Protein AF-0000000078691701 (afdb_homodimer)

Nearest PDB structures (foldseek):
  4ebb-assembly1_A  TM=8.518E-01  e=6.335E-26  Homo sapiens
  4ebb-assembly2_B  TM=8.502E-01  e=4.887E-25  Homo sapiens
  3n2z-assembly1_B-2  TM=8.475E-01  e=1.233E-22  Homo sapiens
  5hcu-assembly1_B  TM=5.804E-01  e=1.507E-03  Mus musculus
  5d7b-assembly1_A  TM=3.443E-01  e=6.526E-05  Corynebacterium glutamicum

pLDDT: mean 92.97, std 9.81, range [43.75, 98.94]

Solvent-accessible surface area (backbone atoms only — not comparable to full-atom values): 49120 Å² total; per-residue (Å²): 92,68,66,56,50,52,46,21,52,50,43,50,51,49,50,46,50,51,51,40,46,72,72,57,36,76,63,66,58,72,43,52,48,78,49,71,44,77,39,65,50,44,85,80,28,86,79,52,84,54,60,33,49,32,40,33,39,37,23,54,79,42,35,40,84,84,62,28,30,34,38,37,35,44,35,35,89,28,60,71,56,73,53,65,56,69,39,23,37,70,39,55,50,25,57,74,60,20,15,32,32,34,32,41,38,23,72,64,15,37,77,12,44,48,80,67,36,58,34,71,83,46,41,41,54,55,48,71,70,49,44,48,52,48,51,51,53,46,51,55,50,51,32,61,75,67,66,53,54,92,71,36,48,28,36,32,34,18,47,30,70,10,2,26,48,20,38,48,40,28,42,48,32,42,58,71,27,66,30,14,36,14,24,25,17,50,42,32,46,33,56,74,25,38,63,35,38,33,35,40,35,55,40,34,36,34,60,93,57,45,22,28,64,62,26,36,49,25,46,31,46,15,37,50,46,51,50,49,39,48,72,76,64,41,30,62,60,52,18,60,61,57,36,35,70,54,64,41,82,49,68,61,20,42,38,35,42,53,47,56,60,46,28,56,56,46,43,14,36,32,26,35,84,54,54,46,95,44,34,43,35,57,50,28,51,49,37,52,54,76,61,89,64,81,56,67,63,62,42,16,34,50,23,48,33,51,49,50,50,52,50,31,59,76,67,68,42,95,46,41,81,30,55,48,67,56,54,51,52,60,49,60,52,41,51,66,75,48,33,60,65,24,55,50,59,50,52,49,37,26,53,57,36,30,35,60,41,71,25,21,71,50,87,68,27,39,57,49,60,72,40,30,63,70,64,65,45,43,53,33,36,75,66,68,67,39,58,69,86,52,35,64,61,30,18,50,47,44,25,66,64,59,27,25,60,57,35,72,63,73,58,41,36,30,36,31,23,54,36,14,33,50,37,81,26,24,54,80,63,84,73,67,85,87,57,82,73,34,50,46,79,28,71,87,31,18,52,45,56,71,49,44,52,90,55,92,84,55,52,68,61,54,54,53,49,46,50,50,52,52,50,50,56,53,48,52,54,50,49,53,55,50,57,54,55,58,70,77,107,91,66,66,56,51,52,46,22,52,50,43,50,52,50,53,46,50,52,51,40,46,71,73,56,35,76,64,64,57,72,43,52,46,78,49,72,45,78,37,65,49,45,84,78,28,85,77,53,84,54,60,31,49,31,39,31,40,38,23,52,80,42,36,42,84,82,60,26,29,34,38,36,37,45,35,36,89,25,60,72,57,74,54,66,55,70,41,25,35,68,39,55,49,25,57,75,59,19,15,32,33,34,30,42,38,23,70,62,15,38,78,13,43,50,78,67,36,58,35,71,82,46,42,40,54,55,45,69,69,50,45,47,52,48,51,51,52,47,51,53,50,51,32,60,75,68,68,51,54,93,70,36,49,28,37,32,34,18,47,30,70,10,2,27,48,19,39,48,40,28,43,50,31,42,57,71,26,65,30,15,37,14,22,26,19,49,43,30,46,35,57,73,24,39,64,34,38,31,35,41,35,54,41,33,35,34,59,92,58,45,22,28,63,62,27,36,50,26,47,32,46,14,37,50,45,52,50,50,41,49,72,76,64,40,28,62,59,52,20,61,62,57,36,36,70,56,63,40,81,50,69,60,21,41,40,35,42,54,47,56,59,45,28,56,56,47,43,14,37,32,26,35,84,54,54,47,94,44,34,43,35,55,49,29,52,50,38,53,54,77,60,90,64,81,57,66,63,62,42,17,35,49,23,49,32,49,49,49,50,52,51,32,58,74,68,68,43,93,43,41,82,31,53,45,67,55,54,52,51,60,50,58,53,42,49,63,75,49,32,62,63,27,55,49,58,51,52,49,40,27,53,58,36,30,36,59,40,72,22,20,70,51,88,68,27,39,56,49,58,74,41,30,63,70,65,64,45,44,53,33,35,76,65,66,65,38,57,67,84,52,36,63,60,31,18,51,47,44,25,65,63,58,27,26,60,57,36,72,64,72,57,43,36,28,36,31,24,52,35,14,33,51,38,81,24,23,54,78,62,82,72,66,85,88,56,82,73,34,50,46,79,28,68,88,34,18,51,45,57,71,49,46,52,90,56,90,84,55,51,69,61,53,55,52,51,46,50,50,51,52,51,49,54,52,48,52,56,51,49,51,54,50,56,52,55,57,69,76,107

Secondary structure (DSSP, 8-state):
-HHHHHHHHHHHHHHHHHHHHHHTGGGGGGGEEEEEEEEES-TT-TT---EEEEEEEEE-TT--TTT--EEEEE--SS---GGGGTSSHHHHHHHHHT-EEEEEPPTTSTT-S-TTTTSGGGGGG-SHHHHHHHHHHHHHHHHHHTT--TTS-EEEEEETHHHHHHHHHHHH-TTT-SEEEEET---S-EEE-HHHHHHHHHHTT-GGGT--HHHHHHHHHHHHHHHHHHHTT-HHHHHHHHTBSS---SHHHHHHHHHHHHHHHHHHHHTTTTT-SS-HHHHHHHHH---S---HHHHHHHHHHHHHHHHHHHHT-SSB---HHHHHHHHH--SHHHHTT-HHHHHHHIIIIIEEE----STT-SS-TT--HHHHHHHHHHHH---GGGHHHHHHHHHHHH-TT----SSEEEEEETT-GGGGGS--S--SSS-TT-EEEETT--TTGGGSPP-TT--HHHHHHHHHHHHHHHHHHHHHHHHHHHHH-/-HHHHHHHHHHHHHHHHHHHHHHTGGGGGGGEEEEEEEEES-TT-TT---EEEEEEEEE-TT--TTT--EEEEE--SS---GGGGTSSHHHHHHHHHT-EEEEEPPTTSTT-S-TTTTSGGGGGG-SHHHHHHHHHHHHHHHHHHTT--TTS-EEEEEETHHHHHHHHHHHH-TTT-SEEEEET---S-EEE-HHHHHHHHHHTT-GGGT--HHHHHHHHHHHHHHHHHHHTT-HHHHHHHHTBSS---SHHHHHHHHHHHHHHHHHHHHTTTTT-SS-HHHHHHHHH---S---HHHHHHHHHHHHHHHHHHHHT-SSB---HHHHHHHHH--SHHHHTT-HHHHHHHIIIIIEEE----STT-SS-TT--HHHHHHHHHHHH---GGGHHHHHHHHHHHH-TT----SSEEEEEETT-GGGGGS--S--SSS-TT-EEEETT--TTGGGSPP-TT--HHHHHHHHHHHHHHHHHHHHHHHHHHHHH-

Foldseek 3Di:
DLVQVVQLVVQQLVVLVVVCCVPPRPVLLVQKDKDWDWAQLAPPDPVRPDTWIWIKMKGQPLADPPQFAAEEEEADLFDDDSSSCRFWLSNVLCNVRSYIYMYTHFALHDRGADQQCLALVNLVSVALVNRLVVVVVVLVVVCVVSVHDLSHAYEYEYFECRLLSQVLSCLVCVSRHVFYERELYQQAFDQELQLLLLLLLVLQCDVVFQHNPLLLVLLLLQQVLLVVCVVVPVQVVSCVLLFAPDRQRDLQLSVLVLVLLSVLSSSQLQQAVSSGPAHSNRLSCLSNVPDPPPPSSVSSNNSSSVVSVVVCVVVVPNGHYRDPVVVLVLLLDSGPVSSRSSVVSVLQHCQQAGNNQHANCDPSRSHDNSGDSVSSNVSCCSRNNRDPVCRVVRSVVSCVVQVFQHRPGPNAAYEYEQSESSVVSHNADPPDDDDPHNYHYQNHHHGCPLTGHDDPPDDPSSVVSSVVVSVSVVVSSVVSVVVVVVVVD/DLVQVVQLVVQQVVVLVVVCCVPPRPVLLVQKDKDWDWAQLAPPDPVRPDTWIWIKMKGQPQADPPQFAAEEEEADLFDDDSSSCRFWLSNVLCNVRSYIYMYTHFALHDRGADQQCLALVNLVSVALVNRLVVVVVVLVVVCVVSVHDLSHAYEYEYFECRLLSQVLSCLVCVSRHVFYERELYQQAFDQELQLLLLLLLVLQCDVVFQHNPLLLVLLLLQQVLLVVCVVVPVQVVSCVLLQAPDRQRDLQLSVLVLVVLSVLSSSQLQQAVSSGPAHSNRLSCLSNVDDPPPPSSVSSNNSSSVVSVVVCVVVVPNGHYRDPVVVLVLLLDSGPVSSRSSVVSVLQHCQQAGNNQHANCDPSRSHDNSRDSVSSNVSCCSRNNRDPVCRVVRSVVSCVVQVFQHRPGPNYAYEYEQSNSSVVSHNADPPDDDDPHNYHYQNHDHGCPLTGHDDPPDDPSSVVSSVVVSVSVVVSSVVSVVVVVVVVD

Radius of gyration: 32.41 Å; Cα contacts (8 Å, |Δi|>4): 1924; chains: 2; bounding box: 66×111×71 Å

Structure (mmCIF, N/CA/C/O backbone):
data_AF-0000000078691701-model_v1
#
loop_
_entity.id
_entity.type
_entity.pdbx_description
1 polymer 'Serine protease 16'
#
loop_
_atom_site.group_PDB
_atom_site.id
_atom_site.type_symbol
_atom_site.label_atom_id
_atom_site.label_alt_id
_atom_site.label_comp_id
_atom_site.label_asym_id
_atom_site.label_entity_id
_atom_site.label_seq_id
_atom_site.pdbx_PDB_ins_code
_atom_site.Cartn_x
_atom_site.Cartn_y
_atom_site.Cartn_z
_atom_site.occupancy
_atom_site.B_iso_or_equiv
_atom_site.auth_seq_id
_atom_site.auth_comp_id
_atom_site.auth_asym_id
_atom_site.auth_atom_id
_atom_site.pdbx_PDB_model_num
ATOM 1 N N . MET A 1 1 ? -2.68 -26.234 -19.547 1 86.69 1 MET A N 1
ATOM 2 C CA . MET A 1 1 ? -2.707 -26.047 -18.094 1 86.69 1 MET A CA 1
ATOM 3 C C . MET A 1 1 ? -3.994 -25.344 -17.672 1 86.69 1 MET A C 1
ATOM 5 O O . MET A 1 1 ? -4.613 -25.734 -16.672 1 86.69 1 MET A O 1
ATOM 9 N N . TRP A 1 2 ? -4.504 -24.391 -18.406 1 82.56 2 TRP A N 1
ATOM 10 C CA . TRP A 1 2 ? -5.699 -23.641 -18.016 1 82.56 2 TRP A CA 1
ATOM 11 C C . TRP A 1 2 ? -6.938 -24.531 -18.078 1 82.56 2 TRP A C 1
ATOM 13 O O . TRP A 1 2 ? -7.809 -24.453 -17.203 1 82.56 2 TRP A O 1
ATOM 23 N N . ARG A 1 3 ? -6.98 -25.406 -19.078 1 79.81 3 ARG A N 1
ATOM 24 C CA . ARG A 1 3 ? -8.109 -26.344 -19.172 1 79.81 3 ARG A CA 1
ATOM 25 C C . ARG A 1 3 ? -8.133 -27.297 -18 1 79.81 3 ARG A C 1
ATOM 27 O O . ARG A 1 3 ? -9.203 -27.656 -17.5 1 79.81 3 ARG A O 1
ATOM 34 N N . ILE A 1 4 ? -6.992 -27.719 -17.641 1 83.94 4 ILE A N 1
ATOM 35 C CA . ILE A 1 4 ? -6.887 -28.625 -16.5 1 83.94 4 ILE A CA 1
ATOM 36 C C . ILE A 1 4 ? -7.34 -27.906 -15.234 1 83.94 4 ILE A C 1
ATOM 38 O O . ILE A 1 4 ? -8.102 -28.453 -14.438 1 83.94 4 ILE A O 1
ATOM 42 N N . ARG A 1 5 ? -6.926 -26.703 -15.094 1 85.81 5 ARG A N 1
ATOM 43 C CA . ARG A 1 5 ? -7.324 -25.906 -13.938 1 85.81 5 ARG A CA 1
ATOM 44 C C . ARG A 1 5 ? -8.836 -25.719 -13.898 1 85.81 5 ARG A C 1
ATOM 46 O O . ARG A 1 5 ? -9.453 -25.844 -12.836 1 85.81 5 ARG A O 1
ATOM 53 N N . GLU A 1 6 ? -9.398 -25.375 -15 1 84.06 6 GLU A N 1
ATOM 54 C CA . GLU A 1 6 ? -10.844 -25.188 -15.078 1 84.06 6 GLU A CA 1
ATOM 55 C C . GLU A 1 6 ? -11.594 -26.469 -14.727 1 84.06 6 GLU A C 1
ATOM 57 O O . GLU A 1 6 ? -12.625 -26.422 -14.055 1 84.06 6 GLU A O 1
ATOM 62 N N . ARG A 1 7 ? -11.102 -27.531 -15.172 1 84.75 7 ARG A N 1
ATOM 63 C CA . ARG A 1 7 ? -11.719 -28.812 -14.867 1 84.75 7 ARG A CA 1
ATOM 64 C C . ARG A 1 7 ? -11.656 -29.125 -13.375 1 84.75 7 ARG A C 1
ATOM 66 O O . ARG A 1 7 ? -12.641 -29.562 -12.781 1 84.75 7 ARG A O 1
ATOM 73 N N . VAL A 1 8 ? -10.508 -28.906 -12.883 1 86.88 8 VAL A N 1
ATOM 74 C CA . VAL A 1 8 ? -10.336 -29.156 -11.453 1 86.88 8 VAL A CA 1
ATOM 75 C C . VAL A 1 8 ? -11.328 -28.312 -10.656 1 86.88 8 VAL A C 1
ATOM 77 O O . VAL A 1 8 ? -12 -28.812 -9.75 1 86.88 8 VAL A O 1
ATOM 80 N N . ARG A 1 9 ? -11.43 -27.109 -11.016 1 87.69 9 ARG A N 1
ATOM 81 C CA . ARG A 1 9 ? -12.359 -26.219 -10.328 1 87.69 9 ARG A CA 1
ATOM 82 C C . ARG A 1 9 ? -13.797 -26.688 -10.477 1 87.69 9 ARG A C 1
ATOM 84 O O . ARG A 1 9 ? -14.57 -26.656 -9.523 1 87.69 9 ARG A O 1
ATOM 91 N N . ARG A 1 10 ? -14.156 -27.125 -11.641 1 86.75 10 ARG A N 1
ATOM 92 C CA . ARG A 1 10 ? -15.5 -27.625 -11.891 1 86.75 10 ARG A CA 1
ATOM 93 C C . ARG A 1 10 ? -15.789 -28.859 -11.039 1 86.75 10 ARG A C 1
ATOM 95 O O . ARG A 1 10 ? -16.875 -28.984 -10.477 1 86.75 10 ARG A O 1
ATOM 102 N N . VAL A 1 11 ? -14.867 -29.703 -10.977 1 87.94 11 VAL A N 1
ATOM 103 C CA . VAL A 1 11 ? -15.031 -30.938 -10.195 1 87.94 11 VAL A CA 1
ATOM 104 C C . VAL A 1 11 ? -15.172 -30.578 -8.719 1 87.94 11 VAL A C 1
ATOM 106 O O . VAL A 1 11 ? -16.016 -31.156 -8.016 1 87.94 11 VAL A O 1
ATOM 109 N N . GLN A 1 12 ? -14.367 -29.703 -8.289 1 86.75 12 GLN A N 1
ATOM 110 C CA . GLN A 1 12 ? -14.438 -29.281 -6.898 1 86.75 12 GLN A CA 1
ATOM 111 C C . GLN A 1 12 ? -15.805 -28.672 -6.582 1 86.75 12 GLN A C 1
ATOM 113 O O . GLN A 1 12 ? -16.375 -28.938 -5.523 1 86.75 12 GLN A O 1
ATOM 118 N N . LEU A 1 13 ? -16.297 -27.891 -7.461 1 86.81 13 LEU A N 1
ATOM 119 C CA . LEU A 1 13 ? -17.609 -27.25 -7.277 1 86.81 13 LEU A CA 1
ATOM 120 C C . LEU A 1 13 ? -18.719 -28.297 -7.285 1 86.81 13 LEU A C 1
ATOM 122 O O . LEU A 1 13 ? -19.656 -28.219 -6.48 1 86.81 13 LEU A O 1
ATOM 126 N N . GLN A 1 14 ? -18.594 -29.234 -8.164 1 86.69 14 GLN A N 1
ATOM 127 C CA . GLN A 1 14 ? -19.594 -30.297 -8.242 1 86.69 14 GLN A CA 1
ATOM 128 C C . GLN A 1 14 ? -19.594 -31.156 -6.977 1 86.69 14 GLN A C 1
ATOM 130 O O . GLN A 1 14 ? -20.641 -31.531 -6.477 1 86.69 14 GLN A O 1
ATOM 135 N N . ASN A 1 15 ? -18.406 -31.469 -6.547 1 85.44 15 ASN A N 1
ATOM 136 C CA . ASN A 1 15 ? -18.297 -32.25 -5.316 1 85.44 15 ASN A CA 1
ATOM 137 C C . ASN A 1 15 ? -18.906 -31.5 -4.133 1 85.44 15 ASN A C 1
ATOM 139 O O . ASN A 1 15 ? -19.578 -32.094 -3.297 1 85.44 15 ASN A O 1
ATOM 143 N N . ALA A 1 16 ? -18.656 -30.266 -4.074 1 85.19 16 ALA A N 1
ATOM 144 C CA . ALA A 1 16 ? -19.203 -29.438 -3.006 1 85.19 16 ALA A CA 1
ATOM 145 C C . ALA A 1 16 ? -20.734 -29.406 -3.082 1 85.19 16 ALA A C 1
ATOM 147 O O . ALA A 1 16 ? -21.422 -29.484 -2.059 1 85.19 16 ALA A O 1
ATOM 148 N N . LYS A 1 17 ? -21.219 -29.25 -4.215 1 83.94 17 LYS A N 1
ATOM 149 C CA . LYS A 1 17 ? -22.656 -29.234 -4.422 1 83.94 17 LYS A CA 1
ATOM 150 C C . LYS A 1 17 ? -23.297 -30.547 -3.975 1 83.94 17 LYS A C 1
ATOM 152 O O . LYS A 1 17 ? -24.328 -30.531 -3.311 1 83.94 17 LYS A O 1
ATOM 157 N N . GLN A 1 18 ? -22.688 -31.562 -4.352 1 84.19 18 GLN A N 1
ATOM 158 C CA . GLN A 1 18 ? -23.219 -32.875 -3.99 1 84.19 18 GLN A CA 1
ATOM 159 C C . GLN A 1 18 ? -23.203 -33.094 -2.479 1 84.19 18 GLN A C 1
ATOM 161 O O . GLN A 1 18 ? -24.156 -33.594 -1.909 1 84.19 18 GLN A O 1
ATOM 166 N N . LEU A 1 19 ? -22.156 -32.719 -1.929 1 82.56 19 LEU A N 1
ATOM 167 C CA . LEU A 1 19 ? -22.031 -32.844 -0.48 1 82.56 19 LEU A CA 1
ATOM 168 C C . LEU A 1 19 ? -23.078 -31.984 0.225 1 82.56 19 LEU A C 1
ATOM 170 O O . LEU A 1 19 ? -23.672 -32.406 1.219 1 82.56 19 LEU A O 1
ATOM 174 N N . LEU A 1 20 ? -23.281 -30.844 -0.216 1 83.69 20 LEU A N 1
ATOM 175 C CA . LEU A 1 20 ? -24.25 -29.906 0.369 1 83.69 20 LEU A CA 1
ATOM 176 C C . LEU A 1 20 ? -25.672 -30.453 0.242 1 83.69 20 LEU A C 1
ATOM 178 O O . LEU A 1 20 ? -26.469 -30.328 1.17 1 83.69 20 LEU A O 1
ATOM 182 N N . LEU A 1 21 ? -25.906 -30.984 -0.845 1 81.19 21 LEU A N 1
ATOM 183 C CA . LEU A 1 21 ? -27.234 -31.531 -1.081 1 81.19 21 LEU A CA 1
ATOM 184 C C . LEU A 1 21 ? -27.5 -32.75 -0.185 1 81.19 21 LEU A C 1
ATOM 186 O O . LEU A 1 21 ? -28.625 -32.938 0.268 1 81.19 21 LEU A O 1
ATOM 190 N N . MET A 1 22 ? -26.516 -33.375 0.069 1 80.44 22 MET A N 1
ATOM 191 C CA . MET A 1 22 ? -26.641 -34.562 0.929 1 80.44 22 MET A CA 1
ATOM 192 C C . MET A 1 22 ? -26.844 -34.156 2.385 1 80.44 22 MET A C 1
ATOM 194 O O . MET A 1 22 ? -27.578 -34.812 3.123 1 80.44 22 MET A O 1
ATOM 198 N N . GLN A 1 23 ? -26.188 -33.125 2.781 1 77.5 23 GLN A N 1
ATOM 199 C CA . GLN A 1 23 ? -26.172 -32.75 4.191 1 77.5 23 GLN A CA 1
ATOM 200 C C . GLN A 1 23 ? -27.344 -31.812 4.523 1 77.5 23 GLN A C 1
ATOM 202 O O . GLN A 1 23 ? -28 -31.969 5.562 1 77.5 23 GLN A O 1
ATOM 207 N N . ALA A 1 24 ? -27.609 -30.766 3.846 1 69.94 24 ALA A N 1
ATOM 208 C CA . ALA A 1 24 ? -28.547 -29.719 4.246 1 69.94 24 ALA A CA 1
ATOM 209 C C . ALA A 1 24 ? -29.625 -29.5 3.178 1 69.94 24 ALA A C 1
ATOM 211 O O . ALA A 1 24 ? -30.562 -28.734 3.379 1 69.94 24 ALA A O 1
ATOM 212 N N . GLY A 1 25 ? -29.469 -30.281 2.232 1 69.75 25 GLY A N 1
ATOM 213 C CA . GLY A 1 25 ? -30.422 -30.047 1.158 1 69.75 25 GLY A CA 1
ATOM 214 C C . GLY A 1 25 ? -30.312 -28.656 0.546 1 69.75 25 GLY A C 1
ATOM 215 O O . GLY A 1 25 ? -29.25 -28.031 0.618 1 69.75 25 GLY A O 1
ATOM 216 N N . CYS A 1 26 ? -31.281 -28.25 -0.15 1 66.5 26 CYS A N 1
ATOM 217 C CA . CYS A 1 26 ? -31.328 -26.984 -0.876 1 66.5 26 CYS A CA 1
ATOM 218 C C . CYS A 1 26 ? -31.438 -25.812 0.085 1 66.5 26 CYS A C 1
ATOM 220 O O . CYS A 1 26 ? -31.188 -24.656 -0.302 1 66.5 26 CYS A O 1
ATOM 222 N N . GLN A 1 27 ? -31.641 -26 1.276 1 72.25 27 GLN A N 1
ATOM 223 C CA . GLN A 1 27 ? -31.875 -24.953 2.254 1 72.25 27 GLN A CA 1
ATOM 224 C C . GLN A 1 27 ? -30.594 -24.172 2.547 1 72.25 27 GLN A C 1
ATOM 226 O O . GLN A 1 27 ? -30.641 -23.016 2.961 1 72.25 27 GLN A O 1
ATOM 231 N N . ALA A 1 28 ? -29.516 -24.812 2.207 1 72.44 28 ALA A N 1
ATOM 232 C CA . ALA A 1 28 ? -28.234 -24.172 2.498 1 72.44 28 ALA A CA 1
ATOM 233 C C . ALA A 1 28 ? -28.047 -22.906 1.647 1 72.44 28 ALA A C 1
ATOM 235 O O . ALA A 1 28 ? -27.375 -21.969 2.072 1 72.44 28 ALA A O 1
ATOM 236 N N . PHE A 1 29 ? -28.719 -22.891 0.531 1 78.56 29 PHE A N 1
ATOM 237 C CA . PHE A 1 29 ? -28.516 -21.812 -0.425 1 78.56 29 PHE A CA 1
ATOM 238 C C . PHE A 1 29 ? -29.375 -20.609 -0.072 1 78.56 29 PHE A C 1
ATOM 240 O O . PHE A 1 29 ? -29.156 -19.5 -0.578 1 78.56 29 PHE A O 1
ATOM 247 N N . ARG A 1 30 ? -30.281 -20.766 0.79 1 79.75 30 ARG A N 1
ATOM 248 C CA . ARG A 1 30 ? -31.25 -19.719 1.091 1 79.75 30 ARG A CA 1
ATOM 249 C C . ARG A 1 30 ? -30.578 -18.547 1.777 1 79.75 30 ARG A C 1
ATOM 251 O O . ARG A 1 30 ? -31.062 -17.406 1.679 1 79.75 30 ARG A O 1
ATOM 258 N N . HIS A 1 31 ? -29.453 -18.766 2.311 1 86.75 31 HIS A N 1
ATOM 259 C CA . HIS A 1 31 ? -28.844 -17.703 3.09 1 86.75 31 HIS A CA 1
ATOM 260 C C . HIS A 1 31 ? -27.703 -17.031 2.312 1 86.75 31 HIS A C 1
ATOM 262 O O . HIS A 1 31 ? -27.031 -16.141 2.838 1 86.75 31 HIS A O 1
ATOM 268 N N . VAL A 1 32 ? -27.531 -17.438 1.103 1 94.31 32 VAL A N 1
ATOM 269 C CA . VAL A 1 32 ? -26.469 -16.844 0.29 1 94.31 32 VAL A CA 1
ATOM 270 C C . VAL A 1 32 ? -27.031 -15.703 -0.554 1 94.31 32 VAL A C 1
ATOM 272 O O . VAL A 1 32 ? -28.047 -15.875 -1.245 1 94.31 32 VAL A O 1
ATOM 275 N N . THR A 1 33 ? -26.516 -14.578 -0.418 1 96.12 33 THR A N 1
ATOM 276 C CA . THR A 1 33 ? -26.891 -13.43 -1.226 1 96.12 33 THR A CA 1
ATOM 277 C C . THR A 1 33 ? -25.719 -12.93 -2.057 1 96.12 33 THR A C 1
ATOM 279 O O . THR A 1 33 ? -24.562 -13.086 -1.659 1 96.12 33 THR A O 1
ATOM 282 N N . GLU A 1 34 ? -26.047 -12.438 -3.217 1 96.88 34 GLU A N 1
ATOM 283 C CA . GLU A 1 34 ? -25.062 -11.836 -4.117 1 96.88 34 GLU A CA 1
ATOM 284 C C . GLU A 1 34 ? -25.234 -10.32 -4.199 1 96.88 34 GLU A C 1
ATOM 286 O O . GLU A 1 34 ? -26.359 -9.82 -4.207 1 96.88 34 GLU A O 1
ATOM 291 N N . GLY A 1 35 ? -24.094 -9.617 -4.176 1 97.38 35 GLY A N 1
ATOM 292 C CA . GLY A 1 35 ? -24.125 -8.172 -4.34 1 97.38 35 GLY A CA 1
ATOM 293 C C . GLY A 1 35 ? -23.031 -7.66 -5.277 1 97.38 35 GLY A C 1
ATOM 294 O O . GLY A 1 35 ? -22.188 -8.43 -5.734 1 97.38 35 GLY A O 1
ATOM 295 N N . LYS A 1 36 ? -23.219 -6.398 -5.668 1 97.5 36 LYS A N 1
ATOM 296 C CA . LYS A 1 36 ? -22.219 -5.68 -6.457 1 97.5 36 LYS A CA 1
ATOM 297 C C . LYS A 1 36 ? -21.844 -4.355 -5.793 1 97.5 36 LYS A C 1
ATOM 299 O O . LYS A 1 36 ? -22.719 -3.625 -5.32 1 97.5 36 LYS A O 1
ATOM 304 N N . LEU A 1 37 ? -20.625 -4.148 -5.668 1 97.56 37 LEU A N 1
ATOM 305 C CA . LEU A 1 37 ? -20.062 -2.902 -5.164 1 97.56 37 LEU A CA 1
ATOM 306 C C . LEU A 1 37 ? -19.344 -2.135 -6.273 1 97.56 37 LEU A C 1
ATOM 308 O O . LEU A 1 37 ? -18.562 -2.717 -7.035 1 97.56 37 LEU A O 1
ATOM 312 N N . HIS A 1 38 ? -19.656 -0.885 -6.426 1 97.06 38 HIS A N 1
ATOM 313 C CA . HIS A 1 38 ? -18.922 -0.09 -7.406 1 97.06 38 HIS A CA 1
ATOM 314 C C . HIS A 1 38 ? -17.609 0.426 -6.828 1 97.06 38 HIS A C 1
ATOM 316 O O . HIS A 1 38 ? -17.609 1.288 -5.945 1 97.06 38 HIS A O 1
ATOM 322 N N . GLN A 1 39 ? -16.547 -0.107 -7.332 1 97.56 39 GLN A N 1
ATOM 323 C CA . GLN A 1 39 ? -15.195 0.229 -6.922 1 97.56 39 GLN A CA 1
ATOM 324 C C . GLN A 1 39 ? -14.578 1.27 -7.852 1 97.56 39 GLN A C 1
ATOM 326 O O . GLN A 1 39 ? -14.852 1.271 -9.055 1 97.56 39 GLN A O 1
ATOM 331 N N . PRO A 1 40 ? -13.742 2.219 -7.258 1 96.88 40 PRO A N 1
ATOM 332 C CA . PRO A 1 40 ? -12.93 3.014 -8.18 1 96.88 40 PRO A CA 1
ATOM 333 C C . PRO A 1 40 ? -12.133 2.152 -9.156 1 96.88 40 PRO A C 1
ATOM 335 O O . PRO A 1 40 ? -11.578 1.121 -8.766 1 96.88 40 PRO A O 1
ATOM 338 N N . LEU A 1 41 ? -12.141 2.539 -10.422 1 97.69 41 LEU A N 1
ATOM 339 C CA . LEU A 1 41 ? -11.328 1.828 -11.398 1 97.69 41 LEU A CA 1
ATOM 340 C C . LEU A 1 41 ? -9.844 1.954 -11.062 1 97.69 41 LEU A C 1
ATOM 342 O O . LEU A 1 41 ? -9.07 1.025 -11.305 1 97.69 41 LEU A O 1
ATOM 346 N N . ASP A 1 42 ? -9.453 3.111 -10.555 1 97.5 42 ASP A N 1
ATOM 347 C CA . ASP A 1 42 ? -8.086 3.402 -10.133 1 97.5 42 ASP A CA 1
ATOM 348 C C . ASP A 1 42 ? -8.062 4.031 -8.742 1 97.5 42 ASP A C 1
ATOM 350 O O . ASP A 1 42 ? -8.305 5.23 -8.594 1 97.5 42 ASP A O 1
ATOM 354 N N . HIS A 1 43 ? -7.645 3.252 -7.777 1 97.5 43 HIS A N 1
ATOM 355 C CA . HIS A 1 43 ? -7.609 3.725 -6.395 1 97.5 43 HIS A CA 1
ATOM 356 C C . HIS A 1 43 ? -6.484 4.73 -6.188 1 97.5 43 HIS A C 1
ATOM 358 O O . HIS A 1 43 ? -6.457 5.434 -5.172 1 97.5 43 HIS A O 1
ATOM 364 N N . PHE A 1 44 ? -5.562 4.871 -7.109 1 97.19 44 PHE A N 1
ATOM 365 C CA . PHE A 1 44 ? -4.336 5.629 -6.883 1 97.19 44 PHE A CA 1
ATOM 366 C C . PHE A 1 44 ? -4.305 6.879 -7.75 1 97.19 44 PHE A C 1
ATOM 368 O O . PHE A 1 44 ? -3.287 7.57 -7.82 1 97.19 44 PHE A O 1
ATOM 375 N N . ASN A 1 45 ? -5.383 7.152 -8.453 1 94.94 45 ASN A N 1
ATOM 376 C CA . ASN A 1 45 ? -5.586 8.375 -9.219 1 94.94 45 ASN A CA 1
ATOM 377 C C . ASN A 1 45 ? -6.898 9.062 -8.844 1 94.94 45 ASN A C 1
ATOM 379 O O . ASN A 1 45 ? -7.945 8.758 -9.422 1 94.94 45 ASN A O 1
ATOM 383 N N . PRO A 1 46 ? -6.801 10.039 -8.031 1 92.06 46 PRO A N 1
ATOM 384 C CA . PRO A 1 46 ? -8.031 10.664 -7.547 1 92.06 46 PRO A CA 1
ATOM 385 C C . PRO A 1 46 ? -8.789 11.406 -8.648 1 92.06 46 PRO A C 1
ATOM 387 O O . PRO A 1 46 ? -9.953 11.766 -8.469 1 92.06 46 PRO A O 1
ATOM 390 N N . GLN A 1 47 ? -8.164 11.641 -9.766 1 93.69 47 GLN A N 1
ATOM 391 C CA . GLN A 1 47 ? -8.812 12.383 -10.844 1 93.69 47 GLN A CA 1
ATOM 392 C C . GLN A 1 47 ? -9.602 11.453 -11.758 1 93.69 47 GLN A C 1
ATOM 394 O O . GLN A 1 47 ? -10.375 11.914 -12.602 1 93.69 47 GLN A O 1
ATOM 399 N N . ASP A 1 48 ? -9.43 10.141 -11.594 1 94.12 48 ASP A N 1
ATOM 400 C CA . ASP A 1 48 ? -10.188 9.172 -12.391 1 94.12 48 ASP A CA 1
ATOM 401 C C . ASP A 1 48 ? -11.539 8.867 -11.75 1 94.12 48 ASP A C 1
ATOM 403 O O . ASP A 1 48 ? -11.609 8.141 -10.758 1 94.12 48 ASP A O 1
ATOM 407 N N . PRO A 1 49 ? -12.609 9.359 -12.297 1 93.25 49 PRO A N 1
ATOM 408 C CA . PRO A 1 49 ? -13.922 9.164 -11.664 1 93.25 49 PRO A CA 1
ATOM 409 C C . PRO A 1 49 ? -14.562 7.836 -12.047 1 93.25 49 PRO A C 1
ATOM 411 O O . PRO A 1 49 ? -15.648 7.508 -11.547 1 93.25 49 PRO A O 1
ATOM 414 N N . ARG A 1 50 ? -13.984 7.094 -12.945 1 96.19 50 ARG A N 1
ATOM 415 C CA . ARG A 1 50 ? -14.594 5.863 -13.445 1 96.19 50 ARG A CA 1
ATOM 416 C C . ARG A 1 50 ? -14.648 4.797 -12.359 1 96.19 50 ARG A C 1
ATOM 418 O O . ARG A 1 50 ? -13.773 4.738 -11.492 1 96.19 50 ARG A O 1
ATOM 425 N N . THR A 1 51 ? -15.602 3.883 -12.383 1 97.62 51 THR A N 1
ATOM 426 C CA . THR A 1 51 ? -15.805 2.771 -11.469 1 97.62 51 THR A CA 1
ATOM 427 C C . THR A 1 51 ? -16.078 1.479 -12.234 1 97.62 51 THR A C 1
ATOM 429 O O . THR A 1 51 ? -16.234 1.497 -13.453 1 97.62 51 THR A O 1
ATOM 432 N N . PHE A 1 52 ? -16.047 0.357 -11.656 1 97.5 52 PHE A N 1
ATOM 433 C CA . PHE A 1 52 ? -16.484 -0.936 -12.164 1 97.5 52 PHE A CA 1
ATOM 434 C C . PHE A 1 52 ? -17.266 -1.697 -11.109 1 97.5 52 PHE A C 1
ATOM 436 O O . PHE A 1 52 ? -17.062 -1.5 -9.906 1 97.5 52 PHE A O 1
ATOM 443 N N . PRO A 1 53 ? -18.203 -2.459 -11.5 1 97.88 53 PRO A N 1
ATOM 444 C CA . PRO A 1 53 ? -18.938 -3.277 -10.539 1 97.88 53 PRO A CA 1
ATOM 445 C C . PRO A 1 53 ? -18.156 -4.5 -10.07 1 97.88 53 PRO A C 1
ATOM 447 O O . PRO A 1 53 ? -17.641 -5.262 -10.898 1 97.88 53 PRO A O 1
ATOM 450 N N . GLN A 1 54 ? -17.984 -4.715 -8.844 1 98.5 54 GLN A N 1
ATOM 451 C CA . GLN A 1 54 ? -17.297 -5.875 -8.281 1 98.5 54 GLN A CA 1
ATOM 452 C C . GLN A 1 54 ? -18.266 -6.801 -7.562 1 98.5 54 GLN A C 1
ATOM 454 O O . GLN A 1 54 ? -18.984 -6.371 -6.656 1 98.5 54 GLN A O 1
ATOM 459 N N . ARG A 1 55 ? -18.297 -7.984 -8.008 1 98.19 55 ARG A N 1
ATOM 460 C CA . ARG A 1 55 ? -19.219 -9 -7.508 1 98.19 55 ARG A CA 1
ATOM 461 C C . ARG A 1 55 ? -18.734 -9.578 -6.184 1 98.19 55 ARG A C 1
ATOM 463 O O . ARG A 1 55 ? -17.531 -9.836 -6.012 1 98.19 55 ARG A O 1
ATOM 470 N N . PHE A 1 56 ? -19.688 -9.75 -5.18 1 98.69 56 PHE A N 1
ATOM 471 C CA . PHE A 1 56 ? -19.359 -10.414 -3.926 1 98.69 56 PHE A CA 1
ATOM 472 C C . PHE A 1 56 ? -20.516 -11.281 -3.445 1 98.69 56 PHE A C 1
ATOM 474 O O . PHE A 1 56 ? -21.641 -11.141 -3.924 1 98.69 56 PHE A O 1
ATOM 481 N N . LEU A 1 57 ? -20.234 -12.266 -2.586 1 98.56 57 LEU A N 1
ATOM 482 C CA . LEU A 1 57 ? -21.219 -13.172 -1.998 1 98.56 57 LEU A CA 1
ATOM 483 C C . LEU A 1 57 ? -21.203 -13.078 -0.476 1 98.56 57 LEU A C 1
ATOM 485 O O . LEU A 1 57 ? -20.141 -12.836 0.123 1 98.56 57 LEU A O 1
ATOM 489 N N . VAL A 1 58 ? -22.391 -13.227 0.138 1 98.12 58 VAL A N 1
ATOM 490 C CA . VAL A 1 58 ? -22.531 -13.203 1.589 1 98.12 58 VAL A CA 1
ATOM 491 C C . VAL A 1 58 ? -23.312 -14.43 2.047 1 98.12 58 VAL A C 1
ATOM 493 O O . VAL A 1 58 ? -24.328 -14.789 1.44 1 98.12 58 VAL A O 1
ATOM 496 N N . ASN A 1 59 ? -22.812 -15.117 3.014 1 97.5 59 ASN A N 1
ATOM 497 C CA . ASN A 1 59 ? -23.547 -16.172 3.721 1 97.5 59 ASN A CA 1
ATOM 498 C C . ASN A 1 59 ? -23.672 -15.852 5.211 1 97.5 59 ASN A C 1
ATOM 500 O O . ASN A 1 59 ? -22.672 -15.898 5.941 1 97.5 59 ASN A O 1
ATOM 504 N N . GLU A 1 60 ? -24.891 -15.641 5.688 1 95.19 60 GLU A N 1
ATOM 505 C CA . GLU A 1 60 ? -25.141 -15.25 7.07 1 95.19 60 GLU A CA 1
ATOM 506 C C . GLU A 1 60 ? -25.641 -16.438 7.898 1 95.19 60 GLU A C 1
ATOM 508 O O . GLU A 1 60 ? -25.969 -16.281 9.078 1 95.19 60 GLU A O 1
ATOM 513 N N . ALA A 1 61 ? -25.609 -17.5 7.348 1 92.69 61 ALA A N 1
ATOM 514 C CA . ALA A 1 61 ? -26.266 -18.656 7.953 1 92.69 61 ALA A CA 1
ATOM 515 C C . ALA A 1 61 ? -25.688 -18.953 9.336 1 92.69 61 ALA A C 1
ATOM 517 O O . ALA A 1 61 ? -26.406 -19.391 10.234 1 92.69 61 ALA A O 1
ATOM 518 N N . PHE A 1 62 ? -24.406 -18.703 9.508 1 93 62 PHE A N 1
ATOM 519 C CA . PHE A 1 62 ? -23.75 -19.094 10.75 1 93 62 PHE A CA 1
ATOM 520 C C . PHE A 1 62 ? -23.547 -17.906 11.664 1 93 62 PHE A C 1
ATOM 522 O O . PHE A 1 62 ? -23.125 -18.062 12.812 1 93 62 PHE A O 1
ATOM 529 N N . TRP A 1 63 ? -23.75 -16.75 11.211 1 94.69 63 TRP A N 1
ATOM 530 C CA . TRP A 1 63 ? -23.25 -15.531 11.828 1 94.69 63 TRP A CA 1
ATOM 531 C C . TRP A 1 63 ? -24 -15.234 13.133 1 94.69 63 TRP A C 1
ATOM 533 O O . TRP A 1 63 ? -25.219 -15.18 13.148 1 94.69 63 TRP A O 1
ATOM 543 N N . ARG A 1 64 ? -23.234 -15.102 14.18 1 95.19 64 ARG A N 1
ATOM 544 C CA . ARG A 1 64 ? -23.797 -14.594 15.43 1 95.19 64 ARG A CA 1
ATOM 545 C C . ARG A 1 64 ? -23.938 -13.07 15.391 1 95.19 64 ARG A C 1
ATOM 547 O O . ARG A 1 64 ? -22.984 -12.352 15.719 1 95.19 64 ARG A O 1
ATOM 554 N N . ASN A 1 65 ? -25.016 -12.602 15.133 1 90.19 65 ASN A N 1
ATOM 555 C CA . ASN A 1 65 ? -25.297 -11.172 15.07 1 90.19 65 ASN A CA 1
ATOM 556 C C . ASN A 1 65 ? -25.578 -10.586 16.453 1 90.19 65 ASN A C 1
ATOM 558 O O . ASN A 1 65 ? -26.344 -11.156 17.219 1 90.19 65 ASN A O 1
ATOM 562 N N . PRO A 1 66 ? -24.797 -9.555 16.688 1 89.31 66 PRO A N 1
ATOM 563 C CA . PRO A 1 66 ? -23.891 -8.734 15.883 1 89.31 66 PRO A CA 1
ATOM 564 C C . PRO A 1 66 ? -22.422 -9.008 16.172 1 89.31 66 PRO A C 1
ATOM 566 O O . PRO A 1 66 ? -21.547 -8.367 15.602 1 89.31 66 PRO A O 1
ATOM 569 N N . ASP A 1 67 ? -22.094 -10 16.938 1 91.38 67 ASP A N 1
ATOM 570 C CA . ASP A 1 67 ? -20.766 -10.047 17.562 1 91.38 67 ASP A CA 1
ATOM 571 C C . ASP A 1 67 ? -19.859 -11.039 16.859 1 91.38 67 ASP A C 1
ATOM 573 O O . ASP A 1 67 ? -18.656 -11.102 17.125 1 91.38 67 ASP A O 1
ATOM 577 N N . GLY A 1 68 ? -20.312 -11.844 16 1 96.81 68 GLY A N 1
ATOM 578 C CA . GLY A 1 68 ? -19.5 -12.875 15.367 1 96.81 68 GLY A CA 1
ATOM 579 C C . GLY A 1 68 ? -18.391 -12.312 14.5 1 96.81 68 GLY A C 1
ATOM 580 O O . GLY A 1 68 ? -18.484 -11.18 14.023 1 96.81 68 GLY A O 1
ATOM 581 N N . PRO A 1 69 ? -17.312 -13.062 14.375 1 98.5 69 PRO A N 1
ATOM 582 C CA . PRO A 1 69 ? -16.234 -12.633 13.484 1 98.5 69 PRO A CA 1
ATOM 583 C C . PRO A 1 69 ? -16.641 -12.625 12.016 1 98.5 69 PRO A C 1
ATOM 585 O O . PRO A 1 69 ? -17.766 -13.039 11.68 1 98.5 69 PRO A O 1
ATOM 588 N N . VAL A 1 70 ? -15.836 -12.102 11.18 1 98.81 70 VAL A N 1
ATOM 589 C CA . VAL A 1 70 ? -16.062 -12.039 9.742 1 98.81 70 VAL A CA 1
ATOM 590 C C . VAL A 1 70 ? -14.969 -12.805 9.008 1 98.81 70 VAL A C 1
ATOM 592 O O . VAL A 1 70 ? -13.781 -12.531 9.203 1 98.81 70 VAL A O 1
ATOM 595 N N . PHE A 1 71 ? -15.312 -13.773 8.242 1 98.88 71 PHE A N 1
ATOM 596 C CA . PHE A 1 71 ? -14.383 -14.539 7.422 1 98.88 71 PHE A CA 1
ATOM 597 C C . PHE A 1 71 ? -14.5 -14.133 5.957 1 98.88 71 PHE A C 1
ATOM 599 O O . PHE A 1 71 ? -15.586 -14.219 5.371 1 98.88 71 PHE A O 1
ATOM 606 N N . LEU A 1 72 ? -13.406 -13.703 5.375 1 98.94 72 LEU A N 1
ATOM 607 C CA . LEU A 1 72 ? -13.367 -13.227 3.996 1 98.94 72 LEU A CA 1
ATOM 608 C C . LEU A 1 72 ? -12.594 -14.195 3.107 1 98.94 72 LEU A C 1
ATOM 610 O O . LEU A 1 72 ? -11.391 -14.383 3.291 1 98.94 72 LEU A O 1
ATOM 614 N N . TYR A 1 73 ? -13.266 -14.828 2.199 1 98.88 73 TYR A N 1
ATOM 615 C CA . TYR A 1 73 ? -12.648 -15.594 1.125 1 98.88 73 TYR A CA 1
ATOM 616 C C . TYR A 1 73 ? -12.273 -14.695 -0.045 1 98.88 73 TYR A C 1
ATOM 618 O O . TYR A 1 73 ? -13.156 -14.148 -0.72 1 98.88 73 TYR A O 1
ATOM 626 N N . ILE A 1 74 ? -11.016 -14.555 -0.329 1 98.94 74 ILE A N 1
ATOM 627 C CA . ILE A 1 74 ? -10.539 -13.656 -1.375 1 98.94 74 ILE A CA 1
ATOM 628 C C . ILE A 1 74 ? -10.484 -14.398 -2.709 1 98.94 74 ILE A C 1
ATOM 630 O O . ILE A 1 74 ? -9.828 -15.43 -2.828 1 98.94 74 ILE A O 1
ATOM 634 N N . GLY A 1 75 ? -11.195 -13.867 -3.701 1 98.19 75 GLY A N 1
ATOM 635 C CA . GLY A 1 75 ? -11.133 -14.414 -5.047 1 98.19 75 GLY A CA 1
ATOM 636 C C . GLY A 1 75 ? -9.82 -14.133 -5.746 1 98.19 75 GLY A C 1
ATOM 637 O O . GLY A 1 75 ? -9.195 -13.102 -5.508 1 98.19 75 GLY A O 1
ATOM 638 N N . GLY A 1 76 ? -9.453 -15.039 -6.637 1 96.44 76 GLY A N 1
ATOM 639 C CA . GLY A 1 76 ? -8.219 -14.93 -7.402 1 96.44 76 GLY A CA 1
ATOM 640 C C . GLY A 1 76 ? -8.453 -14.828 -8.898 1 96.44 76 GLY A C 1
ATOM 641 O O . GLY A 1 76 ? -9.273 -14.031 -9.352 1 96.44 76 GLY A O 1
ATOM 642 N N . GLU A 1 77 ? -7.75 -15.641 -9.656 1 94.81 77 GLU A N 1
ATOM 643 C CA . GLU A 1 77 ? -7.699 -15.578 -11.109 1 94.81 77 GLU A CA 1
ATOM 644 C C . GLU A 1 77 ? -8.883 -16.297 -11.734 1 94.81 77 GLU A C 1
ATOM 646 O O . GLU A 1 77 ? -8.711 -17.172 -12.594 1 94.81 77 GLU A O 1
ATOM 651 N N . GLY A 1 78 ? -10.078 -15.922 -11.398 1 93.5 78 GLY A N 1
ATOM 652 C CA . GLY A 1 78 ? -11.297 -16.516 -11.938 1 93.5 78 GLY A CA 1
ATOM 653 C C . GLY A 1 78 ? -12.547 -16.078 -11.203 1 93.5 78 GLY A C 1
ATOM 654 O O . GLY A 1 78 ? -12.477 -15.328 -10.234 1 93.5 78 GLY A O 1
ATOM 655 N N . PRO A 1 79 ? -13.688 -16.531 -11.688 1 93.44 79 PRO A N 1
ATOM 656 C CA . PRO A 1 79 ? -14.953 -16.172 -11.031 1 93.44 79 PRO A CA 1
ATOM 657 C C . PRO A 1 79 ? -15.117 -16.844 -9.672 1 93.44 79 PRO A C 1
ATOM 659 O O . PRO A 1 79 ? -14.523 -17.891 -9.414 1 93.44 79 PRO A O 1
ATOM 662 N N . ILE A 1 80 ? -15.867 -16.219 -8.828 1 95.06 80 ILE A N 1
ATOM 663 C CA . ILE A 1 80 ? -16.328 -16.875 -7.605 1 95.06 80 ILE A CA 1
ATOM 664 C C . ILE A 1 80 ? -17.688 -17.531 -7.844 1 95.06 80 ILE A C 1
ATOM 666 O O . ILE A 1 80 ? -18.391 -17.156 -8.781 1 95.06 80 ILE A O 1
ATOM 670 N N . PHE A 1 81 ? -18.016 -18.5 -6.996 1 93.5 81 PHE A N 1
ATOM 671 C CA . PHE A 1 81 ? -19.297 -19.203 -7.051 1 93.5 81 PHE A CA 1
ATOM 672 C C . PHE A 1 81 ? -19.922 -19.297 -5.664 1 93.5 81 PHE A C 1
ATOM 674 O O . PHE A 1 81 ? -19.234 -19.094 -4.656 1 93.5 81 PHE A O 1
ATOM 681 N N . GLU A 1 82 ? -21.172 -19.562 -5.609 1 93.38 82 GLU A N 1
ATOM 682 C CA . GLU A 1 82 ? -21.875 -19.688 -4.34 1 93.38 82 GLU A CA 1
ATOM 683 C C . GLU A 1 82 ? -21.188 -20.688 -3.412 1 93.38 82 GLU A C 1
ATOM 685 O O . GLU A 1 82 ? -21.156 -20.484 -2.197 1 93.38 82 GLU A O 1
ATOM 690 N N . TYR A 1 83 ? -20.625 -21.625 -3.992 1 91.56 83 TYR A N 1
ATOM 691 C CA . TYR A 1 83 ? -19.984 -22.672 -3.211 1 91.56 83 TYR A CA 1
ATOM 692 C C . TYR A 1 83 ? -18.797 -22.125 -2.42 1 91.56 83 TYR A C 1
ATOM 694 O O . TYR A 1 83 ? -18.406 -22.703 -1.404 1 91.56 83 TYR A O 1
ATOM 702 N N . ASP A 1 84 ? -18.297 -21 -2.861 1 94.38 84 ASP A N 1
ATOM 703 C CA . ASP A 1 84 ? -17.156 -20.406 -2.172 1 94.38 84 ASP A CA 1
ATOM 704 C C . ASP A 1 84 ? -17.562 -19.875 -0.797 1 94.38 84 ASP A C 1
ATOM 706 O O . ASP A 1 84 ? -16.703 -19.609 0.048 1 94.38 84 ASP A O 1
ATOM 710 N N . VAL A 1 85 ? -18.906 -19.781 -0.555 1 96.69 85 VAL A N 1
ATOM 711 C CA . VAL A 1 85 ? -19.359 -19.391 0.775 1 96.69 85 VAL A CA 1
ATOM 712 C C . VAL A 1 85 ? -20.234 -20.516 1.36 1 96.69 85 VAL A C 1
ATOM 714 O O . VAL A 1 85 ? -20.938 -20.297 2.352 1 96.69 85 VAL A O 1
ATOM 717 N N . LEU A 1 86 ? -20.25 -21.703 0.763 1 94.38 86 LEU A N 1
ATOM 718 C CA . LEU A 1 86 ? -21.094 -22.781 1.251 1 94.38 86 LEU A CA 1
ATOM 719 C C . LEU A 1 86 ? -20.266 -24 1.632 1 94.38 86 LEU A C 1
ATOM 721 O O . LEU A 1 86 ? -20.703 -24.844 2.41 1 94.38 86 LEU A O 1
ATOM 725 N N . ALA A 1 87 ? -19.062 -24.062 1.004 1 93.12 87 ALA A N 1
ATOM 726 C CA . ALA A 1 87 ? -18.219 -25.219 1.261 1 93.12 87 ALA A CA 1
ATOM 727 C C . ALA A 1 87 ? -16.75 -24.812 1.328 1 93.12 87 ALA A C 1
ATOM 729 O O . ALA A 1 87 ? -16.359 -23.75 0.826 1 93.12 87 ALA A O 1
ATOM 730 N N . GLY A 1 88 ? -15.922 -25.766 1.859 1 94.69 88 GLY A N 1
ATOM 731 C CA . GLY A 1 88 ? -14.5 -25.531 2.041 1 94.69 88 GLY A CA 1
ATOM 732 C C . GLY A 1 88 ? -14.086 -25.453 3.5 1 94.69 88 GLY A C 1
ATOM 733 O O . GLY A 1 88 ? -14.938 -25.312 4.383 1 94.69 88 GLY A O 1
ATOM 734 N N . HIS A 1 89 ? -12.836 -25.516 3.703 1 96.94 89 HIS A N 1
ATOM 735 C CA . HIS A 1 89 ? -12.305 -25.516 5.059 1 96.94 89 HIS A CA 1
ATOM 736 C C . HIS A 1 89 ? -12.641 -24.219 5.789 1 96.94 89 HIS A C 1
ATOM 738 O O . HIS A 1 89 ? -12.93 -24.234 6.988 1 96.94 89 HIS A O 1
ATOM 744 N N . HIS A 1 90 ? -12.57 -23.047 5.102 1 98.19 90 HIS A N 1
ATOM 745 C CA . HIS A 1 90 ? -12.914 -21.75 5.703 1 98.19 90 HIS A CA 1
ATOM 746 C C . HIS A 1 90 ? -14.383 -21.719 6.113 1 98.19 90 HIS A C 1
ATOM 748 O O . HIS A 1 90 ? -14.727 -21.078 7.109 1 98.19 90 HIS A O 1
ATOM 754 N N . VAL A 1 91 ? -15.234 -22.391 5.391 1 96.56 91 VAL A N 1
ATOM 755 C CA . VAL A 1 91 ? -16.656 -22.469 5.727 1 96.56 91 VAL A CA 1
ATOM 756 C C . VAL A 1 91 ? -16.844 -23.328 6.965 1 96.56 91 VAL A C 1
ATOM 758 O O . VAL A 1 91 ? -17.625 -23 7.855 1 96.56 91 VAL A O 1
ATOM 761 N N . ASP A 1 92 ? -16.125 -24.484 6.984 1 95.38 92 ASP A N 1
ATOM 762 C CA . ASP A 1 92 ? -16.172 -25.328 8.18 1 95.38 92 ASP A CA 1
ATOM 763 C C . ASP A 1 92 ? -15.812 -24.516 9.43 1 95.38 92 ASP A C 1
ATOM 765 O O . ASP A 1 92 ? -16.484 -24.641 10.453 1 95.38 92 ASP A O 1
ATOM 769 N N . MET A 1 93 ? -14.797 -23.734 9.305 1 97.88 93 MET A N 1
ATOM 770 C CA . MET A 1 93 ? -14.359 -22.922 10.438 1 97.88 93 MET A CA 1
ATOM 771 C C . MET A 1 93 ? -15.367 -21.828 10.742 1 97.88 93 MET A C 1
ATOM 773 O O . MET A 1 93 ? -15.555 -21.453 11.906 1 97.88 93 MET A O 1
ATOM 777 N N . ALA A 1 94 ? -15.984 -21.281 9.719 1 97.31 94 ALA A N 1
ATOM 778 C CA . ALA A 1 94 ? -17 -20.25 9.93 1 97.31 94 ALA A CA 1
ATOM 779 C C . ALA A 1 94 ? -18.172 -20.797 10.758 1 97.31 94 ALA A C 1
ATOM 781 O O . ALA A 1 94 ? -18.703 -20.094 11.617 1 97.31 94 ALA A O 1
ATOM 782 N N . GLN A 1 95 ? -18.562 -22.016 10.445 1 94.62 95 GLN A N 1
ATOM 783 C CA . GLN A 1 95 ? -19.609 -22.672 11.219 1 94.62 95 GLN A CA 1
ATOM 784 C C . GLN A 1 95 ? -19.188 -22.844 12.68 1 94.62 95 GLN A C 1
ATOM 786 O O . GLN A 1 95 ? -19.969 -22.562 13.594 1 94.62 95 GLN A O 1
ATOM 791 N N . GLN A 1 96 ? -17.984 -23.203 12.852 1 96.56 96 GLN A N 1
ATOM 792 C CA . GLN A 1 96 ? -17.453 -23.453 14.188 1 96.56 96 GLN A CA 1
ATOM 793 C C . GLN A 1 96 ? -17.422 -22.156 15.008 1 96.56 96 GLN A C 1
ATOM 795 O O . GLN A 1 96 ? -17.625 -22.188 16.219 1 96.56 96 GLN A O 1
ATOM 800 N N . HIS A 1 97 ? -17.188 -21.016 14.391 1 97.94 97 HIS A N 1
ATOM 801 C CA . HIS A 1 97 ? -16.938 -19.781 15.133 1 97.94 97 HIS A CA 1
ATOM 802 C C . HIS A 1 97 ? -18.078 -18.797 14.961 1 97.94 97 HIS A C 1
ATOM 804 O O . HIS A 1 97 ? -18 -17.641 15.398 1 97.94 97 HIS A O 1
ATOM 810 N N . SER A 1 98 ? -19.172 -19.219 14.258 1 97.81 98 SER A N 1
ATOM 811 C CA . SER A 1 98 ? -20.344 -18.375 14.031 1 97.81 98 SER A CA 1
ATOM 812 C C . SER A 1 98 ? -19.969 -17.094 13.312 1 97.81 98 SER A C 1
ATOM 814 O O . SER A 1 98 ? -20.312 -16 13.758 1 97.81 98 SER A O 1
ATOM 816 N N . ALA A 1 99 ? -19.266 -17.266 12.219 1 98.31 99 ALA A N 1
ATOM 817 C CA . ALA A 1 99 ? -18.719 -16.125 11.477 1 98.31 99 ALA A CA 1
ATOM 818 C C . ALA A 1 99 ? -19.625 -15.742 10.312 1 98.31 99 ALA A C 1
ATOM 820 O O . ALA A 1 99 ? -20.3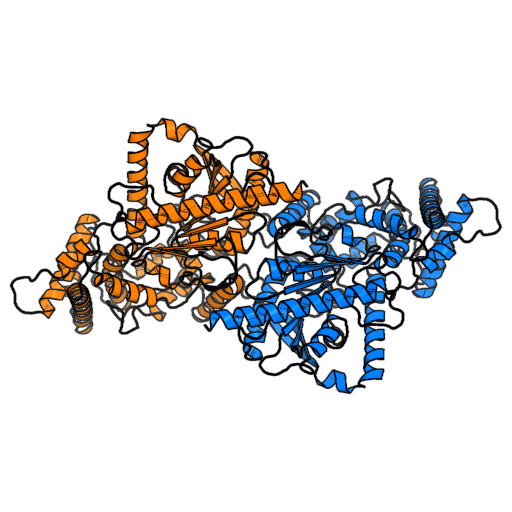44 -16.594 9.766 1 98.31 99 ALA A O 1
ATOM 821 N N . LEU A 1 100 ? -19.625 -14.445 10.008 1 98.12 100 LEU A N 1
ATOM 822 C CA . LEU A 1 100 ? -20.141 -13.969 8.727 1 98.12 100 LEU A CA 1
ATOM 823 C C . LEU A 1 100 ? -19.188 -14.336 7.59 1 98.12 100 LEU A C 1
ATOM 825 O O . LEU A 1 100 ? -17.984 -14.078 7.668 1 98.12 100 LEU A O 1
ATOM 829 N N . LEU A 1 101 ? -19.75 -14.992 6.566 1 98.12 101 LEU A N 1
ATOM 830 C CA . LEU A 1 101 ? -18.891 -15.438 5.465 1 98.12 101 LEU A CA 1
ATOM 831 C C . LEU A 1 101 ? -19.062 -14.539 4.246 1 98.12 101 LEU A C 1
ATOM 833 O O . LEU A 1 101 ? -20.188 -14.289 3.807 1 98.12 101 LEU A O 1
ATOM 837 N N . LEU A 1 102 ? -17.953 -14.078 3.736 1 98.81 102 LEU A N 1
ATOM 838 C CA . LEU A 1 102 ? -17.922 -13.227 2.553 1 98.81 102 LEU A CA 1
ATOM 839 C C . LEU A 1 102 ? -16.984 -13.805 1.494 1 98.81 102 LEU A C 1
ATOM 841 O O . LEU A 1 102 ? -15.984 -14.438 1.826 1 98.81 102 LEU A O 1
ATOM 845 N N . ALA A 1 103 ? -17.281 -13.641 0.258 1 98.81 103 ALA A N 1
ATOM 846 C CA . ALA A 1 103 ? -16.375 -13.867 -0.861 1 98.81 103 ALA A CA 1
ATOM 847 C C . ALA A 1 103 ? -16.359 -12.672 -1.805 1 98.81 103 ALA A C 1
ATOM 849 O O . ALA A 1 103 ? -17.406 -12.125 -2.148 1 98.81 103 ALA A O 1
ATOM 850 N N . LEU A 1 104 ? -15.211 -12.188 -2.164 1 98.88 104 LEU A N 1
ATOM 851 C CA . LEU A 1 104 ? -15.078 -11.055 -3.078 1 98.88 104 LEU A CA 1
ATOM 852 C C . LEU A 1 104 ? -14.352 -11.469 -4.352 1 98.88 104 LEU A C 1
ATOM 854 O O . LEU A 1 104 ? -13.25 -12.031 -4.285 1 98.88 104 LEU A O 1
ATOM 858 N N . GLU A 1 105 ? -14.977 -11.219 -5.477 1 98.25 105 GLU A N 1
ATOM 859 C CA . GLU A 1 105 ? -14.375 -11.523 -6.773 1 98.25 105 GLU A CA 1
ATOM 860 C C . GLU A 1 105 ? -13.25 -10.547 -7.105 1 98.25 105 GLU A C 1
ATOM 862 O O . GLU A 1 105 ? -13.352 -9.352 -6.809 1 98.25 105 GLU A O 1
ATOM 867 N N . HIS A 1 106 ? -12.219 -11.008 -7.66 1 98.31 106 HIS A N 1
ATOM 868 C CA . HIS A 1 106 ? -11.086 -10.18 -8.039 1 98.31 106 HIS A CA 1
ATOM 869 C C . HIS A 1 106 ? -11.438 -9.258 -9.203 1 98.31 106 HIS A C 1
ATOM 871 O O . HIS A 1 106 ? -12.148 -9.672 -10.133 1 98.31 106 HIS A O 1
ATOM 877 N N . ARG A 1 107 ? -10.953 -8.055 -9.172 1 97.81 107 ARG A N 1
ATOM 878 C CA . ARG A 1 107 ? -11.172 -7.148 -10.297 1 97.81 107 ARG A CA 1
ATOM 879 C C . ARG A 1 107 ? -10.703 -7.785 -11.609 1 97.81 107 ARG A C 1
ATOM 881 O O . ARG A 1 107 ? -9.664 -8.438 -11.648 1 97.81 107 ARG A O 1
ATOM 888 N N . PHE A 1 108 ? -11.531 -7.602 -12.703 1 96.19 108 PHE A N 1
ATOM 889 C CA . PHE A 1 108 ? -11.227 -7.957 -14.086 1 96.19 108 PHE A CA 1
ATOM 890 C C . PHE A 1 108 ? -11.383 -9.461 -14.305 1 96.19 108 PHE A C 1
ATOM 892 O O . PHE A 1 108 ? -11.117 -9.961 -15.398 1 96.19 108 PHE A O 1
ATOM 899 N N . TYR A 1 109 ? -11.766 -10.195 -13.289 1 95.5 109 TYR A N 1
ATOM 900 C CA . TYR A 1 109 ? -12.102 -11.602 -13.445 1 95.5 109 TYR A CA 1
ATOM 901 C C . TYR A 1 109 ? -13.594 -11.836 -13.234 1 95.5 109 TYR A C 1
ATOM 903 O O . TYR A 1 109 ? -14.273 -11.008 -12.617 1 95.5 109 TYR A O 1
ATOM 911 N N . GLY A 1 110 ? -14.07 -12.977 -13.773 1 93.38 110 GLY A N 1
ATOM 912 C CA . GLY A 1 110 ? -15.492 -13.258 -13.641 1 93.38 110 GLY A CA 1
ATOM 913 C C . GLY A 1 110 ? -16.375 -12.148 -14.188 1 93.38 110 GLY A C 1
ATOM 914 O O . GLY A 1 110 ? -16.188 -11.711 -15.328 1 93.38 110 GLY A O 1
ATOM 915 N N . ASP A 1 111 ? -17.234 -11.656 -13.328 1 93.31 111 ASP A N 1
ATOM 916 C CA . ASP A 1 111 ? -18.188 -10.617 -13.742 1 93.31 111 ASP A CA 1
ATOM 917 C C . ASP A 1 111 ? -17.766 -9.258 -13.195 1 93.31 111 ASP A C 1
ATOM 919 O O . ASP A 1 111 ? -18.5 -8.273 -13.352 1 93.31 111 ASP A O 1
ATOM 923 N N . SER A 1 112 ? -16.625 -9.203 -12.625 1 96 112 SER A N 1
ATOM 924 C CA . SER A 1 112 ? -16.141 -7.973 -12.008 1 96 112 SER A CA 1
ATOM 925 C C . SER A 1 112 ? -15.266 -7.18 -12.977 1 96 112 SER A C 1
ATOM 927 O O . SER A 1 112 ? -14.102 -6.891 -12.672 1 96 112 SER A O 1
ATOM 929 N N . VAL A 1 113 ? -15.805 -6.848 -14.109 1 95.06 113 VAL A N 1
ATOM 930 C CA . VAL A 1 113 ? -15.094 -6.148 -15.18 1 95.06 113 VAL A CA 1
ATOM 931 C C . VAL A 1 113 ? -16.078 -5.328 -16 1 95.06 113 VAL A C 1
ATOM 933 O O . VAL A 1 113 ? -17.234 -5.742 -16.203 1 95.06 113 VAL A O 1
ATOM 936 N N . ASN A 1 114 ? -15.672 -4.172 -16.453 1 94.75 114 ASN A N 1
ATOM 937 C CA . ASN A 1 114 ? -16.469 -3.385 -17.375 1 94.75 114 ASN A CA 1
ATOM 938 C C . ASN A 1 114 ? -16.531 -4.035 -18.75 1 94.75 114 ASN A C 1
ATOM 940 O O . ASN A 1 114 ? -15.68 -4.852 -19.109 1 94.75 114 ASN A O 1
ATOM 944 N N . PRO A 1 115 ? -17.516 -3.766 -19.594 1 91.31 115 PRO A N 1
ATOM 945 C CA . PRO A 1 115 ? -17.672 -4.391 -20.906 1 91.31 115 PRO A CA 1
ATOM 946 C C . PRO A 1 115 ? -16.406 -4.277 -21.766 1 91.31 115 PRO A C 1
ATOM 948 O O . PRO A 1 115 ? -16.062 -5.215 -22.484 1 91.31 115 PRO A O 1
ATOM 951 N N . ASP A 1 116 ? -15.68 -3.236 -21.703 1 92 116 ASP A N 1
ATOM 952 C CA . ASP A 1 116 ? -14.469 -3.072 -22.516 1 92 116 ASP A CA 1
ATOM 953 C C . ASP A 1 116 ? -13.211 -3.225 -21.656 1 92 116 ASP A C 1
ATOM 955 O O . ASP A 1 116 ? -12.125 -2.795 -22.047 1 92 116 ASP A O 1
ATOM 959 N N . GLY A 1 117 ? -13.359 -3.879 -20.594 1 93.31 117 GLY A N 1
ATOM 960 C CA . GLY A 1 117 ? -12.297 -3.887 -19.609 1 93.31 117 GLY A CA 1
ATOM 961 C C . GLY A 1 117 ? -11.125 -4.77 -20 1 93.31 117 GLY A C 1
ATOM 962 O O . GLY A 1 117 ? -10.016 -4.613 -19.469 1 93.31 117 GLY A O 1
ATOM 963 N N . LEU A 1 118 ? -11.258 -5.613 -20.984 1 94.94 118 LEU A N 1
ATOM 964 C CA . LEU A 1 118 ? -10.219 -6.578 -21.312 1 94.94 118 LEU A CA 1
ATOM 965 C C . LEU A 1 118 ? -9.336 -6.055 -22.438 1 94.94 118 LEU A C 1
ATOM 967 O O . LEU A 1 118 ? -8.328 -6.68 -22.781 1 94.94 118 LEU A O 1
ATOM 971 N N . LYS A 1 119 ? -9.703 -4.93 -22.938 1 95.75 119 LYS A N 1
ATOM 972 C CA . LYS A 1 119 ? -8.789 -4.293 -23.891 1 95.75 119 LYS A CA 1
ATOM 973 C C . LYS A 1 119 ? -7.445 -3.992 -23.219 1 95.75 119 LYS A C 1
ATOM 975 O O . LYS A 1 119 ? -7.391 -3.699 -22.031 1 95.75 119 LYS A O 1
ATOM 980 N N . THR A 1 120 ? -6.418 -4.066 -24 1 95.88 120 THR A N 1
ATOM 981 C CA . THR A 1 120 ? -5.066 -3.971 -23.453 1 95.88 120 THR A CA 1
ATOM 982 C C . THR A 1 120 ? -4.898 -2.682 -22.656 1 95.88 120 THR A C 1
ATOM 984 O O . THR A 1 120 ? -4.336 -2.695 -21.562 1 95.88 120 THR A O 1
ATOM 987 N N . GLU A 1 121 ? -5.398 -1.565 -23.156 1 95.12 121 GLU A N 1
ATOM 988 C CA . GLU A 1 121 ? -5.246 -0.275 -22.484 1 95.12 121 GLU A CA 1
ATOM 989 C C . GLU A 1 121 ? -5.941 -0.265 -21.141 1 95.12 121 GLU A C 1
ATOM 991 O O . GLU A 1 121 ? -5.496 0.417 -20.203 1 95.12 121 GLU A O 1
ATOM 996 N N . HIS A 1 122 ? -6.961 -1.038 -21.016 1 95.5 122 HIS A N 1
ATOM 997 C CA . HIS A 1 122 ? -7.742 -1.037 -19.781 1 95.5 122 HIS A CA 1
ATOM 998 C C . HIS A 1 122 ? -7.16 -2.008 -18.766 1 95.5 122 HIS A C 1
ATOM 1000 O O . HIS A 1 122 ? -7.418 -1.882 -17.562 1 95.5 122 HIS A O 1
ATOM 1006 N N . LEU A 1 123 ? -6.32 -2.93 -19.203 1 97.12 123 LEU A N 1
ATOM 1007 C CA . LEU A 1 123 ? -5.711 -3.896 -18.297 1 97.12 123 LEU A CA 1
ATOM 1008 C C . LEU A 1 123 ? -4.727 -3.213 -17.344 1 97.12 123 LEU A C 1
ATOM 1010 O O . LEU A 1 123 ? -4.301 -3.803 -16.359 1 97.12 123 LEU A O 1
ATOM 1014 N N . ALA A 1 124 ? -4.504 -1.929 -17.609 1 96.44 124 ALA A N 1
ATOM 1015 C CA . ALA A 1 124 ? -3.611 -1.158 -16.734 1 96.44 124 ALA A CA 1
ATOM 1016 C C . ALA A 1 124 ? -4.117 -1.146 -15.297 1 96.44 124 ALA A C 1
ATOM 1018 O O . ALA A 1 124 ? -3.338 -0.953 -14.367 1 96.44 124 ALA A O 1
ATOM 1019 N N . HIS A 1 125 ? -5.41 -1.381 -15.102 1 97.62 125 HIS A N 1
ATOM 1020 C CA . HIS A 1 125 ? -6.031 -1.293 -13.789 1 97.62 125 HIS A CA 1
ATOM 1021 C C . HIS A 1 125 ? -6.176 -2.672 -13.156 1 97.62 125 HIS A C 1
ATOM 1023 O O . HIS A 1 125 ? -6.797 -2.812 -12.094 1 97.62 125 HIS A O 1
ATOM 1029 N N . LEU A 1 126 ? -5.672 -3.682 -13.859 1 97.88 126 LEU A N 1
ATOM 1030 C CA . LEU A 1 126 ? -5.566 -5.027 -13.305 1 97.88 126 LEU A CA 1
ATOM 1031 C C . LEU A 1 126 ? -4.211 -5.238 -12.641 1 97.88 126 LEU A C 1
ATOM 1033 O O . LEU A 1 126 ? -3.205 -5.438 -13.32 1 97.88 126 LEU A O 1
ATOM 1037 N N . SER A 1 127 ? -4.227 -5.129 -11.328 1 98.25 127 SER A N 1
ATOM 1038 C CA . SER A 1 127 ? -3.002 -5.355 -10.57 1 98.25 127 SER A CA 1
ATOM 1039 C C . SER A 1 127 ? -3.309 -5.828 -9.148 1 98.25 127 SER A C 1
ATOM 1041 O O . SER A 1 127 ? -4.422 -5.641 -8.656 1 98.25 127 SER A O 1
ATOM 1043 N N . SER A 1 128 ? -2.363 -6.457 -8.539 1 98.75 128 SER A N 1
ATOM 1044 C CA . SER A 1 128 ? -2.492 -6.891 -7.148 1 98.75 128 SER A CA 1
ATOM 1045 C C . SER A 1 128 ? -2.648 -5.699 -6.211 1 98.75 128 SER A C 1
ATOM 1047 O O . SER A 1 128 ? -3.357 -5.785 -5.203 1 98.75 128 SER A O 1
ATOM 1049 N N . LYS A 1 129 ? -2.01 -4.559 -6.52 1 98.5 129 LYS A N 1
ATOM 1050 C CA . LYS A 1 129 ? -2.09 -3.361 -5.684 1 98.5 129 LYS A CA 1
ATOM 1051 C C . LYS A 1 129 ? -3.498 -2.777 -5.695 1 98.5 129 LYS A C 1
ATOM 1053 O O . LYS A 1 129 ? -4.039 -2.418 -4.648 1 98.5 129 LYS A O 1
ATOM 1058 N N . GLN A 1 130 ? -4.105 -2.695 -6.887 1 98.56 130 GLN A N 1
ATOM 1059 C CA . GLN A 1 130 ? -5.5 -2.285 -6.996 1 98.56 130 GLN A CA 1
ATOM 1060 C C . GLN A 1 130 ? -6.418 -3.256 -6.258 1 98.56 130 GLN A C 1
ATOM 1062 O O . GLN A 1 130 ? -7.359 -2.834 -5.582 1 98.56 130 GLN A O 1
ATOM 1067 N N . ALA A 1 131 ? -6.102 -4.516 -6.391 1 98.88 131 ALA A N 1
ATOM 1068 C CA . ALA A 1 131 ? -6.93 -5.543 -5.766 1 98.88 131 ALA A CA 1
ATOM 1069 C C . ALA A 1 131 ? -6.906 -5.414 -4.246 1 98.88 131 ALA A C 1
ATOM 1071 O O . ALA A 1 131 ? -7.926 -5.617 -3.582 1 98.88 131 ALA A O 1
ATOM 1072 N N . LEU A 1 132 ? -5.75 -5.125 -3.648 1 98.81 132 LEU A N 1
ATOM 1073 C CA . LEU A 1 132 ? -5.66 -4.934 -2.205 1 98.81 132 LEU A CA 1
ATOM 1074 C C . LEU A 1 132 ? -6.484 -3.725 -1.769 1 98.81 132 LEU A C 1
ATOM 1076 O O . LEU A 1 132 ? -7.137 -3.762 -0.723 1 98.81 132 LEU A O 1
ATOM 1080 N N . ALA A 1 133 ? -6.395 -2.641 -2.572 1 98.62 133 ALA A N 1
ATOM 1081 C CA . ALA A 1 133 ? -7.211 -1.468 -2.264 1 98.62 133 ALA A CA 1
ATOM 1082 C C . ALA A 1 133 ? -8.695 -1.794 -2.355 1 98.62 133 ALA A C 1
ATOM 1084 O O . ALA A 1 133 ? -9.5 -1.271 -1.581 1 98.62 133 ALA A O 1
ATOM 1085 N N . ASP A 1 134 ? -9.109 -2.686 -3.336 1 98.81 134 ASP A N 1
ATOM 1086 C CA . ASP A 1 134 ? -10.484 -3.16 -3.402 1 98.81 134 ASP A CA 1
ATOM 1087 C C . ASP A 1 134 ? -10.914 -3.805 -2.086 1 98.81 134 ASP A C 1
ATOM 1089 O O . ASP A 1 134 ? -12.023 -3.58 -1.608 1 98.81 134 ASP A O 1
ATOM 1093 N N . LEU A 1 135 ? -10.031 -4.637 -1.572 1 98.94 135 LEU A N 1
ATOM 1094 C CA . LEU A 1 135 ? -10.344 -5.344 -0.335 1 98.94 135 LEU A CA 1
ATOM 1095 C C . LEU A 1 135 ? -10.578 -4.363 0.808 1 98.94 135 LEU A C 1
ATOM 1097 O O . LEU A 1 135 ? -11.477 -4.562 1.63 1 98.94 135 LEU A O 1
ATOM 1101 N N . ALA A 1 136 ? -9.797 -3.32 0.87 1 98.56 136 ALA A N 1
ATOM 1102 C CA . ALA A 1 136 ? -9.938 -2.307 1.912 1 98.56 136 ALA A CA 1
ATOM 1103 C C . ALA A 1 136 ? -11.281 -1.583 1.798 1 98.56 136 ALA A C 1
ATOM 1105 O O . ALA A 1 136 ? -11.969 -1.389 2.799 1 98.56 136 ALA A O 1
ATOM 1106 N N . VAL A 1 137 ? -11.625 -1.186 0.564 1 98.38 137 VAL A N 1
ATOM 1107 C CA . VAL A 1 137 ? -12.891 -0.485 0.344 1 98.38 137 VAL A CA 1
ATOM 1108 C C . VAL A 1 137 ? -14.055 -1.427 0.622 1 98.38 137 VAL A C 1
ATOM 1110 O O . VAL A 1 137 ? -15.086 -1.009 1.162 1 98.38 137 VAL A O 1
ATOM 1113 N N . PHE A 1 138 ? -13.867 -2.695 0.228 1 98.75 138 PHE A N 1
ATOM 1114 C CA . PHE A 1 138 ? -14.898 -3.695 0.498 1 98.75 138 PHE A CA 1
ATOM 1115 C C . PHE A 1 138 ? -15.109 -3.859 1.997 1 98.75 138 PHE A C 1
ATOM 1117 O O . PHE A 1 138 ? -16.25 -3.967 2.459 1 98.75 138 PHE A O 1
ATOM 1124 N N . HIS A 1 139 ? -14.039 -3.93 2.76 1 98.38 139 HIS A N 1
ATOM 1125 C CA . HIS A 1 139 ? -14.125 -3.979 4.215 1 98.38 139 HIS A CA 1
ATOM 1126 C C . HIS A 1 139 ? -14.969 -2.834 4.758 1 98.38 139 HIS A C 1
ATOM 1128 O O . HIS A 1 139 ? -15.836 -3.047 5.609 1 98.38 139 HIS A O 1
ATOM 1134 N N . GLN A 1 140 ? -14.703 -1.627 4.285 1 96.06 140 GLN A N 1
ATOM 1135 C CA . GLN A 1 140 ? -15.453 -0.448 4.711 1 96.06 140 GLN A CA 1
ATOM 1136 C C . GLN A 1 140 ? -16.938 -0.579 4.367 1 96.06 140 GLN A C 1
ATOM 1138 O O . GLN A 1 140 ? -17.797 -0.266 5.188 1 96.06 140 GLN A O 1
ATOM 1143 N N . TYR A 1 141 ? -17.203 -1.036 3.156 1 97.25 141 TYR A N 1
ATOM 1144 C CA . TYR A 1 141 ? -18.578 -1.185 2.68 1 97.25 141 TYR A CA 1
ATOM 1145 C C . TYR A 1 141 ? -19.344 -2.182 3.539 1 97.25 141 TYR A C 1
ATOM 1147 O O . TYR A 1 141 ? -20.453 -1.898 3.979 1 97.25 141 TYR A O 1
ATOM 1155 N N . ILE A 1 142 ? -18.75 -3.354 3.781 1 97.94 142 ILE A N 1
ATOM 1156 C CA . ILE A 1 142 ? -19.406 -4.41 4.547 1 97.94 142 ILE A CA 1
ATOM 1157 C C . ILE A 1 142 ? -19.609 -3.949 5.988 1 97.94 142 ILE A C 1
ATOM 1159 O O . ILE A 1 142 ? -20.641 -4.223 6.594 1 97.94 142 ILE A O 1
ATOM 1163 N N . SER A 1 143 ? -18.594 -3.303 6.547 1 96.5 143 SER A N 1
ATOM 1164 C CA . SER A 1 143 ? -18.703 -2.809 7.914 1 96.5 143 SER A CA 1
ATOM 1165 C C . SER A 1 143 ? -19.891 -1.866 8.07 1 96.5 143 SER A C 1
ATOM 1167 O O . SER A 1 143 ? -20.594 -1.919 9.07 1 96.5 143 SER A O 1
ATOM 1169 N N . GLY A 1 144 ? -20.094 -1.007 7.098 1 95.19 144 GLY A N 1
ATOM 1170 C CA . GLY A 1 144 ? -21.25 -0.122 7.121 1 95.19 144 GLY A CA 1
ATOM 1171 C C . GLY A 1 144 ? -22.562 -0.85 6.91 1 95.19 144 GLY A C 1
ATOM 1172 O O . GLY A 1 144 ? -23.531 -0.615 7.641 1 95.19 144 GLY A O 1
ATOM 1173 N N . SER A 1 145 ? -22.578 -1.76 5.957 1 95.88 145 SER A N 1
ATOM 1174 C CA . SER A 1 145 ? -23.812 -2.445 5.555 1 95.88 145 SER A CA 1
ATOM 1175 C C . SER A 1 145 ? -24.328 -3.355 6.664 1 95.88 145 SER A C 1
ATOM 1177 O O . SER A 1 145 ? -25.531 -3.537 6.812 1 95.88 145 SER A O 1
ATOM 1179 N N . PHE A 1 146 ? -23.438 -3.928 7.461 1 96.19 146 PHE A N 1
ATOM 1180 C CA . PHE A 1 146 ? -23.812 -4.891 8.492 1 96.19 146 PHE A CA 1
ATOM 1181 C C . PHE A 1 146 ? -23.641 -4.293 9.883 1 96.19 146 PHE A C 1
ATOM 1183 O O . PHE A 1 146 ? -23.75 -5 10.883 1 96.19 146 PHE A O 1
ATOM 1190 N N . ASN A 1 147 ? -23.297 -2.93 9.93 1 95.75 147 ASN A N 1
ATOM 1191 C CA . ASN A 1 147 ? -23.094 -2.215 11.188 1 95.75 147 ASN A CA 1
ATOM 1192 C C . ASN A 1 147 ? -22.062 -2.922 12.07 1 95.75 147 ASN A C 1
ATOM 1194 O O . ASN A 1 147 ? -22.328 -3.18 13.242 1 95.75 147 ASN A O 1
ATOM 1198 N N . LEU A 1 148 ? -21.031 -3.324 11.422 1 96.25 148 LEU A N 1
ATOM 1199 C CA . LEU A 1 148 ? -19.953 -4 12.148 1 96.25 148 LEU A CA 1
ATOM 1200 C C . LEU A 1 148 ? -19.156 -3.01 12.992 1 96.25 148 LEU A C 1
ATOM 1202 O O . LEU A 1 148 ? -19.156 -1.81 12.711 1 96.25 148 LEU A O 1
ATOM 1206 N N . SER A 1 149 ? -18.578 -3.518 14.047 1 91.12 149 SER A N 1
ATOM 1207 C CA . SER A 1 149 ? -17.703 -2.732 14.922 1 91.12 149 SER A CA 1
ATOM 1208 C C . SER A 1 149 ? -16.297 -3.324 14.992 1 91.12 149 SER A C 1
ATOM 1210 O O . SER A 1 149 ? -16 -4.297 14.297 1 91.12 149 SER A O 1
ATOM 1212 N N . HIS A 1 150 ? -15.445 -2.689 15.766 1 85.81 150 HIS A N 1
ATOM 1213 C CA . HIS A 1 150 ? -14.086 -3.188 15.961 1 85.81 150 HIS A CA 1
ATOM 1214 C C . HIS A 1 150 ? -14.094 -4.543 16.656 1 85.81 150 HIS A C 1
ATOM 1216 O O . HIS A 1 150 ? -13.086 -5.25 16.656 1 85.81 150 HIS A O 1
ATOM 1222 N N . GLY A 1 151 ? -15.242 -4.852 17.156 1 90.38 151 GLY A N 1
ATOM 1223 C CA . GLY A 1 151 ? -15.367 -6.133 17.828 1 90.38 151 GLY A CA 1
ATOM 1224 C C . GLY A 1 151 ? -15.531 -7.297 16.875 1 90.38 151 GLY A C 1
ATOM 1225 O O . GLY A 1 151 ? -15.359 -8.453 17.266 1 90.38 151 GLY A O 1
ATOM 1226 N N . ASN A 1 152 ? -15.961 -7.039 15.695 1 96.69 152 ASN A N 1
ATOM 1227 C CA . ASN A 1 152 ? -16.062 -8.078 14.672 1 96.69 152 ASN A CA 1
ATOM 1228 C C . ASN A 1 152 ? -14.719 -8.359 14.023 1 96.69 152 ASN A C 1
ATOM 1230 O O . ASN A 1 152 ? -14.328 -7.688 13.062 1 96.69 152 ASN A O 1
ATOM 1234 N N . THR A 1 153 ? -14 -9.398 14.492 1 97.94 153 THR A N 1
ATOM 1235 C CA . THR A 1 153 ? -12.648 -9.719 14.047 1 97.94 153 THR A CA 1
ATOM 1236 C C . THR A 1 153 ? -12.672 -10.305 12.641 1 97.94 153 THR A C 1
ATOM 1238 O O . THR A 1 153 ? -13.43 -11.234 12.359 1 97.94 153 THR A O 1
ATOM 1241 N N . TRP A 1 154 ? -11.844 -9.781 11.773 1 98.62 154 TRP A N 1
ATOM 1242 C CA . TRP A 1 154 ? -11.766 -10.25 10.398 1 98.62 154 TRP A CA 1
ATOM 1243 C C . TRP A 1 154 ? -10.617 -11.242 10.219 1 98.62 154 TRP A C 1
ATOM 1245 O O . TRP A 1 154 ? -9.508 -11 10.695 1 98.62 154 TRP A O 1
ATOM 1255 N N . ILE A 1 155 ? -10.844 -12.336 9.555 1 98.88 155 ILE A N 1
ATOM 1256 C CA . ILE A 1 155 ? -9.844 -13.289 9.086 1 98.88 155 ILE A CA 1
ATOM 1257 C C . ILE A 1 155 ? -9.984 -13.492 7.582 1 98.88 155 ILE A C 1
ATOM 1259 O O . ILE A 1 155 ? -11.102 -13.664 7.074 1 98.88 155 ILE A O 1
ATOM 1263 N N . SER A 1 156 ? -8.875 -13.414 6.852 1 98.88 156 SER A N 1
ATOM 1264 C CA . SER A 1 156 ? -8.945 -13.617 5.41 1 98.88 156 SER A CA 1
ATOM 1265 C C . SER A 1 156 ? -8.375 -14.977 5.016 1 98.88 156 SER A C 1
ATOM 1267 O O . SER A 1 156 ? -7.48 -15.5 5.688 1 98.88 156 SER A O 1
ATOM 1269 N N . PHE A 1 157 ? -8.914 -15.523 3.965 1 98.88 157 PHE A N 1
ATOM 1270 C CA . PHE A 1 157 ? -8.516 -16.812 3.398 1 98.88 157 PHE A CA 1
ATOM 1271 C C . PHE A 1 157 ? -8.297 -16.688 1.895 1 98.88 157 PHE A C 1
ATOM 1273 O O . PHE A 1 157 ? -9.07 -16.016 1.203 1 98.88 157 PHE A O 1
ATOM 1280 N N . GLY A 1 158 ? -7.262 -17.297 1.379 1 98.62 158 GLY A N 1
ATOM 1281 C CA . GLY A 1 158 ? -7.008 -17.375 -0.051 1 98.62 158 GLY A CA 1
ATOM 1282 C C . GLY A 1 158 ? -6.078 -18.5 -0.436 1 98.62 158 GLY A C 1
ATOM 1283 O O . GLY A 1 158 ? -5.312 -19 0.396 1 98.62 158 GLY A O 1
ATOM 1284 N N . GLY A 1 159 ? -6.16 -18.938 -1.625 1 98.38 159 GLY A N 1
ATOM 1285 C CA . GLY A 1 159 ? -5.297 -19.969 -2.184 1 98.38 159 GLY A CA 1
ATOM 1286 C C . GLY A 1 159 ? -4.578 -19.531 -3.443 1 98.38 159 GLY A C 1
ATOM 1287 O O . GLY A 1 159 ? -5.145 -18.812 -4.266 1 98.38 159 GLY A O 1
ATOM 1288 N N . SER A 1 160 ? -3.35 -20.016 -3.52 1 98 160 SER A N 1
ATOM 1289 C CA . SER A 1 160 ? -2.566 -19.672 -4.699 1 98 160 SER A CA 1
ATOM 1290 C C . SER A 1 160 ? -2.342 -18.156 -4.785 1 98 160 SER A C 1
ATOM 1292 O O . SER A 1 160 ? -1.879 -17.547 -3.826 1 98 160 SER A O 1
ATOM 1294 N N . TYR A 1 161 ? -2.678 -17.562 -5.938 1 98.56 161 TYR A N 1
ATOM 1295 C CA . TYR A 1 161 ? -2.566 -16.109 -6.066 1 98.56 161 TYR A CA 1
ATOM 1296 C C . TYR A 1 161 ? -3.41 -15.398 -5.016 1 98.56 161 TYR A C 1
ATOM 1298 O O . TYR A 1 161 ? -2.957 -14.438 -4.395 1 98.56 161 TYR A O 1
ATOM 1306 N N . ALA A 1 162 ? -4.578 -15.883 -4.793 1 98.81 162 ALA A N 1
ATOM 1307 C CA . ALA A 1 162 ? -5.438 -15.312 -3.758 1 98.81 162 ALA A CA 1
ATOM 1308 C C . ALA A 1 162 ? -4.84 -15.523 -2.369 1 98.81 162 ALA A C 1
ATOM 1310 O O . ALA A 1 162 ? -5.098 -14.75 -1.449 1 98.81 162 ALA A O 1
ATOM 1311 N N . GLY A 1 163 ? -4.102 -16.609 -2.217 1 98.81 163 GLY A N 1
ATOM 1312 C CA . GLY A 1 163 ? -3.355 -16.781 -0.98 1 98.81 163 GLY A CA 1
ATOM 1313 C C . GLY A 1 163 ? -2.33 -15.68 -0.75 1 98.81 163 GLY A C 1
ATOM 1314 O O . GLY A 1 163 ? -2.193 -15.18 0.365 1 98.81 163 GLY A O 1
ATOM 1315 N N . ALA A 1 164 ? -1.601 -15.367 -1.823 1 98.88 164 ALA A N 1
ATOM 1316 C CA . ALA A 1 164 ? -0.671 -14.242 -1.741 1 98.88 164 ALA A CA 1
ATOM 1317 C C . ALA A 1 164 ? -1.404 -12.953 -1.398 1 98.88 164 ALA A C 1
ATOM 1319 O O . ALA A 1 164 ? -0.933 -12.164 -0.574 1 98.88 164 ALA A O 1
ATOM 1320 N N . LEU A 1 165 ? -2.582 -12.758 -2.012 1 98.94 165 LEU A N 1
ATOM 1321 C CA . LEU A 1 165 ? -3.377 -11.57 -1.715 1 98.94 165 LEU A CA 1
ATOM 1322 C C . LEU A 1 165 ? -3.781 -11.539 -0.245 1 98.94 165 LEU A C 1
ATOM 1324 O O . LEU A 1 165 ? -3.787 -10.477 0.382 1 98.94 165 LEU A O 1
ATOM 1328 N N . SER A 1 166 ? -4.141 -12.711 0.284 1 98.88 166 SER A N 1
ATOM 1329 C CA . SER A 1 166 ? -4.504 -12.789 1.694 1 98.88 166 SER A CA 1
ATOM 1330 C C . SER A 1 166 ? -3.342 -12.383 2.592 1 98.88 166 SER A C 1
ATOM 1332 O O . SER A 1 166 ? -3.516 -11.594 3.52 1 98.88 166 SER A O 1
ATOM 1334 N N . ALA A 1 167 ? -2.189 -12.898 2.271 1 98.56 167 ALA A N 1
ATOM 1335 C CA . ALA A 1 167 ? -0.991 -12.562 3.033 1 98.56 167 ALA A CA 1
ATOM 1336 C C . ALA A 1 167 ? -0.668 -11.07 2.908 1 98.56 167 ALA A C 1
ATOM 1338 O O . ALA A 1 167 ? -0.385 -10.406 3.908 1 98.56 167 ALA A O 1
ATOM 1339 N N . TRP A 1 168 ? -0.699 -10.594 1.697 1 98.75 168 TRP A N 1
ATOM 1340 C CA . TRP A 1 168 ? -0.372 -9.195 1.434 1 98.75 168 TRP A CA 1
ATOM 1341 C C . TRP A 1 168 ? -1.393 -8.266 2.082 1 98.75 168 TRP A C 1
ATOM 1343 O O . TRP A 1 168 ? -1.045 -7.172 2.541 1 98.75 168 TRP A O 1
ATOM 1353 N N . PHE A 1 169 ? -2.678 -8.664 2.084 1 98.69 169 PHE A N 1
ATOM 1354 C CA . PHE A 1 169 ? -3.725 -7.859 2.699 1 98.69 169 PHE A CA 1
ATOM 1355 C C . PHE A 1 169 ? -3.449 -7.656 4.184 1 98.69 169 PHE A C 1
ATOM 1357 O O . PHE A 1 169 ? -3.51 -6.531 4.688 1 98.69 169 PHE A O 1
ATOM 1364 N N . ARG A 1 170 ? -3.109 -8.727 4.875 1 97.88 170 ARG A N 1
ATOM 1365 C CA . ARG A 1 170 ? -2.758 -8.633 6.289 1 97.88 170 ARG A CA 1
ATOM 1366 C C . ARG A 1 170 ? -1.502 -7.789 6.488 1 97.88 170 ARG A C 1
ATOM 1368 O O . ARG A 1 170 ? -1.417 -7.004 7.43 1 97.88 170 ARG A O 1
ATOM 1375 N N . GLY A 1 171 ? -0.546 -7.988 5.625 1 96.25 171 GLY A N 1
ATOM 1376 C CA . GLY A 1 171 ? 0.706 -7.258 5.746 1 96.25 171 GLY A CA 1
ATOM 1377 C C . GLY A 1 171 ? 0.546 -5.762 5.547 1 96.25 171 GLY A C 1
ATOM 1378 O O . GLY A 1 171 ? 1.128 -4.965 6.285 1 96.25 171 GLY A O 1
ATOM 1379 N N . LYS A 1 172 ? -0.266 -5.352 4.602 1 97.31 172 LYS A N 1
ATOM 1380 C CA . LYS A 1 172 ? -0.401 -3.947 4.223 1 97.31 172 LYS A CA 1
ATOM 1381 C C . LYS A 1 172 ? -1.496 -3.262 5.035 1 97.31 172 LYS A C 1
ATOM 1383 O O . LYS A 1 172 ? -1.488 -2.039 5.191 1 97.31 172 LYS A O 1
ATOM 1388 N N . PHE A 1 173 ? -2.502 -4.074 5.559 1 97.44 173 PHE A N 1
ATOM 1389 C CA . PHE A 1 173 ? -3.648 -3.516 6.262 1 97.44 173 PHE A CA 1
ATOM 1390 C C . PHE A 1 173 ? -3.885 -4.246 7.578 1 97.44 173 PHE A C 1
ATOM 1392 O O . PHE A 1 173 ? -4.969 -4.789 7.809 1 97.44 173 PHE A O 1
ATOM 1399 N N . PRO A 1 174 ? -2.936 -4.188 8.422 1 95.31 174 PRO A N 1
ATOM 1400 C CA . PRO A 1 174 ? -3.08 -4.926 9.68 1 95.31 174 PRO A CA 1
ATOM 1401 C C . PRO A 1 174 ? -4.219 -4.398 10.547 1 95.31 174 PRO A C 1
ATOM 1403 O O . PRO A 1 174 ? -4.723 -5.113 11.422 1 95.31 174 PRO A O 1
ATOM 1406 N N . HIS A 1 175 ? -4.66 -3.182 10.312 1 94.75 175 HIS A N 1
ATOM 1407 C CA . HIS A 1 175 ? -5.746 -2.58 11.078 1 94.75 175 HIS A CA 1
ATOM 1408 C C . HIS A 1 175 ? -7.105 -3.053 10.57 1 94.75 175 HIS A C 1
ATOM 1410 O O . HIS A 1 175 ? -8.125 -2.859 11.234 1 94.75 175 HIS A O 1
ATOM 1416 N N . LEU A 1 176 ? -7.168 -3.738 9.391 1 97.56 176 LEU A N 1
ATOM 1417 C CA . LEU A 1 176 ? -8.438 -4.148 8.805 1 97.56 176 LEU A CA 1
ATOM 1418 C C . LEU A 1 176 ? -8.672 -5.645 9 1 97.56 176 LEU A C 1
ATOM 1420 O O . LEU A 1 176 ? -9.812 -6.09 9.125 1 97.56 176 LEU A O 1
ATOM 1424 N N . VAL A 1 177 ? -7.645 -6.406 8.977 1 97.88 177 VAL A N 1
ATOM 1425 C CA . VAL A 1 177 ? -7.746 -7.859 9.07 1 97.88 177 VAL A CA 1
ATOM 1426 C C . VAL A 1 177 ? -6.77 -8.383 10.125 1 97.88 177 VAL A C 1
ATOM 1428 O O . VAL A 1 177 ? -5.586 -8.047 10.102 1 97.88 177 VAL A O 1
ATOM 1431 N N . PHE A 1 178 ? -7.285 -9.156 11.008 1 97.19 178 PHE A N 1
ATOM 1432 C CA . PHE A 1 178 ? -6.516 -9.562 12.18 1 97.19 178 PHE A CA 1
ATOM 1433 C C . PHE A 1 178 ? -5.562 -10.703 11.836 1 97.19 178 PHE A C 1
ATOM 1435 O O . PHE A 1 178 ? -4.438 -10.75 12.344 1 97.19 178 PHE A O 1
ATOM 1442 N N . GLY A 1 179 ? -5.953 -11.578 11.039 1 97.5 179 GLY A N 1
ATOM 1443 C CA . GLY A 1 179 ? -5.152 -12.711 10.609 1 97.5 179 GLY A CA 1
ATOM 1444 C C . GLY A 1 179 ? -5.465 -13.156 9.188 1 97.5 179 GLY A C 1
ATOM 1445 O O . GLY A 1 179 ? -6.52 -12.82 8.648 1 97.5 179 GLY A O 1
ATOM 1446 N N . ALA A 1 180 ? -4.52 -13.93 8.578 1 98.62 180 ALA A N 1
ATOM 1447 C CA . ALA A 1 180 ? -4.672 -14.375 7.195 1 98.62 180 ALA A CA 1
ATOM 1448 C C . ALA A 1 180 ? -4.156 -15.797 7.016 1 98.62 180 ALA A C 1
ATOM 1450 O O . ALA A 1 180 ? -3.092 -16.156 7.535 1 98.62 180 ALA A O 1
ATOM 1451 N N . VAL A 1 181 ? -4.953 -16.562 6.402 1 98.81 181 VAL A N 1
ATOM 1452 C CA . VAL A 1 181 ? -4.512 -17.875 5.953 1 98.81 181 VAL A CA 1
ATOM 1453 C C . VAL A 1 181 ? -4.172 -17.828 4.465 1 98.81 181 VAL A C 1
ATOM 1455 O O . VAL A 1 181 ? -5.016 -17.469 3.643 1 98.81 181 VAL A O 1
ATOM 1458 N N . ALA A 1 182 ? -2.963 -18.141 4.16 1 98.69 182 ALA A N 1
ATOM 1459 C CA . ALA A 1 182 ? -2.436 -18.109 2.797 1 98.69 182 ALA A CA 1
ATOM 1460 C C . ALA A 1 182 ? -2.012 -19.5 2.334 1 98.69 182 ALA A C 1
ATOM 1462 O O . ALA A 1 182 ? -0.885 -19.922 2.592 1 98.69 182 ALA A O 1
ATOM 1463 N N . SER A 1 183 ? -2.889 -20.109 1.583 1 98.62 183 SER A N 1
ATOM 1464 C CA . SER A 1 183 ? -2.631 -21.469 1.129 1 98.62 183 SER A CA 1
ATOM 1465 C C . SER A 1 183 ? -1.94 -21.484 -0.231 1 98.62 183 SER A C 1
ATOM 1467 O O . SER A 1 183 ? -2.408 -20.844 -1.175 1 98.62 183 SER A O 1
ATOM 1469 N N . SER A 1 184 ? -0.822 -22.25 -0.313 1 98.31 184 SER A N 1
ATOM 1470 C CA . SER A 1 184 ? -0.086 -22.391 -1.565 1 98.31 184 SER A CA 1
ATOM 1471 C C . SER A 1 184 ? 0.196 -21.031 -2.197 1 98.31 184 SER A C 1
ATOM 1473 O O . SER A 1 184 ? -0.027 -20.844 -3.395 1 98.31 184 SER A O 1
ATOM 1475 N N . ALA A 1 185 ? 0.661 -20.062 -1.386 1 98.5 185 ALA A N 1
ATOM 1476 C CA . ALA A 1 185 ? 0.721 -18.656 -1.771 1 98.5 185 ALA A CA 1
ATOM 1477 C C . ALA A 1 185 ? 2.076 -18.312 -2.385 1 98.5 185 ALA A C 1
ATOM 1479 O O . ALA A 1 185 ? 3.076 -18.203 -1.673 1 98.5 185 ALA A O 1
ATOM 1480 N N . PRO A 1 186 ? 2.15 -18.172 -3.68 1 98.56 186 PRO A N 1
ATOM 1481 C CA . PRO A 1 186 ? 3.406 -17.734 -4.293 1 98.56 186 PRO A CA 1
ATOM 1482 C C . PRO A 1 186 ? 3.695 -16.25 -4.066 1 98.56 186 PRO A C 1
ATOM 1484 O O . PRO A 1 186 ? 3.5 -15.438 -4.973 1 98.56 186 PRO A O 1
ATOM 1487 N N . VAL A 1 187 ? 4.371 -15.906 -2.973 1 98.38 187 VAL A N 1
ATOM 1488 C CA . VAL A 1 187 ? 4.551 -14.516 -2.562 1 98.38 187 VAL A CA 1
ATOM 1489 C C . VAL A 1 187 ? 5.84 -13.961 -3.168 1 98.38 187 VAL A C 1
ATOM 1491 O O . VAL A 1 187 ? 6.023 -12.742 -3.236 1 98.38 187 VAL A O 1
ATOM 1494 N N . ARG A 1 188 ? 6.734 -14.766 -3.582 1 98.56 188 ARG A N 1
ATOM 1495 C CA . ARG A 1 188 ? 7.941 -14.297 -4.25 1 98.56 188 ARG A CA 1
ATOM 1496 C C . ARG A 1 188 ? 7.781 -14.344 -5.766 1 98.56 188 ARG A C 1
ATOM 1498 O O . ARG A 1 188 ? 7.629 -15.422 -6.348 1 98.56 188 ARG A O 1
ATOM 1505 N N . ALA A 1 189 ? 7.785 -13.203 -6.395 1 98.69 189 ALA A N 1
ATOM 1506 C CA . ALA A 1 189 ? 7.77 -13.148 -7.852 1 98.69 189 ALA A CA 1
ATOM 1507 C C . ALA A 1 189 ? 9.109 -13.602 -8.43 1 98.69 189 ALA A C 1
ATOM 1509 O O . ALA A 1 189 ? 10.164 -13.375 -7.832 1 98.69 189 ALA A O 1
ATOM 1510 N N . THR A 1 190 ? 9.023 -14.242 -9.516 1 98.75 190 THR A N 1
ATOM 1511 C CA . THR A 1 190 ? 10.219 -14.719 -10.195 1 98.75 190 THR A CA 1
ATOM 1512 C C . THR A 1 190 ? 9.977 -14.836 -11.695 1 98.75 190 THR A C 1
ATOM 1514 O O . THR A 1 190 ? 8.93 -15.312 -12.133 1 98.75 190 THR A O 1
ATOM 1517 N N . LEU A 1 191 ? 10.906 -14.344 -12.445 1 98.56 191 LEU A N 1
ATOM 1518 C CA . LEU A 1 191 ? 10.727 -14.359 -13.898 1 98.56 191 LEU A CA 1
ATOM 1519 C C . LEU A 1 191 ? 10.781 -15.789 -14.43 1 98.56 191 LEU A C 1
ATOM 1521 O O . LEU A 1 191 ? 9.789 -16.297 -14.969 1 98.56 191 LEU A O 1
ATOM 1525 N N . ASP A 1 192 ? 11.867 -16.422 -14.227 1 98.38 192 ASP A N 1
ATOM 1526 C CA . ASP A 1 192 ? 12.062 -17.812 -14.617 1 98.38 192 ASP A CA 1
ATOM 1527 C C . ASP A 1 192 ? 11.68 -18.766 -13.477 1 98.38 192 ASP A C 1
ATOM 1529 O O . ASP A 1 192 ? 12.383 -18.828 -12.461 1 98.38 192 ASP A O 1
ATOM 1533 N N . PHE A 1 193 ? 10.664 -19.516 -13.656 1 98.31 193 PHE A N 1
ATOM 1534 C CA . PHE A 1 193 ? 10.18 -20.422 -12.617 1 98.31 193 PHE A CA 1
ATOM 1535 C C . PHE A 1 193 ? 10.492 -21.859 -12.969 1 98.31 193 PHE A C 1
ATOM 1537 O O . PHE A 1 193 ? 9.609 -22.719 -12.938 1 98.31 193 PHE A O 1
ATOM 1544 N N . SER A 1 194 ? 11.695 -22.156 -13.312 1 97.88 194 SER A N 1
ATOM 1545 C CA . SER A 1 194 ? 12.156 -23.516 -13.617 1 97.88 194 SER A CA 1
ATOM 1546 C C . SER A 1 194 ? 12.031 -24.422 -12.406 1 97.88 194 SER A C 1
ATOM 1548 O O . SER A 1 194 ? 11.914 -25.641 -12.555 1 97.88 194 SER A O 1
ATOM 1550 N N . ALA A 1 195 ? 11.977 -23.797 -11.211 1 97.5 195 ALA A N 1
ATOM 1551 C CA . ALA A 1 195 ? 11.773 -24.578 -9.992 1 97.5 195 ALA A CA 1
ATOM 1552 C C . ALA A 1 195 ? 10.453 -25.344 -10.047 1 97.5 195 ALA A C 1
ATOM 1554 O O . ALA A 1 195 ? 10.328 -26.422 -9.445 1 97.5 195 ALA A O 1
ATOM 1555 N N . TYR A 1 196 ? 9.492 -24.828 -10.789 1 98.12 196 TYR A N 1
ATOM 1556 C CA . TYR A 1 196 ? 8.203 -25.5 -10.953 1 98.12 196 TYR A CA 1
ATOM 1557 C C . TYR A 1 196 ? 8.375 -26.859 -11.609 1 98.12 196 TYR A C 1
ATOM 1559 O O . TYR A 1 196 ? 7.949 -27.875 -11.055 1 98.12 196 TYR A O 1
ATOM 1567 N N . THR A 1 197 ? 9.023 -26.891 -12.773 1 97.94 197 THR A N 1
ATOM 1568 C CA . THR A 1 197 ? 9.172 -28.141 -13.531 1 97.94 197 THR A CA 1
ATOM 1569 C C . THR A 1 197 ? 10.102 -29.094 -12.805 1 97.94 197 THR A C 1
ATOM 1571 O O . THR A 1 197 ? 9.906 -30.312 -12.859 1 97.94 197 THR A O 1
ATOM 1574 N N . ASN A 1 198 ? 11.062 -28.5 -12.117 1 97.12 198 ASN A N 1
ATOM 1575 C CA . ASN A 1 198 ? 11.922 -29.344 -11.297 1 97.12 198 ASN A CA 1
ATOM 1576 C C . ASN A 1 198 ? 11.125 -30.062 -10.211 1 97.12 198 ASN A C 1
ATOM 1578 O O . ASN A 1 198 ? 11.336 -31.25 -9.961 1 97.12 198 ASN A O 1
ATOM 1582 N N . THR A 1 199 ? 10.273 -29.328 -9.57 1 97.12 199 THR A N 1
ATOM 1583 C CA . THR A 1 199 ? 9.445 -29.906 -8.516 1 97.12 199 THR A CA 1
ATOM 1584 C C . THR A 1 199 ? 8.5 -30.969 -9.086 1 97.12 199 THR A C 1
ATOM 1586 O O . THR A 1 199 ? 8.234 -31.984 -8.438 1 97.12 199 THR A O 1
ATOM 1589 N N . VAL A 1 200 ? 8 -30.719 -10.266 1 98.12 200 VAL A N 1
ATOM 1590 C CA . VAL A 1 200 ? 7.168 -31.719 -10.922 1 98.12 200 VAL A CA 1
ATOM 1591 C C . VAL A 1 200 ? 7.953 -33.031 -11.102 1 98.12 200 VAL A C 1
ATOM 1593 O O . VAL A 1 200 ? 7.465 -34.094 -10.766 1 98.12 200 VAL A O 1
ATOM 1596 N N . GLY A 1 201 ? 9.164 -32.906 -11.625 1 97.69 201 GLY A N 1
ATOM 1597 C CA . GLY A 1 201 ? 10.016 -34.094 -11.781 1 97.69 201 GLY A CA 1
ATOM 1598 C C . GLY A 1 201 ? 10.242 -34.844 -10.484 1 97.69 201 GLY A C 1
ATOM 1599 O O . GLY A 1 201 ? 10.094 -36.062 -10.438 1 97.69 201 GLY A O 1
ATOM 1600 N N . LEU A 1 202 ? 10.562 -34.062 -9.438 1 96.94 202 LEU A N 1
ATOM 1601 C CA . LEU A 1 202 ? 10.812 -34.656 -8.133 1 96.94 202 LEU A CA 1
ATOM 1602 C C . LEU A 1 202 ? 9.562 -35.344 -7.598 1 96.94 202 LEU A C 1
ATOM 1604 O O . LEU A 1 202 ? 9.648 -36.406 -6.984 1 96.94 202 LEU A O 1
ATOM 1608 N N . SER A 1 203 ? 8.453 -34.781 -7.836 1 97.62 203 SER A N 1
ATOM 1609 C CA . SER A 1 203 ? 7.191 -35.344 -7.34 1 97.62 203 SER A CA 1
ATOM 1610 C C . SER A 1 203 ? 6.852 -36.656 -8.023 1 97.62 203 SER A C 1
ATOM 1612 O O . SER A 1 203 ? 6.219 -37.531 -7.43 1 97.62 203 SER A O 1
ATOM 1614 N N . LEU A 1 204 ? 7.289 -36.812 -9.25 1 97.88 204 LEU A N 1
ATOM 1615 C CA . LEU A 1 204 ? 7.055 -38.062 -9.984 1 97.88 204 LEU A CA 1
ATOM 1616 C C . LEU A 1 204 ? 7.855 -39.219 -9.383 1 97.88 204 LEU A C 1
ATOM 1618 O O . LEU A 1 204 ? 7.59 -40.375 -9.68 1 97.88 204 LEU A O 1
ATOM 1622 N N . THR A 1 205 ? 8.828 -38.875 -8.523 1 97.62 205 THR A N 1
ATOM 1623 C CA . THR A 1 205 ? 9.617 -39.938 -7.871 1 97.62 205 THR A CA 1
ATOM 1624 C C . THR A 1 205 ? 9.031 -40.25 -6.5 1 97.62 205 THR A C 1
ATOM 1626 O O . THR A 1 205 ? 9.43 -41.25 -5.875 1 97.62 205 THR A O 1
ATOM 1629 N N . ASN A 1 206 ? 8.117 -39.469 -5.996 1 97.19 206 ASN A N 1
ATOM 1630 C CA . ASN A 1 206 ? 7.613 -39.594 -4.629 1 97.19 206 ASN A CA 1
ATOM 1631 C C . ASN A 1 206 ? 6.738 -40.812 -4.453 1 97.19 206 ASN A C 1
ATOM 1633 O O . ASN A 1 206 ? 5.605 -40.844 -4.934 1 97.19 206 ASN A O 1
ATOM 1637 N N . LYS A 1 207 ? 7.113 -41.781 -3.641 1 96.75 207 LYS A N 1
ATOM 1638 C CA . LYS A 1 207 ? 6.434 -43.062 -3.465 1 96.75 207 LYS A CA 1
ATOM 1639 C C . LYS A 1 207 ? 5.137 -42.875 -2.684 1 96.75 207 LYS A C 1
ATOM 1641 O O . LYS A 1 207 ? 4.18 -43.625 -2.891 1 96.75 207 LYS A O 1
ATOM 1646 N N . ALA A 1 208 ? 5.105 -41.875 -1.881 1 95.5 208 ALA A N 1
ATOM 1647 C CA . ALA A 1 208 ? 3.936 -41.656 -1.031 1 95.5 208 ALA A CA 1
ATOM 1648 C C . ALA A 1 208 ? 2.699 -41.344 -1.87 1 95.5 208 ALA A C 1
ATOM 1650 O O . ALA A 1 208 ? 1.57 -41.562 -1.428 1 95.5 208 ALA A O 1
ATOM 1651 N N . VAL A 1 209 ? 2.961 -40.938 -3.107 1 96.44 209 VAL A N 1
ATOM 1652 C CA . VAL A 1 209 ? 1.82 -40.562 -3.941 1 96.44 209 VAL A CA 1
ATOM 1653 C C . VAL A 1 209 ? 1.824 -41.406 -5.219 1 96.44 209 VAL A C 1
ATOM 1655 O O . VAL A 1 209 ? 1.209 -41 -6.219 1 96.44 209 VAL A O 1
ATOM 1658 N N . GLY A 1 210 ? 2.557 -42.438 -5.238 1 96.5 210 GLY A N 1
ATOM 1659 C CA . GLY A 1 210 ? 2.498 -43.406 -6.32 1 96.5 210 GLY A CA 1
ATOM 1660 C C . GLY A 1 210 ? 3.57 -43.188 -7.371 1 96.5 210 GLY A C 1
ATOM 1661 O O . GLY A 1 210 ? 3.547 -43.812 -8.43 1 96.5 210 GLY A O 1
ATOM 1662 N N . GLY A 1 211 ? 4.504 -42.281 -7.125 1 97.12 211 GLY A N 1
ATOM 1663 C CA . GLY A 1 211 ? 5.617 -42.094 -8.039 1 97.12 211 GLY A CA 1
ATOM 1664 C C . GLY A 1 211 ? 6.738 -43.094 -7.848 1 97.12 211 GLY A C 1
ATOM 1665 O O . GLY A 1 211 ? 6.648 -43.969 -6.992 1 97.12 211 GLY A O 1
ATOM 1666 N N . SER A 1 212 ? 7.703 -43.031 -8.711 1 97.38 212 SER A N 1
ATOM 1667 C CA . SER A 1 212 ? 8.906 -43.844 -8.656 1 97.38 212 SER A CA 1
ATOM 1668 C C . SER A 1 212 ? 10.023 -43.25 -9.508 1 97.38 212 SER A C 1
ATOM 1670 O O . SER A 1 212 ? 9.766 -42.438 -10.406 1 97.38 212 SER A O 1
ATOM 1672 N N . VAL A 1 213 ? 11.211 -43.625 -9.164 1 97.38 213 VAL A N 1
ATOM 1673 C CA . VAL A 1 213 ? 12.352 -43.156 -9.953 1 97.38 213 VAL A CA 1
ATOM 1674 C C . VAL A 1 213 ? 12.195 -43.625 -11.406 1 97.38 213 VAL A C 1
ATOM 1676 O O . VAL A 1 213 ? 12.547 -42.875 -12.328 1 97.38 213 VAL A O 1
ATOM 1679 N N . GLN A 1 214 ? 11.656 -44.812 -11.594 1 95.94 214 GLN A N 1
ATOM 1680 C CA . GLN A 1 214 ? 11.422 -45.344 -12.93 1 95.94 214 GLN A CA 1
ATOM 1681 C C . GLN A 1 214 ? 10.445 -44.469 -13.711 1 95.94 214 GLN A C 1
ATOM 1683 O O . GLN A 1 214 ? 10.578 -44.312 -14.93 1 95.94 214 GLN A O 1
ATOM 1688 N N . CYS A 1 215 ? 9.469 -43.969 -12.969 1 97.06 215 CYS A N 1
ATOM 1689 C CA . CYS A 1 215 ? 8.492 -43.125 -13.617 1 97.06 215 CYS A CA 1
ATOM 1690 C C . CYS A 1 215 ? 9.156 -41.875 -14.188 1 97.06 215 CYS A C 1
ATOM 1692 O O . CYS A 1 215 ? 8.961 -41.531 -15.352 1 97.06 215 CYS A O 1
ATOM 1694 N N . LEU A 1 216 ? 9.961 -41.156 -13.359 1 97.88 216 LEU A N 1
ATOM 1695 C CA . LEU A 1 216 ? 10.664 -39.969 -13.828 1 97.88 216 LEU A CA 1
ATOM 1696 C C . LEU A 1 216 ? 11.57 -40.312 -15.016 1 97.88 216 LEU A C 1
ATOM 1698 O O . LEU A 1 216 ? 11.617 -39.562 -15.992 1 97.88 216 LEU A O 1
ATOM 1702 N N . GLU A 1 217 ? 12.266 -41.375 -14.945 1 96.12 217 GLU A N 1
ATOM 1703 C CA . GLU A 1 217 ? 13.156 -41.781 -16.031 1 96.12 217 GLU A CA 1
ATOM 1704 C C . GLU A 1 217 ? 12.391 -42.031 -17.328 1 96.12 217 GLU A C 1
ATOM 1706 O O . GLU A 1 217 ? 12.844 -41.625 -18.406 1 96.12 217 GLU A O 1
ATOM 1711 N N . ALA A 1 218 ? 11.273 -42.688 -17.188 1 96.69 218 ALA A N 1
ATOM 1712 C CA . ALA A 1 218 ? 10.445 -42.969 -18.375 1 96.69 218 ALA A CA 1
ATOM 1713 C C . ALA A 1 218 ? 9.969 -41.656 -19 1 96.69 218 ALA A C 1
ATOM 1715 O O . ALA A 1 218 ? 9.945 -41.531 -20.234 1 96.69 218 ALA A O 1
ATOM 1716 N N . VAL A 1 219 ? 9.57 -40.719 -18.156 1 97.88 219 VAL A N 1
ATOM 1717 C CA . VAL A 1 219 ? 9.109 -39.438 -18.641 1 97.88 219 VAL A CA 1
ATOM 1718 C C . VAL A 1 219 ? 10.25 -38.719 -19.359 1 97.88 219 VAL A C 1
ATOM 1720 O O . VAL A 1 219 ? 10.062 -38.219 -20.469 1 97.88 219 VAL A O 1
ATOM 1723 N N . GLN A 1 220 ? 11.438 -38.656 -18.766 1 97.12 220 GLN A N 1
ATOM 1724 C CA . GLN A 1 220 ? 12.594 -38 -19.359 1 97.12 220 GLN A CA 1
ATOM 1725 C C . GLN A 1 220 ? 12.961 -38.625 -20.703 1 97.12 220 GLN A C 1
ATOM 1727 O O . GLN A 1 220 ? 13.203 -37.906 -21.672 1 97.12 220 GLN A O 1
ATOM 1732 N N . LYS A 1 221 ? 12.961 -39.906 -20.75 1 96.19 221 LYS A N 1
ATOM 1733 C CA . LYS A 1 221 ? 13.289 -40.625 -21.984 1 96.19 221 LYS A CA 1
ATOM 1734 C C . LYS A 1 221 ? 12.25 -40.344 -23.078 1 96.19 221 LYS A C 1
ATOM 1736 O O . LYS A 1 221 ? 12.602 -40.219 -24.25 1 96.19 221 LYS A O 1
ATOM 1741 N N . ALA A 1 222 ? 11.008 -40.344 -22.656 1 97.44 222 ALA A N 1
ATOM 1742 C CA . ALA A 1 222 ? 9.938 -40.094 -23.609 1 97.44 222 ALA A CA 1
ATOM 1743 C C . ALA A 1 222 ? 10.078 -38.719 -24.266 1 97.44 222 ALA A C 1
ATOM 1745 O O . ALA A 1 222 ? 9.977 -38.594 -25.484 1 97.44 222 ALA A O 1
ATOM 1746 N N . PHE A 1 223 ? 10.273 -37.688 -23.484 1 97.75 223 PHE A N 1
ATOM 1747 C CA . PHE A 1 223 ? 10.383 -36.312 -24.016 1 97.75 223 PHE A CA 1
ATOM 1748 C C . PHE A 1 223 ? 11.633 -36.188 -24.875 1 97.75 223 PHE A C 1
ATOM 1750 O O . PHE A 1 223 ? 11.602 -35.5 -25.906 1 97.75 223 PHE A O 1
ATOM 1757 N N . THR A 1 224 ? 12.727 -36.781 -24.453 1 96.06 224 THR A N 1
ATOM 1758 C CA . THR A 1 224 ? 13.938 -36.781 -25.266 1 96.06 224 THR A CA 1
ATOM 1759 C C . THR A 1 224 ? 13.672 -37.438 -26.609 1 96.06 224 THR A C 1
ATOM 1761 O O . THR A 1 224 ? 14.156 -36.969 -27.641 1 96.06 224 THR A O 1
ATOM 1764 N N . ALA A 1 225 ? 12.938 -38.531 -26.594 1 96.5 225 ALA A N 1
ATOM 1765 C CA . ALA A 1 225 ? 12.625 -39.25 -27.828 1 96.5 225 ALA A CA 1
ATOM 1766 C C . ALA A 1 225 ? 11.766 -38.406 -28.75 1 96.5 225 ALA A C 1
ATOM 1768 O O . ALA A 1 225 ? 11.969 -38.406 -29.969 1 96.5 225 ALA A O 1
ATOM 1769 N N . VAL A 1 226 ? 10.789 -37.719 -28.219 1 97.75 226 VAL A N 1
ATOM 1770 C CA . VAL A 1 226 ? 9.953 -36.875 -29.031 1 97.75 226 VAL A CA 1
ATOM 1771 C C . VAL A 1 226 ? 10.805 -35.75 -29.656 1 97.75 226 VAL A C 1
ATOM 1773 O O . VAL A 1 226 ? 10.68 -35.469 -30.859 1 97.75 226 VAL A O 1
ATOM 1776 N N . GLU A 1 227 ? 11.609 -35.125 -28.828 1 95.69 227 GLU A N 1
ATOM 1777 C CA . GLU A 1 227 ? 12.5 -34.094 -29.328 1 95.69 227 GLU A CA 1
ATOM 1778 C C . GLU A 1 227 ? 13.383 -34.594 -30.453 1 95.69 227 GLU A C 1
ATOM 1780 O O . GLU A 1 227 ? 13.578 -33.906 -31.469 1 95.69 227 GLU A O 1
ATOM 1785 N N . ALA A 1 228 ? 13.922 -35.75 -30.297 1 95.44 228 ALA A N 1
ATOM 1786 C CA . ALA A 1 228 ? 14.797 -36.344 -31.312 1 95.44 228 ALA A CA 1
ATOM 1787 C C . ALA A 1 228 ? 14.055 -36.562 -32.625 1 95.44 228 ALA A C 1
ATOM 1789 O O . ALA A 1 228 ? 14.602 -36.312 -33.688 1 95.44 228 ALA A O 1
ATOM 1790 N N . GLN A 1 229 ? 12.836 -37.062 -32.531 1 96.12 229 GLN A N 1
ATOM 1791 C CA . GLN A 1 229 ? 12.039 -37.281 -33.719 1 96.12 229 GLN A CA 1
ATOM 1792 C C . GLN A 1 229 ? 11.75 -35.969 -34.438 1 96.12 229 GLN A C 1
ATOM 1794 O O . GLN A 1 229 ? 11.781 -35.906 -35.688 1 96.12 229 GLN A O 1
ATOM 1799 N N . LEU A 1 230 ? 11.484 -34.938 -33.688 1 96.62 230 LEU A N 1
ATOM 1800 C CA . LEU A 1 230 ? 11.227 -33.625 -34.312 1 96.62 230 LEU A CA 1
ATOM 1801 C C . LEU A 1 230 ? 12.492 -33.062 -34.938 1 96.62 230 LEU A C 1
ATOM 1803 O O . LEU A 1 230 ? 12.43 -32.469 -36.031 1 96.62 230 LEU A O 1
ATOM 1807 N N . MET A 1 231 ? 13.594 -33.281 -34.312 1 93.31 231 MET A N 1
ATOM 1808 C CA . MET A 1 231 ? 14.867 -32.719 -34.781 1 93.31 231 MET A CA 1
ATOM 1809 C C . MET A 1 231 ? 15.273 -33.375 -36.125 1 93.31 231 MET A C 1
ATOM 1811 O O . MET A 1 231 ? 15.898 -32.719 -36.969 1 93.31 231 MET A O 1
ATOM 1815 N N . VAL A 1 232 ? 14.984 -34.656 -36.312 1 94.81 232 VAL A N 1
ATOM 1816 C CA . VAL A 1 232 ? 15.406 -35.344 -37.531 1 94.81 232 VAL A CA 1
ATOM 1817 C C . VAL A 1 232 ? 14.352 -35.156 -38.625 1 94.81 232 VAL A C 1
ATOM 1819 O O . VAL A 1 232 ? 14.469 -35.75 -39.688 1 94.81 232 VAL A O 1
ATOM 1822 N N . GLY A 1 233 ? 13.281 -34.438 -38.375 1 93.75 233 GLY A N 1
ATOM 1823 C CA . GLY A 1 233 ? 12.328 -34.031 -39.406 1 93.75 233 GLY A CA 1
ATOM 1824 C C . GLY A 1 233 ? 11.125 -34.969 -39.5 1 93.75 233 GLY A C 1
ATOM 1825 O O . GLY A 1 233 ? 10.414 -34.938 -40.5 1 93.75 233 GLY A O 1
ATOM 1826 N N . ASN A 1 234 ? 10.836 -35.75 -38.5 1 96.38 234 ASN A N 1
ATOM 1827 C CA . ASN A 1 234 ? 9.711 -36.688 -38.531 1 96.38 234 ASN A CA 1
ATOM 1828 C C . ASN A 1 234 ? 8.453 -36.031 -37.938 1 96.38 234 ASN A C 1
ATOM 1830 O O . ASN A 1 234 ? 7.711 -36.656 -37.188 1 96.38 234 ASN A O 1
ATOM 1834 N N . ALA A 1 235 ? 8.266 -34.781 -38.188 1 97.25 235 ALA A N 1
ATOM 1835 C CA . ALA A 1 235 ? 7.172 -34.031 -37.625 1 97.25 235 ALA A CA 1
ATOM 1836 C C . ALA A 1 235 ? 5.816 -34.625 -38 1 97.25 235 ALA A C 1
ATOM 1838 O O . ALA A 1 235 ? 4.883 -34.594 -37.188 1 97.25 235 ALA A O 1
ATOM 1839 N N . SER A 1 236 ? 5.684 -35.156 -39.188 1 97.31 236 SER A N 1
ATOM 1840 C CA . SER A 1 236 ? 4.422 -35.719 -39.656 1 97.31 236 SER A CA 1
ATOM 1841 C C . SER A 1 236 ? 4.078 -36.969 -38.844 1 97.31 236 SER A C 1
ATOM 1843 O O . SER A 1 236 ? 2.926 -37.188 -38.469 1 97.31 236 SER A O 1
ATOM 1845 N N . GLN A 1 237 ? 5.031 -37.812 -38.625 1 97.06 237 GLN A N 1
ATOM 1846 C CA . GLN A 1 237 ? 4.812 -39 -37.844 1 97.06 237 GLN A CA 1
ATOM 1847 C C . GLN A 1 237 ? 4.465 -38.688 -36.406 1 97.06 237 GLN A C 1
ATOM 1849 O O . GLN A 1 237 ? 3.562 -39.281 -35.812 1 97.06 237 GLN A O 1
ATOM 1854 N N . VAL A 1 238 ? 5.223 -37.719 -35.844 1 98.06 238 VAL A N 1
ATOM 1855 C CA . VAL A 1 238 ? 4.957 -37.281 -34.469 1 98.06 238 VAL A CA 1
ATOM 1856 C C . VAL A 1 238 ? 3.527 -36.75 -34.375 1 98.06 238 VAL A C 1
ATOM 1858 O O . VAL A 1 238 ? 2.816 -37.062 -33.406 1 98.06 238 VAL A O 1
ATOM 1861 N N . ALA A 1 239 ? 3.115 -35.969 -35.312 1 98.19 239 ALA A N 1
ATOM 1862 C CA . ALA A 1 239 ? 1.76 -35.406 -35.344 1 98.19 239 ALA A CA 1
ATOM 1863 C C . ALA A 1 239 ? 0.72 -36.531 -35.344 1 98.19 239 ALA A C 1
ATOM 1865 O O . ALA A 1 239 ? -0.302 -36.438 -34.656 1 98.19 239 ALA A O 1
ATOM 1866 N N . SER A 1 240 ? 0.978 -37.469 -36.156 1 97.5 240 SER A N 1
ATOM 1867 C CA . SER A 1 240 ? 0.065 -38.625 -36.25 1 97.5 240 SER A CA 1
ATOM 1868 C C . SER A 1 240 ? 0.024 -39.406 -34.938 1 97.5 240 SER A C 1
ATOM 1870 O O . SER A 1 240 ? -1.054 -39.75 -34.469 1 97.5 240 SER A O 1
ATOM 1872 N N . ASP A 1 241 ? 1.142 -39.688 -34.375 1 97.38 241 ASP A N 1
ATOM 1873 C CA . ASP A 1 241 ? 1.24 -40.469 -33.156 1 97.38 241 ASP A CA 1
ATOM 1874 C C . ASP A 1 241 ? 0.496 -39.812 -32 1 97.38 241 ASP A C 1
ATOM 1876 O O . ASP A 1 241 ? -0.192 -40.469 -31.219 1 97.38 241 ASP A O 1
ATOM 1880 N N . PHE A 1 242 ? 0.611 -38.5 -31.891 1 98.06 242 PHE A N 1
ATOM 1881 C CA . PHE A 1 242 ? 0.05 -37.781 -30.75 1 98.06 242 PHE A CA 1
ATOM 1882 C C . PHE A 1 242 ? -1.314 -37.219 -31.094 1 98.06 242 PHE A C 1
ATOM 1884 O O . PHE A 1 242 ? -1.935 -36.531 -30.266 1 98.06 242 PHE A O 1
ATOM 1891 N N . GLY A 1 243 ? -1.805 -37.438 -32.281 1 97.19 243 GLY A N 1
ATOM 1892 C CA . GLY A 1 243 ? -3.117 -36.938 -32.688 1 97.19 243 GLY A CA 1
ATOM 1893 C C . GLY A 1 243 ? -3.213 -35.438 -32.75 1 97.19 243 GLY A C 1
ATOM 1894 O O . GLY A 1 243 ? -4.184 -34.844 -32.25 1 97.19 243 GLY A O 1
ATOM 1895 N N . CYS A 1 244 ? -2.201 -34.781 -33.312 1 97.75 244 CYS A N 1
ATOM 1896 C CA . CYS A 1 244 ? -2.18 -33.312 -33.406 1 97.75 244 CYS A CA 1
ATOM 1897 C C . CYS A 1 244 ? -3.162 -32.844 -34.438 1 97.75 244 CYS A C 1
ATOM 1899 O O . CYS A 1 244 ? -3.383 -33.5 -35.469 1 97.75 244 CYS A O 1
ATOM 1901 N N . CYS A 1 245 ? -3.783 -31.672 -34.25 1 97.38 245 CYS A N 1
ATOM 1902 C CA . CYS A 1 245 ? -4.727 -31.094 -35.219 1 97.38 245 CYS A CA 1
ATOM 1903 C C . CYS A 1 245 ? -4.016 -30.641 -36.469 1 97.38 245 CYS A C 1
ATOM 1905 O O . CYS A 1 245 ? -4.648 -30.469 -37.531 1 97.38 245 CYS A O 1
ATOM 1907 N N . GLN A 1 246 ? -2.703 -30.391 -36.375 1 97.44 246 GLN A N 1
ATOM 1908 C CA . GLN A 1 246 ? -1.861 -30.031 -37.5 1 97.44 246 GLN A CA 1
ATOM 1909 C C . GLN A 1 246 ? -0.438 -30.547 -37.312 1 97.44 246 GLN A C 1
ATOM 1911 O O . GLN A 1 246 ? -0.054 -30.953 -36.219 1 97.44 246 GLN A O 1
ATOM 1916 N N . THR A 1 247 ? 0.307 -30.594 -38.406 1 97.56 247 THR A N 1
ATOM 1917 C CA . THR A 1 247 ? 1.709 -30.984 -38.312 1 97.56 247 THR A CA 1
ATOM 1918 C C . THR A 1 247 ? 2.559 -29.828 -37.781 1 97.56 247 THR A C 1
ATOM 1920 O O . THR A 1 247 ? 2.455 -28.703 -38.25 1 97.56 247 THR A O 1
ATOM 1923 N N . PRO A 1 248 ? 3.322 -30.078 -36.688 1 97.12 248 PRO A N 1
ATOM 1924 C CA . PRO A 1 248 ? 4.188 -29.031 -36.156 1 97.12 248 PRO A CA 1
ATOM 1925 C C . PRO A 1 248 ? 5.414 -28.781 -37.031 1 97.12 248 PRO A C 1
ATOM 1927 O O . PRO A 1 248 ? 6.531 -29.156 -36.656 1 97.12 248 PRO A O 1
ATOM 1930 N N . LYS A 1 249 ? 5.273 -28.016 -38.062 1 93.5 249 LYS A N 1
ATOM 1931 C CA . LYS A 1 249 ? 6.316 -27.797 -39.062 1 93.5 249 LYS A CA 1
ATOM 1932 C C . LYS A 1 249 ? 7.316 -26.75 -38.594 1 93.5 249 LYS A C 1
ATOM 1934 O O . LYS A 1 249 ? 8.516 -26.844 -38.875 1 93.5 249 LYS A O 1
ATOM 1939 N N . ASN A 1 250 ? 6.836 -25.703 -37.938 1 95.56 250 ASN A N 1
ATOM 1940 C CA . ASN A 1 250 ? 7.73 -24.656 -37.469 1 95.56 250 ASN A CA 1
ATOM 1941 C C . ASN A 1 250 ? 8.086 -24.875 -36 1 95.56 250 ASN A C 1
ATOM 1943 O O . ASN A 1 250 ? 7.418 -25.625 -35.281 1 95.56 250 ASN A O 1
ATOM 1947 N N . LEU A 1 251 ? 9.086 -24.25 -35.5 1 96.25 251 LEU A N 1
ATOM 1948 C CA . LEU A 1 251 ? 9.633 -24.422 -34.156 1 96.25 251 LEU A CA 1
ATOM 1949 C C . LEU A 1 251 ? 8.602 -24.047 -33.094 1 96.25 251 LEU A C 1
ATOM 1951 O O . LEU A 1 251 ? 8.5 -24.719 -32.062 1 96.25 251 LEU A O 1
ATOM 1955 N N . ASP A 1 252 ? 7.867 -23.016 -33.312 1 97.19 252 ASP A N 1
ATOM 1956 C CA . ASP A 1 252 ? 6.879 -22.562 -32.344 1 97.19 252 ASP A CA 1
ATOM 1957 C C . ASP A 1 252 ? 5.824 -23.641 -32.094 1 97.19 252 ASP A C 1
ATOM 1959 O O . ASP A 1 252 ? 5.457 -23.891 -30.938 1 97.19 252 ASP A O 1
ATOM 1963 N N . ASP A 1 253 ? 5.363 -24.25 -33.094 1 98 253 ASP A N 1
ATOM 1964 C CA . ASP A 1 253 ? 4.371 -25.312 -32.969 1 98 253 ASP A CA 1
ATOM 1965 C C . ASP A 1 253 ? 4.973 -26.547 -32.281 1 98 253 ASP A C 1
ATOM 1967 O O . ASP A 1 253 ? 4.285 -27.266 -31.562 1 98 253 ASP A O 1
ATOM 1971 N N . GLN A 1 254 ? 6.223 -26.797 -32.594 1 97.94 254 GLN A N 1
ATOM 1972 C CA . GLN A 1 254 ? 6.902 -27.906 -31.953 1 97.94 254 GLN A CA 1
ATOM 1973 C C . GLN A 1 254 ? 7.008 -27.672 -30.438 1 97.94 254 GLN A C 1
ATOM 1975 O O . GLN A 1 254 ? 6.789 -28.594 -29.656 1 97.94 254 GLN A O 1
ATOM 1980 N N . ILE A 1 255 ? 7.316 -26.453 -30.078 1 97.19 255 ILE A N 1
ATOM 1981 C CA . ILE A 1 255 ? 7.406 -26.109 -28.672 1 97.19 255 ILE A CA 1
ATOM 1982 C C . ILE A 1 255 ? 6.027 -26.203 -28.031 1 97.19 255 ILE A C 1
ATOM 1984 O O . ILE A 1 255 ? 5.895 -26.688 -26.891 1 97.19 255 ILE A O 1
ATOM 1988 N N . GLU A 1 256 ? 5 -25.812 -28.719 1 96.38 256 GLU A N 1
ATOM 1989 C CA . GLU A 1 256 ? 3.635 -25.938 -28.234 1 96.38 256 GLU A CA 1
ATOM 1990 C C . GLU A 1 256 ? 3.289 -27.391 -27.938 1 96.38 256 GLU A C 1
ATOM 1992 O O . GLU A 1 256 ? 2.639 -27.703 -26.938 1 96.38 256 GLU A O 1
ATOM 1997 N N . LEU A 1 257 ? 3.67 -28.203 -28.875 1 97.5 257 LEU A N 1
ATOM 1998 C CA . LEU A 1 257 ? 3.436 -29.625 -28.688 1 97.5 257 LEU A CA 1
ATOM 1999 C C . LEU A 1 257 ? 4.109 -30.125 -27.406 1 97.5 257 LEU A C 1
ATOM 2001 O O . LEU A 1 257 ? 3.477 -30.797 -26.594 1 97.5 257 LEU A O 1
ATOM 2005 N N . MET A 1 258 ? 5.367 -29.766 -27.266 1 97.31 258 MET A N 1
ATOM 2006 C CA . MET A 1 258 ? 6.121 -30.203 -26.094 1 97.31 258 MET A CA 1
ATOM 2007 C C . MET A 1 258 ? 5.488 -29.672 -24.812 1 97.31 258 MET A C 1
ATOM 2009 O O . MET A 1 258 ? 5.422 -30.375 -23.812 1 97.31 258 MET A O 1
ATOM 2013 N N . GLN A 1 259 ? 5.02 -28.453 -24.859 1 96 259 GLN A N 1
ATOM 2014 C CA . GLN A 1 259 ? 4.379 -27.844 -23.703 1 96 259 GLN A CA 1
ATOM 2015 C C . GLN A 1 259 ? 3.066 -28.547 -23.359 1 96 259 GLN A C 1
ATOM 2017 O O . GLN A 1 259 ? 2.77 -28.781 -22.188 1 96 259 GLN A O 1
ATOM 2022 N N . ASN A 1 260 ? 2.297 -28.797 -24.344 1 95.69 260 ASN A N 1
ATOM 2023 C CA . ASN A 1 260 ? 1.026 -29.484 -24.141 1 95.69 260 ASN A CA 1
ATOM 2024 C C . ASN A 1 260 ? 1.227 -30.844 -23.484 1 95.69 260 ASN A C 1
ATOM 2026 O O . ASN A 1 260 ? 0.47 -31.234 -22.578 1 95.69 260 ASN A O 1
ATOM 2030 N N . LEU A 1 261 ? 2.227 -31.531 -23.969 1 97.19 261 LEU A N 1
ATOM 2031 C CA . LEU A 1 261 ? 2.527 -32.844 -23.391 1 97.19 261 LEU A CA 1
ATOM 2032 C C . LEU A 1 261 ? 3 -32.688 -21.938 1 97.19 261 LEU A C 1
ATOM 2034 O O . LEU A 1 261 ? 2.6 -33.469 -21.078 1 97.19 261 LEU A O 1
ATOM 2038 N N . ALA A 1 262 ? 3.818 -31.719 -21.719 1 97.56 262 ALA A N 1
ATOM 2039 C CA . ALA A 1 262 ? 4.316 -31.469 -20.375 1 97.56 262 ALA A CA 1
ATOM 2040 C C . ALA A 1 262 ? 3.178 -31.078 -19.422 1 97.56 262 ALA A C 1
ATOM 2042 O O . ALA A 1 262 ? 3.197 -31.438 -18.25 1 97.56 262 ALA A O 1
ATOM 2043 N N . ASP A 1 263 ? 2.18 -30.344 -19.891 1 96.12 263 ASP A N 1
ATOM 2044 C CA . ASP A 1 263 ? 1.054 -29.859 -19.094 1 96.12 263 ASP A CA 1
ATOM 2045 C C . ASP A 1 263 ? 0.303 -31.031 -18.453 1 96.12 263 ASP A C 1
ATOM 2047 O O . ASP A 1 263 ? -0.244 -30.875 -17.359 1 96.12 263 ASP A O 1
ATOM 2051 N N . VAL A 1 264 ? 0.287 -32.125 -19.078 1 96.06 264 VAL A N 1
ATOM 2052 C CA . VAL A 1 264 ? -0.386 -33.312 -18.547 1 96.06 264 VAL A CA 1
ATOM 2053 C C . VAL A 1 264 ? 0.252 -33.688 -17.203 1 96.06 264 VAL A C 1
ATOM 2055 O O . VAL A 1 264 ? -0.449 -33.938 -16.219 1 96.06 264 VAL A O 1
ATOM 2058 N N . PHE A 1 265 ? 1.567 -33.75 -17.203 1 97.56 265 PHE A N 1
ATOM 2059 C CA . PHE A 1 265 ? 2.301 -34.094 -16 1 97.56 265 PHE A CA 1
ATOM 2060 C C . PHE A 1 265 ? 2.225 -32.969 -14.961 1 97.56 265 PHE A C 1
ATOM 2062 O O . PHE A 1 265 ? 2.043 -33.25 -13.773 1 97.56 265 PHE A O 1
ATOM 2069 N N . MET A 1 266 ? 2.385 -31.734 -15.406 1 97.69 266 MET A N 1
ATOM 2070 C CA . MET A 1 266 ? 2.328 -30.578 -14.531 1 97.69 266 MET A CA 1
ATOM 2071 C C . MET A 1 266 ? 0.974 -30.484 -13.828 1 97.69 266 MET A C 1
ATOM 2073 O O . MET A 1 266 ? 0.909 -30.266 -12.617 1 97.69 266 MET A O 1
ATOM 2077 N N . GLY A 1 267 ? -0.117 -30.672 -14.586 1 96.56 267 GLY A N 1
ATOM 2078 C CA . GLY A 1 267 ? -1.454 -30.641 -14.016 1 96.56 267 GLY A CA 1
ATOM 2079 C C . GLY A 1 267 ? -1.695 -31.766 -13.023 1 96.56 267 GLY A C 1
ATOM 2080 O O . GLY A 1 267 ? -2.275 -31.562 -11.961 1 96.56 267 GLY A O 1
ATOM 2081 N N . ALA A 1 268 ? -1.234 -32.969 -13.391 1 96.25 268 ALA A N 1
ATOM 2082 C CA . ALA A 1 268 ? -1.408 -34.156 -12.523 1 96.25 268 ALA A CA 1
ATOM 2083 C C . ALA A 1 268 ? -0.72 -33.938 -11.18 1 96.25 268 ALA A C 1
ATOM 2085 O O . ALA A 1 268 ? -1.265 -34.312 -10.133 1 96.25 268 ALA A O 1
ATOM 2086 N N . VAL A 1 269 ? 0.449 -33.406 -11.25 1 97.81 269 VAL A N 1
ATOM 2087 C CA . VAL A 1 269 ? 1.226 -33.188 -10.031 1 97.81 269 VAL A CA 1
ATOM 2088 C C . VAL A 1 269 ? 0.616 -32.062 -9.219 1 97.81 269 VAL A C 1
ATOM 2090 O O . VAL A 1 269 ? 0.346 -32.219 -8.023 1 97.81 269 VAL A O 1
ATOM 2093 N N . GLN A 1 270 ? 0.337 -30.938 -9.812 1 97.69 270 GLN A N 1
ATOM 2094 C CA . GLN A 1 270 ? -0.157 -29.75 -9.125 1 97.69 270 GLN A CA 1
ATOM 2095 C C . GLN A 1 270 ? -1.493 -30.016 -8.445 1 97.69 270 GLN A C 1
ATOM 2097 O O . GLN A 1 270 ? -1.76 -29.5 -7.359 1 97.69 270 GLN A O 1
ATOM 2102 N N . TYR A 1 271 ? -2.299 -30.859 -9.094 1 96.62 271 TYR A N 1
ATOM 2103 C CA . TYR A 1 271 ? -3.631 -31.094 -8.555 1 96.62 271 TYR A CA 1
ATOM 2104 C C . TYR A 1 271 ? -3.816 -32.562 -8.211 1 96.62 271 TYR A C 1
ATOM 2106 O O . TYR A 1 271 ? -4.926 -33.094 -8.305 1 96.62 271 TYR A O 1
ATOM 2114 N N . ASN A 1 272 ? -2.758 -33.25 -7.824 1 96.31 272 ASN A N 1
ATOM 2115 C CA . ASN A 1 272 ? -2.799 -34.688 -7.516 1 96.31 272 ASN A CA 1
ATOM 2116 C C . ASN A 1 272 ? -3.877 -35 -6.484 1 96.31 272 ASN A C 1
ATOM 2118 O O . ASN A 1 272 ? -3.877 -34.438 -5.387 1 96.31 272 ASN A O 1
ATOM 2122 N N . GLU A 1 273 ? -4.82 -35.844 -6.836 1 91.88 273 GLU A N 1
ATOM 2123 C CA . GLU A 1 273 ? -5.883 -36.375 -5.98 1 91.88 273 GLU A CA 1
ATOM 2124 C C . GLU A 1 273 ? -6.902 -35.281 -5.648 1 91.88 273 GLU A C 1
ATOM 2126 O O . GLU A 1 273 ? -7.695 -35.438 -4.715 1 91.88 273 GLU A O 1
ATOM 2131 N N . GLU A 1 274 ? -6.82 -34.156 -6.316 1 91 274 GLU A N 1
ATOM 2132 C CA . GLU A 1 274 ? -7.734 -33.062 -6.094 1 91 274 GLU A CA 1
ATOM 2133 C C . GLU A 1 274 ? -8.555 -32.75 -7.348 1 91 274 GLU A C 1
ATOM 2135 O O . GLU A 1 274 ? -8.586 -31.609 -7.82 1 91 274 GLU A O 1
ATOM 2140 N N . GLY A 1 275 ? -9.172 -33.75 -7.957 1 84.62 275 GLY A N 1
ATOM 2141 C CA . GLY A 1 275 ? -10.102 -33.594 -9.062 1 84.62 275 GLY A CA 1
ATOM 2142 C C . GLY A 1 275 ? -9.445 -33.688 -10.422 1 84.62 275 GLY A C 1
ATOM 2143 O O . GLY A 1 275 ? -10.047 -33.312 -11.438 1 84.62 275 GLY A O 1
ATOM 2144 N N . VAL A 1 276 ? -8.219 -34.125 -10.508 1 88.5 276 VAL A N 1
ATOM 2145 C CA . VAL A 1 276 ? -7.516 -34.25 -11.773 1 88.5 276 VAL A CA 1
ATOM 2146 C C . VAL A 1 276 ? -8 -35.5 -12.508 1 88.5 276 VAL A C 1
ATOM 2148 O O . VAL A 1 276 ? -8.617 -36.375 -11.898 1 88.5 276 VAL A O 1
ATOM 2151 N N . TYR A 1 277 ? -7.715 -35.531 -13.805 1 87.94 277 TYR A N 1
ATOM 2152 C CA . TYR A 1 277 ? -8.078 -36.688 -14.617 1 87.94 277 TYR A CA 1
ATOM 2153 C C . TYR A 1 277 ? -7.246 -37.906 -14.234 1 87.94 277 TYR A C 1
ATOM 2155 O O . TYR A 1 277 ? -7.773 -39 -14.117 1 87.94 277 TYR A O 1
ATOM 2163 N N . MET A 1 278 ? -6.023 -37.656 -14.047 1 93 278 MET A N 1
ATOM 2164 C CA . MET A 1 278 ? -5.078 -38.719 -13.695 1 93 278 MET A CA 1
ATOM 2165 C C . MET A 1 278 ? -4.148 -38.281 -12.578 1 93 278 MET A C 1
ATOM 2167 O O . MET A 1 278 ? -3.537 -37.219 -12.656 1 93 278 MET A O 1
ATOM 2171 N N . SER A 1 279 ? -4.055 -39.094 -11.516 1 95.5 279 SER A N 1
ATOM 2172 C CA . SER A 1 279 ? -3.119 -38.812 -10.43 1 95.5 279 SER A CA 1
ATOM 2173 C C . SER A 1 279 ? -1.689 -39.156 -10.828 1 95.5 279 SER A C 1
ATOM 2175 O O . SER A 1 279 ? -1.456 -39.688 -11.914 1 95.5 279 SER A O 1
ATOM 2177 N N . ILE A 1 280 ? -0.772 -38.844 -10.008 1 97.62 280 ILE A N 1
ATOM 2178 C CA . ILE A 1 280 ? 0.617 -39.25 -10.219 1 97.62 280 ILE A CA 1
ATOM 2179 C C . ILE A 1 280 ? 0.71 -40.781 -10.359 1 97.62 280 ILE A C 1
ATOM 2181 O O . ILE A 1 280 ? 1.392 -41.281 -11.25 1 97.62 280 ILE A O 1
ATOM 2185 N N . SER A 1 281 ? -0.016 -41.469 -9.492 1 96.88 281 SER A N 1
ATOM 2186 C CA . SER A 1 281 ? -0.025 -42.938 -9.531 1 96.88 281 SER A CA 1
ATOM 2187 C C . SER A 1 281 ? -0.516 -43.438 -10.875 1 96.88 281 SER A C 1
ATOM 2189 O O . SER A 1 281 ? 0.095 -44.344 -11.461 1 96.88 281 SER A O 1
ATOM 2191 N N . ASP A 1 282 ? -1.594 -42.906 -11.375 1 95.75 282 ASP A N 1
ATOM 2192 C CA . ASP A 1 282 ? -2.168 -43.312 -12.656 1 95.75 282 ASP A CA 1
ATOM 2193 C C . ASP A 1 282 ? -1.182 -43.062 -13.797 1 95.75 282 ASP A C 1
ATOM 2195 O O . ASP A 1 282 ? -0.993 -43.938 -14.648 1 95.75 282 ASP A O 1
ATOM 2199 N N . LEU A 1 283 ? -0.597 -41.906 -13.828 1 96.31 283 LEU A N 1
ATOM 2200 C CA . LEU A 1 283 ? 0.334 -41.531 -14.883 1 96.31 283 LEU A CA 1
ATOM 2201 C C . LEU A 1 283 ? 1.561 -42.438 -14.883 1 96.31 283 LEU A C 1
ATOM 2203 O O . LEU A 1 283 ? 2.02 -42.875 -15.945 1 96.31 283 LEU A O 1
ATOM 2207 N N . CYS A 1 284 ? 2.059 -42.656 -13.695 1 96.88 284 CYS A N 1
ATOM 2208 C CA . CYS A 1 284 ? 3.273 -43.438 -13.578 1 96.88 284 CYS A CA 1
ATOM 2209 C C . CYS A 1 284 ? 3.02 -44.906 -13.992 1 96.88 284 CYS A C 1
ATOM 2211 O O . CYS A 1 284 ? 3.902 -45.562 -14.547 1 96.88 284 CYS A O 1
ATOM 2213 N N . LYS A 1 285 ? 1.842 -45.406 -13.742 1 95.81 285 LYS A N 1
ATOM 2214 C CA . LYS A 1 285 ? 1.484 -46.719 -14.203 1 95.81 285 LYS A CA 1
ATOM 2215 C C . LYS A 1 285 ? 1.545 -46.812 -15.727 1 95.81 285 LYS A C 1
ATOM 2217 O O . LYS A 1 285 ? 2.021 -47.812 -16.281 1 95.81 285 LYS A O 1
ATOM 2222 N N . VAL A 1 286 ? 1.07 -45.812 -16.359 1 95.69 286 VAL A N 1
ATOM 2223 C CA . VAL A 1 286 ? 1.069 -45.812 -17.828 1 95.69 286 VAL A CA 1
ATOM 2224 C C . VAL A 1 286 ? 2.5 -45.656 -18.344 1 95.69 286 VAL A C 1
ATOM 2226 O O . VAL A 1 286 ? 2.902 -46.375 -19.266 1 95.69 286 VAL A O 1
ATOM 2229 N N . MET A 1 287 ? 3.297 -44.875 -17.766 1 96.31 287 MET A N 1
ATOM 2230 C CA . MET A 1 287 ? 4.629 -44.531 -18.266 1 96.31 287 MET A CA 1
ATOM 2231 C C . MET A 1 287 ? 5.602 -45.688 -18.031 1 96.31 287 MET A C 1
ATOM 2233 O O . MET A 1 287 ? 6.574 -45.844 -18.781 1 96.31 287 MET A O 1
ATOM 2237 N N . THR A 1 288 ? 5.312 -46.469 -16.984 1 94 288 THR A N 1
ATOM 2238 C CA . THR A 1 288 ? 6.27 -47.531 -16.625 1 94 288 THR A CA 1
ATOM 2239 C C . THR A 1 288 ? 5.789 -48.875 -17.125 1 94 288 THR A C 1
ATOM 2241 O O . THR A 1 288 ? 6.43 -49.906 -16.859 1 94 288 THR A O 1
ATOM 2244 N N . ARG A 1 289 ? 4.676 -48.875 -17.656 1 84.19 289 ARG A N 1
ATOM 2245 C CA . ARG A 1 289 ? 4.168 -50.156 -18.141 1 84.19 289 ARG A CA 1
ATOM 2246 C C . ARG A 1 289 ? 5.102 -50.781 -19.188 1 84.19 289 ARG A C 1
ATOM 2248 O O . ARG A 1 289 ? 5.562 -50.062 -20.094 1 84.19 289 ARG A O 1
ATOM 2255 N N . GLN A 1 290 ? 5.805 -51.844 -18.812 1 64.94 290 GLN A N 1
ATOM 2256 C CA . GLN A 1 290 ? 6.711 -52.562 -19.703 1 64.94 290 GLN A CA 1
ATOM 2257 C C . GLN A 1 290 ? 5.949 -53.25 -20.828 1 64.94 290 GLN A C 1
ATOM 2259 O O . GLN A 1 290 ? 4.98 -53.969 -20.578 1 64.94 290 GLN A O 1
ATOM 2264 N N . ASN A 1 291 ? 5.715 -52.5 -21.828 1 55.47 291 ASN A N 1
ATOM 2265 C CA . ASN A 1 291 ? 5.242 -53.281 -22.953 1 55.47 291 ASN A CA 1
ATOM 2266 C C . ASN A 1 291 ? 6.289 -54.312 -23.391 1 55.47 291 ASN A C 1
ATOM 2268 O O . ASN A 1 291 ? 7.484 -54.094 -23.203 1 55.47 291 ASN A O 1
ATOM 2272 N N . GLY A 1 292 ? 6.031 -55.5 -23.297 1 47.25 292 GLY A N 1
ATOM 2273 C CA . GLY A 1 292 ? 6.777 -56.688 -23.672 1 47.25 292 GLY A CA 1
ATOM 2274 C C . GLY A 1 292 ? 7.875 -56.406 -24.688 1 47.25 292 GLY A C 1
ATOM 2275 O O . GLY A 1 292 ? 8.602 -57.312 -25.094 1 47.25 292 GLY A O 1
ATOM 2276 N N . THR A 1 293 ? 7.773 -55.375 -25.453 1 45.94 293 THR A N 1
ATOM 2277 C CA . THR A 1 293 ? 8.773 -55.312 -26.516 1 45.94 293 THR A CA 1
ATOM 2278 C C . THR A 1 293 ? 10 -54.531 -26.047 1 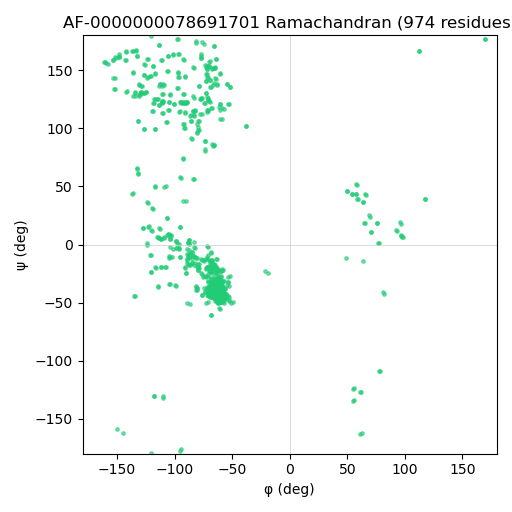45.94 293 THR A C 1
ATOM 2280 O O . THR A 1 293 ? 9.875 -53.562 -25.312 1 45.94 293 THR A O 1
ATOM 2283 N N . TYR A 1 294 ? 11.203 -55.062 -26.062 1 43.75 294 TYR A N 1
ATOM 2284 C CA . TYR A 1 294 ? 12.555 -54.844 -25.547 1 43.75 294 TYR A CA 1
ATOM 2285 C C . TYR A 1 294 ? 13.055 -53.438 -25.906 1 43.75 294 TYR A C 1
ATOM 2287 O O . TYR A 1 294 ? 14.164 -53.062 -25.531 1 43.75 294 TYR A O 1
ATOM 2295 N N . GLU A 1 295 ? 12.68 -52.719 -26.953 1 49 295 GLU A N 1
ATOM 2296 C CA . GLU A 1 295 ? 13.492 -51.531 -27.203 1 49 295 GLU A CA 1
ATOM 2297 C C . GLU A 1 295 ? 13.078 -50.375 -26.297 1 49 295 GLU A C 1
ATOM 2299 O O . GLU A 1 295 ? 11.977 -49.844 -26.438 1 49 295 GLU A O 1
ATOM 2304 N N . LYS A 1 296 ? 13.875 -50.156 -25.297 1 52.91 296 LYS A N 1
ATOM 2305 C CA . LYS A 1 296 ? 13.656 -49.312 -24.109 1 52.91 296 LYS A CA 1
ATOM 2306 C C . LYS A 1 296 ? 13.156 -47.938 -24.5 1 52.91 296 LYS A C 1
ATOM 2308 O O . LYS A 1 296 ? 12.219 -47.406 -23.891 1 52.91 296 LYS A O 1
ATOM 2313 N N . GLY A 1 297 ? 13.828 -47.25 -25.469 1 53.84 297 GLY A N 1
ATOM 2314 C CA . GLY A 1 297 ? 13.477 -45.906 -25.891 1 53.84 297 GLY A CA 1
ATOM 2315 C C . GLY A 1 297 ? 12.141 -45.844 -26.609 1 53.84 297 GLY A C 1
ATOM 2316 O O . GLY A 1 297 ? 11.375 -44.875 -26.406 1 53.84 297 GLY A O 1
ATOM 2317 N N . ARG A 1 298 ? 11.922 -46.719 -27.406 1 64.19 298 ARG A N 1
ATOM 2318 C CA . ARG A 1 298 ? 10.672 -46.812 -28.156 1 64.19 298 ARG A CA 1
ATOM 2319 C C . ARG A 1 298 ? 9.508 -47.125 -27.219 1 64.19 298 ARG A C 1
ATOM 2321 O O . ARG A 1 298 ? 8.383 -46.656 -27.453 1 64.19 298 ARG A O 1
ATOM 2328 N N . ASP A 1 299 ? 9.969 -47.562 -26.094 1 85.5 299 ASP A N 1
ATOM 2329 C CA . ASP A 1 299 ? 8.945 -47.906 -25.109 1 85.5 299 ASP A CA 1
ATOM 2330 C C . ASP A 1 299 ? 8.445 -46.688 -24.375 1 85.5 299 ASP A C 1
ATOM 2332 O O . ASP A 1 299 ? 7.234 -46.5 -24.219 1 85.5 299 ASP A O 1
ATOM 2336 N N . ALA A 1 300 ? 9.422 -45.781 -24.156 1 93.5 300 ALA A N 1
ATOM 2337 C CA . ALA A 1 300 ? 9.031 -44.594 -23.438 1 93.5 300 ALA A CA 1
ATOM 2338 C C . ALA A 1 300 ? 8.203 -43.656 -24.328 1 93.5 300 ALA A C 1
ATOM 2340 O O . ALA A 1 300 ? 7.227 -43.062 -23.875 1 93.5 300 ALA A O 1
ATOM 2341 N N . TYR A 1 301 ? 8.633 -43.531 -25.594 1 95.81 301 TYR A N 1
ATOM 2342 C CA . TYR A 1 301 ? 7.898 -42.75 -26.578 1 95.81 301 TYR A CA 1
ATOM 2343 C C . TYR A 1 301 ? 6.465 -43.25 -26.719 1 95.81 301 TYR A C 1
ATOM 2345 O O . TYR A 1 301 ? 5.516 -42.469 -26.672 1 95.81 301 TYR A O 1
ATOM 2353 N N . ASN A 1 302 ? 6.367 -44.594 -26.859 1 95.44 302 ASN A N 1
ATOM 2354 C CA . ASN A 1 302 ? 5.051 -45.188 -27.031 1 95.44 302 ASN A CA 1
ATOM 2355 C C . ASN A 1 302 ? 4.184 -45.031 -25.797 1 95.44 302 ASN A C 1
ATOM 2357 O O . ASN A 1 302 ? 2.965 -44.875 -25.891 1 95.44 302 ASN A O 1
ATOM 2361 N N . SER A 1 303 ? 4.824 -45.125 -24.656 1 96.19 303 SER A N 1
ATOM 2362 C CA . SER A 1 303 ? 4.082 -44.906 -23.406 1 96.19 303 SER A CA 1
ATOM 2363 C C . SER A 1 303 ? 3.508 -43.469 -23.359 1 96.19 303 SER A C 1
ATOM 2365 O O . SER A 1 303 ? 2.379 -43.281 -22.906 1 96.19 303 SER A O 1
ATOM 2367 N N . LEU A 1 304 ? 4.305 -42.5 -23.766 1 97.5 304 LEU A N 1
ATOM 2368 C CA . LEU A 1 304 ? 3.83 -41.094 -23.781 1 97.5 304 LEU A CA 1
ATOM 2369 C C . LEU A 1 304 ? 2.705 -40.938 -24.797 1 97.5 304 LEU A C 1
ATOM 2371 O O . LEU A 1 304 ? 1.753 -40.188 -24.562 1 97.5 304 LEU A O 1
ATOM 2375 N N . VAL A 1 305 ? 2.803 -41.562 -25.969 1 97.31 305 VAL A N 1
ATOM 2376 C CA . VAL A 1 305 ? 1.748 -41.531 -26.969 1 97.31 305 VAL A CA 1
ATOM 2377 C C . VAL A 1 305 ? 0.454 -42.094 -26.391 1 97.31 305 VAL A C 1
ATOM 2379 O O . VAL A 1 305 ? -0.619 -41.5 -26.562 1 97.31 305 VAL A O 1
ATOM 2382 N N . LYS A 1 306 ? 0.598 -43.219 -25.688 1 95.75 306 LYS A N 1
ATOM 2383 C CA . LYS A 1 306 ? -0.564 -43.844 -25.047 1 95.75 306 LYS A CA 1
ATOM 2384 C C . LYS A 1 306 ? -1.179 -42.906 -24 1 95.75 306 LYS A C 1
ATOM 2386 O O . LYS A 1 306 ? -2.402 -42.781 -23.938 1 95.75 306 LYS A O 1
ATOM 2391 N N . LEU A 1 307 ? -0.331 -42.344 -23.234 1 96.31 307 LEU A N 1
ATOM 2392 C CA . LEU A 1 307 ? -0.812 -41.406 -22.219 1 96.31 307 LEU A CA 1
ATOM 2393 C C . LEU A 1 307 ? -1.573 -40.25 -22.859 1 96.31 307 LEU A C 1
ATOM 2395 O O . LEU A 1 307 ? -2.639 -39.875 -22.391 1 96.31 307 LEU A O 1
ATOM 2399 N N . ALA A 1 308 ? -0.989 -39.656 -23.906 1 95.75 308 ALA A N 1
ATOM 2400 C CA . ALA A 1 308 ? -1.632 -38.562 -24.625 1 95.75 308 ALA A CA 1
ATOM 2401 C C . ALA A 1 308 ? -2.99 -38.969 -25.172 1 95.75 308 ALA A C 1
ATOM 2403 O O . ALA A 1 308 ? -3.945 -38.188 -25.156 1 95.75 308 ALA A O 1
ATOM 2404 N N . GLN A 1 309 ? -3.061 -40.156 -25.625 1 94.81 309 GLN A N 1
ATOM 2405 C CA . GLN A 1 309 ? -4.309 -40.719 -26.156 1 94.81 309 GLN A CA 1
ATOM 2406 C C . GLN A 1 309 ? -5.355 -40.844 -25.062 1 94.81 309 GLN A C 1
ATOM 2408 O O . GLN A 1 309 ? -6.523 -40.5 -25.25 1 94.81 309 GLN A O 1
ATOM 2413 N N . ILE A 1 310 ? -4.934 -41.406 -23.969 1 94.25 310 ILE A N 1
ATOM 2414 C CA . ILE A 1 310 ? -5.832 -41.562 -22.828 1 94.25 310 ILE A CA 1
ATOM 2415 C C . ILE A 1 310 ? -6.371 -40.188 -22.406 1 94.25 310 ILE A C 1
ATOM 2417 O O . ILE A 1 310 ? -7.578 -40.031 -22.188 1 94.25 310 ILE A O 1
ATOM 2421 N N . TYR A 1 311 ? -5.5 -39.281 -22.328 1 91.38 311 TYR A N 1
ATOM 2422 C CA . TYR A 1 311 ? -5.883 -37.938 -21.859 1 91.38 311 TYR A CA 1
ATOM 2423 C C . TYR A 1 311 ? -6.852 -37.281 -22.828 1 91.38 311 TYR A C 1
ATOM 2425 O O . TYR A 1 311 ? -7.836 -36.656 -22.406 1 91.38 311 TYR A O 1
ATOM 2433 N N . ARG A 1 312 ? -6.621 -37.312 -24.094 1 91.31 312 ARG A N 1
ATOM 2434 C CA . ARG A 1 312 ? -7.512 -36.75 -25.109 1 91.31 312 ARG A CA 1
ATOM 2435 C C . ARG A 1 312 ? -8.883 -37.438 -25.062 1 91.31 312 ARG A C 1
ATOM 2437 O O . ARG A 1 312 ? -9.906 -36.781 -25.281 1 91.31 312 ARG A O 1
ATOM 2444 N N . SER A 1 313 ? -8.852 -38.688 -24.766 1 92.06 313 SER A N 1
ATOM 2445 C CA . SER A 1 313 ? -10.102 -39.438 -24.672 1 92.06 313 SER A CA 1
ATOM 2446 C C . SER A 1 313 ? -10.922 -38.969 -23.469 1 92.06 313 SER A C 1
ATOM 2448 O O . SER A 1 313 ? -12.133 -38.781 -23.578 1 92.06 313 SER A O 1
ATOM 2450 N N . ILE A 1 314 ? -10.25 -38.812 -22.391 1 89.62 314 ILE A N 1
ATOM 2451 C CA . ILE A 1 314 ? -10.914 -38.375 -21.172 1 89.62 314 ILE A CA 1
ATOM 2452 C C . ILE A 1 314 ? -11.477 -36.969 -21.359 1 89.62 314 ILE A C 1
ATOM 2454 O O . ILE A 1 314 ? -12.586 -36.688 -20.891 1 89.62 314 ILE A O 1
ATOM 2458 N N . THR A 1 315 ? -10.711 -36.156 -22.047 1 88.62 315 THR A N 1
ATOM 2459 C CA . THR A 1 315 ? -11.102 -34.75 -22.203 1 88.62 315 THR A CA 1
ATOM 2460 C C . THR A 1 315 ? -11.977 -34.562 -23.438 1 88.62 315 THR A C 1
ATOM 2462 O O . THR A 1 315 ? -12.406 -33.438 -23.734 1 88.62 315 THR A O 1
ATOM 2465 N N . GLU A 1 316 ? -12.219 -35.531 -24.203 1 90.25 316 GLU A N 1
ATOM 2466 C CA . GLU A 1 316 ? -13.047 -35.562 -25.406 1 90.25 316 GLU A CA 1
ATOM 2467 C C . GLU A 1 316 ? -12.539 -34.562 -26.438 1 90.25 316 GLU A C 1
ATOM 2469 O O . GLU A 1 316 ? -13.32 -33.781 -27 1 90.25 316 GLU A O 1
ATOM 2474 N N . GLU A 1 317 ? -11.297 -34.469 -26.531 1 91.19 317 GLU A N 1
ATOM 2475 C CA . GLU A 1 317 ? -10.672 -33.656 -27.562 1 91.19 317 GLU A CA 1
ATOM 2476 C C . GLU A 1 317 ? -10.367 -34.438 -28.828 1 91.19 317 GLU A C 1
ATOM 2478 O O . GLU A 1 317 ? -9.633 -35.438 -28.781 1 91.19 317 GLU A O 1
ATOM 2483 N N . PRO A 1 318 ? -10.906 -34 -29.953 1 93.88 318 PRO A N 1
ATOM 2484 C CA . PRO A 1 318 ? -10.703 -34.75 -31.188 1 93.88 318 PRO A CA 1
ATOM 2485 C C . PRO A 1 318 ? -9.242 -34.781 -31.641 1 93.88 318 PRO A C 1
ATOM 2487 O O . PRO A 1 318 ? -8.797 -35.719 -32.281 1 93.88 318 PRO A O 1
ATOM 2490 N N . CYS A 1 319 ? -8.547 -33.781 -31.375 1 95.94 319 CYS A N 1
ATOM 2491 C CA . CYS A 1 319 ? -7.133 -33.656 -31.703 1 95.94 319 CYS A CA 1
ATOM 2492 C C . CYS A 1 319 ? -6.414 -32.75 -30.719 1 95.94 319 CYS A C 1
ATOM 2494 O O . CYS A 1 319 ? -7.055 -32 -29.969 1 95.94 319 CYS A O 1
ATOM 2496 N N . LEU A 1 320 ? -5.148 -32.875 -30.672 1 95.75 320 LEU A N 1
ATOM 2497 C CA . LEU A 1 320 ? -4.32 -32.031 -29.812 1 95.75 320 LEU A CA 1
ATOM 2498 C C . LEU A 1 320 ? -3.963 -30.734 -30.516 1 95.75 320 LEU A C 1
ATOM 2500 O O . LEU A 1 320 ? -3.223 -30.734 -31.5 1 95.75 320 LEU A O 1
ATOM 2504 N N . ASP A 1 321 ? -4.488 -29.672 -30.062 1 93.81 321 ASP A N 1
ATOM 2505 C CA . ASP A 1 321 ? -4.203 -28.375 -30.672 1 93.81 321 ASP A CA 1
ATOM 2506 C C . ASP A 1 321 ? -2.789 -27.906 -30.328 1 93.81 321 ASP A C 1
ATOM 2508 O O . ASP A 1 321 ? -2.465 -27.688 -29.156 1 93.81 321 ASP A O 1
ATOM 2512 N N . ILE A 1 322 ? -1.936 -27.656 -31.312 1 97.06 322 ILE A N 1
ATOM 2513 C CA . ILE A 1 322 ? -0.541 -27.297 -31.078 1 97.06 322 ILE A CA 1
ATOM 2514 C C . ILE A 1 322 ? -0.191 -26.016 -31.828 1 97.06 322 ILE A C 1
ATOM 2516 O O . ILE A 1 322 ? 0.985 -25.734 -32.062 1 97.06 322 ILE A O 1
ATOM 2520 N N . SER A 1 323 ? -1.17 -25.281 -32.312 1 97.19 323 SER A N 1
ATOM 2521 C CA . SER A 1 323 ? -0.932 -24.062 -33.094 1 97.19 323 SER A CA 1
ATOM 2522 C C . SER A 1 323 ? -0.564 -22.906 -32.188 1 97.19 323 SER A C 1
ATOM 2524 O O . SER A 1 323 ? -1.409 -22.391 -31.438 1 97.19 323 SER A O 1
ATOM 2526 N N . HIS A 1 324 ? 0.639 -22.469 -32.281 1 97 324 HIS A N 1
ATOM 2527 C CA . HIS A 1 324 ? 1.074 -21.312 -31.516 1 97 324 HIS A CA 1
ATOM 2528 C C . HIS A 1 324 ? 0.318 -20.047 -31.938 1 97 324 HIS A C 1
ATOM 2530 O O . HIS A 1 324 ? -0.047 -19.234 -31.094 1 97 324 HIS A O 1
ATOM 2536 N N . GLU A 1 325 ? 0.104 -19.922 -33.188 1 96.75 325 GLU A N 1
ATOM 2537 C CA . GLU A 1 325 ? -0.652 -18.781 -33.719 1 96.75 325 GLU A CA 1
ATOM 2538 C C . GLU A 1 325 ? -2.051 -18.719 -33.125 1 96.75 325 GLU A C 1
ATOM 2540 O O . GLU A 1 325 ? -2.535 -17.641 -32.75 1 96.75 325 GLU A O 1
ATOM 2545 N N . LYS A 1 326 ? -2.664 -19.875 -33.031 1 95.56 326 LYS A N 1
ATOM 2546 C CA . LYS A 1 326 ? -3.992 -19.922 -32.438 1 95.56 326 LYS A CA 1
ATOM 2547 C C . LYS A 1 326 ? -3.947 -19.531 -30.969 1 95.56 326 LYS A C 1
ATOM 2549 O O . LYS A 1 326 ? -4.84 -18.828 -30.469 1 95.56 326 LYS A O 1
ATOM 2554 N N . THR A 1 327 ? -2.967 -20.016 -30.266 1 94.31 327 THR A N 1
ATOM 2555 C CA . THR A 1 327 ? -2.793 -19.656 -28.859 1 94.31 327 THR A CA 1
ATOM 2556 C C . THR A 1 327 ? -2.699 -18.156 -28.703 1 94.31 327 THR A C 1
ATOM 2558 O O . THR A 1 327 ? -3.348 -17.578 -27.812 1 94.31 327 THR A O 1
ATOM 2561 N N . LEU A 1 328 ? -1.907 -17.484 -29.547 1 96.25 328 LEU A N 1
ATOM 2562 C CA . LEU A 1 328 ? -1.761 -16.031 -29.484 1 96.25 328 LEU A CA 1
ATOM 2563 C C . LEU A 1 328 ? -3.08 -15.336 -29.812 1 96.25 328 LEU A C 1
ATOM 2565 O O . LEU A 1 328 ? -3.457 -14.367 -29.156 1 96.25 328 LEU A O 1
ATOM 2569 N N . ARG A 1 329 ? -3.758 -15.82 -30.812 1 95.06 329 ARG A N 1
ATOM 2570 C CA . ARG A 1 329 ? -5.035 -15.234 -31.203 1 95.06 329 ARG A CA 1
ATOM 2571 C C . ARG A 1 329 ? -6.055 -15.328 -30.078 1 95.06 329 ARG A C 1
ATOM 2573 O O . ARG A 1 329 ? -6.805 -14.383 -29.828 1 95.06 329 ARG A O 1
ATOM 2580 N N . ASP A 1 330 ? -6.09 -16.469 -29.422 1 92.69 330 ASP A N 1
ATOM 2581 C CA . ASP A 1 330 ? -7 -16.656 -28.281 1 92.69 330 ASP A CA 1
ATOM 2582 C C . ASP A 1 330 ? -6.688 -15.672 -27.172 1 92.69 330 ASP A C 1
ATOM 2584 O O . ASP A 1 330 ? -7.602 -15.141 -26.531 1 92.69 330 ASP A O 1
ATOM 2588 N N . LEU A 1 331 ? -5.438 -15.406 -26.938 1 94.88 331 LEU A N 1
ATOM 2589 C CA . LEU A 1 331 ? -5.016 -14.477 -25.891 1 94.88 331 LEU A CA 1
ATOM 2590 C C . LEU A 1 331 ? -5.312 -13.039 -26.297 1 94.88 331 LEU A C 1
ATOM 2592 O O . LEU A 1 331 ? -5.41 -12.156 -25.438 1 94.88 331 LEU A O 1
ATOM 2596 N N . MET A 1 332 ? -5.488 -12.766 -27.578 1 95.25 332 MET A N 1
ATOM 2597 C CA . MET A 1 332 ? -5.742 -11.422 -28.062 1 95.25 332 MET A CA 1
ATOM 2598 C C . MET A 1 332 ? -7.234 -11.102 -28.031 1 95.25 332 MET A C 1
ATOM 2600 O O . MET A 1 332 ? -7.629 -9.945 -28.188 1 95.25 332 MET A O 1
ATOM 2604 N N . ASP A 1 333 ? -7.992 -12.125 -27.75 1 93.38 333 ASP A N 1
ATOM 2605 C CA . ASP A 1 333 ? -9.438 -11.938 -27.703 1 93.38 333 ASP A CA 1
ATOM 2606 C C . ASP A 1 333 ? -9.844 -11.094 -26.5 1 93.38 333 ASP A C 1
ATOM 2608 O O . ASP A 1 333 ? -9.555 -11.453 -25.359 1 93.38 333 ASP A O 1
ATOM 2612 N N . THR A 1 334 ? -10.523 -9.992 -26.672 1 93.31 334 THR A N 1
ATOM 2613 C CA . THR A 1 334 ? -10.898 -9.078 -25.609 1 93.31 334 THR A CA 1
ATOM 2614 C C . THR A 1 334 ? -12.414 -9.078 -25.391 1 93.31 334 THR A C 1
ATOM 2616 O O . THR A 1 334 ? -12.953 -8.203 -24.719 1 93.31 334 THR A O 1
ATOM 2619 N N . SER A 1 335 ? -13.094 -10.016 -25.938 1 87 335 SER A N 1
ATOM 2620 C CA . SER A 1 335 ? -14.547 -10.078 -25.844 1 87 335 SER A CA 1
ATOM 2621 C C . SER A 1 335 ? -14.984 -10.469 -24.438 1 87 335 SER A C 1
ATOM 2623 O O . SER A 1 335 ? -14.234 -11.102 -23.703 1 87 335 SER A O 1
ATOM 2625 N N . PRO A 1 336 ? -16.188 -10.055 -24.062 1 74.62 336 PRO A N 1
ATOM 2626 C CA . PRO A 1 336 ? -16.703 -10.367 -22.734 1 74.62 336 PRO A CA 1
ATOM 2627 C C . PRO A 1 336 ? -16.719 -11.867 -22.453 1 74.62 336 PRO A C 1
ATOM 2629 O O . PRO A 1 336 ? -16.5 -12.289 -21.312 1 74.62 336 PRO A O 1
ATOM 2632 N N . HIS A 1 337 ? -17.016 -12.633 -23.359 1 68.5 337 HIS A N 1
ATOM 2633 C CA . HIS A 1 337 ? -17.016 -14.078 -23.172 1 68.5 337 HIS A CA 1
ATOM 2634 C C . HIS A 1 337 ? -15.633 -14.594 -22.797 1 68.5 337 HIS A C 1
ATOM 2636 O O . HIS A 1 337 ? -15.508 -15.516 -22 1 68.5 337 HIS A O 1
ATOM 2642 N N . ALA A 1 338 ? -14.758 -13.969 -23.328 1 64.94 338 ALA A N 1
ATOM 2643 C CA . ALA A 1 338 ? -13.367 -14.32 -23.047 1 64.94 338 ALA A CA 1
ATOM 2644 C C . ALA A 1 338 ? -13 -13.984 -21.609 1 64.94 338 ALA A C 1
ATOM 2646 O O . ALA A 1 338 ? -12.117 -14.617 -21.016 1 64.94 338 ALA A O 1
ATOM 2647 N N . GLY A 1 339 ? -13.703 -13.125 -21.141 1 61.5 339 GLY A N 1
ATOM 2648 C CA . GLY A 1 339 ? -13.445 -12.688 -19.781 1 61.5 339 GLY A CA 1
ATOM 2649 C C . GLY A 1 339 ? -13.617 -13.797 -18.75 1 61.5 339 GLY A C 1
ATOM 2650 O O . GLY A 1 339 ? -12.883 -13.859 -17.766 1 61.5 339 GLY A O 1
ATOM 2651 N N . ARG A 1 340 ? -14.336 -14.68 -19.094 1 67.12 340 ARG A N 1
ATOM 2652 C CA . ARG A 1 340 ? -14.578 -15.781 -18.172 1 67.12 340 ARG A CA 1
ATOM 2653 C C . ARG A 1 340 ? -13.453 -16.812 -18.234 1 67.12 340 ARG A C 1
ATOM 2655 O O . ARG A 1 340 ? -13.234 -17.562 -17.281 1 67.12 340 ARG A O 1
ATOM 2662 N N . ARG A 1 341 ? -12.633 -16.781 -19.266 1 77.94 341 ARG A N 1
ATOM 2663 C CA . ARG A 1 341 ? -11.531 -17.734 -19.422 1 77.94 341 ARG A CA 1
ATOM 2664 C C . ARG A 1 341 ? -10.297 -17.266 -18.641 1 77.94 341 ARG A C 1
ATOM 2666 O O . ARG A 1 341 ? -9.438 -18.078 -18.297 1 77.94 341 ARG A O 1
ATOM 2673 N N . SER A 1 342 ? -10.18 -16.188 -18.141 1 92 342 SER A N 1
ATOM 2674 C CA . SER A 1 342 ? -9.258 -15.609 -17.156 1 92 342 SER A CA 1
ATOM 2675 C C . SER A 1 342 ? -7.824 -15.602 -17.688 1 92 342 SER A C 1
ATOM 2677 O O . SER A 1 342 ? -6.945 -14.969 -17.109 1 92 342 SER A O 1
ATOM 2679 N N . GLU A 1 343 ? -7.516 -16.375 -18.812 1 93.69 343 GLU A N 1
ATOM 2680 C CA . GLU A 1 343 ? -6.148 -16.625 -19.266 1 93.69 343 GLU A CA 1
ATOM 2681 C C . GLU A 1 343 ? -5.465 -15.32 -19.672 1 93.69 343 GLU A C 1
ATOM 2683 O O . GLU A 1 343 ? -4.301 -15.094 -19.344 1 93.69 343 GLU A O 1
ATOM 2688 N N . ARG A 1 344 ? -6.156 -14.531 -20.484 1 95.81 344 ARG A N 1
ATOM 2689 C CA . ARG A 1 344 ? -5.57 -13.273 -20.922 1 95.81 344 ARG A CA 1
ATOM 2690 C C . ARG A 1 344 ? -5.184 -12.406 -19.719 1 95.81 344 ARG A C 1
ATOM 2692 O O . ARG A 1 344 ? -4.07 -11.875 -19.672 1 95.81 344 ARG A O 1
ATOM 2699 N N . GLN A 1 345 ? -6.098 -12.328 -18.75 1 96.44 345 GLN A N 1
ATOM 2700 C CA . GLN A 1 345 ? -5.895 -11.5 -17.562 1 96.44 345 GLN A CA 1
ATOM 2701 C C . GLN A 1 345 ? -4.688 -11.977 -16.766 1 96.44 345 GLN A C 1
ATOM 2703 O O . GLN A 1 345 ? -3.838 -11.18 -16.375 1 96.44 345 GLN A O 1
ATOM 2708 N N . TRP A 1 346 ? -4.66 -13.227 -16.547 1 97 346 TRP A N 1
ATOM 2709 C CA . TRP A 1 346 ? -3.562 -13.773 -15.75 1 97 346 TRP A CA 1
ATOM 2710 C C . TRP A 1 346 ? -2.232 -13.602 -16.469 1 97 346 TRP A C 1
ATOM 2712 O O . TRP A 1 346 ? -1.221 -13.258 -15.859 1 97 346 TRP A O 1
ATOM 2722 N N . THR A 1 347 ? -2.229 -13.859 -17.781 1 97.44 347 THR A N 1
ATOM 2723 C CA . THR A 1 347 ? -1.008 -13.672 -18.562 1 97.44 347 THR A CA 1
ATOM 2724 C C . THR A 1 347 ? -0.519 -12.227 -18.453 1 97.44 347 THR A C 1
ATOM 2726 O O . THR A 1 347 ? 0.683 -11.984 -18.344 1 97.44 347 THR A O 1
ATOM 2729 N N . TYR A 1 348 ? -1.453 -11.312 -18.5 1 97.88 348 TYR A N 1
ATOM 2730 C CA . TYR A 1 348 ? -1.091 -9.906 -18.344 1 97.88 348 TYR A CA 1
ATOM 2731 C C . TYR A 1 348 ? -0.402 -9.672 -17.016 1 97.88 348 TYR A C 1
ATOM 2733 O O . TYR A 1 348 ? 0.63 -9 -16.953 1 97.88 348 TYR A O 1
ATOM 2741 N N . GLN A 1 349 ? -0.927 -10.188 -15.969 1 98.5 349 GLN A N 1
ATOM 2742 C CA . GLN A 1 349 ? -0.346 -10 -14.641 1 98.5 349 GLN A CA 1
ATOM 2743 C C . GLN A 1 349 ? 1.028 -10.656 -14.547 1 98.5 349 GLN A C 1
ATOM 2745 O O . GLN A 1 349 ? 1.918 -10.148 -13.859 1 98.5 349 GLN A O 1
ATOM 2750 N N . THR A 1 350 ? 1.188 -11.82 -15.195 1 98.5 350 THR A N 1
ATOM 2751 C CA . THR A 1 350 ? 2.51 -12.438 -15.227 1 98.5 350 THR A CA 1
ATOM 2752 C C . THR A 1 350 ? 3.523 -11.516 -15.891 1 98.5 350 THR A C 1
ATOM 2754 O O . THR A 1 350 ? 4.676 -11.438 -15.461 1 98.5 350 THR A O 1
ATOM 2757 N N . CYS A 1 351 ? 3.08 -10.797 -16.922 1 98.56 351 CYS A N 1
ATOM 2758 C CA . CYS A 1 351 ? 3.959 -9.914 -17.688 1 98.56 351 CYS A CA 1
ATOM 2759 C C . CYS A 1 351 ? 4.227 -8.617 -16.922 1 98.56 351 CYS A C 1
ATOM 2761 O O . CYS A 1 351 ? 5.281 -8.008 -17.078 1 98.56 351 CYS A O 1
ATOM 2763 N N . THR A 1 352 ? 3.326 -8.234 -16.016 1 98.56 352 THR A N 1
ATOM 2764 C CA . THR A 1 352 ? 3.447 -6.898 -15.43 1 98.56 352 THR A CA 1
ATOM 2765 C C . THR A 1 352 ? 3.908 -6.977 -13.984 1 98.56 352 THR A C 1
ATOM 2767 O O . THR A 1 352 ? 4.395 -5.992 -13.422 1 98.56 352 THR A O 1
ATOM 2770 N N . GLU A 1 353 ? 3.746 -8.18 -13.359 1 98.5 353 GLU A N 1
ATOM 2771 C CA . GLU A 1 353 ? 4.02 -8.188 -11.922 1 98.5 353 GLU A CA 1
ATOM 2772 C C . GLU A 1 353 ? 4.863 -9.398 -11.531 1 98.5 353 GLU A C 1
ATOM 2774 O O . GLU A 1 353 ? 5.816 -9.273 -10.758 1 98.5 353 GLU A O 1
ATOM 2779 N N . PHE A 1 354 ? 4.562 -10.633 -12.039 1 98.75 354 PHE A N 1
ATOM 2780 C CA . PHE A 1 354 ? 4.961 -11.789 -11.25 1 98.75 354 PHE A CA 1
ATOM 2781 C C . PHE A 1 354 ? 6.027 -12.594 -11.977 1 98.75 354 PHE A C 1
ATOM 2783 O O . PHE A 1 354 ? 6.891 -13.211 -11.352 1 98.75 354 PHE A O 1
ATOM 2790 N N . GLY A 1 355 ? 5.867 -12.641 -13.328 1 98.69 355 GLY A N 1
ATOM 2791 C CA . GLY A 1 355 ? 6.648 -13.633 -14.055 1 98.69 355 GLY A CA 1
ATOM 2792 C C . GLY A 1 355 ? 6.07 -15.031 -13.961 1 98.69 355 GLY A C 1
ATOM 2793 O O . GLY A 1 355 ? 4.984 -15.297 -14.484 1 98.69 355 GLY A O 1
ATOM 2794 N N . PHE A 1 356 ? 6.668 -15.883 -13.281 1 98.56 356 PHE A N 1
ATOM 2795 C CA . PHE A 1 356 ? 6.203 -17.234 -13.016 1 98.56 356 PHE A CA 1
ATOM 2796 C C . PHE A 1 356 ? 6.254 -18.094 -14.281 1 98.56 356 PHE A C 1
ATOM 2798 O O . PHE A 1 356 ? 5.43 -18.984 -14.469 1 98.56 356 PHE A O 1
ATOM 2805 N N . PHE A 1 357 ? 7.098 -17.75 -15.25 1 98.25 357 PHE A N 1
ATOM 2806 C CA . PHE A 1 357 ? 7.188 -18.547 -16.469 1 98.25 357 PHE A CA 1
ATOM 2807 C C . PHE A 1 357 ? 7.859 -19.891 -16.203 1 98.25 357 PHE A C 1
ATOM 2809 O O . PHE A 1 357 ? 9.031 -19.938 -15.844 1 98.25 357 PHE A O 1
ATOM 2816 N N . GLN A 1 358 ? 7.125 -20.906 -16.359 1 97.62 358 GLN A N 1
ATOM 2817 C CA . GLN A 1 358 ? 7.609 -22.25 -16.109 1 97.62 358 GLN A CA 1
ATOM 2818 C C . GLN A 1 358 ? 8.445 -22.766 -17.281 1 97.62 358 GLN A C 1
ATOM 2820 O O . GLN A 1 358 ? 7.902 -23.141 -18.328 1 97.62 358 GLN A O 1
ATOM 2825 N N . THR A 1 359 ? 9.742 -22.828 -17.094 1 97.44 359 THR A N 1
ATOM 2826 C CA . THR A 1 359 ? 10.656 -23.172 -18.172 1 97.44 359 THR A CA 1
ATOM 2827 C C . THR A 1 359 ? 11.336 -24.516 -17.906 1 97.44 359 THR A C 1
ATOM 2829 O O . THR A 1 359 ? 11.125 -25.125 -16.844 1 97.44 359 THR A O 1
ATOM 2832 N N . CYS A 1 360 ? 12.047 -25 -18.891 1 96.38 360 CYS A N 1
ATOM 2833 C CA . CYS A 1 360 ? 12.734 -26.281 -18.797 1 96.38 360 CYS A CA 1
ATOM 2834 C C . CYS A 1 360 ? 14.148 -26.188 -19.375 1 96.38 360 CYS A C 1
ATOM 2836 O O . CYS A 1 360 ? 14.57 -27.062 -20.125 1 96.38 360 CYS A O 1
ATOM 2838 N N . GLU A 1 361 ? 14.82 -25.156 -19.047 1 92.19 361 GLU A N 1
ATOM 2839 C CA . GLU A 1 361 ? 16.156 -24.969 -19.594 1 92.19 361 GLU A CA 1
ATOM 2840 C C . GLU A 1 361 ? 17.219 -25.625 -18.719 1 92.19 361 GLU A C 1
ATOM 2842 O O . GLU A 1 361 ? 18.359 -25.828 -19.156 1 92.19 361 GLU A O 1
ATOM 2847 N N . GLU A 1 362 ? 16.812 -25.938 -17.531 1 91.69 362 GLU A N 1
ATOM 2848 C CA . GLU A 1 362 ? 17.75 -26.594 -16.625 1 91.69 362 GLU A CA 1
ATOM 2849 C C . GLU A 1 362 ? 17.781 -28.094 -16.859 1 91.69 362 GLU A C 1
ATOM 2851 O O . GLU A 1 362 ? 16.781 -28.703 -17.234 1 91.69 362 GLU A O 1
ATOM 2856 N N . ASN A 1 363 ? 18.891 -28.703 -16.562 1 89.19 363 ASN A N 1
ATOM 2857 C CA . ASN A 1 363 ? 19.078 -30.125 -16.797 1 89.19 363 ASN A CA 1
ATOM 2858 C C . ASN A 1 363 ? 18.188 -30.969 -15.906 1 89.19 363 ASN A C 1
ATOM 2860 O O . ASN A 1 363 ? 17.891 -32.125 -16.219 1 89.19 363 ASN A O 1
ATOM 2864 N N . THR A 1 364 ? 17.734 -30.359 -14.875 1 91.31 364 THR A N 1
ATOM 2865 C CA . THR A 1 364 ? 16.922 -31.094 -13.914 1 91.31 364 THR A CA 1
ATOM 2866 C C . THR A 1 364 ? 15.469 -31.156 -14.375 1 91.31 364 THR A C 1
ATOM 2868 O O . THR A 1 364 ? 14.672 -31.922 -13.82 1 91.31 364 THR A O 1
ATOM 2871 N N . CYS A 1 365 ? 15.141 -30.422 -15.383 1 95.81 365 CYS A N 1
ATOM 2872 C CA . CYS A 1 365 ? 13.773 -30.453 -15.883 1 95.81 365 CYS A CA 1
ATOM 2873 C C . CYS A 1 365 ? 13.469 -31.781 -16.547 1 95.81 365 CYS A C 1
ATOM 2875 O O . CYS A 1 365 ? 14.266 -32.281 -17.344 1 95.81 365 CYS A O 1
ATOM 2877 N N . PRO A 1 366 ? 12.344 -32.375 -16.281 1 97.5 366 PRO A N 1
ATOM 2878 C CA . PRO A 1 366 ? 12.039 -33.688 -16.844 1 97.5 366 PRO A CA 1
ATOM 2879 C C . PRO A 1 366 ? 11.5 -33.625 -18.266 1 97.5 366 PRO A C 1
ATOM 2881 O O . PRO A 1 366 ? 11.25 -34.656 -18.875 1 97.5 366 PRO A O 1
ATOM 2884 N N . PHE A 1 367 ? 11.32 -32.469 -18.797 1 97.75 367 PHE A N 1
ATOM 2885 C CA . PHE A 1 367 ? 10.648 -32.344 -20.078 1 97.75 367 PHE A CA 1
ATOM 2886 C C . PHE A 1 367 ? 11.633 -31.906 -21.156 1 97.75 367 PHE A C 1
ATOM 2888 O O . PHE A 1 367 ? 12.734 -32.469 -21.266 1 97.75 367 PHE A O 1
ATOM 2895 N N . SER A 1 368 ? 11.211 -30.891 -21.922 1 94.06 368 SER A N 1
ATOM 2896 C CA . SER A 1 368 ? 12.039 -30.516 -23.062 1 94.06 368 SER A CA 1
ATOM 2897 C C . SER A 1 368 ? 12.703 -29.156 -22.859 1 94.06 368 SER A C 1
ATOM 2899 O O . SER A 1 368 ? 12.031 -28.188 -22.484 1 94.06 368 SER A O 1
ATOM 2901 N N . GLY A 1 369 ? 13.945 -29.078 -23.203 1 94.25 369 GLY A N 1
ATOM 2902 C CA . GLY A 1 369 ? 14.68 -27.812 -23.109 1 94.25 369 GLY A CA 1
ATOM 2903 C C . GLY A 1 369 ? 14.25 -26.812 -24.172 1 94.25 369 GLY A C 1
ATOM 2904 O O . GLY A 1 369 ? 14.703 -25.672 -24.156 1 94.25 369 GLY A O 1
ATOM 2905 N N . MET A 1 370 ? 13.32 -27.203 -25.031 1 94.25 370 MET A N 1
ATOM 2906 C CA . MET A 1 370 ? 12.805 -26.312 -26.062 1 94.25 370 MET A CA 1
ATOM 2907 C C . MET A 1 370 ? 11.969 -25.203 -25.438 1 94.25 370 MET A C 1
ATOM 2909 O O . MET A 1 370 ? 11.773 -24.141 -26.047 1 94.25 370 MET A O 1
ATOM 2913 N N . VAL A 1 371 ? 11.477 -25.484 -24.25 1 95.94 371 VAL A N 1
ATOM 2914 C CA . VAL A 1 371 ? 10.641 -24.5 -23.562 1 95.94 371 VAL A CA 1
ATOM 2915 C C . VAL A 1 371 ? 11.531 -23.516 -22.781 1 95.94 371 VAL A C 1
ATOM 2917 O O . VAL A 1 371 ? 11.734 -23.672 -21.578 1 95.94 371 VAL A O 1
ATOM 2920 N N . THR A 1 372 ? 11.883 -22.453 -23.422 1 96.88 372 THR A N 1
ATOM 2921 C CA . THR A 1 372 ? 12.828 -21.484 -22.875 1 96.88 372 THR A CA 1
ATOM 2922 C C . THR A 1 372 ? 12.094 -20.266 -22.312 1 96.88 372 THR A C 1
ATOM 2924 O O . THR A 1 372 ? 10.914 -20.062 -22.594 1 96.88 372 THR A O 1
ATOM 2927 N N . LEU A 1 373 ? 12.844 -19.531 -21.5 1 97.75 373 LEU A N 1
ATOM 2928 C CA . LEU A 1 373 ? 12.312 -18.266 -20.984 1 97.75 373 LEU A CA 1
ATOM 2929 C C . LEU A 1 373 ? 12.023 -17.297 -22.125 1 97.75 373 LEU A C 1
ATOM 2931 O O . LEU A 1 373 ? 11.023 -16.578 -22.094 1 97.75 373 LEU A O 1
ATOM 2935 N N . GLN A 1 374 ? 12.906 -17.266 -23.094 1 96.56 374 GLN A N 1
ATOM 2936 C CA . GLN A 1 374 ? 12.734 -16.375 -24.25 1 96.56 374 GLN A CA 1
ATOM 2937 C C . GLN A 1 374 ? 11.422 -16.672 -24.969 1 96.56 374 GLN A C 1
ATOM 2939 O O . GLN A 1 374 ? 10.664 -15.75 -25.297 1 96.56 374 GLN A O 1
ATOM 2944 N N . PHE A 1 375 ? 11.172 -17.922 -25.219 1 96 375 PHE A N 1
ATOM 2945 C CA . PHE A 1 375 ? 9.938 -18.312 -25.875 1 96 375 PHE A CA 1
ATOM 2946 C C . PHE A 1 375 ? 8.727 -17.938 -25.031 1 96 375 PHE A C 1
ATOM 2948 O O . PHE A 1 375 ? 7.77 -17.344 -25.531 1 96 375 PHE A O 1
ATOM 2955 N N . GLN A 1 376 ? 8.805 -18.25 -23.734 1 97 376 GLN A N 1
ATOM 2956 C CA . GLN A 1 376 ? 7.664 -18.047 -22.844 1 97 376 GLN A CA 1
ATOM 2957 C C . GLN A 1 376 ? 7.332 -16.562 -22.703 1 97 376 GLN A C 1
ATOM 2959 O O . GLN A 1 376 ? 6.164 -16.188 -22.547 1 97 376 GLN A O 1
ATOM 2964 N N . THR A 1 377 ? 8.297 -15.656 -22.75 1 98.12 377 THR A N 1
ATOM 2965 C CA . THR A 1 377 ? 8.078 -14.242 -22.484 1 98.12 377 THR A CA 1
ATOM 2966 C C . THR A 1 377 ? 7.684 -13.5 -23.75 1 98.12 377 THR A C 1
ATOM 2968 O O . THR A 1 377 ? 7.27 -12.336 -23.703 1 98.12 377 THR A O 1
ATOM 2971 N N . GLU A 1 378 ? 7.766 -14.148 -24.891 1 97.12 378 GLU A N 1
ATOM 2972 C CA . GLU A 1 378 ? 7.41 -13.508 -26.156 1 97.12 378 GLU A CA 1
ATOM 2973 C C . GLU A 1 378 ? 5.941 -13.086 -26.172 1 97.12 378 GLU A C 1
ATOM 2975 O O . GLU A 1 378 ? 5.574 -12.109 -26.828 1 97.12 378 GLU A O 1
ATOM 2980 N N . VAL A 1 379 ? 5.145 -13.82 -25.453 1 97.69 379 VAL A N 1
ATOM 2981 C CA . VAL A 1 379 ? 3.717 -13.531 -25.391 1 97.69 379 VAL A CA 1
ATOM 2982 C C . VAL A 1 379 ? 3.49 -12.125 -24.844 1 97.69 379 VAL A C 1
ATOM 2984 O O . VAL A 1 379 ? 2.541 -11.445 -25.25 1 97.69 379 VAL A O 1
ATOM 2987 N N . CYS A 1 380 ? 4.336 -11.609 -23.938 1 98.31 380 CYS A N 1
ATOM 2988 C CA . CYS A 1 380 ? 4.188 -10.289 -23.328 1 98.31 380 CYS A CA 1
ATOM 2989 C C . CYS A 1 380 ? 4.277 -9.188 -24.375 1 98.31 380 CYS A C 1
ATOM 2991 O O . CYS A 1 380 ? 3.465 -8.266 -24.391 1 98.31 380 CYS A O 1
ATOM 2993 N N . SER A 1 381 ? 5.238 -9.344 -25.266 1 97.69 381 SER A N 1
ATOM 2994 C CA . SER A 1 381 ? 5.387 -8.359 -26.344 1 97.69 381 SER A CA 1
ATOM 2995 C C . SER A 1 381 ? 4.324 -8.547 -27.422 1 97.69 381 SER A C 1
ATOM 2997 O O . SER A 1 381 ? 3.713 -7.578 -27.875 1 97.69 381 SER A O 1
ATOM 2999 N N . SER A 1 382 ? 4.066 -9.789 -27.797 1 97.56 382 SER A N 1
ATOM 3000 C CA . SER A 1 382 ? 3.199 -10.102 -28.938 1 97.56 382 SER A CA 1
ATOM 3001 C C . SER A 1 382 ? 1.745 -9.766 -28.625 1 97.56 382 SER A C 1
ATOM 3003 O O . SER A 1 382 ? 1.008 -9.305 -29.5 1 97.56 382 SER A O 1
ATOM 3005 N N . VAL A 1 383 ? 1.379 -9.977 -27.375 1 97.75 383 VAL A N 1
ATOM 3006 C CA . VAL A 1 383 ? -0.037 -9.844 -27.047 1 97.75 383 VAL A CA 1
ATOM 3007 C C . VAL A 1 383 ? -0.298 -8.477 -26.422 1 97.75 383 VAL A C 1
ATOM 3009 O O . VAL A 1 383 ? -1.331 -7.859 -26.672 1 97.75 383 VAL A O 1
ATOM 3012 N N . PHE A 1 384 ? 0.67 -7.938 -25.609 1 97.88 384 PHE A N 1
ATOM 3013 C CA . PHE A 1 384 ? 0.362 -6.773 -24.797 1 97.88 384 PHE A CA 1
ATOM 3014 C C . PHE A 1 384 ? 1.285 -5.609 -25.141 1 97.88 384 PHE A C 1
ATOM 3016 O O . PHE A 1 384 ? 1.122 -4.508 -24.609 1 97.88 384 PHE A O 1
ATOM 3023 N N . GLY A 1 385 ? 2.312 -5.832 -25.953 1 97 385 GLY A N 1
ATOM 3024 C CA . GLY A 1 385 ? 3.262 -4.781 -26.281 1 97 385 GLY A CA 1
ATOM 3025 C C . GLY A 1 385 ? 4.238 -4.484 -25.156 1 97 385 GLY A C 1
ATOM 3026 O O . GLY A 1 385 ? 4.828 -3.404 -25.109 1 97 385 GLY A O 1
ATOM 3027 N N . ILE A 1 386 ? 4.367 -5.383 -24.25 1 97.19 386 ILE A N 1
ATOM 3028 C CA . ILE A 1 386 ? 5.281 -5.219 -23.125 1 97.19 386 ILE A CA 1
ATOM 3029 C C . ILE A 1 386 ? 6.656 -5.773 -23.484 1 97.19 386 ILE A C 1
ATOM 3031 O O . ILE A 1 386 ? 6.797 -6.957 -23.797 1 97.19 386 ILE A O 1
ATOM 3035 N N . SER A 1 387 ? 7.613 -4.984 -23.422 1 96.06 387 SER A N 1
ATOM 3036 C CA . SER A 1 387 ? 8.961 -5.387 -23.812 1 96.06 387 SER A CA 1
ATOM 3037 C C . SER A 1 387 ? 9.516 -6.441 -22.859 1 96.06 387 SER A C 1
ATOM 3039 O O . SER A 1 387 ? 9.391 -6.316 -21.641 1 96.06 387 SER A O 1
ATOM 3041 N N . GLN A 1 388 ? 10.156 -7.43 -23.406 1 95.94 388 GLN A N 1
ATOM 3042 C CA . GLN A 1 388 ? 10.781 -8.477 -22.594 1 95.94 388 GLN A CA 1
ATOM 3043 C C . GLN A 1 388 ? 11.867 -7.898 -21.688 1 95.94 388 GLN A C 1
ATOM 3045 O O . GLN A 1 388 ? 12.094 -8.406 -20.594 1 95.94 388 GLN A O 1
ATOM 3050 N N . HIS A 1 389 ? 12.461 -6.809 -22.094 1 95.44 389 HIS A N 1
ATOM 3051 C CA . HIS A 1 389 ? 13.57 -6.203 -21.359 1 95.44 389 HIS A CA 1
ATOM 3052 C C . HIS A 1 389 ? 13.078 -5.559 -20.062 1 95.44 389 HIS A C 1
ATOM 3054 O O . HIS A 1 389 ? 13.867 -5.316 -19.141 1 95.44 389 HIS A O 1
ATOM 3060 N N . SER A 1 390 ? 11.805 -5.285 -19.969 1 96.31 390 SER A N 1
ATOM 3061 C CA . SER A 1 390 ? 11.258 -4.602 -18.797 1 96.31 390 SER A CA 1
ATOM 3062 C C . SER A 1 390 ? 10.836 -5.598 -17.719 1 96.31 390 SER A C 1
ATOM 3064 O O . SER A 1 390 ? 10.578 -5.211 -16.578 1 96.31 390 SER A O 1
ATOM 3066 N N . LEU A 1 391 ? 10.766 -6.848 -18.047 1 98.19 391 LEU A N 1
ATOM 3067 C CA . LEU A 1 391 ? 10.141 -7.844 -17.172 1 98.19 391 LEU A CA 1
ATOM 3068 C C . LEU A 1 391 ? 10.922 -8 -15.875 1 98.19 391 LEU A C 1
ATOM 3070 O O . LEU A 1 391 ? 10.328 -8.047 -14.797 1 98.19 391 LEU A O 1
ATOM 3074 N N . PRO A 1 392 ? 12.266 -8.016 -15.922 1 97.69 392 PRO A N 1
ATOM 3075 C CA . PRO A 1 392 ? 13.008 -8.188 -14.672 1 97.69 392 PRO A CA 1
ATOM 3076 C C . PRO A 1 392 ? 12.734 -7.07 -13.664 1 97.69 392 PRO A C 1
ATOM 3078 O O . PRO A 1 392 ? 12.594 -7.332 -12.469 1 97.69 392 PRO A O 1
ATOM 3081 N N . ARG A 1 393 ? 12.688 -5.883 -14.133 1 95.56 393 ARG A N 1
ATOM 3082 C CA . ARG A 1 393 ? 12.453 -4.754 -13.234 1 95.56 393 ARG A CA 1
ATOM 3083 C C . ARG A 1 393 ? 11.055 -4.816 -12.625 1 95.56 393 ARG A C 1
ATOM 3085 O O . ARG A 1 393 ? 10.859 -4.434 -11.469 1 95.56 393 ARG A O 1
ATOM 3092 N N . ARG A 1 394 ? 10.094 -5.27 -13.359 1 97.19 394 ARG A N 1
ATOM 3093 C CA . ARG A 1 394 ? 8.727 -5.402 -12.875 1 97.19 394 ARG A CA 1
ATOM 3094 C C . ARG A 1 394 ? 8.625 -6.457 -11.781 1 97.19 394 ARG A C 1
ATOM 3096 O O . ARG A 1 394 ? 7.957 -6.246 -10.766 1 97.19 394 ARG A O 1
ATOM 3103 N N . VAL A 1 395 ? 9.312 -7.539 -11.984 1 98.38 395 VAL A N 1
ATOM 3104 C CA . VAL A 1 395 ? 9.375 -8.602 -10.992 1 98.38 395 VAL A CA 1
ATOM 3105 C C . VAL A 1 395 ? 10.07 -8.102 -9.727 1 98.38 395 VAL A C 1
ATOM 3107 O O . VAL A 1 395 ? 9.602 -8.336 -8.617 1 98.38 395 VAL A O 1
ATOM 3110 N N . ALA A 1 396 ? 11.164 -7.367 -9.906 1 97 396 ALA A N 1
ATOM 3111 C CA . ALA A 1 396 ? 11.914 -6.816 -8.781 1 97 396 ALA A CA 1
ATOM 3112 C C . ALA A 1 396 ? 11.055 -5.855 -7.961 1 97 396 ALA A C 1
ATOM 3114 O O . ALA A 1 396 ? 11.117 -5.852 -6.73 1 97 396 ALA A O 1
ATOM 3115 N N . PHE A 1 397 ? 10.297 -5.07 -8.594 1 96.75 397 PHE A N 1
ATOM 3116 C CA . PHE A 1 397 ? 9.445 -4.113 -7.895 1 96.75 397 PHE A CA 1
ATOM 3117 C C . PHE A 1 397 ? 8.391 -4.832 -7.066 1 96.75 397 PHE A C 1
ATOM 3119 O O . PHE A 1 397 ? 8.086 -4.418 -5.945 1 96.75 397 PHE A O 1
ATOM 3126 N N . THR A 1 398 ? 7.809 -5.875 -7.668 1 98.38 398 THR A N 1
ATOM 3127 C CA . THR A 1 398 ? 6.816 -6.641 -6.922 1 98.38 398 THR A CA 1
ATOM 3128 C C . THR A 1 398 ? 7.41 -7.168 -5.617 1 98.38 398 THR A C 1
ATOM 3130 O O . THR A 1 398 ? 6.781 -7.07 -4.562 1 98.38 398 THR A O 1
ATOM 3133 N N . ASN A 1 399 ? 8.602 -7.68 -5.738 1 98.06 399 ASN A N 1
ATOM 3134 C CA . ASN A 1 399 ? 9.25 -8.227 -4.551 1 98.06 399 ASN A CA 1
ATOM 3135 C C . ASN A 1 399 ? 9.609 -7.125 -3.557 1 98.06 399 ASN A C 1
ATOM 3137 O O . ASN A 1 399 ? 9.516 -7.324 -2.344 1 98.06 399 ASN A O 1
ATOM 3141 N N . THR A 1 400 ? 10.023 -5.996 -4.055 1 96.56 400 THR A N 1
ATOM 3142 C CA . THR A 1 400 ? 10.305 -4.863 -3.18 1 96.56 400 THR A CA 1
ATOM 3143 C C . THR A 1 400 ? 9.039 -4.379 -2.486 1 96.56 400 THR A C 1
ATOM 3145 O O . THR A 1 400 ? 9.062 -4.035 -1.304 1 96.56 400 THR A O 1
ATOM 3148 N N . TYR A 1 401 ? 7.969 -4.336 -3.205 1 97.81 401 TYR A N 1
ATOM 3149 C CA . TYR A 1 401 ? 6.703 -3.807 -2.709 1 97.81 401 TYR A CA 1
ATOM 3150 C C . TYR A 1 401 ? 6.117 -4.711 -1.63 1 97.81 401 TYR A C 1
ATOM 3152 O O . TYR A 1 401 ? 5.543 -4.227 -0.65 1 97.81 401 TYR A O 1
ATOM 3160 N N . TYR A 1 402 ? 6.297 -6.082 -1.774 1 98.12 402 TYR A N 1
ATOM 3161 C CA . TYR A 1 402 ? 5.578 -7 -0.896 1 98.12 402 TYR A CA 1
ATOM 3162 C C . TYR A 1 402 ? 6.539 -7.707 0.052 1 98.12 402 TYR A C 1
ATOM 3164 O O . TYR A 1 402 ? 6.113 -8.305 1.041 1 98.12 402 TYR A O 1
ATOM 3172 N N . GLY A 1 403 ? 7.766 -7.73 -0.259 1 96.38 403 GLY A N 1
ATOM 3173 C CA . GLY A 1 403 ? 8.742 -8.336 0.627 1 96.38 403 GLY A CA 1
ATOM 3174 C C . GLY A 1 403 ? 9.109 -9.758 0.235 1 96.38 403 GLY A C 1
ATOM 3175 O O . GLY A 1 403 ? 9.797 -10.453 0.981 1 96.38 403 GLY A O 1
ATOM 3176 N N . GLY A 1 404 ? 8.609 -10.258 -0.945 1 96.12 404 GLY A N 1
ATOM 3177 C CA . GLY A 1 404 ? 8.906 -11.609 -1.39 1 96.12 404 GLY A CA 1
ATOM 3178 C C . GLY A 1 404 ? 8.547 -12.664 -0.365 1 96.12 404 GLY A C 1
ATOM 3179 O O . GLY A 1 404 ? 7.441 -12.648 0.191 1 96.12 404 GLY A O 1
ATOM 3180 N N . ASP A 1 405 ? 9.461 -13.602 -0.153 1 94.44 405 ASP A N 1
ATOM 3181 C CA . ASP A 1 405 ? 9.203 -14.695 0.782 1 94.44 405 ASP A CA 1
ATOM 3182 C C . ASP A 1 405 ? 9.773 -14.383 2.162 1 94.44 405 ASP A C 1
ATOM 3184 O O . ASP A 1 405 ? 9.922 -15.281 2.996 1 94.44 405 ASP A O 1
ATOM 3188 N N . SER A 1 406 ? 10.117 -13.133 2.4 1 90.62 406 SER A N 1
ATOM 3189 C CA . SER A 1 406 ? 10.5 -12.602 3.705 1 90.62 406 SER A CA 1
ATOM 3190 C C . SER A 1 406 ? 9.773 -11.297 4 1 90.62 406 SER A C 1
ATOM 3192 O O . SER A 1 406 ? 10.414 -10.25 4.188 1 90.62 406 SER A O 1
ATOM 3194 N N . PRO A 1 407 ? 8.539 -11.375 4.133 1 90.12 407 PRO A N 1
ATOM 3195 C CA . PRO A 1 407 ? 7.742 -10.148 4.23 1 90.12 407 PRO A CA 1
ATOM 3196 C C . PRO A 1 407 ? 7.789 -9.523 5.625 1 90.12 407 PRO A C 1
ATOM 3198 O O . PRO A 1 407 ? 7.398 -8.367 5.801 1 90.12 407 PRO A O 1
ATOM 3201 N N . HIS A 1 408 ? 8.18 -10.164 6.633 1 87.25 408 HIS A N 1
ATOM 3202 C CA . HIS A 1 408 ? 8.242 -9.688 8.008 1 87.25 408 HIS A CA 1
ATOM 3203 C C . HIS A 1 408 ? 6.871 -9.211 8.492 1 87.25 408 HIS A C 1
ATOM 3205 O O . HIS A 1 408 ? 6.75 -8.117 9.047 1 87.25 408 HIS A O 1
ATOM 3211 N N . THR A 1 409 ? 5.898 -9.961 8.18 1 87.94 409 THR A N 1
ATOM 3212 C CA . THR A 1 409 ? 4.535 -9.719 8.648 1 87.94 409 THR A CA 1
ATOM 3213 C C . THR A 1 409 ? 4.16 -10.727 9.742 1 87.94 409 THR A C 1
ATOM 3215 O O . THR A 1 409 ? 4.801 -11.766 9.883 1 87.94 409 THR A O 1
ATOM 3218 N N . HIS A 1 410 ? 3.098 -10.352 10.477 1 89.31 410 HIS A N 1
ATOM 3219 C CA . HIS A 1 410 ? 2.633 -11.188 11.578 1 89.31 410 HIS A CA 1
ATOM 3220 C C . HIS A 1 410 ? 1.202 -11.656 11.344 1 89.31 410 HIS A C 1
ATOM 3222 O O . HIS A 1 410 ? 0.448 -11.023 10.602 1 89.31 410 HIS A O 1
ATOM 3228 N N . ARG A 1 411 ? 0.876 -12.812 11.953 1 94.81 411 ARG A N 1
ATOM 3229 C CA . ARG A 1 411 ? -0.456 -13.414 11.938 1 94.81 411 ARG A CA 1
ATOM 3230 C C . ARG A 1 411 ? -0.864 -13.805 10.523 1 94.81 411 ARG A C 1
ATOM 3232 O O . ARG A 1 411 ? -1.993 -13.539 10.102 1 94.81 411 ARG A O 1
ATOM 3239 N N . VAL A 1 412 ? 0.082 -14.25 9.781 1 96.75 412 VAL A N 1
ATOM 3240 C CA . VAL A 1 412 ? -0.127 -14.898 8.492 1 96.75 412 VAL A CA 1
ATOM 3241 C C . VAL A 1 412 ? 0.302 -16.359 8.578 1 96.75 412 VAL A C 1
ATOM 3243 O O . VAL A 1 412 ? 1.399 -16.672 9.047 1 96.75 412 VAL A O 1
ATOM 3246 N N . LEU A 1 413 ? -0.594 -17.188 8.227 1 97.25 413 LEU A N 1
ATOM 3247 C CA . LEU A 1 413 ? -0.297 -18.625 8.195 1 97.25 413 LEU A CA 1
ATOM 3248 C C . LEU A 1 413 ? -0.134 -19.109 6.758 1 97.25 413 LEU A C 1
ATOM 3250 O O . LEU A 1 413 ? -1.088 -19.078 5.977 1 97.25 413 LEU A O 1
ATOM 3254 N N . TYR A 1 414 ? 1.061 -19.547 6.43 1 97.69 414 TYR A N 1
ATOM 3255 C CA . TYR A 1 414 ? 1.342 -20.109 5.113 1 97.69 414 TYR A CA 1
ATOM 3256 C C . TYR A 1 414 ? 1.202 -21.625 5.129 1 97.69 414 TYR A C 1
ATOM 3258 O O . TYR A 1 414 ? 1.876 -22.312 5.902 1 97.69 414 TYR A O 1
ATOM 3266 N N . VAL A 1 415 ? 0.328 -22.109 4.285 1 98.12 415 VAL A N 1
ATOM 3267 C CA . VAL A 1 415 ? 0.113 -23.547 4.184 1 98.12 415 VAL A CA 1
ATOM 3268 C C . VAL A 1 415 ? 0.647 -24.062 2.846 1 98.12 415 VAL A C 1
ATOM 3270 O O . VAL A 1 415 ? 0.227 -23.594 1.783 1 98.12 415 VAL A O 1
ATOM 3273 N N . ASN A 1 416 ? 1.564 -25.047 2.893 1 97.69 416 ASN A N 1
ATOM 3274 C CA . ASN A 1 416 ? 2.234 -25.5 1.682 1 97.69 416 ASN A CA 1
ATOM 3275 C C . ASN A 1 416 ? 2.158 -27.031 1.549 1 97.69 416 ASN A C 1
ATOM 3277 O O . ASN A 1 416 ? 2.293 -27.75 2.539 1 97.69 416 ASN A O 1
ATOM 3281 N N . GLY A 1 417 ? 1.86 -27.484 0.332 1 97.25 417 GLY A N 1
ATOM 3282 C CA . GLY A 1 417 ? 1.916 -28.891 0.024 1 97.25 417 GLY A CA 1
ATOM 3283 C C . GLY A 1 417 ? 3.268 -29.344 -0.502 1 97.25 417 GLY A C 1
ATOM 3284 O O . GLY A 1 417 ? 3.912 -28.609 -1.264 1 97.25 417 GLY A O 1
ATOM 3285 N N . GLY A 1 418 ? 3.617 -30.5 -0.143 1 95.94 418 GLY A N 1
ATOM 3286 C CA . GLY A 1 418 ? 4.934 -31 -0.493 1 95.94 418 GLY A CA 1
ATOM 3287 C C . GLY A 1 418 ? 5.086 -31.312 -1.972 1 95.94 418 GLY A C 1
ATOM 3288 O O . GLY A 1 418 ? 6.184 -31.219 -2.52 1 95.94 418 GLY A O 1
ATOM 3289 N N . ILE A 1 419 ? 4.07 -31.703 -2.605 1 96.06 419 ILE A N 1
ATOM 3290 C CA . ILE A 1 419 ? 4.207 -32.031 -4.02 1 96.06 419 ILE A CA 1
ATOM 3291 C C . ILE A 1 419 ? 3.74 -30.844 -4.867 1 96.06 419 ILE A C 1
ATOM 3293 O O . ILE A 1 419 ? 3.773 -30.891 -6.098 1 96.06 419 ILE A O 1
ATOM 3297 N N . ASP A 1 420 ? 3.234 -29.75 -4.219 1 97.94 420 ASP A N 1
ATOM 3298 C CA . ASP A 1 420 ? 2.842 -28.5 -4.887 1 97.94 420 ASP A CA 1
ATOM 3299 C C . ASP A 1 420 ? 4.062 -27.781 -5.453 1 97.94 420 ASP A C 1
ATOM 3301 O O . ASP A 1 420 ? 4.898 -27.281 -4.699 1 97.94 420 ASP A O 1
ATOM 3305 N N . PRO A 1 421 ? 4.129 -27.609 -6.742 1 98.25 421 PRO A N 1
ATOM 3306 C CA . PRO A 1 421 ? 5.301 -26.922 -7.285 1 98.25 421 PRO A CA 1
ATOM 3307 C C . PRO A 1 421 ? 5.379 -25.469 -6.84 1 98.25 421 PRO A C 1
ATOM 3309 O O . PRO A 1 421 ? 6.473 -24.906 -6.742 1 98.25 421 PRO A O 1
ATOM 3312 N N . TRP A 1 422 ? 4.309 -24.875 -6.492 1 98.44 422 TRP A N 1
ATOM 3313 C CA . TRP A 1 422 ? 4.254 -23.453 -6.184 1 98.44 422 TRP A CA 1
ATOM 3314 C C . TRP A 1 422 ? 4.832 -23.172 -4.801 1 98.44 422 TRP A C 1
ATOM 3316 O O . TRP A 1 422 ? 5.117 -22.031 -4.461 1 98.44 422 TRP A O 1
ATOM 3326 N N . LYS A 1 423 ? 5.055 -24.203 -3.965 1 97.69 423 LYS A N 1
ATOM 3327 C CA . LYS A 1 423 ? 5.641 -24.016 -2.641 1 97.69 423 LYS A CA 1
ATOM 3328 C C . LYS A 1 423 ? 7.008 -23.344 -2.734 1 97.69 423 LYS A C 1
ATOM 3330 O O . LYS A 1 423 ? 7.438 -22.656 -1.799 1 97.69 423 LYS A O 1
ATOM 3335 N N . GLU A 1 424 ? 7.633 -23.469 -3.949 1 97.5 424 GLU A N 1
ATOM 3336 C CA . GLU A 1 424 ? 8.969 -22.938 -4.16 1 97.5 424 GLU A CA 1
ATOM 3337 C C . GLU A 1 424 ? 8.977 -21.406 -4.055 1 97.5 424 GLU A C 1
ATOM 3339 O O . GLU A 1 424 ? 10.031 -20.797 -3.879 1 97.5 424 GLU A O 1
ATOM 3344 N N . LEU A 1 425 ? 7.828 -20.828 -4.16 1 98.19 425 LEU A N 1
ATOM 3345 C CA . LEU A 1 425 ? 7.723 -19.375 -4.16 1 98.19 425 LEU A CA 1
ATOM 3346 C C . LEU A 1 425 ? 6.973 -18.891 -2.926 1 98.19 425 LEU A C 1
ATOM 3348 O O . LEU A 1 425 ? 6.656 -17.703 -2.816 1 98.19 425 LEU A O 1
ATOM 3352 N N . SER A 1 426 ? 6.633 -19.734 -1.981 1 97.5 426 SER A N 1
ATOM 3353 C CA . SER A 1 426 ? 5.938 -19.406 -0.743 1 97.5 426 SER A CA 1
ATOM 3354 C C . SER A 1 426 ? 6.914 -19.25 0.416 1 97.5 426 SER A C 1
ATOM 3356 O O . SER A 1 426 ? 8.133 -19.297 0.22 1 97.5 426 SER A O 1
ATOM 3358 N N . VAL A 1 427 ? 6.438 -18.906 1.538 1 95.19 427 VAL A N 1
ATOM 3359 C CA . VAL A 1 427 ? 7.227 -18.938 2.766 1 95.19 427 VAL A CA 1
ATOM 3360 C C . VAL A 1 427 ? 7.234 -20.359 3.34 1 95.19 427 VAL A C 1
ATOM 3362 O O . VAL A 1 427 ? 6.18 -20.891 3.693 1 95.19 427 VAL A O 1
ATOM 3365 N N . ILE A 1 428 ? 8.414 -21 3.373 1 89.38 428 ILE A N 1
ATOM 3366 C CA . ILE A 1 428 ? 8.445 -22.406 3.771 1 89.38 428 ILE A CA 1
ATOM 3367 C C . ILE A 1 428 ? 9.242 -22.562 5.07 1 89.38 428 ILE A C 1
ATOM 3369 O O . ILE A 1 428 ? 9.281 -23.641 5.656 1 89.38 428 ILE A O 1
ATOM 3373 N N . GLN A 1 429 ? 10.062 -21.625 5.402 1 76.31 429 GLN A N 1
ATOM 3374 C CA . GLN A 1 429 ? 10.805 -21.703 6.656 1 76.31 429 GLN A CA 1
ATOM 3375 C C . GLN A 1 429 ? 10.344 -20.625 7.629 1 76.31 429 GLN A C 1
ATOM 3377 O O . GLN A 1 429 ? 9.969 -19.516 7.215 1 76.31 429 GLN A O 1
ATOM 3382 N N . ASP A 1 430 ? 10.289 -21.188 8.75 1 61.25 430 ASP A N 1
ATOM 3383 C CA . ASP A 1 430 ? 9.914 -20.234 9.789 1 61.25 430 ASP A CA 1
ATOM 3384 C C . ASP A 1 430 ? 11 -19.172 9.984 1 61.25 430 ASP A C 1
ATOM 3386 O O . ASP A 1 430 ? 12.156 -19.5 10.25 1 61.25 430 ASP A O 1
ATOM 3390 N N . ARG A 1 431 ? 11.039 -18.125 9.266 1 51.81 431 ARG A N 1
ATOM 3391 C CA . ARG A 1 431 ? 12.172 -17.219 9.188 1 51.81 431 ARG A CA 1
ATOM 3392 C C . ARG A 1 431 ? 12.203 -16.281 10.383 1 51.81 431 ARG A C 1
ATOM 3394 O O . ARG A 1 431 ? 13.18 -15.547 10.578 1 51.81 431 ARG A O 1
ATOM 3401 N N . GLY A 1 432 ? 11.242 -15.992 11.18 1 47.31 432 GLY A N 1
ATOM 3402 C CA . GLY A 1 432 ? 11.656 -14.914 12.078 1 47.31 432 GLY A CA 1
ATOM 3403 C C . GLY A 1 432 ? 10.977 -14.984 13.43 1 47.31 432 GLY A C 1
ATOM 3404 O O . GLY A 1 432 ? 10.258 -15.938 13.727 1 47.31 432 GLY A O 1
ATOM 3405 N N . GLU A 1 433 ? 11.008 -13.727 14.078 1 44.47 433 GLU A N 1
ATOM 3406 C CA . GLU A 1 433 ? 10.766 -13.172 15.406 1 44.47 433 GLU A CA 1
ATOM 3407 C C . GLU A 1 433 ? 9.328 -13.414 15.852 1 44.47 433 GLU A C 1
ATOM 3409 O O . GLU A 1 433 ? 8.383 -13.008 15.164 1 44.47 433 GLU A O 1
ATOM 3414 N N . GLY A 1 434 ? 9.07 -14.094 16.953 1 46.81 434 GLY A N 1
ATOM 3415 C CA . GLY A 1 434 ? 7.934 -14.203 17.859 1 46.81 434 GLY A CA 1
ATOM 3416 C C . GLY A 1 434 ? 6.859 -15.148 17.359 1 46.81 434 GLY A C 1
ATOM 3417 O O . GLY A 1 434 ? 6 -15.578 18.141 1 46.81 434 GLY A O 1
ATOM 3418 N N . ASP A 1 435 ? 6.555 -15.078 16.078 1 52.31 435 ASP A N 1
ATOM 3419 C CA . ASP A 1 435 ? 5.398 -15.922 15.82 1 52.31 435 ASP A CA 1
ATOM 3420 C C . ASP A 1 435 ? 5.832 -17.328 15.391 1 52.31 435 ASP A C 1
ATOM 3422 O O . ASP A 1 435 ? 6.125 -17.562 14.219 1 52.31 435 ASP A O 1
ATOM 3426 N N . GLU A 1 436 ? 6.254 -18.031 16.25 1 53.09 436 GLU A N 1
ATOM 3427 C CA . GLU A 1 436 ? 6.344 -19.484 16.141 1 53.09 436 GLU A CA 1
ATOM 3428 C C . GLU A 1 436 ? 5.141 -20.062 15.406 1 53.09 436 GLU A C 1
ATOM 3430 O O . GLU A 1 436 ? 3.996 -19.703 15.703 1 53.09 436 GLU A O 1
ATOM 3435 N N . ASP A 1 437 ? 5.332 -20.406 14.141 1 66.12 437 ASP A N 1
ATOM 3436 C CA . ASP A 1 437 ? 4.328 -21.344 13.633 1 66.12 437 ASP A CA 1
ATOM 3437 C C . ASP A 1 437 ? 3.537 -20.719 12.484 1 66.12 437 ASP A C 1
ATOM 3439 O O . ASP A 1 437 ? 2.314 -20.859 12.414 1 66.12 437 ASP A O 1
ATOM 3443 N N . GLN A 1 438 ? 4.336 -19.953 11.648 1 83.94 438 GLN A N 1
ATOM 3444 C CA . GLN A 1 438 ? 3.639 -19.312 10.539 1 83.94 438 GLN A CA 1
ATOM 3445 C C . GLN A 1 438 ? 3.561 -20.234 9.328 1 83.94 438 GLN A C 1
ATOM 3447 O O . GLN A 1 438 ? 2.951 -19.891 8.312 1 83.94 438 GLN A O 1
ATOM 3452 N N . VAL A 1 439 ? 4.043 -21.438 9.484 1 94.25 439 VAL A N 1
ATOM 3453 C CA . VAL A 1 439 ? 4.078 -22.281 8.297 1 94.25 439 VAL A CA 1
ATOM 3454 C C . VAL A 1 439 ? 3.557 -23.672 8.641 1 94.25 439 VAL A C 1
ATOM 3456 O O . VAL A 1 439 ? 3.904 -24.234 9.688 1 94.25 439 VAL A O 1
ATOM 3459 N N . ILE A 1 440 ? 2.699 -24.141 7.879 1 96.06 440 ILE A N 1
ATOM 3460 C CA . ILE A 1 440 ? 2.268 -25.547 7.887 1 96.06 440 ILE A CA 1
ATOM 3461 C C . ILE A 1 440 ? 2.691 -26.219 6.586 1 96.06 440 ILE A C 1
ATOM 3463 O O . ILE A 1 440 ? 2.348 -25.75 5.496 1 96.06 440 ILE A O 1
ATOM 3467 N N . PHE A 1 441 ? 3.508 -27.281 6.676 1 95.62 441 PHE A N 1
ATOM 3468 C CA . PHE A 1 441 ? 3.973 -28.031 5.52 1 95.62 441 PHE A CA 1
ATOM 3469 C C . PHE A 1 441 ? 3.354 -29.422 5.504 1 95.62 441 PHE A C 1
ATOM 3471 O O . PHE A 1 441 ? 3.494 -30.188 6.465 1 95.62 441 PHE A O 1
ATOM 3478 N N . ILE A 1 442 ? 2.662 -29.719 4.406 1 96.56 442 ILE A N 1
ATOM 3479 C CA . ILE A 1 442 ? 1.997 -31 4.262 1 96.56 442 ILE A CA 1
ATOM 3480 C C . ILE A 1 442 ? 2.762 -31.875 3.26 1 96.56 442 ILE A C 1
ATOM 3482 O O . ILE A 1 442 ? 2.58 -31.734 2.047 1 96.56 442 ILE A O 1
ATOM 3486 N N . GLU A 1 443 ? 3.434 -32.781 3.613 1 93 443 GLU A N 1
ATOM 3487 C CA . GLU A 1 443 ? 4.465 -33.5 2.869 1 93 443 GLU A CA 1
ATOM 3488 C C . GLU A 1 443 ? 3.908 -34.062 1.573 1 93 443 GLU A C 1
ATOM 3490 O O . GLU A 1 443 ? 4.59 -34.094 0.547 1 93 443 GLU A O 1
ATOM 3495 N N . ASP A 1 444 ? 2.719 -34.625 1.569 1 94.12 444 ASP A N 1
ATOM 3496 C CA . ASP A 1 444 ? 2.279 -35.438 0.435 1 94.12 444 ASP A CA 1
ATOM 3497 C C . ASP A 1 444 ? 0.973 -34.906 -0.147 1 94.12 444 ASP A C 1
ATOM 3499 O O . ASP A 1 444 ? 0.103 -35.688 -0.549 1 94.12 444 ASP A O 1
ATOM 3503 N N . THR A 1 445 ? 0.885 -33.594 -0.119 1 95.38 445 THR A N 1
ATOM 3504 C CA . THR A 1 445 ? -0.355 -33.031 -0.643 1 95.38 445 THR A CA 1
ATOM 3505 C C . THR A 1 445 ? -0.066 -32.031 -1.768 1 95.38 445 THR A C 1
ATOM 3507 O O . THR A 1 445 ? 1.045 -31.516 -1.87 1 95.38 445 THR A O 1
ATOM 3510 N N . ALA A 1 446 ? -1.141 -31.844 -2.549 1 96.44 446 ALA A N 1
ATOM 3511 C CA . ALA A 1 446 ? -1.052 -31.031 -3.76 1 96.44 446 ALA A CA 1
ATOM 3512 C C . ALA A 1 446 ? -1.47 -29.594 -3.488 1 96.44 446 ALA A C 1
ATOM 3514 O O . ALA A 1 446 ? -1.652 -29.203 -2.334 1 96.44 446 ALA A O 1
ATOM 3515 N N . HIS A 1 447 ? -1.493 -28.797 -4.555 1 97.19 447 HIS A N 1
ATOM 3516 C CA . HIS A 1 447 ? -1.771 -27.359 -4.574 1 97.19 447 HIS A CA 1
ATOM 3517 C C . HIS A 1 447 ? -3.15 -27.062 -3.996 1 97.19 447 HIS A C 1
ATOM 3519 O O . HIS A 1 447 ? -4.16 -27.562 -4.496 1 97.19 447 HIS A O 1
ATOM 3525 N N . CYS A 1 448 ? -3.25 -26.297 -2.875 1 96.56 448 CYS A N 1
ATOM 3526 C CA . CYS A 1 448 ? -4.453 -25.781 -2.24 1 96.56 448 CYS A CA 1
ATOM 3527 C C . CYS A 1 448 ? -5.332 -26.906 -1.719 1 96.56 448 CYS A C 1
ATOM 3529 O O . CYS A 1 448 ? -6.527 -26.719 -1.494 1 96.56 448 CYS A O 1
ATOM 3531 N N . ALA A 1 449 ? -4.789 -28.094 -1.544 1 95.69 449 ALA A N 1
ATOM 3532 C CA . ALA A 1 449 ? -5.574 -29.25 -1.09 1 95.69 449 ALA A CA 1
ATOM 3533 C C . ALA A 1 449 ? -6.195 -28.969 0.277 1 95.69 449 ALA A C 1
ATOM 3535 O O . ALA A 1 449 ? -7.297 -29.453 0.569 1 95.69 449 ALA A O 1
ATOM 3536 N N . ASP A 1 450 ? -5.559 -28.234 1.077 1 97.19 450 ASP A N 1
ATOM 3537 C CA . ASP A 1 450 ? -5.977 -27.953 2.451 1 97.19 450 ASP A CA 1
ATOM 3538 C C . ASP A 1 450 ? -7.262 -27.141 2.486 1 97.19 450 ASP A C 1
ATOM 3540 O O . ASP A 1 450 ? -7.941 -27.078 3.514 1 97.19 450 ASP A O 1
ATOM 3544 N N . MET A 1 451 ? -7.621 -26.516 1.402 1 96.38 451 MET A N 1
ATOM 3545 C CA . MET A 1 451 ? -8.703 -25.531 1.42 1 96.38 451 MET A CA 1
ATOM 3546 C C . MET A 1 451 ? -10.055 -26.219 1.259 1 96.38 451 MET A C 1
ATOM 3548 O O . MET A 1 451 ? -11.094 -25.609 1.536 1 96.38 451 MET A O 1
ATOM 3552 N N . MET A 1 452 ? -10.094 -27.438 0.825 1 91.75 452 MET A N 1
ATOM 3553 C CA . MET A 1 452 ? -11.336 -28.156 0.592 1 91.75 452 MET A CA 1
ATOM 3554 C C . MET A 1 452 ? -11.938 -28.641 1.906 1 91.75 452 MET A C 1
ATOM 3556 O O . MET A 1 452 ? -11.227 -28.781 2.904 1 91.75 452 MET A O 1
ATOM 3560 N N . SER A 1 453 ? -13.234 -28.922 1.806 1 89.94 453 SER A N 1
ATOM 3561 C CA . SER A 1 453 ? -13.883 -29.531 2.963 1 89.94 453 SER A CA 1
ATOM 3562 C C . SER A 1 453 ? -13.312 -30.922 3.262 1 89.94 453 SER A C 1
ATOM 3564 O O . SER A 1 453 ? -12.742 -31.562 2.379 1 89.94 453 SER A O 1
ATOM 3566 N N . ARG A 1 454 ? -13.523 -31.297 4.402 1 88.38 454 ARG A N 1
ATOM 3567 C CA . ARG A 1 454 ? -13.039 -32.594 4.836 1 88.38 454 ARG A CA 1
ATOM 3568 C C . ARG A 1 454 ? -13.703 -33.719 4.043 1 88.38 454 ARG A C 1
ATOM 3570 O O . ARG A 1 454 ? -14.898 -33.656 3.748 1 88.38 454 ARG A O 1
ATOM 3577 N N . ARG A 1 455 ? -12.859 -34.688 3.67 1 87.31 455 ARG A N 1
ATOM 3578 C CA . ARG A 1 455 ? -13.32 -35.906 3.023 1 87.31 455 ARG A CA 1
ATOM 3579 C C . ARG A 1 455 ? -12.812 -37.125 3.764 1 87.31 455 ARG A C 1
ATOM 3581 O O . ARG A 1 455 ? -11.75 -37.094 4.387 1 87.31 455 ARG A O 1
ATOM 3588 N N . LEU A 1 456 ? -13.539 -38.219 3.615 1 85.75 456 LEU A N 1
ATOM 3589 C CA . LEU A 1 456 ? -13.133 -39.469 4.234 1 85.75 456 LEU A CA 1
ATOM 3590 C C . LEU A 1 456 ? -11.828 -39.969 3.621 1 85.75 456 LEU A C 1
ATOM 3592 O O . LEU A 1 456 ? -11.023 -40.594 4.305 1 85.75 456 LEU A O 1
ATOM 3596 N N . THR A 1 457 ? -11.586 -39.656 2.447 1 85 457 THR A N 1
ATOM 3597 C CA . THR A 1 457 ? -10.445 -40.188 1.703 1 85 457 THR A CA 1
ATOM 3598 C C . THR A 1 457 ? -9.211 -39.312 1.916 1 85 457 THR A C 1
ATOM 3600 O O . THR A 1 457 ? -8.141 -39.625 1.396 1 85 457 THR A O 1
ATOM 3603 N N . ASP A 1 458 ? -9.383 -38.312 2.727 1 91.25 458 ASP A N 1
ATOM 3604 C CA . ASP A 1 458 ? -8.258 -37.406 2.934 1 91.25 458 ASP A CA 1
ATOM 3605 C C . ASP A 1 458 ? -7.094 -38.125 3.613 1 91.25 458 ASP A C 1
ATOM 3607 O O . ASP A 1 458 ? -7.305 -38.938 4.496 1 91.25 458 ASP A O 1
ATOM 3611 N N . ARG A 1 459 ? -5.922 -37.75 3.207 1 92.56 459 ARG A N 1
ATOM 3612 C CA . ARG A 1 459 ? -4.711 -38.25 3.855 1 92.56 459 ARG A CA 1
ATOM 3613 C C . ARG A 1 459 ? -4.621 -37.75 5.297 1 92.56 459 ARG A C 1
ATOM 3615 O O . ARG A 1 459 ? -5.117 -36.688 5.621 1 92.56 459 ARG A O 1
ATOM 3622 N N . ARG A 1 460 ? -3.938 -38.562 6.152 1 94.69 460 ARG A N 1
ATOM 3623 C CA . ARG A 1 460 ? -3.775 -38.188 7.559 1 94.69 460 ARG A CA 1
ATOM 3624 C C . ARG A 1 460 ? -3.029 -36.875 7.703 1 94.69 460 ARG A C 1
ATOM 3626 O O . ARG A 1 460 ? -3.355 -36.062 8.57 1 94.69 460 ARG A O 1
ATOM 3633 N N . SER A 1 461 ? -1.999 -36.688 6.844 1 95.44 461 SER A N 1
ATOM 3634 C CA . SER A 1 461 ? -1.227 -35.469 6.879 1 95.44 461 SER A CA 1
ATOM 3635 C C . SER A 1 461 ? -2.115 -34.25 6.621 1 95.44 461 SER A C 1
ATOM 3637 O O . SER A 1 461 ? -1.968 -33.219 7.273 1 95.44 461 SER A O 1
ATOM 3639 N N . LEU A 1 462 ? -2.988 -34.375 5.719 1 96.56 462 LEU A N 1
ATOM 3640 C CA . LEU A 1 462 ? -3.906 -33.312 5.371 1 96.56 462 LEU A CA 1
ATOM 3641 C C . LEU A 1 462 ? -4.871 -33.031 6.516 1 96.56 462 LEU A C 1
ATOM 3643 O O . LEU A 1 462 ? -5.141 -31.859 6.836 1 96.56 462 LEU A O 1
ATOM 3647 N N . LYS A 1 463 ? -5.43 -34.062 7.148 1 96.12 463 LYS A N 1
ATOM 3648 C CA . LYS A 1 463 ? -6.344 -33.906 8.281 1 96.12 463 LYS A CA 1
ATOM 3649 C C . LYS A 1 463 ? -5.664 -33.188 9.445 1 96.12 463 LYS A C 1
ATOM 3651 O O . LYS A 1 463 ? -6.246 -32.281 10.062 1 96.12 463 LYS A O 1
ATOM 3656 N N . THR A 1 464 ? -4.461 -33.594 9.672 1 96.44 464 THR A N 1
ATOM 3657 C CA . THR A 1 464 ? -3.691 -33 10.758 1 96.44 464 THR A CA 1
ATOM 3658 C C . THR A 1 464 ? -3.428 -31.516 10.477 1 96.44 464 THR A C 1
ATOM 3660 O O . THR A 1 464 ? -3.541 -30.688 11.375 1 96.44 464 THR A O 1
ATOM 3663 N N . ALA A 1 465 ? -3.062 -31.266 9.281 1 96.69 465 ALA A N 1
ATOM 3664 C CA . ALA A 1 465 ? -2.783 -29.875 8.891 1 96.69 465 ALA A CA 1
ATOM 3665 C C . ALA A 1 465 ? -4.02 -29 9.047 1 96.69 465 ALA A C 1
ATOM 3667 O O . ALA A 1 465 ? -3.924 -27.859 9.484 1 96.69 465 ALA A O 1
ATOM 3668 N N . ARG A 1 466 ? -5.152 -29.469 8.688 1 97.31 466 ARG A N 1
ATOM 3669 C CA . ARG A 1 466 ? -6.395 -28.703 8.82 1 97.31 466 ARG A CA 1
ATOM 3670 C C . ARG A 1 466 ? -6.691 -28.391 10.281 1 97.31 466 ARG A C 1
ATOM 3672 O O . ARG A 1 466 ? -7.141 -27.297 10.602 1 97.31 466 ARG A O 1
ATOM 3679 N N . LEU A 1 467 ? -6.457 -29.359 11.117 1 96.81 467 LEU A N 1
ATOM 3680 C CA . LEU A 1 467 ? -6.652 -29.125 12.547 1 96.81 467 LEU A CA 1
ATOM 3681 C C . LEU A 1 467 ? -5.715 -28.031 13.047 1 96.81 467 LEU A C 1
ATOM 3683 O O . LEU A 1 467 ? -6.094 -27.219 13.898 1 96.81 467 LEU A O 1
ATOM 3687 N N . GLU A 1 468 ? -4.543 -28.047 12.547 1 96.62 468 GLU A N 1
ATOM 3688 C CA . GLU A 1 468 ? -3.59 -27.016 12.93 1 96.62 468 GLU A CA 1
ATOM 3689 C C . GLU A 1 468 ? -4.059 -25.641 12.461 1 96.62 468 GLU A C 1
ATOM 3691 O O . GLU A 1 468 ? -3.908 -24.656 13.18 1 96.62 468 GLU A O 1
ATOM 3696 N N . VAL A 1 469 ? -4.551 -25.578 11.273 1 97.94 469 VAL A N 1
ATOM 3697 C CA . VAL A 1 469 ? -5.094 -24.328 10.758 1 97.94 469 VAL A CA 1
ATOM 3698 C C . VAL A 1 469 ? -6.234 -23.844 11.648 1 97.94 469 VAL A C 1
ATOM 3700 O O . VAL A 1 469 ? -6.289 -22.672 12.023 1 97.94 469 VAL A O 1
ATOM 3703 N N . GLU A 1 470 ? -7.145 -24.766 12.016 1 98.12 470 GLU A N 1
ATOM 3704 C CA . GLU A 1 470 ? -8.273 -24.438 12.883 1 98.12 470 GLU A CA 1
ATOM 3705 C C . GLU A 1 470 ? -7.801 -23.891 14.227 1 98.12 470 GLU A C 1
ATOM 3707 O O . GLU A 1 470 ? -8.359 -22.922 14.742 1 98.12 470 GLU A O 1
ATOM 3712 N N . THR A 1 471 ? -6.812 -24.531 14.703 1 97.31 471 THR A N 1
ATOM 3713 C CA . THR A 1 471 ? -6.27 -24.125 15.992 1 97.31 471 THR A CA 1
ATOM 3714 C C . THR A 1 471 ? -5.695 -22.719 15.914 1 97.31 471 THR A C 1
ATOM 3716 O O . THR A 1 471 ? -5.898 -21.906 16.828 1 97.31 471 THR A O 1
ATOM 3719 N N . ARG A 1 472 ? -5.008 -22.438 14.875 1 97.06 472 ARG A N 1
ATOM 3720 C CA . ARG A 1 472 ? -4.402 -21.125 14.703 1 97.06 472 ARG A CA 1
ATOM 3721 C C . ARG A 1 472 ? -5.473 -20.047 14.57 1 97.06 472 ARG A C 1
ATOM 3723 O O . ARG A 1 472 ? -5.363 -18.969 15.172 1 97.06 472 ARG A O 1
ATOM 3730 N N . VAL A 1 473 ? -6.445 -20.266 13.789 1 98.19 473 VAL A N 1
ATOM 3731 C CA . VAL A 1 473 ? -7.527 -19.297 13.594 1 98.19 473 VAL A CA 1
ATOM 3732 C C . VAL A 1 473 ? -8.25 -19.062 14.914 1 98.19 473 VAL A C 1
ATOM 3734 O O . VAL A 1 473 ? -8.555 -17.922 15.273 1 98.19 473 VAL A O 1
ATOM 3737 N N . SER A 1 474 ? -8.5 -20.141 15.656 1 98 474 SER A N 1
ATOM 3738 C CA . SER A 1 474 ? -9.125 -20.031 16.969 1 98 474 SER A CA 1
ATOM 3739 C C . SER A 1 474 ? -8.273 -19.172 17.906 1 98 474 SER A C 1
ATOM 3741 O O . SER A 1 474 ? -8.805 -18.359 18.672 1 98 474 SER A O 1
ATOM 3743 N N . SER A 1 475 ? -7.027 -19.391 17.828 1 96.81 475 SER A N 1
ATOM 3744 C CA . SER A 1 475 ? -6.109 -18.641 18.688 1 96.81 475 SER A CA 1
ATOM 3745 C C . SER A 1 475 ? -6.141 -17.156 18.328 1 96.81 475 SER A C 1
ATOM 3747 O O . SER A 1 475 ? -6.098 -16.297 19.219 1 96.81 475 SER A O 1
ATOM 3749 N N . TRP A 1 476 ? -6.141 -16.828 17.078 1 96.94 476 TRP A N 1
ATOM 3750 C CA . TRP A 1 476 ? -6.219 -15.438 16.656 1 96.94 476 TRP A CA 1
ATOM 3751 C C . TRP A 1 476 ? -7.492 -14.781 17.172 1 96.94 476 TRP A C 1
ATOM 3753 O O . TRP A 1 476 ? -7.469 -13.633 17.625 1 96.94 476 TRP A O 1
ATOM 3763 N N . LEU A 1 477 ? -8.625 -15.484 17.078 1 97.69 477 LEU A N 1
ATOM 3764 C CA . LEU A 1 477 ? -9.898 -14.945 17.531 1 97.69 477 LEU A CA 1
ATOM 3765 C C . LEU A 1 477 ? -9.867 -14.695 19.031 1 97.69 477 LEU A C 1
ATOM 3767 O O . LEU A 1 477 ? -10.383 -13.688 19.516 1 97.69 477 LEU A O 1
ATOM 3771 N N . LYS A 1 478 ? -9.25 -15.594 19.75 1 96.44 478 LYS A N 1
ATOM 3772 C CA . LYS A 1 478 ? -9.094 -15.422 21.188 1 96.44 478 LYS A CA 1
ATOM 3773 C C . LYS A 1 478 ? -8.203 -14.227 21.5 1 96.44 478 LYS A C 1
ATOM 3775 O O . LYS A 1 478 ? -8.508 -13.438 22.406 1 96.44 478 LYS A O 1
ATOM 3780 N N . MET A 1 479 ? -7.129 -14.164 20.797 1 95.19 479 MET A N 1
ATOM 3781 C CA . MET A 1 479 ? -6.199 -13.047 20.984 1 95.19 479 MET A CA 1
ATOM 3782 C C . MET A 1 479 ? -6.891 -11.719 20.734 1 95.19 479 MET A C 1
ATOM 3784 O O . MET A 1 479 ? -6.68 -10.75 21.469 1 95.19 479 MET A O 1
ATOM 3788 N N . ALA A 1 480 ? -7.613 -11.641 19.656 1 94.75 480 ALA A N 1
ATOM 3789 C CA . ALA A 1 480 ? -8.336 -10.414 19.328 1 94.75 480 ALA A CA 1
ATOM 3790 C C . ALA A 1 480 ? -9.281 -10.008 20.453 1 94.75 480 ALA A C 1
ATOM 3792 O O . ALA A 1 480 ? -9.398 -8.828 20.781 1 94.75 480 ALA A O 1
ATOM 3793 N N . SER A 1 481 ? -10.008 -10.961 20.969 1 93.12 481 SER A N 1
ATOM 3794 C CA . SER A 1 481 ? -10.93 -10.711 22.062 1 93.12 481 SER A CA 1
ATOM 3795 C C . SER A 1 481 ? -10.195 -10.188 23.297 1 93.12 481 SER A C 1
ATOM 3797 O O . SER A 1 481 ? -10.664 -9.273 23.969 1 93.12 481 SER A O 1
ATOM 3799 N N . GLN A 1 482 ? -9.07 -10.711 23.562 1 92.12 482 GLN A N 1
ATOM 3800 C CA . GLN A 1 482 ? -8.273 -10.305 24.719 1 92.12 482 GLN A CA 1
ATOM 3801 C C . GLN A 1 482 ? -7.734 -8.883 24.531 1 92.12 482 GLN A C 1
ATOM 3803 O O . GLN A 1 482 ? -7.715 -8.102 25.484 1 92.12 482 GLN A O 1
ATOM 3808 N N . GLU A 1 483 ? -7.242 -8.664 23.344 1 87.62 483 GLU A N 1
ATOM 3809 C CA . GLU A 1 483 ? -6.723 -7.332 23.047 1 87.62 483 GLU A CA 1
ATOM 3810 C C . GLU A 1 483 ? -7.801 -6.27 23.219 1 87.62 483 GLU A C 1
ATOM 3812 O O . GLU A 1 483 ? -7.52 -5.16 23.688 1 87.62 483 GLU A O 1
ATOM 3817 N N . ARG A 1 484 ? -8.977 -6.551 22.922 1 85.88 484 ARG A N 1
ATOM 3818 C CA . ARG A 1 484 ? -10.094 -5.625 23.062 1 85.88 484 ARG A CA 1
ATOM 3819 C C . ARG A 1 484 ? -10.438 -5.406 24.531 1 85.88 484 ARG A C 1
ATOM 3821 O O . ARG A 1 484 ? -10.781 -4.293 24.938 1 85.88 484 ARG A O 1
ATOM 3828 N N . MET A 1 485 ? -10.414 -6.414 25.234 1 82.25 485 MET A N 1
ATOM 3829 C CA . MET A 1 485 ? -10.719 -6.32 26.656 1 82.25 485 MET A CA 1
ATOM 3830 C C . MET A 1 485 ? -9.68 -5.473 27.391 1 82.25 485 MET A C 1
ATOM 3832 O O . MET A 1 485 ? -10.016 -4.703 28.281 1 82.25 485 MET A O 1
ATOM 3836 N N . LYS A 1 486 ? -8.484 -5.457 27.047 1 75.56 486 LYS A N 1
ATOM 3837 C CA . LYS A 1 486 ? -7.43 -4.66 27.656 1 75.56 486 LYS A CA 1
ATOM 3838 C C . LYS A 1 486 ? -7.602 -3.18 27.344 1 75.56 486 LYS A C 1
ATOM 3840 O O . LYS A 1 486 ? -7.312 -2.32 28.172 1 75.56 486 LYS A O 1
ATOM 3845 N N . LYS A 1 487 ? -8.023 -2.82 26.25 1 72.31 487 LYS A N 1
ATOM 3846 C CA . LYS A 1 487 ? -8.211 -1.429 25.844 1 72.31 487 LYS A CA 1
ATOM 3847 C C . LYS A 1 487 ? -9.383 -0.795 26.578 1 72.31 487 LYS A C 1
ATOM 3849 O O . LYS A 1 487 ? -9.398 0.416 26.812 1 72.31 487 LYS A O 1
ATOM 3854 N N . ARG A 1 488 ? -10.328 -1.504 27 1 68.06 488 ARG A N 1
ATOM 3855 C CA . ARG A 1 488 ? -11.492 -1.008 27.734 1 68.06 488 ARG A CA 1
ATOM 3856 C C . ARG A 1 488 ? -11.148 -0.759 29.203 1 68.06 488 ARG A C 1
ATOM 3858 O O . ARG A 1 488 ? -11.781 0.061 29.859 1 68.06 488 ARG A O 1
ATOM 3865 N N . LEU A 1 489 ? -10.031 -1.391 29.719 1 58.88 489 LEU A N 1
ATOM 3866 C CA . LEU A 1 489 ? -9.617 -1.184 31.094 1 58.88 489 LEU A CA 1
ATOM 3867 C C . LEU A 1 489 ? -8.672 0.007 31.203 1 58.88 489 LEU A C 1
ATOM 3869 O O . LEU A 1 489 ? -8.703 0.742 32.188 1 58.88 489 LEU A O 1
ATOM 3873 N N . MET B 1 1 ? -0.095 31.703 6.59 1 86.81 1 MET B N 1
ATOM 3874 C CA . MET B 1 1 ? 0.474 30.516 7.25 1 86.81 1 MET B CA 1
ATOM 3875 C C . MET B 1 1 ? 1.669 29.984 6.465 1 86.81 1 MET B C 1
ATOM 3877 O O . MET B 1 1 ? 2.695 29.641 7.051 1 86.81 1 MET B O 1
ATOM 3881 N N . TRP B 1 2 ? 1.645 29.984 5.152 1 82.56 2 TRP B N 1
ATOM 3882 C CA . TRP B 1 2 ? 2.727 29.438 4.348 1 82.56 2 TRP B CA 1
ATOM 3883 C C . TRP B 1 2 ? 3.982 30.297 4.457 1 82.56 2 TRP B C 1
ATOM 3885 O O . TRP B 1 2 ? 5.098 29.766 4.516 1 82.56 2 TRP B O 1
ATOM 3895 N N . ARG B 1 3 ? 3.781 31.609 4.504 1 79.88 3 ARG B N 1
ATOM 3896 C CA . ARG B 1 3 ? 4.922 32.5 4.656 1 79.88 3 ARG B CA 1
ATOM 3897 C C . ARG B 1 3 ? 5.605 32.312 6.004 1 79.88 3 ARG B C 1
ATOM 3899 O O . ARG B 1 3 ? 6.832 32.406 6.102 1 79.88 3 ARG B O 1
ATOM 3906 N N . ILE B 1 4 ? 4.812 32.125 6.965 1 84.19 4 ILE B N 1
ATOM 3907 C CA . ILE B 1 4 ? 5.352 31.875 8.297 1 84.19 4 ILE B CA 1
ATOM 3908 C C . ILE B 1 4 ? 6.137 30.562 8.305 1 84.19 4 ILE B C 1
ATOM 3910 O O . ILE B 1 4 ? 7.246 30.5 8.844 1 84.19 4 ILE B O 1
ATOM 3914 N N . ARG B 1 5 ? 5.594 29.578 7.691 1 85.81 5 ARG B N 1
ATOM 3915 C CA . ARG B 1 5 ? 6.266 28.297 7.594 1 85.81 5 ARG B CA 1
ATOM 3916 C C . ARG B 1 5 ? 7.602 28.422 6.875 1 85.81 5 ARG B C 1
ATOM 3918 O O . ARG B 1 5 ? 8.609 27.859 7.309 1 85.81 5 ARG B O 1
ATOM 3925 N N . GLU B 1 6 ? 7.598 29.094 5.777 1 84.31 6 GLU B N 1
ATOM 3926 C CA . GLU B 1 6 ? 8.82 29.297 5.004 1 84.31 6 GLU B CA 1
ATOM 3927 C C . GLU B 1 6 ? 9.875 30.031 5.824 1 84.31 6 GLU B C 1
ATOM 3929 O O . GLU B 1 6 ? 11.062 29.719 5.75 1 84.31 6 GLU B O 1
ATOM 3934 N N . ARG B 1 7 ? 9.461 30.984 6.547 1 85.06 7 ARG B N 1
ATOM 3935 C CA . ARG B 1 7 ? 10.375 31.734 7.391 1 85.06 7 ARG B CA 1
ATOM 3936 C C . ARG B 1 7 ? 10.984 30.844 8.469 1 85.06 7 ARG B C 1
ATOM 3938 O O . ARG B 1 7 ? 12.188 30.891 8.719 1 85.06 7 ARG B O 1
ATOM 3945 N N . VAL B 1 8 ? 10.117 30.125 9.07 1 87.38 8 VAL B N 1
ATOM 3946 C CA . VAL B 1 8 ? 10.586 29.234 10.117 1 87.38 8 VAL B CA 1
ATOM 3947 C C . VAL B 1 8 ? 11.641 28.281 9.547 1 87.38 8 VAL B C 1
ATOM 3949 O O . VAL B 1 8 ? 12.703 28.094 10.148 1 87.38 8 VAL B O 1
ATOM 3952 N N . ARG B 1 9 ? 11.352 27.766 8.445 1 87.81 9 ARG B N 1
ATOM 3953 C CA . ARG B 1 9 ? 12.289 26.844 7.809 1 87.81 9 ARG B CA 1
ATOM 3954 C C . ARG B 1 9 ? 13.609 27.531 7.48 1 87.81 9 ARG B C 1
ATOM 3956 O O . ARG B 1 9 ? 14.688 26.969 7.68 1 87.81 9 ARG B O 1
ATOM 3963 N N . ARG B 1 10 ? 13.539 28.719 6.992 1 86.94 10 ARG B N 1
ATOM 3964 C CA . ARG B 1 10 ? 14.734 29.5 6.668 1 86.94 10 ARG B CA 1
ATOM 3965 C C . ARG B 1 10 ? 15.578 29.75 7.914 1 86.94 10 ARG B C 1
ATOM 3967 O O . ARG B 1 10 ? 16.797 29.641 7.879 1 86.94 10 ARG B O 1
ATOM 3974 N N . VAL B 1 11 ? 14.938 30.109 8.938 1 88.19 11 VAL B N 1
ATOM 3975 C CA . VAL B 1 11 ? 15.625 30.391 10.188 1 88.19 11 VAL B CA 1
ATOM 3976 C C . VAL B 1 11 ? 16.297 29.125 10.711 1 88.19 11 VAL B C 1
ATOM 3978 O O . VAL B 1 11 ? 17.438 29.156 11.172 1 88.19 11 VAL B O 1
ATOM 3981 N N . GLN B 1 12 ? 15.586 28.078 10.641 1 86.94 12 GLN B N 1
ATOM 3982 C CA . GLN B 1 12 ? 16.125 26.797 11.078 1 86.94 12 GLN B CA 1
ATOM 3983 C C . GLN B 1 12 ? 17.375 26.422 10.273 1 86.94 12 GLN B C 1
ATOM 3985 O O . GLN B 1 12 ? 18.359 25.953 10.828 1 86.94 12 GLN B O 1
ATOM 3990 N N . LEU B 1 13 ? 17.312 26.625 9.008 1 87 13 LEU B N 1
ATOM 3991 C CA . LEU B 1 13 ? 18.438 26.328 8.125 1 87 13 LEU B CA 1
ATOM 3992 C C . LEU B 1 13 ? 19.625 27.234 8.422 1 87 13 LEU B C 1
ATOM 3994 O O . LEU B 1 13 ? 20.766 26.781 8.438 1 87 13 LEU B O 1
ATOM 3998 N N . GLN B 1 14 ? 19.328 28.469 8.648 1 86.94 14 GLN B N 1
ATOM 3999 C CA . GLN B 1 14 ? 20.391 29.422 8.961 1 86.94 14 GLN B CA 1
ATOM 4000 C C . GLN B 1 14 ? 21.062 29.078 10.289 1 86.94 14 GLN B C 1
ATOM 4002 O O . GLN B 1 14 ? 22.281 29.172 10.414 1 86.94 14 GLN B O 1
ATOM 4007 N N . ASN B 1 15 ? 20.234 28.766 11.242 1 85.56 15 ASN B N 1
ATOM 4008 C CA . ASN B 1 15 ? 20.797 28.359 12.539 1 85.56 15 ASN B CA 1
ATOM 4009 C C . ASN B 1 15 ? 21.672 27.125 12.414 1 85.56 15 ASN B C 1
ATOM 4011 O O . ASN B 1 15 ? 22.734 27.062 13.047 1 85.56 15 ASN B O 1
ATOM 4015 N N . ALA B 1 16 ? 21.219 26.219 11.664 1 85.44 16 ALA B N 1
ATOM 4016 C CA . ALA B 1 16 ? 22 25 11.438 1 85.44 16 ALA B CA 1
ATOM 4017 C C . ALA B 1 16 ? 23.328 25.312 10.75 1 85.44 16 ALA B C 1
ATOM 4019 O O . ALA B 1 16 ? 24.375 24.75 11.102 1 85.44 16 ALA B O 1
ATOM 4020 N N . LYS B 1 17 ? 23.281 26.109 9.812 1 84.19 17 LYS B N 1
ATOM 4021 C CA . LYS B 1 17 ? 24.469 26.516 9.094 1 84.19 17 LYS B CA 1
ATOM 4022 C C . LYS B 1 17 ? 25.484 27.188 10.023 1 84.19 17 LYS B C 1
ATOM 4024 O O . LYS B 1 17 ? 26.672 26.906 9.969 1 84.19 17 LYS B O 1
ATOM 4029 N N . GLN B 1 18 ? 24.984 28.031 10.797 1 84.38 18 GLN B N 1
ATOM 4030 C CA . GLN B 1 18 ? 25.859 28.75 11.727 1 84.38 18 GLN B CA 1
ATOM 4031 C C . GLN B 1 18 ? 26.5 27.797 12.727 1 84.38 18 GLN B C 1
ATOM 4033 O O . GLN B 1 18 ? 27.688 27.922 13.023 1 84.38 18 GLN B O 1
ATOM 4038 N N . LEU B 1 19 ? 25.719 26.953 13.203 1 82.75 19 LEU B N 1
ATOM 4039 C CA . LEU B 1 19 ? 26.234 25.984 14.156 1 82.75 19 LEU B CA 1
ATOM 4040 C C . LEU B 1 19 ? 27.281 25.094 13.508 1 82.75 19 LEU B C 1
ATOM 4042 O O . LEU B 1 19 ? 28.297 24.781 14.133 1 82.75 19 LEU B O 1
ATOM 4046 N N . LEU B 1 20 ? 27.047 24.688 12.352 1 83.94 20 LEU B N 1
ATOM 4047 C CA . LEU B 1 20 ? 27.969 23.828 11.625 1 83.94 20 LEU B CA 1
ATOM 4048 C C . LEU B 1 20 ? 29.297 24.531 11.359 1 83.94 20 LEU B C 1
ATOM 4050 O O . LEU B 1 20 ? 30.359 23.938 11.461 1 83.94 20 LEU B O 1
ATOM 4054 N N . LEU B 1 21 ? 29.188 25.719 11.023 1 81.5 21 LEU B N 1
ATOM 4055 C CA . LEU B 1 21 ? 30.375 26.5 10.727 1 81.5 21 LEU B CA 1
ATOM 4056 C C . LEU B 1 21 ? 31.219 26.703 11.992 1 81.5 21 LEU B C 1
ATOM 4058 O O . LEU B 1 21 ? 32.438 26.734 11.93 1 81.5 21 LEU B O 1
ATOM 4062 N N . MET B 1 22 ? 30.547 26.781 13.008 1 80.88 22 MET B N 1
ATOM 4063 C CA . MET B 1 22 ? 31.234 26.969 14.281 1 80.88 22 MET B CA 1
ATOM 4064 C C . MET B 1 22 ? 31.938 25.688 14.719 1 80.88 22 MET B C 1
ATOM 4066 O O . MET B 1 22 ? 33.031 25.734 15.297 1 80.88 22 MET B O 1
ATOM 4070 N N . GLN B 1 23 ? 31.297 24.594 14.477 1 77.81 23 GLN B N 1
ATOM 4071 C CA . GLN B 1 23 ? 31.781 23.312 15 1 77.81 23 GLN B CA 1
ATOM 4072 C C . GLN B 1 23 ? 32.781 22.688 14.047 1 77.81 23 GLN B C 1
ATOM 4074 O O . GLN B 1 23 ? 33.812 22.156 14.484 1 77.81 23 GLN B O 1
ATOM 4079 N N . ALA B 1 24 ? 32.562 22.516 12.797 1 70.81 24 ALA B N 1
ATOM 4080 C CA . ALA B 1 24 ? 33.344 21.703 11.891 1 70.81 24 ALA B CA 1
ATOM 4081 C C . ALA B 1 24 ? 33.844 22.531 10.703 1 70.81 24 ALA B C 1
ATOM 4083 O O . ALA B 1 24 ? 34.625 22.047 9.875 1 70.81 24 ALA B O 1
ATOM 4084 N N . GLY B 1 25 ? 33.469 23.703 10.773 1 70.06 25 GLY B N 1
ATOM 4085 C CA . GLY B 1 25 ? 33.844 24.5 9.617 1 70.06 25 GLY B CA 1
ATOM 4086 C C . GLY B 1 25 ? 33.219 24 8.328 1 70.06 25 GLY B C 1
ATOM 4087 O O . GLY B 1 25 ? 32.188 23.312 8.336 1 70.06 25 GLY B O 1
ATOM 4088 N N . CYS B 1 26 ? 33.75 24.391 7.258 1 66.56 26 CYS B N 1
ATOM 4089 C CA . CYS B 1 26 ? 33.25 24.078 5.918 1 66.56 26 CYS B CA 1
ATOM 4090 C C . CYS B 1 26 ? 33.5 22.609 5.574 1 66.56 26 CYS B C 1
ATOM 4092 O O . CYS B 1 26 ? 32.906 22.078 4.637 1 66.56 26 CYS B O 1
ATOM 4094 N N . GLN B 1 27 ? 34.219 21.938 6.289 1 72.06 27 GLN B N 1
ATOM 4095 C CA . GLN B 1 27 ? 34.625 20.562 5.992 1 72.06 27 GLN B CA 1
ATOM 4096 C C . GLN B 1 27 ? 33.438 19.609 6.133 1 72.06 27 GLN B C 1
ATOM 4098 O O . GLN B 1 27 ? 33.438 18.531 5.527 1 72.06 27 GLN B O 1
ATOM 4103 N N . ALA B 1 28 ? 32.469 20.094 6.82 1 72.12 28 ALA B N 1
ATOM 4104 C CA . ALA B 1 28 ? 31.328 19.219 7.059 1 72.12 28 ALA B CA 1
ATOM 4105 C C . ALA B 1 28 ? 30.562 18.953 5.762 1 72.12 28 ALA B C 1
ATOM 4107 O O . ALA B 1 28 ? 29.953 17.891 5.605 1 72.12 28 ALA B O 1
ATOM 4108 N N . PHE B 1 29 ? 30.719 19.859 4.836 1 78.31 29 PHE B N 1
ATOM 4109 C CA . PHE B 1 29 ? 29.938 19.766 3.607 1 78.31 29 PHE B CA 1
ATOM 4110 C C . PHE B 1 29 ? 30.625 18.875 2.59 1 78.31 29 PHE B C 1
ATOM 4112 O O . PHE B 1 29 ? 30.016 18.453 1.606 1 78.31 29 PHE B O 1
ATOM 4119 N N . ARG B 1 30 ? 31.812 18.531 2.828 1 79.5 30 ARG B N 1
ATOM 4120 C CA . ARG B 1 30 ? 32.594 17.797 1.849 1 79.5 30 ARG B CA 1
ATOM 4121 C C . ARG B 1 30 ? 32.062 16.391 1.646 1 79.5 30 ARG B C 1
ATOM 4123 O O . ARG B 1 30 ? 32.219 15.797 0.575 1 79.5 30 ARG B O 1
ATOM 4130 N N . HIS B 1 31 ? 31.312 15.922 2.566 1 86.81 31 HIS B N 1
ATOM 4131 C CA . HIS B 1 31 ? 30.875 14.539 2.48 1 86.81 31 HIS B CA 1
ATOM 4132 C C . HIS B 1 31 ? 29.422 14.445 2.025 1 86.81 31 HIS B C 1
ATOM 4134 O O . HIS B 1 31 ? 28.859 13.352 1.974 1 86.81 31 HIS B O 1
ATOM 4140 N N . VAL B 1 32 ? 28.859 15.547 1.702 1 94.25 32 VAL B N 1
ATOM 4141 C CA . VAL B 1 32 ? 27.469 15.547 1.256 1 94.25 32 VAL B CA 1
ATOM 4142 C C . VAL B 1 32 ? 27.406 15.508 -0.27 1 94.25 32 VAL B C 1
ATOM 4144 O O . VAL B 1 32 ? 28.062 16.297 -0.944 1 94.25 32 VAL B O 1
ATOM 4147 N N . THR B 1 33 ? 26.781 14.562 -0.793 1 96.12 33 THR B N 1
ATOM 4148 C CA . THR B 1 33 ? 26.578 14.453 -2.232 1 96.12 33 THR B CA 1
ATOM 4149 C C . THR B 1 33 ? 25.094 14.508 -2.578 1 96.12 33 THR B C 1
ATOM 4151 O O . THR B 1 33 ? 24.25 14.109 -1.772 1 96.12 33 THR B O 1
ATOM 4154 N N . GLU B 1 34 ? 24.828 15.07 -3.723 1 96.88 34 GLU B N 1
ATOM 4155 C CA . GLU B 1 34 ? 23.469 15.141 -4.262 1 96.88 34 GLU B CA 1
ATOM 4156 C C . GLU B 1 34 ? 23.312 14.227 -5.469 1 96.88 34 GLU B C 1
ATOM 4158 O O . GLU B 1 34 ? 24.219 14.109 -6.293 1 96.88 34 GLU B O 1
ATOM 4163 N N . GLY B 1 35 ? 22.156 13.531 -5.5 1 97.38 35 GLY B N 1
ATOM 4164 C CA . GLY B 1 35 ? 21.828 12.695 -6.645 1 97.38 35 GLY B CA 1
ATOM 4165 C C . GLY B 1 35 ? 20.391 12.836 -7.098 1 97.38 35 GLY B C 1
ATOM 4166 O O . GLY B 1 35 ? 19.594 13.516 -6.453 1 97.38 35 GLY B O 1
ATOM 4167 N N . LYS B 1 36 ? 20.172 12.305 -8.305 1 97.56 36 LYS B N 1
ATOM 4168 C CA . LYS B 1 36 ? 18.812 12.211 -8.859 1 97.56 36 LYS B CA 1
ATOM 4169 C C . LYS B 1 36 ? 18.5 10.781 -9.289 1 97.56 36 LYS B C 1
ATOM 4171 O O . LYS B 1 36 ? 19.344 10.117 -9.906 1 97.56 36 LYS B O 1
ATOM 4176 N N . LEU B 1 37 ? 17.422 10.328 -8.875 1 97.56 37 LEU B N 1
ATOM 4177 C CA . LEU B 1 37 ? 16.891 9.023 -9.258 1 97.56 37 LEU B CA 1
ATOM 4178 C C . LEU B 1 37 ? 15.648 9.188 -10.141 1 97.56 37 LEU B C 1
ATOM 4180 O O . LEU B 1 37 ? 14.758 9.977 -9.836 1 97.56 37 LEU B O 1
ATOM 4184 N N . HIS B 1 38 ? 15.633 8.516 -11.258 1 97.12 38 HIS B N 1
ATOM 4185 C CA . HIS B 1 38 ? 14.43 8.555 -12.078 1 97.12 38 HIS B CA 1
ATOM 4186 C C . HIS B 1 38 ? 13.391 7.547 -11.594 1 97.12 38 HIS B C 1
ATOM 4188 O O . HIS B 1 38 ? 13.586 6.336 -11.727 1 97.12 38 HIS B O 1
ATOM 4194 N N . GLN B 1 39 ? 12.336 8.07 -11.07 1 97.56 39 GLN B N 1
ATOM 4195 C CA . GLN B 1 39 ? 11.227 7.293 -10.531 1 97.56 39 GLN B CA 1
ATOM 4196 C C . GLN B 1 39 ? 10.102 7.156 -11.555 1 97.56 39 GLN B C 1
ATOM 4198 O O . GLN B 1 39 ? 9.852 8.07 -12.344 1 97.56 39 GLN B O 1
ATOM 4203 N N . PRO B 1 40 ? 9.414 5.941 -11.562 1 96.88 40 PRO B N 1
ATOM 4204 C CA . PRO B 1 40 ? 8.164 5.926 -12.32 1 96.88 40 PRO B CA 1
ATOM 4205 C C . PRO B 1 40 ? 7.215 7.059 -11.922 1 96.88 40 PRO B C 1
ATOM 4207 O O . PRO B 1 40 ? 7.074 7.359 -10.734 1 96.88 40 PRO B O 1
ATOM 4210 N N . LEU B 1 41 ? 6.633 7.703 -12.914 1 97.69 41 LEU B N 1
ATOM 4211 C CA . LEU B 1 41 ? 5.641 8.734 -12.625 1 97.69 41 LEU B CA 1
ATOM 4212 C C . LEU B 1 41 ? 4.426 8.133 -11.922 1 97.69 41 LEU B C 1
ATOM 4214 O O . LEU B 1 41 ? 3.807 8.781 -11.078 1 97.69 41 LEU B O 1
ATOM 4218 N N . ASP B 1 42 ? 4.074 6.922 -12.312 1 97.5 42 ASP B N 1
ATOM 4219 C CA . ASP B 1 42 ? 2.971 6.164 -11.727 1 97.5 42 ASP B CA 1
ATOM 4220 C C . ASP B 1 42 ? 3.4 4.734 -11.391 1 97.5 42 ASP B C 1
ATOM 4222 O O . ASP B 1 42 ? 3.449 3.877 -12.273 1 97.5 42 ASP B O 1
ATOM 4226 N N . HIS B 1 43 ? 3.57 4.477 -10.117 1 97.56 43 HIS B N 1
ATOM 4227 C CA . HIS B 1 43 ? 4.016 3.16 -9.68 1 97.56 43 HIS B CA 1
ATOM 4228 C C . HIS B 1 43 ? 2.906 2.125 -9.828 1 97.56 43 HIS B C 1
ATOM 4230 O O . HIS B 1 43 ? 3.16 0.921 -9.758 1 97.56 43 HIS B O 1
ATOM 4236 N N . PHE B 1 44 ? 1.676 2.521 -10.07 1 97.25 44 PHE B N 1
ATOM 4237 C CA . PHE B 1 44 ? 0.529 1.624 -9.992 1 97.25 44 PHE B CA 1
ATOM 4238 C C . PHE B 1 44 ? -0.088 1.411 -11.367 1 97.25 44 PHE B C 1
ATOM 4240 O O . PHE B 1 44 ? -1.157 0.809 -11.492 1 97.25 44 PHE B O 1
ATOM 4247 N N . ASN B 1 45 ? 0.541 1.942 -12.398 1 95.06 45 ASN B N 1
ATOM 4248 C CA . ASN B 1 45 ? 0.181 1.721 -13.797 1 95.06 45 ASN B CA 1
ATOM 4249 C C . ASN B 1 45 ? 1.379 1.246 -14.609 1 95.06 45 ASN B C 1
ATOM 4251 O O . ASN B 1 45 ? 2.135 2.061 -15.148 1 95.06 45 ASN B O 1
ATOM 4255 N N . PRO B 1 46 ? 1.442 -0.008 -14.82 1 92.19 46 PRO B N 1
ATOM 4256 C CA . PRO B 1 46 ? 2.623 -0.541 -15.508 1 92.19 46 PRO B CA 1
ATOM 4257 C C . PRO B 1 46 ? 2.709 -0.097 -16.969 1 92.19 46 PRO B C 1
ATOM 4259 O O . PRO B 1 46 ? 3.756 -0.25 -17.594 1 92.19 46 PRO B O 1
ATOM 4262 N N . GLN B 1 47 ? 1.652 0.439 -17.5 1 93.81 47 GLN B N 1
ATOM 4263 C CA . GLN B 1 47 ? 1.647 0.839 -18.906 1 93.81 47 GLN B CA 1
ATOM 4264 C C . GLN B 1 47 ? 2.158 2.268 -19.078 1 93.81 47 GLN B C 1
ATOM 4266 O O . GLN B 1 47 ? 2.406 2.717 -20.188 1 93.81 47 GLN B O 1
ATOM 4271 N N . ASP B 1 48 ? 2.318 3 -17.969 1 94.19 48 ASP B N 1
ATOM 4272 C CA . ASP B 1 48 ? 2.854 4.359 -18.016 1 94.19 48 ASP B CA 1
ATOM 4273 C C . ASP B 1 48 ? 4.379 4.348 -17.984 1 94.19 48 ASP B C 1
ATOM 4275 O O . ASP B 1 48 ? 4.98 4.129 -16.938 1 94.19 48 ASP B O 1
ATOM 4279 N N . PRO B 1 49 ? 5.027 4.613 -19.094 1 93.31 49 PRO B N 1
ATOM 4280 C CA . PRO B 1 49 ? 6.488 4.531 -19.125 1 93.31 49 PRO B CA 1
ATOM 4281 C C . PRO B 1 49 ? 7.168 5.809 -18.641 1 93.31 49 PRO B C 1
ATOM 4283 O O . PRO B 1 49 ? 8.398 5.871 -18.562 1 93.31 49 PRO B O 1
ATOM 4286 N N . ARG B 1 50 ? 6.43 6.855 -18.375 1 96.19 50 ARG B N 1
ATOM 4287 C CA . ARG B 1 50 ? 7 8.148 -18.016 1 96.19 50 ARG B CA 1
ATOM 4288 C C . ARG B 1 50 ? 7.688 8.086 -16.656 1 96.19 50 ARG B C 1
ATOM 4290 O O . ARG B 1 50 ? 7.27 7.328 -15.773 1 96.19 50 ARG B O 1
ATOM 4297 N N . THR B 1 51 ? 8.695 8.891 -16.391 1 97.62 51 THR B N 1
ATOM 4298 C CA . THR B 1 51 ? 9.461 9.008 -15.164 1 97.62 51 THR B CA 1
ATOM 4299 C C . THR B 1 51 ? 9.633 10.469 -14.766 1 97.62 51 THR B C 1
ATOM 4301 O O . THR B 1 51 ? 9.281 11.367 -15.531 1 97.62 51 THR B O 1
ATOM 4304 N N . PHE B 1 52 ? 10.047 10.797 -13.625 1 97.56 52 PHE B N 1
ATOM 4305 C CA . PHE B 1 52 ? 10.477 12.109 -13.156 1 97.56 52 PHE B CA 1
ATOM 4306 C C . PHE B 1 52 ? 11.758 11.992 -12.336 1 97.56 52 PHE B C 1
ATOM 4308 O O . PHE B 1 52 ? 12.016 10.953 -11.719 1 97.56 52 PHE B O 1
ATOM 4315 N N . PRO B 1 53 ? 12.57 12.961 -12.375 1 97.94 53 PRO B N 1
ATOM 4316 C CA . PRO B 1 53 ? 13.773 12.945 -11.547 1 97.94 53 PRO B CA 1
ATOM 4317 C C . PRO B 1 53 ? 13.492 13.281 -10.086 1 97.94 53 PRO B C 1
ATOM 4319 O O . PRO B 1 53 ? 12.852 14.289 -9.789 1 97.94 53 PRO B O 1
ATOM 4322 N N . GLN B 1 54 ? 13.875 12.5 -9.172 1 98.56 54 GLN B N 1
ATOM 4323 C CA . GLN B 1 54 ? 13.703 12.742 -7.738 1 98.56 54 GLN B CA 1
ATOM 4324 C C . GLN B 1 54 ? 15.047 13.016 -7.066 1 98.56 54 GLN B C 1
ATOM 4326 O O . GLN B 1 54 ? 15.977 12.211 -7.16 1 98.56 54 GLN B O 1
ATOM 4331 N N . ARG B 1 55 ? 15.109 14.133 -6.465 1 98.19 55 ARG B N 1
ATOM 4332 C CA . ARG B 1 55 ? 16.328 14.625 -5.828 1 98.19 55 ARG B CA 1
ATOM 4333 C C . ARG B 1 55 ? 16.547 13.953 -4.469 1 98.19 55 ARG B C 1
ATOM 4335 O O . ARG B 1 55 ? 15.594 13.781 -3.703 1 98.19 55 ARG B O 1
ATOM 4342 N N . PHE B 1 56 ? 17.844 13.531 -4.176 1 98.69 56 PHE B N 1
ATOM 4343 C CA . PHE B 1 56 ? 18.172 13 -2.857 1 98.69 56 PHE B CA 1
ATOM 4344 C C . PHE B 1 56 ? 19.562 13.445 -2.432 1 98.69 56 PHE B C 1
ATOM 4346 O O . PHE B 1 56 ? 20.344 13.914 -3.258 1 98.69 56 PHE B O 1
ATOM 4353 N N . LEU B 1 57 ? 19.859 13.43 -1.132 1 98.56 57 LEU B N 1
ATOM 4354 C CA . LEU B 1 57 ? 21.141 13.797 -0.548 1 98.56 57 LEU B CA 1
ATOM 4355 C C . LEU B 1 57 ? 21.719 12.633 0.245 1 98.56 57 LEU B C 1
ATOM 4357 O O . LEU B 1 57 ? 20.984 11.836 0.83 1 98.56 57 LEU B O 1
ATOM 4361 N N . VAL B 1 58 ? 23.062 12.5 0.221 1 98.06 58 VAL B N 1
ATOM 4362 C CA . VAL B 1 58 ? 23.781 11.461 0.956 1 98.06 58 VAL B CA 1
ATOM 4363 C C . VAL B 1 58 ? 24.906 12.094 1.781 1 98.06 58 VAL B C 1
ATOM 4365 O O . VAL B 1 58 ? 25.625 12.961 1.291 1 98.06 58 VAL B O 1
ATOM 4368 N N . ASN B 1 59 ? 24.969 11.773 3.035 1 97.5 59 ASN B N 1
ATOM 4369 C CA . ASN B 1 59 ? 26.109 12.094 3.889 1 97.5 59 ASN B CA 1
ATOM 4370 C C . ASN B 1 59 ? 26.766 10.836 4.445 1 97.5 59 ASN B C 1
ATOM 4372 O O . ASN B 1 59 ? 26.188 10.148 5.289 1 97.5 59 ASN B O 1
ATOM 4376 N N . GLU B 1 60 ? 28 10.578 4.066 1 95.12 60 GLU B N 1
ATOM 4377 C CA . GLU B 1 60 ? 28.719 9.367 4.449 1 95.12 60 GLU B CA 1
ATOM 4378 C C . GLU B 1 60 ? 29.734 9.648 5.566 1 95.12 60 GLU B C 1
ATOM 4380 O O . GLU B 1 60 ? 30.469 8.766 5.977 1 95.12 60 GLU B O 1
ATOM 4385 N N . ALA B 1 61 ? 29.672 10.758 6.039 1 92.62 61 ALA B N 1
ATOM 4386 C CA . ALA B 1 61 ? 30.719 11.211 6.949 1 92.62 61 ALA B CA 1
ATOM 4387 C C . ALA B 1 61 ? 30.828 10.305 8.172 1 92.62 61 ALA B C 1
ATOM 4389 O O . ALA B 1 61 ? 31.922 10.078 8.695 1 92.62 61 ALA B O 1
ATOM 4390 N N . PHE B 1 62 ? 29.703 9.75 8.594 1 92.94 62 PHE B N 1
ATOM 4391 C CA . PHE B 1 62 ? 29.688 9.008 9.852 1 92.94 62 PHE B CA 1
ATOM 4392 C C . PHE B 1 62 ? 29.641 7.508 9.586 1 92.94 62 PHE B C 1
ATOM 4394 O O . PHE B 1 62 ? 29.781 6.703 10.508 1 92.94 62 PHE B O 1
ATOM 4401 N N . TRP B 1 63 ? 29.438 7.113 8.422 1 94.69 63 TRP B N 1
ATOM 4402 C CA . TRP B 1 63 ? 29.016 5.758 8.086 1 94.69 63 TRP B CA 1
ATOM 4403 C C . TRP B 1 63 ? 30.141 4.762 8.312 1 94.69 63 TRP B C 1
ATOM 4405 O O . TRP B 1 63 ? 31.234 4.934 7.773 1 94.69 63 TRP B O 1
ATOM 4415 N N . ARG B 1 64 ? 29.859 3.764 9.102 1 95.31 64 ARG B N 1
ATOM 4416 C CA . ARG B 1 64 ? 30.766 2.627 9.211 1 95.31 64 ARG B CA 1
ATOM 4417 C C . ARG B 1 64 ? 30.594 1.671 8.031 1 95.31 64 ARG B C 1
ATOM 4419 O O . ARG B 1 64 ? 29.734 0.779 8.078 1 95.31 64 ARG B O 1
ATOM 4426 N N . ASN B 1 65 ? 31.359 1.745 7.113 1 90.38 65 ASN B N 1
ATOM 4427 C CA . ASN B 1 65 ? 31.312 0.895 5.93 1 90.38 65 ASN B CA 1
ATOM 4428 C C . ASN B 1 65 ? 32.031 -0.438 6.168 1 90.38 65 ASN B C 1
ATOM 4430 O O . ASN B 1 65 ? 33.125 -0.473 6.703 1 90.38 65 ASN B O 1
ATOM 4434 N N . PRO B 1 66 ? 31.25 -1.447 5.859 1 89.38 66 PRO B N 1
ATOM 4435 C CA . PRO B 1 66 ? 29.953 -1.579 5.188 1 89.38 66 PRO B CA 1
ATOM 4436 C C . PRO B 1 66 ? 28.812 -1.888 6.152 1 89.38 66 PRO B C 1
ATOM 4438 O O . PRO B 1 66 ? 27.656 -2.062 5.727 1 89.38 66 PRO B O 1
ATOM 4441 N N . ASP B 1 67 ? 29 -1.829 7.434 1 91.5 67 ASP B N 1
ATOM 4442 C CA . ASP B 1 67 ? 28.094 -2.496 8.359 1 91.5 67 ASP B CA 1
ATOM 4443 C C . ASP B 1 67 ? 27.172 -1.488 9.047 1 91.5 67 ASP B C 1
ATOM 4445 O O . ASP B 1 67 ? 26.219 -1.873 9.727 1 91.5 67 ASP B O 1
ATOM 4449 N N . GLY B 1 68 ? 27.375 -0.247 8.961 1 96.81 68 GLY B N 1
ATOM 4450 C CA . GLY B 1 68 ? 26.594 0.74 9.68 1 96.81 68 GLY B CA 1
ATOM 4451 C C . GLY B 1 68 ? 25.141 0.787 9.234 1 96.81 68 GLY B C 1
ATOM 4452 O O . GLY B 1 68 ? 24.812 0.396 8.109 1 96.81 68 GLY B O 1
ATOM 4453 N N . PRO B 1 69 ? 24.266 1.176 10.141 1 98.5 69 PRO B N 1
ATOM 4454 C CA . PRO B 1 69 ? 22.859 1.329 9.773 1 98.5 69 PRO B CA 1
ATOM 4455 C C . PRO B 1 69 ? 22.641 2.463 8.773 1 98.5 69 PRO B C 1
ATOM 4457 O O . PRO B 1 69 ? 23.578 3.188 8.438 1 98.5 69 PRO B O 1
ATOM 4460 N N . VAL B 1 70 ? 21.469 2.557 8.25 1 98.81 70 VAL B N 1
ATOM 4461 C CA . VAL B 1 70 ? 21.078 3.598 7.305 1 98.81 70 VAL B CA 1
ATOM 4462 C C . VAL B 1 70 ? 19.953 4.434 7.898 1 98.81 70 VAL B C 1
ATOM 4464 O O . VAL B 1 70 ? 18.906 3.891 8.289 1 98.81 70 VAL B O 1
ATOM 4467 N N . PHE B 1 71 ? 20.141 5.695 8.031 1 98.88 71 PHE B N 1
ATOM 4468 C CA . PHE B 1 71 ? 19.109 6.625 8.5 1 98.88 71 PHE B CA 1
ATOM 4469 C C . PHE B 1 71 ? 18.547 7.438 7.34 1 98.88 71 PHE B C 1
ATOM 4471 O O . PHE B 1 71 ? 19.297 8.117 6.629 1 98.88 71 PHE B O 1
ATOM 4478 N N . LEU B 1 72 ? 17.25 7.359 7.145 1 98.94 72 LEU B N 1
ATOM 4479 C CA . LEU B 1 72 ? 16.562 8.031 6.047 1 98.94 72 LEU B CA 1
ATOM 4480 C C . LEU B 1 72 ? 15.695 9.172 6.562 1 98.94 72 LEU B C 1
ATOM 4482 O O . LEU B 1 72 ? 14.734 8.945 7.293 1 98.94 72 LEU B O 1
ATOM 4486 N N . TYR B 1 73 ? 16.047 10.383 6.238 1 98.88 73 TYR B N 1
ATOM 4487 C CA . TYR B 1 73 ? 15.203 11.555 6.441 1 98.88 73 TYR B CA 1
ATOM 4488 C C . TYR B 1 73 ? 14.227 11.727 5.285 1 98.88 73 TYR B C 1
ATOM 4490 O O . TYR B 1 73 ? 14.633 12.016 4.156 1 98.88 73 TYR B O 1
ATOM 4498 N N . ILE B 1 74 ? 12.953 11.602 5.539 1 98.94 74 ILE B N 1
ATOM 4499 C CA . ILE B 1 74 ? 11.93 11.672 4.5 1 98.94 74 ILE B CA 1
ATOM 4500 C C . ILE B 1 74 ? 11.484 13.117 4.309 1 98.94 74 ILE B C 1
ATOM 4502 O O . ILE B 1 74 ? 11.039 13.766 5.254 1 98.94 74 ILE B O 1
ATOM 4506 N N . GLY B 1 75 ? 11.617 13.617 3.078 1 98.19 75 GLY B N 1
ATOM 4507 C CA . GLY B 1 75 ? 11.117 14.945 2.746 1 98.19 75 GLY B CA 1
ATOM 4508 C C . GLY B 1 75 ? 9.602 15.016 2.684 1 98.19 75 GLY B C 1
ATOM 4509 O O . GLY B 1 75 ? 8.945 14.039 2.328 1 98.19 75 GLY B O 1
ATOM 4510 N N . GLY B 1 76 ? 9.086 16.188 2.986 1 96.38 76 GLY B N 1
ATOM 4511 C CA . GLY B 1 76 ? 7.648 16.438 2.979 1 96.38 76 GLY B CA 1
ATOM 4512 C C . GLY B 1 76 ? 7.23 17.484 1.973 1 96.38 76 GLY B C 1
ATOM 4513 O O . GLY B 1 76 ? 7.625 17.438 0.806 1 96.38 76 GLY B O 1
ATOM 4514 N N . GLU B 1 77 ? 6.453 18.453 2.424 1 94.75 77 GLU B N 1
ATOM 4515 C CA . GLU B 1 77 ? 5.805 19.453 1.582 1 94.75 77 GLU B CA 1
ATOM 4516 C C . GLU B 1 77 ? 6.746 20.609 1.274 1 94.75 77 GLU B C 1
ATOM 4518 O O . GLU B 1 77 ? 6.402 21.766 1.497 1 94.75 77 GLU B O 1
ATOM 4523 N N . GLY B 1 78 ? 7.879 20.328 0.707 1 93.38 78 GLY B N 1
ATOM 4524 C CA . GLY B 1 78 ? 8.859 21.344 0.341 1 93.38 78 GLY B CA 1
ATOM 4525 C C . GLY B 1 78 ? 10.195 20.766 -0.082 1 93.38 78 GLY B C 1
ATOM 4526 O O . GLY B 1 78 ? 10.375 19.547 -0.061 1 93.38 78 GLY B O 1
ATOM 4527 N N . PRO B 1 79 ? 11.102 21.625 -0.486 1 93.38 79 PRO B N 1
ATOM 4528 C CA . PRO B 1 79 ? 12.43 21.156 -0.893 1 93.38 79 PRO B CA 1
ATOM 4529 C C . PRO B 1 79 ? 13.258 20.641 0.282 1 93.38 79 PRO B C 1
ATOM 4531 O O . PRO B 1 79 ? 13.023 21.047 1.427 1 93.38 79 PRO B O 1
ATOM 4534 N N . ILE B 1 80 ? 14.156 19.766 -0.003 1 95.06 80 ILE B N 1
ATOM 4535 C CA . ILE B 1 80 ? 15.188 19.406 0.971 1 95.06 80 ILE B CA 1
ATOM 4536 C C . ILE B 1 80 ? 16.422 20.266 0.75 1 95.06 80 ILE B C 1
ATOM 4538 O O . ILE B 1 80 ? 16.609 20.828 -0.331 1 95.06 80 ILE B O 1
ATOM 4542 N N . PHE B 1 81 ? 17.25 20.359 1.793 1 93.5 81 PHE B N 1
ATOM 4543 C CA . PHE B 1 81 ? 18.5 21.109 1.758 1 93.5 81 PHE B CA 1
ATOM 4544 C C . PHE B 1 81 ? 19.641 20.281 2.344 1 93.5 81 PHE B C 1
ATOM 4546 O O . PHE B 1 81 ? 19.406 19.297 3.039 1 93.5 81 PHE B O 1
ATOM 4553 N N . GLU B 1 82 ? 20.828 20.656 2.064 1 93.31 82 GLU B N 1
ATOM 4554 C CA . GLU B 1 82 ? 22 19.953 2.57 1 93.31 82 GLU B CA 1
ATOM 4555 C C . GLU B 1 82 ? 21.953 19.812 4.09 1 93.31 82 GLU B C 1
ATOM 4557 O O . GLU B 1 82 ? 22.375 18.797 4.645 1 93.31 82 GLU B O 1
ATOM 4562 N N . TYR B 1 83 ? 21.391 20.75 4.676 1 91.56 83 TYR B N 1
ATOM 4563 C CA . TYR B 1 83 ? 21.344 20.766 6.137 1 91.56 83 TYR B CA 1
ATOM 4564 C C . TYR B 1 83 ? 20.5 19.609 6.66 1 91.56 83 TYR B C 1
ATOM 4566 O O . TYR B 1 83 ? 20.656 19.188 7.809 1 91.56 83 TYR B O 1
ATOM 4574 N N . ASP B 1 84 ? 19.641 19.094 5.801 1 94.44 84 ASP B N 1
ATOM 4575 C CA . ASP B 1 84 ? 18.797 17.984 6.219 1 94.44 84 ASP B CA 1
ATOM 4576 C C . ASP B 1 84 ? 19.625 16.719 6.445 1 94.44 84 ASP B C 1
ATOM 4578 O O . ASP B 1 84 ? 19.141 15.758 7.074 1 94.44 84 ASP B O 1
ATOM 4582 N N . VAL B 1 85 ? 20.891 16.719 5.973 1 96.69 85 VAL B N 1
ATOM 4583 C CA . VAL B 1 85 ? 21.781 15.594 6.258 1 96.69 85 VAL B CA 1
ATOM 4584 C C . VAL B 1 85 ? 23 16.078 7.039 1 96.69 85 VAL B C 1
ATOM 4586 O O . VAL B 1 85 ? 23.984 15.359 7.164 1 96.69 85 VAL B O 1
ATOM 4589 N N . LEU B 1 86 ? 23 17.312 7.547 1 94.38 86 LEU B N 1
ATOM 4590 C CA . LEU B 1 86 ? 24.172 17.844 8.258 1 94.38 86 LEU B CA 1
ATOM 4591 C C . LEU B 1 86 ? 23.797 18.219 9.688 1 94.38 86 LEU B C 1
ATOM 4593 O O . LEU B 1 86 ? 24.672 18.312 10.555 1 94.38 86 LEU B O 1
ATOM 4597 N N . ALA B 1 87 ? 22.484 18.484 9.859 1 93.19 87 ALA B N 1
ATOM 4598 C CA . ALA B 1 87 ? 22.047 18.906 11.188 1 93.19 87 ALA B CA 1
ATOM 4599 C C . ALA B 1 87 ? 20.688 18.312 11.531 1 93.19 87 ALA B C 1
ATOM 4601 O O . ALA B 1 87 ? 19.938 17.906 10.648 1 93.19 87 ALA B O 1
ATOM 4602 N N . GLY B 1 88 ? 20.344 18.422 12.859 1 94.75 88 GLY B N 1
ATOM 4603 C CA . GLY B 1 88 ? 19.094 17.859 13.367 1 94.75 88 GLY B CA 1
ATOM 4604 C C . GLY B 1 88 ? 19.312 16.688 14.297 1 94.75 88 GLY B C 1
ATOM 4605 O O . GLY B 1 88 ? 20.391 16.109 14.344 1 94.75 88 GLY B O 1
ATOM 4606 N N . HIS B 1 89 ? 18.281 16.344 14.961 1 96.94 89 HIS B N 1
ATOM 4607 C CA . HIS B 1 89 ? 18.344 15.258 15.938 1 96.94 89 HIS B CA 1
ATOM 4608 C C . HIS B 1 89 ? 18.703 13.93 15.273 1 96.94 89 HIS B C 1
ATOM 4610 O O . HIS B 1 89 ? 19.453 13.133 15.844 1 96.94 89 HIS B O 1
ATOM 4616 N N . HIS B 1 90 ? 18.141 13.641 14.07 1 98.19 90 HIS B N 1
ATOM 4617 C CA . HIS B 1 90 ? 18.453 12.414 13.344 1 98.19 90 HIS B CA 1
ATOM 4618 C C . HIS B 1 90 ? 19.922 12.359 12.945 1 98.19 90 HIS B C 1
ATOM 4620 O O . HIS B 1 90 ? 20.516 11.281 12.898 1 98.19 90 HIS B O 1
ATOM 4626 N N . VAL B 1 91 ? 20.516 13.492 12.68 1 96.56 91 VAL B N 1
ATOM 4627 C CA . VAL B 1 91 ? 21.938 13.562 12.344 1 96.56 91 VAL B CA 1
ATOM 4628 C C . VAL B 1 91 ? 22.781 13.281 13.594 1 96.56 91 VAL B C 1
ATOM 4630 O O . VAL B 1 91 ? 23.781 12.562 13.523 1 96.56 91 VAL B O 1
ATOM 4633 N N . ASP B 1 92 ? 22.359 13.898 14.734 1 95.38 92 ASP B N 1
ATOM 4634 C CA . ASP B 1 92 ? 23.031 13.602 15.992 1 95.38 92 ASP B CA 1
ATOM 4635 C C . ASP B 1 92 ? 23.078 12.102 16.25 1 95.38 92 ASP B C 1
ATOM 4637 O O . ASP B 1 92 ? 24.109 11.562 16.641 1 95.38 92 ASP B O 1
ATOM 4641 N N . MET B 1 93 ? 21.969 11.477 16.031 1 97.88 93 MET B N 1
ATOM 4642 C CA . MET B 1 93 ? 21.875 10.039 16.25 1 97.88 93 MET B CA 1
ATOM 4643 C C . MET B 1 93 ? 22.703 9.273 15.219 1 97.88 93 MET B C 1
ATOM 4645 O O . MET B 1 93 ? 23.266 8.219 15.531 1 97.88 93 MET B O 1
ATOM 4649 N N . ALA B 1 94 ? 22.734 9.766 14 1 97.25 94 ALA B N 1
ATOM 4650 C CA . ALA B 1 94 ? 23.531 9.125 12.969 1 97.25 94 ALA B CA 1
ATOM 4651 C C . ALA B 1 94 ? 25.016 9.102 13.352 1 97.25 94 ALA B C 1
ATOM 4653 O O . ALA B 1 94 ? 25.703 8.117 13.109 1 97.25 94 ALA B O 1
ATOM 4654 N N . GLN B 1 95 ? 25.484 10.211 13.891 1 94.56 95 GLN B N 1
ATOM 4655 C CA . GLN B 1 95 ? 26.859 10.281 14.375 1 94.56 95 GLN B CA 1
ATOM 4656 C C . GLN B 1 95 ? 27.109 9.266 15.492 1 94.56 95 GLN B C 1
ATOM 4658 O O . GLN B 1 95 ? 28.125 8.57 15.492 1 94.56 95 GLN B O 1
ATOM 4663 N N . GLN B 1 96 ? 26.156 9.156 16.344 1 96.56 96 GLN B N 1
ATOM 4664 C CA . GLN B 1 96 ? 26.25 8.258 17.484 1 96.56 96 GLN B CA 1
ATOM 4665 C C . GLN B 1 96 ? 26.328 6.801 17.031 1 96.56 96 GLN B C 1
ATOM 4667 O O . GLN B 1 96 ? 27.016 5.984 17.641 1 96.56 96 GLN B O 1
ATOM 4672 N N . HIS B 1 97 ? 25.656 6.441 15.945 1 97.94 97 HIS B N 1
ATOM 4673 C CA . HIS B 1 97 ? 25.5 5.039 15.57 1 97.94 97 HIS B CA 1
ATOM 4674 C C . HIS B 1 97 ? 26.266 4.719 14.297 1 97.94 97 HIS B C 1
ATOM 4676 O O . HIS B 1 97 ? 26.156 3.615 13.75 1 97.94 97 HIS B O 1
ATOM 4682 N N . SER B 1 98 ? 27.047 5.707 13.766 1 97.81 98 SER B N 1
ATOM 4683 C CA . SER B 1 98 ? 27.828 5.531 12.555 1 97.81 98 SER B CA 1
ATOM 4684 C C . SER B 1 98 ? 26.969 5.121 11.375 1 97.81 98 SER B C 1
ATOM 4686 O O . SER B 1 98 ? 27.25 4.129 10.695 1 97.81 98 SER B O 1
ATOM 4688 N N . ALA B 1 99 ? 25.938 5.895 11.164 1 98.31 99 ALA B N 1
ATOM 4689 C CA . ALA B 1 99 ? 24.922 5.574 10.156 1 98.31 99 ALA B CA 1
ATOM 4690 C C . ALA B 1 99 ? 25.188 6.324 8.859 1 98.31 99 ALA B C 1
ATOM 4692 O O . ALA B 1 99 ? 25.766 7.418 8.867 1 98.31 99 ALA B O 1
ATOM 4693 N N . LEU B 1 100 ? 24.828 5.68 7.75 1 98.12 100 LEU B N 1
ATOM 4694 C CA . LEU B 1 100 ? 24.672 6.375 6.48 1 98.12 100 LEU B CA 1
ATOM 4695 C C . LEU B 1 100 ? 23.438 7.266 6.496 1 98.12 100 LEU B C 1
ATOM 4697 O O . LEU B 1 100 ? 22.344 6.805 6.836 1 98.12 100 LEU B O 1
ATOM 4701 N N . LEU B 1 101 ? 23.641 8.547 6.168 1 98.12 101 LEU B N 1
ATOM 4702 C CA . LEU B 1 101 ? 22.516 9.477 6.223 1 98.12 101 LEU B CA 1
ATOM 4703 C C . LEU B 1 101 ? 22.016 9.789 4.82 1 98.12 101 LEU B C 1
ATOM 4705 O O . LEU B 1 101 ? 22.797 10.156 3.938 1 98.12 101 LEU B O 1
ATOM 4709 N N . LEU B 1 102 ? 20.719 9.648 4.656 1 98.81 102 LEU B N 1
ATOM 4710 C CA . LEU B 1 102 ? 20.047 9.93 3.391 1 98.81 102 LEU B CA 1
ATOM 4711 C C . LEU B 1 102 ? 18.891 10.906 3.596 1 98.81 102 LEU B C 1
ATOM 4713 O O . LEU B 1 102 ? 18.25 10.898 4.648 1 98.81 102 LEU B O 1
ATOM 4717 N N . ALA B 1 103 ? 18.625 11.742 2.664 1 98.81 103 ALA B N 1
ATOM 4718 C CA . ALA B 1 103 ? 17.406 12.531 2.566 1 98.81 103 ALA B CA 1
ATOM 4719 C C . ALA B 1 103 ? 16.781 12.406 1.178 1 98.81 103 ALA B C 1
ATOM 4721 O O . ALA B 1 103 ? 17.484 12.484 0.167 1 98.81 103 ALA B O 1
ATOM 4722 N N . LEU B 1 104 ? 15.523 12.141 1.088 1 98.88 104 LEU B N 1
ATOM 4723 C CA . LEU B 1 104 ? 14.82 12.023 -0.185 1 98.88 104 LEU B CA 1
ATOM 4724 C C . LEU B 1 104 ? 13.727 13.078 -0.302 1 98.88 104 LEU B C 1
ATOM 4726 O O . LEU B 1 104 ? 12.875 13.188 0.582 1 98.88 104 LEU B O 1
ATOM 4730 N N . GLU B 1 105 ? 13.781 13.844 -1.363 1 98.25 105 GLU B N 1
ATOM 4731 C CA . GLU B 1 105 ? 12.773 14.867 -1.623 1 98.25 105 GLU B CA 1
ATOM 4732 C C . GLU B 1 105 ? 11.453 14.242 -2.062 1 98.25 105 GLU B C 1
ATOM 4734 O O . GLU B 1 105 ? 11.445 13.25 -2.801 1 98.25 105 GLU B O 1
ATOM 4739 N N . HIS B 1 106 ? 10.391 14.75 -1.618 1 98.25 106 HIS B N 1
ATOM 4740 C CA . HIS B 1 106 ? 9.062 14.258 -1.976 1 98.25 106 HIS B CA 1
ATOM 4741 C C . HIS B 1 106 ? 8.742 14.555 -3.436 1 98.25 106 HIS B C 1
ATOM 4743 O O . HIS B 1 106 ? 9.07 15.633 -3.941 1 98.25 106 HIS B O 1
ATOM 4749 N N . ARG B 1 107 ? 8.094 13.648 -4.086 1 97.81 107 ARG B N 1
ATOM 4750 C CA . ARG B 1 107 ? 7.656 13.898 -5.457 1 97.81 107 ARG B CA 1
ATOM 4751 C C . ARG B 1 107 ? 6.836 15.18 -5.543 1 97.81 107 ARG B C 1
ATOM 4753 O O . ARG B 1 107 ? 6.012 15.453 -4.668 1 97.81 107 ARG B O 1
ATOM 4760 N N . PHE B 1 108 ? 7.09 16 -6.633 1 96.12 108 PHE B N 1
ATOM 4761 C CA . PHE B 1 108 ? 6.332 17.188 -7.027 1 96.12 108 PHE B CA 1
ATOM 4762 C C . PHE B 1 108 ? 6.664 18.375 -6.129 1 96.12 108 PHE B C 1
ATOM 4764 O O . PHE B 1 108 ? 6.082 19.453 -6.273 1 96.12 108 PHE B O 1
ATOM 4771 N N . TYR B 1 109 ? 7.551 18.203 -5.18 1 95.5 109 TYR B N 1
ATOM 4772 C CA . TYR B 1 109 ? 8.055 19.312 -4.387 1 95.5 109 TYR B CA 1
ATOM 4773 C C . TYR B 1 109 ? 9.516 19.594 -4.711 1 95.5 109 TYR B C 1
ATOM 4775 O O . TYR B 1 109 ? 10.219 18.734 -5.242 1 95.5 109 TYR B O 1
ATOM 4783 N N . GLY B 1 110 ? 9.938 20.828 -4.383 1 93.31 110 GLY B N 1
ATOM 4784 C CA . GLY B 1 110 ? 11.312 21.188 -4.684 1 93.31 110 GLY B CA 1
ATOM 4785 C C . GLY B 1 110 ? 11.672 21 -6.148 1 93.31 110 GLY B C 1
ATOM 4786 O O . GLY B 1 110 ? 10.969 21.5 -7.027 1 93.31 110 GLY B O 1
ATOM 4787 N N . ASP B 1 111 ? 12.711 20.219 -6.367 1 93.25 111 ASP B N 1
ATOM 4788 C CA . ASP B 1 111 ? 13.188 20 -7.73 1 93.25 111 ASP B CA 1
ATOM 4789 C C . ASP B 1 111 ? 12.781 18.609 -8.234 1 93.25 111 ASP B C 1
ATOM 4791 O O . ASP B 1 111 ? 13.188 18.203 -9.328 1 93.25 111 ASP B O 1
ATOM 4795 N N . SER B 1 112 ? 11.969 17.953 -7.492 1 95.94 112 SER B N 1
ATOM 4796 C CA . SER B 1 112 ? 11.555 16.609 -7.84 1 95.94 112 SER B CA 1
ATOM 4797 C C . SER B 1 112 ? 10.234 16.609 -8.594 1 95.94 112 SER B C 1
ATOM 4799 O O . SER B 1 112 ? 9.266 15.969 -8.164 1 95.94 112 SER B O 1
ATOM 4801 N N . VAL B 1 113 ? 10.195 17.297 -9.695 1 95 113 VAL B N 1
ATOM 4802 C CA . VAL B 1 113 ? 8.992 17.469 -10.508 1 95 113 VAL B CA 1
ATOM 4803 C C . VAL B 1 113 ? 9.391 17.719 -11.961 1 95 113 VAL B C 1
ATOM 4805 O O . VAL B 1 113 ? 10.406 18.359 -12.242 1 95 113 VAL B O 1
ATOM 4808 N N . ASN B 1 114 ? 8.625 17.188 -12.883 1 94.81 114 ASN B N 1
ATOM 4809 C CA . ASN B 1 114 ? 8.82 17.5 -14.297 1 94.81 114 ASN B CA 1
ATOM 4810 C C . ASN B 1 114 ? 8.438 18.938 -14.625 1 94.81 114 ASN B C 1
ATOM 4812 O O . ASN B 1 114 ? 7.688 19.562 -13.883 1 94.81 114 ASN B O 1
ATOM 4816 N N . PRO B 1 115 ? 8.914 19.531 -15.68 1 91.5 115 PRO B N 1
ATOM 4817 C CA . PRO B 1 115 ? 8.641 20.938 -16.016 1 91.5 115 PRO B CA 1
ATOM 4818 C C . PRO B 1 115 ? 7.145 21.25 -16.078 1 91.5 115 PRO B C 1
ATOM 4820 O O . PRO B 1 115 ? 6.723 22.328 -15.664 1 91.5 115 PRO B O 1
ATOM 4823 N N . ASP B 1 116 ? 6.32 20.375 -16.5 1 92 116 ASP B N 1
ATOM 4824 C CA . ASP B 1 116 ? 4.883 20.625 -16.578 1 92 116 ASP B CA 1
ATOM 4825 C C . ASP B 1 116 ? 4.137 19.875 -15.477 1 92 116 ASP B C 1
ATOM 4827 O O . ASP B 1 116 ? 2.924 19.672 -15.57 1 92 116 ASP B O 1
ATOM 4831 N N . GLY B 1 117 ? 4.82 19.562 -14.477 1 93.31 117 GLY B N 1
ATOM 4832 C CA . GLY B 1 117 ? 4.27 18.656 -13.484 1 93.31 117 GLY B CA 1
ATOM 4833 C C . GLY B 1 117 ? 3.225 19.312 -12.594 1 93.31 117 GLY B C 1
ATOM 4834 O O . GLY B 1 117 ? 2.414 18.609 -11.977 1 93.31 117 GLY B O 1
ATOM 4835 N N . LEU B 1 118 ? 3.109 20.594 -12.586 1 94.88 118 LEU B N 1
ATOM 4836 C CA . LEU B 1 118 ? 2.221 21.281 -11.656 1 94.88 118 LEU B CA 1
ATOM 4837 C C . LEU B 1 118 ? 0.876 21.594 -12.312 1 94.88 118 LEU B C 1
ATOM 4839 O O . LEU B 1 118 ? -0.05 22.062 -11.648 1 94.88 118 LEU B O 1
ATOM 4843 N N . LYS B 1 119 ? 0.784 21.266 -13.555 1 95.69 119 LYS B N 1
ATOM 4844 C CA . LYS B 1 119 ? -0.538 21.344 -14.172 1 95.69 119 LYS B CA 1
ATOM 4845 C C . LYS B 1 119 ? -1.524 20.406 -13.469 1 95.69 119 LYS B C 1
ATOM 4847 O O . LYS B 1 119 ? -1.144 19.344 -12.984 1 95.69 119 LYS B O 1
ATOM 4852 N N . THR B 1 120 ? -2.748 20.828 -13.43 1 95.81 120 THR B N 1
ATOM 4853 C CA . THR B 1 120 ? -3.752 20.109 -12.648 1 95.81 120 THR B CA 1
ATOM 4854 C C . THR B 1 120 ? -3.818 18.641 -13.062 1 95.81 120 THR B C 1
ATOM 4856 O O . THR B 1 120 ? -3.875 17.75 -12.211 1 95.81 120 THR B O 1
ATOM 4859 N N . GLU B 1 121 ? -3.781 18.359 -14.352 1 95.06 121 GLU B N 1
ATOM 4860 C CA . GLU B 1 121 ? -3.891 17 -14.852 1 95.06 121 GLU B CA 1
ATOM 4861 C C . GLU B 1 121 ? -2.719 16.141 -14.383 1 95.06 121 GLU B C 1
ATOM 4863 O O . GLU B 1 121 ? -2.865 14.938 -14.18 1 95.06 121 GLU B O 1
ATOM 4868 N N . HIS B 1 122 ? -1.617 16.766 -14.18 1 95.5 122 HIS B N 1
ATOM 4869 C CA . HIS B 1 122 ? -0.419 16.016 -13.805 1 95.5 122 HIS B CA 1
ATOM 4870 C C . HIS B 1 122 ? -0.343 15.82 -12.297 1 95.5 122 HIS B C 1
ATOM 4872 O O . HIS B 1 122 ? 0.352 14.922 -11.812 1 95.5 122 HIS B O 1
ATOM 4878 N N . LEU B 1 123 ? -1.094 16.594 -11.531 1 97.12 123 LEU B N 1
ATOM 4879 C CA . LEU B 1 123 ? -1.088 16.469 -10.078 1 97.12 123 LEU B CA 1
ATOM 4880 C C . LEU B 1 123 ? -1.713 15.148 -9.648 1 97.12 123 LEU B C 1
ATOM 4882 O O . LEU B 1 123 ? -1.574 14.742 -8.492 1 97.12 123 LEU B O 1
ATOM 4886 N N . ALA B 1 124 ? -2.26 14.438 -10.617 1 96.38 124 ALA B N 1
ATOM 4887 C CA . ALA B 1 124 ? -2.852 13.133 -10.328 1 96.38 124 ALA B CA 1
ATOM 4888 C C . ALA B 1 124 ? -1.816 12.18 -9.734 1 96.38 124 ALA B C 1
ATOM 4890 O O . ALA B 1 124 ? -2.168 11.234 -9.039 1 96.38 124 ALA B O 1
ATOM 4891 N N . HIS B 1 125 ? -0.538 12.445 -9.992 1 97.56 125 HIS B N 1
ATOM 4892 C CA . HIS B 1 125 ? 0.536 11.547 -9.57 1 97.56 125 HIS B CA 1
ATOM 4893 C C . HIS B 1 125 ? 1.18 12.039 -8.273 1 97.56 125 HIS B C 1
ATOM 4895 O O . HIS B 1 125 ? 2.182 11.477 -7.824 1 97.56 125 HIS B O 1
ATOM 4901 N N . LEU B 1 126 ? 0.639 13.125 -7.73 1 97.88 126 LEU B N 1
ATOM 4902 C CA . LEU B 1 126 ? 1.022 13.602 -6.406 1 97.88 126 LEU B CA 1
ATOM 4903 C C . LEU B 1 126 ? 0.118 13 -5.332 1 97.88 126 LEU B C 1
ATOM 4905 O O . LEU B 1 126 ? -1.025 13.438 -5.168 1 97.88 126 LEU B O 1
ATOM 4909 N N . SER B 1 127 ? 0.651 11.984 -4.68 1 98.19 127 SER B N 1
ATOM 4910 C CA . SER B 1 127 ? -0.094 11.359 -3.592 1 98.19 127 SER B CA 1
ATOM 4911 C C . SER B 1 127 ? 0.845 10.711 -2.58 1 98.19 127 SER B C 1
ATOM 4913 O O . SER B 1 127 ? 2.006 10.438 -2.889 1 98.19 127 SER B O 1
ATOM 4915 N N . SER B 1 128 ? 0.367 10.516 -1.399 1 98.75 128 SER B N 1
ATOM 4916 C CA . SER B 1 128 ? 1.125 9.828 -0.361 1 98.75 128 SER B CA 1
ATOM 4917 C C . SER B 1 128 ? 1.423 8.383 -0.757 1 98.75 128 SER B C 1
ATOM 4919 O O . SER B 1 128 ? 2.48 7.848 -0.422 1 98.75 128 SER B O 1
ATOM 4921 N N . LYS B 1 129 ? 0.509 7.727 -1.493 1 98.5 129 LYS B N 1
ATOM 4922 C CA . LYS B 1 129 ? 0.695 6.344 -1.921 1 98.5 129 LYS B CA 1
ATOM 4923 C C . LYS B 1 129 ? 1.842 6.227 -2.922 1 98.5 129 LYS B C 1
ATOM 4925 O O . LYS B 1 129 ? 2.676 5.324 -2.814 1 98.5 129 LYS B O 1
ATOM 4930 N N . GLN B 1 130 ? 1.89 7.141 -3.895 1 98.56 130 GLN B N 1
ATOM 4931 C CA . GLN B 1 130 ? 3.016 7.211 -4.82 1 98.56 130 GLN B CA 1
ATOM 4932 C C . GLN B 1 130 ? 4.32 7.496 -4.078 1 98.56 130 GLN B C 1
ATOM 4934 O O . GLN B 1 130 ? 5.355 6.91 -4.387 1 98.56 130 GLN B O 1
ATOM 4939 N N . ALA B 1 131 ? 4.219 8.375 -3.115 1 98.88 131 ALA B N 1
ATOM 4940 C CA . ALA B 1 131 ? 5.406 8.758 -2.359 1 98.88 131 ALA B CA 1
ATOM 4941 C C . ALA B 1 131 ? 5.977 7.574 -1.591 1 98.88 131 ALA B C 1
ATOM 4943 O O . ALA B 1 131 ? 7.199 7.422 -1.488 1 98.88 131 ALA B O 1
ATOM 4944 N N . LEU B 1 132 ? 5.129 6.738 -1 1 98.81 132 LEU B N 1
ATOM 4945 C CA . LEU B 1 132 ? 5.598 5.551 -0.294 1 98.81 132 LEU B CA 1
ATOM 4946 C C . LEU B 1 132 ? 6.285 4.582 -1.254 1 98.81 132 LEU B C 1
ATOM 4948 O O . LEU B 1 132 ? 7.301 3.975 -0.907 1 98.81 132 LEU B O 1
ATOM 4952 N N . ALA B 1 133 ? 5.676 4.422 -2.451 1 98.62 133 ALA B N 1
ATOM 4953 C CA . ALA B 1 133 ? 6.309 3.572 -3.455 1 98.62 133 ALA B CA 1
ATOM 4954 C C . ALA B 1 133 ? 7.664 4.133 -3.875 1 98.62 133 ALA B C 1
ATOM 4956 O O . ALA B 1 133 ? 8.602 3.375 -4.145 1 98.62 133 ALA B O 1
ATOM 4957 N N . ASP B 1 134 ? 7.797 5.512 -3.945 1 98.88 134 ASP B N 1
ATOM 4958 C CA . ASP B 1 134 ? 9.094 6.133 -4.199 1 98.88 134 ASP B CA 1
ATOM 4959 C C . ASP B 1 134 ? 10.125 5.695 -3.168 1 98.88 134 ASP B C 1
ATOM 4961 O O . ASP B 1 134 ? 11.273 5.41 -3.516 1 98.88 134 ASP B O 1
ATOM 4965 N N . LEU B 1 135 ? 9.711 5.715 -1.923 1 98.94 135 LEU B N 1
ATOM 4966 C CA . LEU B 1 135 ? 10.625 5.352 -0.846 1 98.94 135 LEU B CA 1
ATOM 4967 C C . LEU B 1 135 ? 11.109 3.916 -1.009 1 98.94 135 LEU B C 1
ATOM 4969 O O . LEU B 1 135 ? 12.281 3.623 -0.766 1 98.94 135 LEU B O 1
ATOM 4973 N N . ALA B 1 136 ? 10.242 3.027 -1.414 1 98.56 136 ALA B N 1
ATOM 4974 C CA . ALA B 1 136 ? 10.602 1.625 -1.616 1 98.56 136 ALA B CA 1
ATOM 4975 C C . ALA B 1 136 ? 11.617 1.475 -2.746 1 98.56 136 ALA B C 1
ATOM 4977 O O . ALA B 1 136 ? 12.609 0.755 -2.607 1 98.56 136 ALA B O 1
ATOM 4978 N N . VAL B 1 137 ? 11.352 2.168 -3.863 1 98.38 137 VAL B N 1
ATOM 4979 C CA . VAL B 1 137 ? 12.258 2.096 -5.004 1 98.38 137 VAL B CA 1
ATOM 4980 C C . VAL B 1 137 ? 13.594 2.742 -4.645 1 98.38 137 VAL B C 1
ATOM 4982 O O . VAL B 1 137 ? 14.648 2.268 -5.062 1 98.38 137 VAL B O 1
ATOM 4985 N N . PHE B 1 138 ? 13.508 3.838 -3.869 1 98.75 138 PHE B N 1
ATOM 4986 C CA . PHE B 1 138 ? 14.727 4.5 -3.414 1 98.75 138 PHE B CA 1
ATOM 4987 C C . PHE B 1 138 ? 15.555 3.57 -2.541 1 98.75 138 PHE B C 1
ATOM 4989 O O . PHE B 1 138 ? 16.781 3.521 -2.666 1 98.75 138 PHE B O 1
ATOM 4996 N N . HIS B 1 139 ? 14.922 2.863 -1.631 1 98.38 139 HIS B N 1
ATOM 4997 C CA . HIS B 1 139 ? 15.586 1.861 -0.811 1 98.38 139 HIS B CA 1
ATOM 4998 C C . HIS B 1 139 ? 16.359 0.862 -1.675 1 98.38 139 HIS B C 1
ATOM 5000 O O . HIS B 1 139 ? 17.516 0.555 -1.397 1 98.38 139 HIS B O 1
ATOM 5006 N N . GLN B 1 140 ? 15.688 0.353 -2.699 1 96.12 140 GLN B N 1
ATOM 5007 C CA . GLN B 1 140 ? 16.297 -0.603 -3.613 1 96.12 140 GLN B CA 1
ATOM 5008 C C . GLN B 1 140 ? 17.516 0.008 -4.316 1 96.12 140 GLN B C 1
ATOM 5010 O O . GLN B 1 140 ? 18.562 -0.633 -4.43 1 96.12 140 GLN B O 1
ATOM 5015 N N . TYR B 1 141 ? 17.344 1.24 -4.777 1 97.31 141 TYR B N 1
ATOM 5016 C CA . TYR B 1 141 ? 18.406 1.938 -5.492 1 97.31 141 TYR B CA 1
ATOM 5017 C C . TYR B 1 141 ? 19.641 2.125 -4.605 1 97.31 141 TYR B C 1
ATOM 5019 O O . TYR B 1 141 ? 20.766 1.827 -5.016 1 97.31 141 TYR B O 1
ATOM 5027 N N . ILE B 1 142 ? 19.438 2.621 -3.385 1 98 142 ILE B N 1
ATOM 5028 C CA . ILE B 1 142 ? 20.531 2.893 -2.463 1 98 142 ILE B CA 1
ATOM 5029 C C . ILE B 1 142 ? 21.219 1.582 -2.066 1 98 142 ILE B C 1
ATOM 5031 O O . ILE B 1 142 ? 22.438 1.521 -1.952 1 98 142 ILE B O 1
ATOM 5035 N N . SER B 1 143 ? 20.406 0.562 -1.808 1 96.5 143 SER B N 1
ATOM 5036 C CA . SER B 1 143 ? 20.953 -0.736 -1.445 1 96.5 143 SER B CA 1
ATOM 5037 C C . SER B 1 143 ? 21.906 -1.25 -2.521 1 96.5 143 SER B C 1
ATOM 5039 O O . SER B 1 143 ? 22.969 -1.806 -2.211 1 96.5 143 SER B O 1
ATOM 5041 N N . GLY B 1 144 ? 21.531 -1.083 -3.775 1 95.25 144 GLY B N 1
ATOM 5042 C CA . GLY B 1 144 ? 22.406 -1.473 -4.871 1 95.25 144 GLY B CA 1
ATOM 5043 C C . GLY B 1 144 ? 23.641 -0.591 -4.996 1 95.25 144 GLY B C 1
ATOM 5044 O O . GLY B 1 144 ? 24.75 -1.091 -5.148 1 95.25 144 GLY B O 1
ATOM 5045 N N . SER B 1 145 ? 23.438 0.705 -4.879 1 95.81 145 SER B N 1
ATOM 5046 C CA . SER B 1 145 ? 24.5 1.683 -5.105 1 95.81 145 SER B CA 1
ATOM 5047 C C . SER B 1 145 ? 25.594 1.581 -4.035 1 95.81 145 SER B C 1
ATOM 5049 O O . SER B 1 145 ? 26.766 1.82 -4.309 1 95.81 145 SER B O 1
ATOM 5051 N N . PHE B 1 146 ? 25.219 1.225 -2.807 1 96.19 146 PHE B N 1
ATOM 5052 C CA . PHE B 1 146 ? 26.156 1.189 -1.692 1 96.19 146 PHE B CA 1
ATOM 5053 C C . PHE B 1 146 ? 26.453 -0.247 -1.276 1 96.19 146 PHE B C 1
ATOM 5055 O O . PHE B 1 146 ? 27.094 -0.482 -0.249 1 96.19 146 PHE B O 1
ATOM 5062 N N . ASN B 1 147 ? 25.906 -1.253 -2.092 1 95.69 147 ASN B N 1
ATOM 5063 C CA . ASN B 1 147 ? 26.094 -2.674 -1.821 1 95.69 147 ASN B CA 1
ATOM 5064 C C . ASN B 1 147 ? 25.656 -3.035 -0.401 1 95.69 147 ASN B C 1
ATOM 5066 O O . ASN B 1 147 ? 26.422 -3.666 0.338 1 95.69 147 ASN B O 1
ATOM 5070 N N . LEU B 1 148 ? 24.547 -2.494 -0.048 1 96.25 148 LEU B N 1
ATOM 5071 C CA . LEU B 1 148 ? 24.031 -2.77 1.284 1 96.25 148 LEU B CA 1
ATOM 5072 C C . LEU B 1 148 ? 23.469 -4.188 1.366 1 96.25 148 LEU B C 1
ATOM 5074 O O . LEU B 1 148 ? 23.125 -4.785 0.343 1 96.25 148 LEU B O 1
ATOM 5078 N N . SER B 1 149 ? 23.469 -4.723 2.57 1 91.12 149 SER B N 1
ATOM 5079 C CA . SER B 1 149 ? 22.906 -6.039 2.848 1 91.12 149 SER B CA 1
ATOM 5080 C C . SER B 1 149 ? 21.781 -5.953 3.883 1 91.12 149 SER B C 1
ATOM 5082 O O . SER B 1 149 ? 21.422 -4.859 4.32 1 91.12 149 SER B O 1
ATOM 5084 N N . HIS B 1 150 ? 21.203 -7.094 4.195 1 85.75 150 HIS B N 1
ATOM 5085 C CA . HIS B 1 150 ? 20.172 -7.16 5.219 1 85.75 150 HIS B CA 1
ATOM 5086 C C . HIS B 1 150 ? 20.719 -6.758 6.586 1 85.75 150 HIS B C 1
ATOM 5088 O O . HIS B 1 150 ? 19.953 -6.48 7.508 1 85.75 150 HIS B O 1
ATOM 5094 N N . GLY B 1 151 ? 22 -6.691 6.629 1 90.38 151 GLY B N 1
ATOM 5095 C CA . GLY B 1 151 ? 22.641 -6.301 7.875 1 90.38 151 GLY B CA 1
ATOM 5096 C C . GLY B 1 151 ? 22.625 -4.805 8.117 1 90.38 151 GLY B C 1
ATOM 5097 O O . GLY B 1 151 ? 22.844 -4.344 9.234 1 90.38 151 GLY B O 1
ATOM 5098 N N . ASN B 1 152 ? 22.469 -4.047 7.086 1 96.75 152 ASN B N 1
ATOM 5099 C CA . ASN B 1 152 ? 22.328 -2.6 7.215 1 96.75 152 ASN B CA 1
ATOM 5100 C C . ASN B 1 152 ? 20.922 -2.195 7.605 1 96.75 152 ASN B C 1
ATOM 5102 O O . ASN B 1 152 ? 20.047 -2.029 6.742 1 96.75 152 ASN B O 1
ATOM 5106 N N . THR B 1 153 ? 20.672 -1.974 8.914 1 97.94 153 THR B N 1
ATOM 5107 C CA . THR B 1 153 ? 19.344 -1.693 9.445 1 97.94 153 THR B CA 1
ATOM 5108 C C . THR B 1 153 ? 18.891 -0.282 9.07 1 97.94 153 THR B C 1
ATOM 5110 O O . THR B 1 153 ? 19.625 0.682 9.273 1 97.94 153 THR B O 1
ATOM 5113 N N . TRP B 1 154 ? 17.703 -0.156 8.547 1 98.69 154 TRP B N 1
ATOM 5114 C CA . TRP B 1 154 ? 17.172 1.138 8.141 1 98.69 154 TRP B CA 1
ATOM 5115 C C . TRP B 1 154 ? 16.25 1.708 9.219 1 98.69 154 TRP B C 1
ATOM 5117 O O . TRP B 1 154 ? 15.406 0.995 9.766 1 98.69 154 TRP B O 1
ATOM 5127 N N . ILE B 1 155 ? 16.391 2.957 9.539 1 98.88 155 ILE B N 1
ATOM 5128 C CA . ILE B 1 155 ? 15.492 3.742 10.375 1 98.88 155 ILE B CA 1
ATOM 5129 C C . ILE B 1 155 ? 15.039 4.992 9.625 1 98.88 155 ILE B C 1
ATOM 5131 O O . ILE B 1 155 ? 15.859 5.68 9.008 1 98.88 155 ILE B O 1
ATOM 5135 N N . SER B 1 156 ? 13.734 5.262 9.609 1 98.88 156 SER B N 1
ATOM 5136 C CA . SER B 1 156 ? 13.258 6.453 8.922 1 98.88 156 SER B CA 1
ATOM 5137 C C . SER B 1 156 ? 12.836 7.535 9.914 1 98.88 156 SER B C 1
ATOM 5139 O O . SER B 1 156 ? 12.414 7.23 11.023 1 98.88 156 SER B O 1
ATOM 5141 N N . PHE B 1 157 ? 13 8.766 9.5 1 98.88 157 PHE B N 1
ATOM 5142 C CA . PHE B 1 157 ? 12.656 9.953 10.273 1 98.88 157 PHE B CA 1
ATOM 5143 C C . PHE B 1 157 ? 11.836 10.922 9.438 1 98.88 157 PHE B C 1
ATOM 5145 O O . PHE B 1 157 ? 12.117 11.117 8.25 1 98.88 157 PHE B O 1
ATOM 5152 N N . GLY B 1 158 ? 10.805 11.492 10 1 98.62 158 GLY B N 1
ATOM 5153 C CA . GLY B 1 158 ? 10.008 12.523 9.352 1 98.62 158 GLY B CA 1
ATOM 5154 C C . GLY B 1 158 ? 9.234 13.383 10.336 1 98.62 158 GLY B C 1
ATOM 5155 O O . GLY B 1 158 ? 8.984 12.969 11.469 1 98.62 158 GLY B O 1
ATOM 5156 N N . GLY B 1 159 ? 8.906 14.555 9.961 1 98.38 159 GLY B N 1
ATOM 5157 C CA . GLY B 1 159 ? 8.102 15.484 10.734 1 98.38 159 GLY B CA 1
ATOM 5158 C C . GLY B 1 159 ? 6.867 15.961 10.008 1 98.38 159 GLY B C 1
ATOM 5159 O O . GLY B 1 159 ? 6.902 16.172 8.789 1 98.38 159 GLY B O 1
ATOM 5160 N N . SER B 1 160 ? 5.828 16.125 10.805 1 98 160 SER B N 1
ATOM 5161 C CA . SER B 1 160 ? 4.582 16.594 10.211 1 98 160 SER B CA 1
ATOM 5162 C C . SER B 1 160 ? 4.062 15.609 9.164 1 98 160 SER B C 1
ATOM 5164 O O . SER B 1 160 ? 3.92 14.414 9.445 1 98 160 SER B O 1
ATOM 5166 N N . TYR B 1 161 ? 3.787 16.094 7.938 1 98.56 161 TYR B N 1
ATOM 5167 C CA . TYR B 1 161 ? 3.363 15.195 6.867 1 98.56 161 TYR B CA 1
ATOM 5168 C C . TYR B 1 161 ? 4.414 14.125 6.609 1 98.56 161 TYR B C 1
ATOM 5170 O O . TYR B 1 161 ? 4.078 12.945 6.445 1 98.56 161 TYR B O 1
ATOM 5178 N N . ALA B 1 162 ? 5.637 14.508 6.609 1 98.81 162 ALA B N 1
ATOM 5179 C CA . ALA B 1 162 ? 6.715 13.539 6.43 1 98.81 162 ALA B CA 1
ATOM 51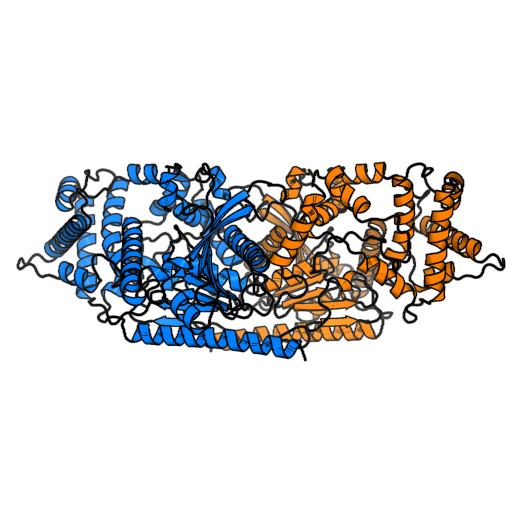80 C C . ALA B 1 162 ? 6.785 12.57 7.605 1 98.81 162 ALA B C 1
ATOM 5182 O O . ALA B 1 162 ? 7.242 11.43 7.457 1 98.81 162 ALA B O 1
ATOM 5183 N N . GLY B 1 163 ? 6.391 13.039 8.773 1 98.81 163 GLY B N 1
ATOM 5184 C CA . GLY B 1 163 ? 6.258 12.117 9.891 1 98.81 163 GLY B CA 1
ATOM 5185 C C . GLY B 1 163 ? 5.227 11.031 9.648 1 98.81 163 GLY B C 1
ATOM 5186 O O . GLY B 1 163 ? 5.461 9.867 9.961 1 98.81 163 GLY B O 1
ATOM 5187 N N . ALA B 1 164 ? 4.078 11.469 9.117 1 98.88 164 ALA B N 1
ATOM 5188 C CA . ALA B 1 164 ? 3.07 10.484 8.727 1 98.88 164 ALA B CA 1
ATOM 5189 C C . ALA B 1 164 ? 3.623 9.508 7.688 1 98.88 164 ALA B C 1
ATOM 5191 O O . ALA B 1 164 ? 3.391 8.305 7.777 1 98.88 164 ALA B O 1
ATOM 5192 N N . LEU B 1 165 ? 4.391 10.039 6.715 1 98.94 165 LEU B N 1
ATOM 5193 C CA . LEU B 1 165 ? 5 9.188 5.703 1 98.94 165 LEU B CA 1
ATOM 5194 C C . LEU B 1 165 ? 5.953 8.18 6.344 1 98.94 165 LEU B C 1
ATOM 5196 O O . LEU B 1 165 ? 6.016 7.023 5.93 1 98.94 165 LEU B O 1
ATOM 5200 N N . SER B 1 166 ? 6.711 8.648 7.34 1 98.88 166 SER B N 1
ATOM 5201 C CA . SER B 1 166 ? 7.625 7.75 8.047 1 98.88 166 SER B CA 1
ATOM 5202 C C . SER B 1 166 ? 6.871 6.613 8.727 1 98.88 166 SER B C 1
ATOM 5204 O O . SER B 1 166 ? 7.258 5.445 8.602 1 98.88 166 SER B O 1
ATOM 5206 N N . ALA B 1 167 ? 5.809 6.969 9.383 1 98.56 167 ALA B N 1
ATOM 5207 C CA . ALA B 1 167 ? 4.977 5.969 10.047 1 98.56 167 ALA B CA 1
ATOM 5208 C C . ALA B 1 167 ? 4.359 5.008 9.039 1 98.56 167 ALA B C 1
ATOM 5210 O O . ALA B 1 167 ? 4.387 3.789 9.234 1 98.56 167 ALA B O 1
ATOM 5211 N N . TRP B 1 168 ? 3.803 5.566 8 1 98.75 168 TRP B N 1
ATOM 5212 C CA . TRP B 1 168 ? 3.143 4.766 6.977 1 98.75 168 TRP B CA 1
ATOM 5213 C C . TRP B 1 168 ? 4.145 3.869 6.258 1 98.75 168 TRP B C 1
ATOM 5215 O O . TRP B 1 168 ? 3.818 2.744 5.871 1 98.75 168 TRP B O 1
ATOM 5225 N N . PHE B 1 169 ? 5.375 4.383 6.02 1 98.69 169 PHE B N 1
ATOM 5226 C CA . PHE B 1 169 ? 6.406 3.596 5.355 1 98.69 169 PHE B CA 1
ATOM 5227 C C . PHE B 1 169 ? 6.727 2.338 6.156 1 98.69 169 PHE B C 1
ATOM 5229 O O . PHE B 1 169 ? 6.77 1.238 5.602 1 98.69 169 PHE B O 1
ATOM 5236 N N . ARG B 1 170 ? 6.902 2.488 7.453 1 97.88 170 ARG B N 1
ATOM 5237 C CA . ARG B 1 170 ? 7.145 1.338 8.312 1 97.88 170 ARG B CA 1
ATOM 5238 C C . ARG B 1 170 ? 5.941 0.401 8.328 1 97.88 170 ARG B C 1
ATOM 5240 O O . ARG B 1 170 ? 6.102 -0.821 8.328 1 97.88 170 ARG B O 1
ATOM 5247 N N . GLY B 1 171 ? 4.77 0.972 8.383 1 96.25 171 GLY B N 1
ATOM 5248 C CA . GLY B 1 171 ? 3.562 0.165 8.43 1 96.25 171 GLY B CA 1
ATOM 5249 C C . GLY B 1 171 ? 3.34 -0.659 7.176 1 96.25 171 GLY B C 1
ATOM 5250 O O . GLY B 1 171 ? 2.965 -1.83 7.254 1 96.25 171 GLY B O 1
ATOM 5251 N N . LYS B 1 172 ? 3.609 -0.095 6.02 1 97.31 172 LYS B N 1
ATOM 5252 C CA . LYS B 1 172 ? 3.311 -0.736 4.742 1 97.31 172 LYS B CA 1
ATOM 5253 C C . LYS B 1 172 ? 4.492 -1.573 4.258 1 97.31 172 LYS B C 1
ATOM 5255 O O . LYS B 1 172 ? 4.316 -2.504 3.471 1 97.31 172 LYS B O 1
ATOM 5260 N N . PHE B 1 173 ? 5.754 -1.221 4.723 1 97.44 173 PHE B N 1
ATOM 5261 C CA . PHE B 1 173 ? 6.961 -1.886 4.246 1 97.44 173 PHE B CA 1
ATOM 5262 C C . PHE B 1 173 ? 7.844 -2.307 5.414 1 97.44 173 PHE B C 1
ATOM 5264 O O . PHE B 1 173 ? 9.008 -1.907 5.496 1 97.44 173 PHE B O 1
ATOM 5271 N N . PRO B 1 174 ? 7.328 -3.127 6.234 1 95.38 174 PRO B N 1
ATOM 5272 C CA . PRO B 1 174 ? 8.102 -3.516 7.414 1 95.38 174 PRO B CA 1
ATOM 5273 C C . PRO B 1 174 ? 9.375 -4.281 7.059 1 95.38 174 PRO B C 1
ATOM 5275 O O . PRO B 1 174 ? 10.312 -4.34 7.859 1 95.38 174 PRO B O 1
ATOM 5278 N N . HIS B 1 175 ? 9.445 -4.836 5.867 1 94.81 175 HIS B N 1
ATOM 5279 C CA . HIS B 1 175 ? 10.617 -5.586 5.418 1 94.81 175 HIS B CA 1
ATOM 5280 C C . HIS B 1 175 ? 11.719 -4.652 4.926 1 94.81 175 HIS B C 1
ATOM 5282 O O . HIS B 1 175 ? 12.859 -5.074 4.746 1 94.81 175 HIS B O 1
ATOM 5288 N N . LEU B 1 176 ? 11.422 -3.338 4.734 1 97.62 176 LEU B N 1
ATOM 5289 C CA . LEU B 1 176 ? 12.398 -2.404 4.188 1 97.62 176 LEU B CA 1
ATOM 5290 C C . LEU B 1 176 ? 12.969 -1.507 5.281 1 97.62 176 LEU B C 1
ATOM 5292 O O . LEU B 1 176 ? 14.125 -1.081 5.203 1 97.62 176 LEU B O 1
ATOM 5296 N N . VAL B 1 177 ? 12.188 -1.176 6.238 1 97.88 177 VAL B N 1
ATOM 5297 C CA . VAL B 1 177 ? 12.586 -0.254 7.297 1 97.88 177 VAL B CA 1
ATOM 5298 C C . VAL B 1 177 ? 12.242 -0.85 8.656 1 97.88 177 VAL B C 1
ATOM 5300 O O . VAL B 1 177 ? 11.102 -1.281 8.883 1 97.88 177 VAL B O 1
ATOM 5303 N N . PHE B 1 178 ? 13.203 -0.883 9.516 1 97.19 178 PHE B N 1
ATOM 5304 C CA . PHE B 1 178 ? 13.07 -1.602 10.773 1 97.19 178 PHE B CA 1
ATOM 5305 C C . PHE B 1 178 ? 12.289 -0.775 11.789 1 97.19 178 PHE B C 1
ATOM 5307 O O . PHE B 1 178 ? 11.5 -1.319 12.562 1 97.19 178 PHE B O 1
ATOM 5314 N N . GLY B 1 179 ? 12.477 0.466 11.82 1 97.56 179 GLY B N 1
ATOM 5315 C CA . GLY B 1 179 ? 11.797 1.384 12.719 1 97.56 179 GLY B CA 1
ATOM 5316 C C . GLY B 1 179 ? 11.594 2.762 12.125 1 97.56 179 GLY B C 1
ATOM 5317 O O . GLY B 1 179 ? 12.25 3.127 11.148 1 97.56 179 GLY B O 1
ATOM 5318 N N . ALA B 1 180 ? 10.641 3.537 12.719 1 98.62 180 ALA B N 1
ATOM 5319 C CA . ALA B 1 180 ? 10.305 4.859 12.203 1 98.62 180 ALA B CA 1
ATOM 5320 C C . ALA B 1 180 ? 10.039 5.84 13.344 1 98.62 180 ALA B C 1
ATOM 5322 O O . ALA B 1 180 ? 9.367 5.5 14.32 1 98.62 180 ALA B O 1
ATOM 5323 N N . VAL B 1 181 ? 10.641 6.949 13.227 1 98.81 181 VAL B N 1
ATOM 5324 C CA . VAL B 1 181 ? 10.305 8.062 14.109 1 98.81 181 VAL B CA 1
ATOM 5325 C C . VAL B 1 181 ? 9.391 9.039 13.375 1 98.81 181 VAL B C 1
ATOM 5327 O O . VAL B 1 181 ? 9.734 9.547 12.305 1 98.81 181 VAL B O 1
ATOM 5330 N N . ALA B 1 182 ? 8.242 9.242 13.922 1 98.69 182 ALA B N 1
ATOM 5331 C CA . ALA B 1 182 ? 7.211 10.102 13.344 1 98.69 182 ALA B CA 1
ATOM 5332 C C . ALA B 1 182 ? 6.906 11.289 14.258 1 98.69 182 ALA B C 1
ATOM 5334 O O . ALA B 1 182 ? 6.09 11.172 15.18 1 98.69 182 ALA B O 1
ATOM 5335 N N . SER B 1 183 ? 7.5 12.406 13.922 1 98.62 183 SER B N 1
ATOM 5336 C CA . SER B 1 183 ? 7.344 13.594 14.758 1 98.62 183 SER B CA 1
ATOM 5337 C C . SER B 1 183 ? 6.18 14.453 14.281 1 98.62 183 SER B C 1
ATOM 5339 O O . SER B 1 183 ? 6.094 14.789 13.094 1 98.62 183 SER B O 1
ATOM 5341 N N . SER B 1 184 ? 5.293 14.82 15.242 1 98.31 184 SER B N 1
ATOM 5342 C CA . SER B 1 184 ? 4.152 15.68 14.938 1 98.31 184 SER B CA 1
ATOM 5343 C C . SER B 1 184 ? 3.391 15.172 13.719 1 98.31 184 SER B C 1
ATOM 5345 O O . SER B 1 184 ? 3.07 15.953 12.812 1 98.31 184 SER B O 1
ATOM 5347 N N . ALA B 1 185 ? 3.115 13.859 13.664 1 98.5 185 ALA B N 1
ATOM 5348 C CA . ALA B 1 185 ? 2.643 13.188 12.453 1 98.5 185 ALA B CA 1
ATOM 5349 C C . ALA B 1 185 ? 1.117 13.148 12.414 1 98.5 185 ALA B C 1
ATOM 5351 O O . ALA B 1 185 ? 0.489 12.367 13.133 1 98.5 185 ALA B O 1
ATOM 5352 N N . PRO B 1 186 ? 0.502 13.977 11.617 1 98.56 186 PRO B N 1
ATOM 5353 C CA . PRO B 1 186 ? -0.953 13.891 11.469 1 98.56 186 PRO B CA 1
ATOM 5354 C C . PRO B 1 186 ? -1.396 12.688 10.641 1 98.56 186 PRO B C 1
ATOM 5356 O O . PRO B 1 186 ? -1.739 12.828 9.469 1 98.56 186 PRO B O 1
ATOM 5359 N N . VAL B 1 187 ? -1.629 11.531 11.273 1 98.38 187 VAL B N 1
ATOM 5360 C CA . VAL B 1 187 ? -1.885 10.273 10.578 1 98.38 187 VAL B CA 1
ATOM 5361 C C . VAL B 1 187 ? -3.387 10.102 10.367 1 98.38 187 VAL B C 1
ATOM 5363 O O . VAL B 1 187 ? -3.812 9.305 9.523 1 98.38 187 VAL B O 1
ATOM 5366 N N . ARG B 1 188 ? -4.199 10.766 11.086 1 98.56 188 ARG B N 1
ATOM 5367 C CA . ARG B 1 188 ? -5.641 10.703 10.859 1 98.56 188 ARG B CA 1
ATOM 5368 C C . ARG B 1 188 ? -6.105 11.859 9.977 1 98.56 188 ARG B C 1
ATOM 5370 O O . ARG B 1 188 ? -6.004 13.023 10.367 1 98.56 188 ARG B O 1
ATOM 5377 N N . ALA B 1 189 ? -6.59 11.547 8.805 1 98.69 189 ALA B N 1
ATOM 5378 C CA . ALA B 1 189 ? -7.176 12.57 7.938 1 98.69 189 ALA B CA 1
ATOM 5379 C C . ALA B 1 189 ? -8.523 13.039 8.484 1 98.69 189 ALA B C 1
ATOM 5381 O O . ALA B 1 189 ? -9.266 12.258 9.078 1 98.69 189 ALA B O 1
ATOM 5382 N N . THR B 1 190 ? -8.766 14.266 8.312 1 98.75 190 THR B N 1
ATOM 5383 C CA . THR B 1 190 ? -10.023 14.852 8.758 1 98.75 190 THR B CA 1
ATOM 5384 C C . THR B 1 190 ? -10.391 16.047 7.895 1 98.75 190 THR B C 1
ATOM 5386 O O . THR B 1 190 ? -9.539 16.875 7.57 1 98.75 190 THR B O 1
ATOM 5389 N N . LEU B 1 191 ? -11.617 16.094 7.496 1 98.56 191 LEU B N 1
ATOM 5390 C CA . LEU B 1 191 ? -12.039 17.188 6.629 1 98.56 191 LEU B CA 1
ATOM 5391 C C . LEU B 1 191 ? -12.039 18.516 7.383 1 98.56 191 LEU B C 1
ATOM 5393 O O . LEU B 1 191 ? -11.266 19.422 7.051 1 98.56 191 LEU B O 1
ATOM 5397 N N . ASP B 1 192 ? -12.805 18.594 8.398 1 98.38 192 ASP B N 1
ATOM 5398 C CA . ASP B 1 192 ? -12.867 19.75 9.273 1 98.38 192 ASP B CA 1
ATOM 5399 C C . ASP B 1 192 ? -11.891 19.625 10.43 1 98.38 192 ASP B C 1
ATOM 5401 O O . ASP B 1 192 ? -12.086 18.812 11.336 1 98.38 192 ASP B O 1
ATOM 5405 N N . PHE B 1 193 ? -10.922 20.453 10.469 1 98.31 193 PHE B N 1
ATOM 5406 C CA . PHE B 1 193 ? -9.891 20.391 11.5 1 98.31 193 PHE B CA 1
ATOM 5407 C C . PHE B 1 193 ? -10.039 21.562 12.477 1 98.31 193 PHE B C 1
ATOM 5409 O O . PHE B 1 193 ? -9.078 22.281 12.75 1 98.31 193 PHE B O 1
ATOM 5416 N N . SER B 1 194 ? -11.195 21.797 12.984 1 97.88 194 SER B N 1
ATOM 5417 C CA . SER B 1 194 ? -11.477 22.828 13.977 1 97.88 194 SER B CA 1
ATOM 5418 C C . SER B 1 194 ? -10.703 22.578 15.266 1 97.88 194 SER B C 1
ATOM 5420 O O . SER B 1 194 ? -10.43 23.531 16.016 1 97.88 194 SER B O 1
ATOM 5422 N N . ALA B 1 195 ? -10.289 21.312 15.469 1 97.5 195 ALA B N 1
ATOM 5423 C CA . ALA B 1 195 ? -9.469 20.984 16.625 1 97.5 195 ALA B CA 1
ATOM 5424 C C . ALA B 1 195 ? -8.164 21.781 16.609 1 97.5 195 ALA B C 1
ATOM 5426 O O . ALA B 1 195 ? -7.602 22.078 17.672 1 97.5 195 ALA B O 1
ATOM 5427 N N . TYR B 1 196 ? -7.699 22.141 15.43 1 98.12 196 TYR B N 1
ATOM 5428 C CA . TYR B 1 196 ? -6.488 22.953 15.289 1 98.12 196 TYR B CA 1
ATOM 5429 C C . TYR B 1 196 ? -6.652 24.297 15.977 1 98.12 196 TYR B C 1
ATOM 5431 O O . TYR B 1 196 ? -5.859 24.672 16.844 1 98.12 196 TYR B O 1
ATOM 5439 N N . THR B 1 197 ? -7.703 25.047 15.609 1 97.94 197 THR B N 1
ATOM 5440 C CA . THR B 1 197 ? -7.914 26.391 16.141 1 97.94 197 THR B CA 1
ATOM 5441 C C . THR B 1 197 ? -8.266 26.328 17.625 1 97.94 197 THR B C 1
ATOM 5443 O O . THR B 1 197 ? -7.891 27.219 18.391 1 97.94 197 THR B O 1
ATOM 5446 N N . ASN B 1 198 ? -8.969 25.266 17.969 1 97.19 198 ASN B N 1
ATOM 5447 C CA . ASN B 1 198 ? -9.242 25.078 19.391 1 97.19 198 ASN B CA 1
ATOM 5448 C C . ASN B 1 198 ? -7.949 24.922 20.188 1 97.19 198 ASN B C 1
ATOM 5450 O O . ASN B 1 198 ? -7.812 25.5 21.266 1 97.19 198 ASN B O 1
ATOM 5454 N N . THR B 1 199 ? -7.066 24.125 19.672 1 97.19 199 THR B N 1
ATOM 5455 C CA . THR B 1 199 ? -5.789 23.906 20.344 1 97.19 199 THR B CA 1
ATOM 5456 C C . THR B 1 199 ? -4.98 25.203 20.406 1 97.19 199 THR B C 1
ATOM 5458 O O . THR B 1 199 ? -4.293 25.469 21.391 1 97.19 199 THR B O 1
ATOM 5461 N N . VAL B 1 200 ? -5.055 25.984 19.359 1 98.12 200 VAL B N 1
ATOM 5462 C CA . VAL B 1 200 ? -4.387 27.281 19.375 1 98.12 200 VAL B CA 1
ATOM 5463 C C . VAL B 1 200 ? -4.922 28.141 20.531 1 98.12 200 VAL B C 1
ATOM 5465 O O . VAL B 1 200 ? -4.148 28.703 21.297 1 98.12 200 VAL B O 1
ATOM 5468 N N . GLY B 1 201 ? -6.234 28.219 20.656 1 97.69 201 GLY B N 1
ATOM 5469 C CA . GLY B 1 201 ? -6.84 28.953 21.75 1 97.69 201 GLY B CA 1
ATOM 5470 C C . GLY B 1 201 ? -6.375 28.469 23.109 1 97.69 201 GLY B C 1
ATOM 5471 O O . GLY B 1 201 ? -5.996 29.281 23.969 1 97.69 201 GLY B O 1
ATOM 5472 N N . LEU B 1 202 ? -6.379 27.141 23.281 1 97 202 LEU B N 1
ATOM 5473 C CA . LEU B 1 202 ? -5.969 26.562 24.562 1 97 202 LEU B CA 1
ATOM 5474 C C . LEU B 1 202 ? -4.5 26.859 24.844 1 97 202 LEU B C 1
ATOM 5476 O O . LEU B 1 202 ? -4.129 27.125 25.984 1 97 202 LEU B O 1
ATOM 5480 N N . SER B 1 203 ? -3.721 26.859 23.844 1 97.62 203 SER B N 1
ATOM 5481 C CA . SER B 1 203 ? -2.291 27.109 24 1 97.62 203 SER B CA 1
ATOM 5482 C C . SER B 1 203 ? -2.018 28.547 24.422 1 97.62 203 SER B C 1
ATOM 5484 O O . SER B 1 203 ? -1.042 28.812 25.125 1 97.62 203 SER B O 1
ATOM 5486 N N . LEU B 1 204 ? -2.863 29.469 24.047 1 97.88 204 LEU B N 1
ATOM 5487 C CA . LEU B 1 204 ? -2.725 30.859 24.438 1 97.88 204 LEU B CA 1
ATOM 5488 C C . LEU B 1 204 ? -2.98 31.047 25.922 1 97.88 204 LEU B C 1
ATOM 5490 O O . LEU B 1 204 ? -2.645 32.094 26.484 1 97.88 204 LEU B O 1
ATOM 5494 N N . THR B 1 205 ? -3.562 30.031 26.562 1 97.62 205 THR B N 1
ATOM 5495 C CA . THR B 1 205 ? -3.797 30.109 28 1 97.62 205 THR B CA 1
ATOM 5496 C C . THR B 1 205 ? -2.656 29.438 28.781 1 97.62 205 THR B C 1
ATOM 5498 O O . THR B 1 205 ? -2.574 29.562 30 1 97.62 205 THR B O 1
ATOM 5501 N N . ASN B 1 206 ? -1.78 28.719 28.109 1 97.19 206 ASN B N 1
ATOM 5502 C CA . ASN B 1 206 ? -0.756 27.906 28.75 1 97.19 206 ASN B CA 1
ATOM 5503 C C . ASN B 1 206 ? 0.331 28.766 29.391 1 97.19 206 ASN B C 1
ATOM 5505 O O . ASN B 1 206 ? 1.155 29.344 28.688 1 97.19 206 ASN B O 1
ATOM 5509 N N . LYS B 1 207 ? 0.503 28.75 30.688 1 96.81 207 LYS B N 1
ATOM 5510 C CA . LYS B 1 207 ? 1.42 29.594 31.438 1 96.81 207 LYS B CA 1
ATOM 5511 C C . LYS B 1 207 ? 2.869 29.172 31.219 1 96.81 207 LYS B C 1
ATOM 5513 O O . LYS B 1 207 ? 3.779 30 31.25 1 96.81 207 LYS B O 1
ATOM 5518 N N . ALA B 1 208 ? 3.021 27.922 30.938 1 95.44 208 ALA B N 1
ATOM 5519 C CA . ALA B 1 208 ? 4.367 27.391 30.781 1 95.44 208 ALA B CA 1
ATOM 5520 C C . ALA B 1 208 ? 5.078 28.016 29.594 1 95.44 208 ALA B C 1
ATOM 5522 O O . ALA B 1 208 ? 6.309 28.062 29.547 1 95.44 208 ALA B O 1
ATOM 5523 N N . VAL B 1 209 ? 4.27 28.578 28.703 1 96.44 209 VAL B N 1
ATOM 5524 C CA . VAL B 1 209 ? 4.883 29.156 27.5 1 96.44 209 VAL B CA 1
ATOM 5525 C C . VAL B 1 209 ? 4.516 30.625 27.391 1 96.44 209 VAL B C 1
ATOM 5527 O O . VAL B 1 209 ? 4.59 31.203 26.297 1 96.44 209 VAL B O 1
ATOM 5530 N N . GLY B 1 210 ? 4.051 31.203 28.422 1 96.5 210 GLY B N 1
ATOM 5531 C CA . GLY B 1 210 ? 3.848 32.625 28.5 1 96.5 210 GLY B CA 1
ATOM 5532 C C . GLY B 1 210 ? 2.42 33.062 28.188 1 96.5 210 GLY B C 1
ATOM 5533 O O . GLY B 1 210 ? 2.131 34.25 28.047 1 96.5 210 GLY B O 1
ATOM 5534 N N . GLY B 1 211 ? 1.512 32.094 28.047 1 97.12 211 GLY B N 1
ATOM 5535 C CA . GLY B 1 211 ? 0.106 32.406 27.844 1 97.12 211 GLY B CA 1
ATOM 5536 C C . GLY B 1 211 ? -0.63 32.719 29.125 1 97.12 211 GLY B C 1
ATOM 5537 O O . GLY B 1 211 ? -0.038 32.719 30.219 1 97.12 211 GLY B O 1
ATOM 5538 N N . SER B 1 212 ? -1.847 33.125 28.984 1 97.38 212 SER B N 1
ATOM 5539 C CA . SER B 1 212 ? -2.75 33.406 30.094 1 97.38 212 SER B CA 1
ATOM 5540 C C . SER B 1 212 ? -4.203 33.406 29.641 1 97.38 212 SER B C 1
ATOM 5542 O O . SER B 1 212 ? -4.488 33.562 28.453 1 97.38 212 SER B O 1
ATOM 5544 N N . VAL B 1 213 ? -5.062 33.188 30.578 1 97.38 213 VAL B N 1
ATOM 5545 C CA . VAL B 1 213 ? -6.488 33.25 30.281 1 97.38 213 VAL B CA 1
ATOM 5546 C C . VAL B 1 213 ? -6.855 34.625 29.734 1 97.38 213 VAL B C 1
ATOM 5548 O O . VAL B 1 213 ? -7.684 34.719 28.828 1 97.38 213 VAL B O 1
ATOM 5551 N N . GLN B 1 214 ? -6.223 35.625 30.266 1 95.94 214 GLN B N 1
ATOM 5552 C CA . GLN B 1 214 ? -6.461 37 29.812 1 95.94 214 GLN B CA 1
ATOM 5553 C C . GLN B 1 214 ? -6.066 37.188 28.344 1 95.94 214 GLN B C 1
ATOM 5555 O O . GLN B 1 214 ? -6.707 37.938 27.609 1 95.94 214 GLN B O 1
ATOM 5560 N N . CYS B 1 215 ? -4.984 36.5 28 1 97.12 215 CYS B N 1
ATOM 5561 C CA . CYS B 1 215 ? -4.535 36.594 26.625 1 97.12 215 CYS B CA 1
ATOM 5562 C C . CYS B 1 215 ? -5.594 36.031 25.672 1 97.12 215 CYS B C 1
ATOM 5564 O O . CYS B 1 215 ? -5.957 36.688 24.688 1 97.12 215 CYS B O 1
ATOM 5566 N N . LEU B 1 216 ? -6.117 34.812 25.953 1 97.88 216 LEU B N 1
ATOM 5567 C CA . LEU B 1 216 ? -7.16 34.219 25.125 1 97.88 216 LEU B CA 1
ATOM 5568 C C . LEU B 1 216 ? -8.383 35.125 25.062 1 97.88 216 LEU B C 1
ATOM 5570 O O . LEU B 1 216 ? -8.969 35.312 23.984 1 97.88 216 LEU B O 1
ATOM 5574 N N . GLU B 1 217 ? -8.773 35.656 26.156 1 96.12 217 GLU B N 1
ATOM 5575 C CA . GLU B 1 217 ? -9.938 36.562 26.219 1 96.12 217 GLU B CA 1
ATOM 5576 C C . GLU B 1 217 ? -9.734 37.781 25.344 1 96.12 217 GLU B C 1
ATOM 5578 O O . GLU B 1 217 ? -10.648 38.219 24.641 1 96.12 217 GLU B O 1
ATOM 5583 N N . ALA B 1 218 ? -8.555 38.375 25.453 1 96.62 218 ALA B N 1
ATOM 5584 C CA . ALA B 1 218 ? -8.242 39.531 24.641 1 96.62 218 ALA B CA 1
ATOM 5585 C C . ALA B 1 218 ? -8.32 39.219 23.156 1 96.62 218 ALA B C 1
ATOM 5587 O O . ALA B 1 218 ? -8.82 40.031 22.359 1 96.62 218 ALA B O 1
ATOM 5588 N N . VAL B 1 219 ? -7.797 38.062 22.781 1 97.88 219 VAL B N 1
ATOM 5589 C CA . VAL B 1 219 ? -7.824 37.625 21.391 1 97.88 219 VAL B CA 1
ATOM 5590 C C . VAL B 1 219 ? -9.266 37.469 20.922 1 97.88 219 VAL B C 1
ATOM 5592 O O . VAL B 1 219 ? -9.648 37.969 19.875 1 97.88 219 VAL B O 1
ATOM 5595 N N . GLN B 1 220 ? -10.094 36.75 21.703 1 97.12 220 GLN B N 1
ATOM 5596 C CA . GLN B 1 220 ? -11.492 36.531 21.375 1 97.12 220 GLN B CA 1
ATOM 5597 C C . GLN B 1 220 ? -12.25 37.844 21.219 1 97.12 220 GLN B C 1
ATOM 5599 O O . GLN B 1 220 ? -13 38.031 20.25 1 97.12 220 GLN B O 1
ATOM 5604 N N . LYS B 1 221 ? -12.031 38.75 22.125 1 96.25 221 LYS B N 1
ATOM 5605 C CA . LYS B 1 221 ? -12.695 40.031 22.078 1 96.25 221 LYS B CA 1
ATOM 5606 C C . LYS B 1 221 ? -12.266 40.844 20.859 1 96.25 221 LYS B C 1
ATOM 5608 O O . LYS B 1 221 ? -13.078 41.531 20.234 1 96.25 221 LYS B O 1
ATOM 5613 N N . ALA B 1 222 ? -10.984 40.781 20.578 1 97.44 222 ALA B N 1
ATOM 5614 C CA . ALA B 1 222 ? -10.461 41.5 19.438 1 97.44 222 ALA B CA 1
ATOM 5615 C C . ALA B 1 222 ? -11.102 41.031 18.141 1 97.44 222 ALA B C 1
ATOM 5617 O O . ALA B 1 222 ? -11.539 41.844 17.312 1 97.44 222 ALA B O 1
ATOM 5618 N N . PHE B 1 223 ? -11.156 39.719 17.891 1 97.75 223 PHE B N 1
ATOM 5619 C CA . PHE B 1 223 ? -11.727 39.188 16.656 1 97.75 223 PHE B CA 1
ATOM 5620 C C . PHE B 1 223 ? -13.219 39.5 16.578 1 97.75 223 PHE B C 1
ATOM 5622 O O . PHE B 1 223 ? -13.734 39.781 15.5 1 97.75 223 PHE B O 1
ATOM 5629 N N . THR B 1 224 ? -13.898 39.375 17.688 1 96 224 THR B N 1
ATOM 5630 C CA . THR B 1 224 ? -15.312 39.719 17.734 1 96 224 THR B CA 1
ATOM 5631 C C . THR B 1 224 ? -15.508 41.188 17.344 1 96 224 THR B C 1
ATOM 5633 O O . THR B 1 224 ? -16.453 41.531 16.609 1 96 224 THR B O 1
ATOM 5636 N N . ALA B 1 225 ? -14.648 42.031 17.844 1 96.5 225 ALA B N 1
ATOM 5637 C CA . ALA B 1 225 ? -14.734 43.469 17.547 1 96.5 225 ALA B CA 1
ATOM 5638 C C . ALA B 1 225 ? -14.5 43.719 16.062 1 96.5 225 ALA B C 1
ATOM 5640 O O . ALA B 1 225 ? -15.18 44.562 15.461 1 96.5 225 ALA B O 1
ATOM 5641 N N . VAL B 1 226 ? -13.523 43.094 15.484 1 97.75 226 VAL B N 1
ATOM 5642 C CA . VAL B 1 226 ? -13.273 43.25 14.055 1 97.75 226 VAL B CA 1
ATOM 5643 C C . VAL B 1 226 ? -14.5 42.812 13.258 1 97.75 226 VAL B C 1
ATOM 5645 O O . VAL B 1 226 ? -14.922 43.5 12.328 1 97.75 226 VAL B O 1
ATOM 5648 N N . GLU B 1 227 ? -15 41.625 13.594 1 95.75 227 GLU B N 1
ATOM 5649 C CA . GLU B 1 227 ? -16.188 41.125 12.914 1 95.75 227 GLU B CA 1
ATOM 5650 C C . GLU B 1 227 ? -17.344 42.125 13.008 1 95.75 227 GLU B C 1
ATOM 5652 O O . GLU B 1 227 ? -18.062 42.344 12.023 1 95.75 227 GLU B O 1
ATOM 5657 N N . ALA B 1 228 ? -17.547 42.656 14.148 1 95.44 228 ALA B N 1
ATOM 5658 C CA . ALA B 1 228 ? -18.625 43.625 14.375 1 95.44 228 ALA B CA 1
ATOM 5659 C C . ALA B 1 228 ? -18.453 44.844 13.484 1 95.44 228 ALA B C 1
ATOM 5661 O O . ALA B 1 228 ? -19.422 45.375 12.922 1 95.44 228 ALA B O 1
ATOM 5662 N N . GLN B 1 229 ? -17.234 45.344 13.422 1 96.19 229 GLN B N 1
ATOM 5663 C CA . GLN B 1 229 ? -16.969 46.531 12.586 1 96.19 229 GLN B CA 1
ATOM 5664 C C . GLN B 1 229 ? -17.25 46.219 11.117 1 96.19 229 GLN B C 1
ATOM 5666 O O . GLN B 1 229 ? -17.781 47.062 10.398 1 96.19 229 GLN B O 1
ATOM 5671 N N . LEU B 1 230 ? -16.906 45.031 10.672 1 96.62 230 LEU B N 1
ATOM 5672 C CA . LEU B 1 230 ? -17.172 44.656 9.289 1 96.62 230 LEU B CA 1
ATOM 5673 C C . LEU B 1 230 ? -18.672 44.5 9.031 1 96.62 230 LEU B C 1
ATOM 5675 O O . LEU B 1 230 ? -19.156 44.906 7.973 1 96.62 230 LEU B O 1
ATOM 5679 N N . MET B 1 231 ? -19.359 43.969 9.977 1 93.38 231 MET B N 1
ATOM 5680 C CA . MET B 1 231 ? -20.797 43.719 9.828 1 93.38 231 MET B CA 1
ATOM 5681 C C . MET B 1 231 ? -21.578 45.031 9.727 1 93.38 231 MET B C 1
ATOM 5683 O O . MET B 1 231 ? -22.594 45.094 9.039 1 93.38 231 MET B O 1
ATOM 5687 N N . VAL B 1 232 ? -21.156 46.062 10.422 1 94.81 232 VAL B N 1
ATOM 5688 C CA . VAL B 1 232 ? -21.891 47.312 10.422 1 94.81 232 VAL B CA 1
ATOM 5689 C C . VAL B 1 232 ? -21.438 48.188 9.25 1 94.81 232 VAL B C 1
ATOM 5691 O O . VAL B 1 232 ? -21.875 49.344 9.102 1 94.81 232 VAL B O 1
ATOM 5694 N N . GLY B 1 233 ? -20.5 47.75 8.414 1 93.88 233 GLY B N 1
ATOM 5695 C CA . GLY B 1 233 ? -20.141 48.406 7.164 1 93.88 233 GLY B CA 1
ATOM 5696 C C . GLY B 1 233 ? -18.938 49.312 7.285 1 93.88 233 GLY B C 1
ATOM 5697 O O . GLY B 1 233 ? -18.703 50.156 6.418 1 93.88 233 GLY B O 1
ATOM 5698 N N . ASN B 1 234 ? -18.141 49.188 8.297 1 96.38 234 ASN B N 1
ATOM 5699 C CA . ASN B 1 234 ? -16.953 50.031 8.5 1 96.38 234 ASN B CA 1
ATOM 5700 C C . ASN B 1 234 ? -15.719 49.406 7.848 1 96.38 234 ASN B C 1
ATOM 5702 O O . ASN B 1 234 ? -14.633 49.438 8.43 1 96.38 234 ASN B O 1
ATOM 5706 N N . ALA B 1 235 ? -15.891 48.812 6.738 1 97.25 235 ALA B N 1
ATOM 5707 C CA . ALA B 1 235 ? -14.82 48.062 6.059 1 97.25 235 ALA B CA 1
ATOM 5708 C C . ALA B 1 235 ? -13.648 49 5.738 1 97.25 235 ALA B C 1
ATOM 5710 O O . ALA B 1 235 ? -12.484 48.562 5.789 1 97.25 235 ALA B O 1
ATOM 5711 N N . SER B 1 236 ? -13.922 50.25 5.383 1 97.31 236 SER B N 1
ATOM 5712 C CA . SER B 1 236 ? -12.867 51.188 5.043 1 97.31 236 SER B CA 1
ATOM 5713 C C . SER B 1 236 ? -12 51.5 6.254 1 97.31 236 SER B C 1
ATOM 5715 O O . SER B 1 236 ? -10.773 51.594 6.152 1 97.31 236 SER B O 1
ATOM 5717 N N . GLN B 1 237 ? -12.609 51.719 7.363 1 97.06 237 GLN B N 1
ATOM 5718 C CA . GLN B 1 237 ? -11.867 52 8.586 1 97.06 237 GLN B CA 1
ATOM 5719 C C . GLN B 1 237 ? -11.031 50.812 9.016 1 97.06 237 GLN B C 1
ATOM 5721 O O . GLN B 1 237 ? -9.875 50.969 9.414 1 97.06 237 GLN B O 1
ATOM 5726 N N . VAL B 1 238 ? -11.656 49.625 8.938 1 98.06 238 VAL B N 1
ATOM 5727 C CA . VAL B 1 238 ? -10.945 48.406 9.289 1 98.06 238 VAL B CA 1
ATOM 5728 C C . VAL B 1 238 ? -9.719 48.25 8.391 1 98.06 238 VAL B C 1
ATOM 5730 O O . VAL B 1 238 ? -8.633 47.906 8.859 1 98.06 238 VAL B O 1
ATOM 5733 N N . ALA B 1 239 ? -9.891 48.469 7.113 1 98.19 239 ALA B N 1
ATOM 5734 C CA . ALA B 1 239 ? -8.789 48.375 6.164 1 98.19 239 ALA B CA 1
ATOM 5735 C C . ALA B 1 239 ? -7.656 49.344 6.535 1 98.19 239 ALA B C 1
ATOM 5737 O O . ALA B 1 239 ? -6.48 48.969 6.441 1 98.19 239 ALA B O 1
ATOM 5738 N N . SER B 1 240 ? -8.039 50.5 6.867 1 97.5 240 SER B N 1
ATOM 5739 C CA . SER B 1 240 ? -7.051 51.5 7.262 1 97.5 240 SER B CA 1
ATOM 5740 C C . SER B 1 240 ? -6.332 51.094 8.547 1 97.5 240 SER B C 1
ATOM 5742 O O . SER B 1 240 ? -5.105 51.188 8.633 1 97.5 240 SER B O 1
ATOM 5744 N N . ASP B 1 241 ? -7.039 50.625 9.539 1 97.38 241 ASP B N 1
ATOM 5745 C CA . ASP B 1 241 ? -6.484 50.281 10.844 1 97.38 241 ASP B CA 1
ATOM 5746 C C . ASP B 1 241 ? -5.477 49.125 10.703 1 97.38 241 ASP B C 1
ATOM 5748 O O . ASP B 1 241 ? -4.422 49.156 11.336 1 97.38 241 ASP B O 1
ATOM 5752 N N . PHE B 1 242 ? -5.781 48.156 9.859 1 98.06 242 PHE B N 1
ATOM 5753 C CA . PHE B 1 242 ? -4.945 46.969 9.758 1 98.06 242 PHE B CA 1
ATOM 5754 C C . PHE B 1 242 ? -3.977 47.094 8.586 1 98.06 242 PHE B C 1
ATOM 5756 O O . PHE B 1 242 ? -3.207 46.156 8.32 1 98.06 242 PHE B O 1
ATOM 5763 N N . GLY B 1 243 ? -3.98 48.188 7.871 1 97.19 243 GLY B N 1
ATOM 5764 C CA . GLY B 1 243 ? -3.062 48.406 6.766 1 97.19 243 GLY B CA 1
ATOM 5765 C C . GLY B 1 243 ? -3.281 47.469 5.602 1 97.19 243 GLY B C 1
ATOM 5766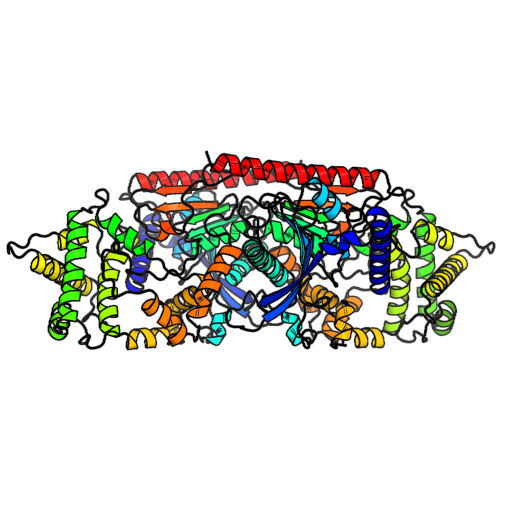 O O . GLY B 1 243 ? -2.326 46.906 5.062 1 97.19 243 GLY B O 1
ATOM 5767 N N . CYS B 1 244 ? -4.535 47.219 5.227 1 97.75 244 CYS B N 1
ATOM 5768 C CA . CYS B 1 244 ? -4.867 46.312 4.129 1 97.75 244 CYS B CA 1
ATOM 5769 C C . CYS B 1 244 ? -4.508 46.938 2.783 1 97.75 244 CYS B C 1
ATOM 5771 O O . CYS B 1 244 ? -4.594 48.156 2.613 1 97.75 244 CYS B O 1
ATOM 5773 N N . CYS B 1 245 ? -4.102 46.156 1.807 1 97.38 245 CYS B N 1
ATOM 5774 C CA . CYS B 1 245 ? -3.75 46.625 0.472 1 97.38 245 CYS B CA 1
ATOM 5775 C C . CYS B 1 245 ? -4.988 47.094 -0.28 1 97.38 245 CYS B C 1
ATOM 5777 O O . CYS B 1 245 ? -4.879 47.844 -1.245 1 97.38 245 CYS B O 1
ATOM 5779 N N . GLN B 1 246 ? -6.168 46.594 0.136 1 97.5 246 GLN B N 1
ATOM 5780 C CA . GLN B 1 246 ? -7.449 47.031 -0.421 1 97.5 246 GLN B CA 1
ATOM 5781 C C . GLN B 1 246 ? -8.547 46.969 0.634 1 97.5 246 GLN B C 1
ATOM 5783 O O . GLN B 1 246 ? -8.367 46.375 1.698 1 97.5 246 GLN B O 1
ATOM 5788 N N . THR B 1 247 ? -9.648 47.625 0.362 1 97.62 247 THR B N 1
ATOM 5789 C CA . THR B 1 247 ? -10.789 47.562 1.263 1 97.62 247 THR B CA 1
ATOM 5790 C C . THR B 1 247 ? -11.547 46.25 1.085 1 97.62 247 THR B C 1
ATOM 5792 O O . THR B 1 247 ? -11.859 45.875 -0.04 1 97.62 247 THR B O 1
ATOM 5795 N N . PRO B 1 248 ? -11.742 45.5 2.186 1 97.25 248 PRO B N 1
ATOM 5796 C CA . PRO B 1 248 ? -12.5 44.25 2.078 1 97.25 248 PRO B CA 1
ATOM 5797 C C . PRO B 1 248 ? -14 44.469 1.9 1 97.25 248 PRO B C 1
ATOM 5799 O O . PRO B 1 248 ? -14.773 44.25 2.832 1 97.25 248 PRO B O 1
ATOM 5802 N N . LYS B 1 249 ? -14.438 44.75 0.727 1 93.56 249 LYS B N 1
ATOM 5803 C CA . LYS B 1 249 ? -15.812 45.125 0.435 1 93.56 249 LYS B CA 1
ATOM 5804 C C . LYS B 1 249 ? -16.719 43.875 0.342 1 93.56 249 LYS B C 1
ATOM 5806 O O . LYS B 1 249 ? -17.875 43.938 0.743 1 93.56 249 LYS B O 1
ATOM 5811 N N . ASN B 1 250 ? -16.219 42.812 -0.249 1 95.56 250 ASN B N 1
ATOM 5812 C CA . ASN B 1 250 ? -17.016 41.594 -0.366 1 95.56 250 ASN B CA 1
ATOM 5813 C C . ASN B 1 250 ? -16.703 40.625 0.749 1 95.56 250 ASN B C 1
ATOM 5815 O O . ASN B 1 250 ? -15.672 40.719 1.413 1 95.56 250 ASN B O 1
ATOM 5819 N N . LEU B 1 251 ? -17.516 39.656 0.981 1 96.25 251 LEU B N 1
ATOM 5820 C CA . LEU B 1 251 ? -17.422 38.719 2.08 1 96.25 251 LEU B CA 1
ATOM 5821 C C . LEU B 1 251 ? -16.141 37.906 1.989 1 96.25 251 LEU B C 1
ATOM 5823 O O . LEU B 1 251 ? -15.492 37.625 3.006 1 96.25 251 LEU B O 1
ATOM 5827 N N . ASP B 1 252 ? -15.766 37.5 0.821 1 97.19 252 ASP B N 1
ATOM 5828 C CA . ASP B 1 252 ? -14.57 36.688 0.633 1 97.19 252 ASP B CA 1
ATOM 5829 C C . ASP B 1 252 ? -13.32 37.406 1.122 1 97.19 252 ASP B C 1
ATOM 5831 O O . ASP B 1 252 ? -12.477 36.812 1.795 1 97.19 252 ASP B O 1
ATOM 5835 N N . ASP B 1 253 ? -13.203 38.625 0.81 1 98 253 ASP B N 1
ATOM 5836 C CA . ASP B 1 253 ? -12.055 39.438 1.246 1 98 253 ASP B CA 1
ATOM 5837 C C . ASP B 1 253 ? -12.086 39.656 2.756 1 98 253 ASP B C 1
ATOM 5839 O O . ASP B 1 253 ? -11.039 39.75 3.4 1 98 253 ASP B O 1
ATOM 5843 N N . GLN B 1 254 ? -13.281 39.812 3.273 1 98 254 GLN B N 1
ATOM 5844 C CA . GLN B 1 254 ? -13.414 39.969 4.719 1 98 254 GLN B CA 1
ATOM 5845 C C . GLN B 1 254 ? -12.938 38.688 5.438 1 98 254 GLN B C 1
ATOM 5847 O O . GLN B 1 254 ? -12.25 38.781 6.457 1 98 254 GLN B O 1
ATOM 5852 N N . ILE B 1 255 ? -13.297 37.562 4.895 1 97.25 255 ILE B N 1
ATOM 5853 C CA . ILE B 1 255 ? -12.867 36.281 5.469 1 97.25 255 ILE B CA 1
ATOM 5854 C C . ILE B 1 255 ? -11.352 36.156 5.34 1 97.25 255 ILE B C 1
ATOM 5856 O O . ILE B 1 255 ? -10.688 35.688 6.266 1 97.25 255 ILE B O 1
ATOM 5860 N N . GLU B 1 256 ? -10.789 36.594 4.238 1 96.44 256 GLU B N 1
ATOM 5861 C CA . GLU B 1 256 ? -9.344 36.562 4.055 1 96.44 256 GLU B CA 1
ATOM 5862 C C . GLU B 1 256 ? -8.648 37.406 5.129 1 96.44 256 GLU B C 1
ATOM 5864 O O . GLU B 1 256 ? -7.598 37 5.645 1 96.44 256 GLU B O 1
ATOM 5869 N N . LEU B 1 257 ? -9.211 38.562 5.344 1 97.5 257 LEU B N 1
ATOM 5870 C CA . LEU B 1 257 ? -8.664 39.406 6.387 1 97.5 257 LEU B CA 1
ATOM 5871 C C . LEU B 1 257 ? -8.648 38.688 7.73 1 97.5 257 LEU B C 1
ATOM 5873 O O . LEU B 1 257 ? -7.625 38.656 8.422 1 97.5 257 LEU B O 1
ATOM 5877 N N . MET B 1 258 ? -9.789 38.125 8.07 1 97.31 258 MET B N 1
ATOM 5878 C CA . MET B 1 258 ? -9.898 37.406 9.344 1 97.31 258 MET B CA 1
ATOM 5879 C C . MET B 1 258 ? -8.914 36.25 9.414 1 97.31 258 MET B C 1
ATOM 5881 O O . MET B 1 258 ? -8.312 36 10.461 1 97.31 258 MET B O 1
ATOM 5885 N N . GLN B 1 259 ? -8.742 35.562 8.328 1 96 259 GLN B N 1
ATOM 5886 C CA . GLN B 1 259 ? -7.812 34.438 8.273 1 96 259 GLN B CA 1
ATOM 5887 C C . GLN B 1 259 ? -6.371 34.906 8.438 1 96 259 GLN B C 1
ATOM 5889 O O . GLN B 1 259 ? -5.582 34.281 9.141 1 96 259 GLN B O 1
ATOM 5894 N N . ASN B 1 260 ? -6.035 35.938 7.758 1 95.69 260 ASN B N 1
ATOM 5895 C CA . ASN B 1 260 ? -4.688 36.469 7.855 1 95.69 260 ASN B CA 1
ATOM 5896 C C . ASN B 1 260 ? -4.344 36.875 9.289 1 95.69 260 ASN B C 1
ATOM 5898 O O . ASN B 1 260 ? -3.232 36.625 9.758 1 95.69 260 ASN B O 1
ATOM 5902 N N . LEU B 1 261 ? -5.305 37.5 9.922 1 97.19 261 LEU B N 1
ATOM 5903 C CA . LEU B 1 261 ? -5.09 37.875 11.312 1 97.19 261 LEU B CA 1
ATOM 5904 C C . LEU B 1 261 ? -4.957 36.656 12.211 1 97.19 261 LEU B C 1
ATOM 5906 O O . LEU B 1 261 ? -4.098 36.625 13.094 1 97.19 261 LEU B O 1
ATOM 5910 N N . ALA B 1 262 ? -5.781 35.688 11.953 1 97.62 262 ALA B N 1
ATOM 5911 C CA . ALA B 1 262 ? -5.723 34.469 12.727 1 97.62 262 ALA B CA 1
ATOM 5912 C C . ALA B 1 262 ? -4.395 33.75 12.523 1 97.62 262 ALA B C 1
ATOM 5914 O O . ALA B 1 262 ? -3.865 33.125 13.445 1 97.62 262 ALA B O 1
ATOM 5915 N N . ASP B 1 263 ? -3.832 33.781 11.32 1 96.19 263 ASP B N 1
ATOM 5916 C CA . ASP B 1 263 ? -2.594 33.094 10.961 1 96.19 263 ASP B CA 1
ATOM 5917 C C . ASP B 1 263 ? -1.439 33.531 11.859 1 96.19 263 ASP B C 1
ATOM 5919 O O . ASP B 1 263 ? -0.533 32.75 12.141 1 96.19 263 ASP B O 1
ATOM 5923 N N . VAL B 1 264 ? -1.474 34.719 12.289 1 96.12 264 VAL B N 1
ATOM 5924 C CA . VAL B 1 264 ? -0.428 35.25 13.164 1 96.12 264 VAL B CA 1
ATOM 5925 C C . VAL B 1 264 ? -0.384 34.438 14.453 1 96.12 264 VAL B C 1
ATOM 5927 O O . VAL B 1 264 ? 0.688 34 14.891 1 96.12 264 VAL B O 1
ATOM 5930 N N . PHE B 1 265 ? -1.552 34.219 15.031 1 97.56 265 PHE B N 1
ATOM 5931 C CA . PHE B 1 265 ? -1.647 33.438 16.266 1 97.56 265 PHE B CA 1
ATOM 5932 C C . PHE B 1 265 ? -1.372 31.953 16 1 97.56 265 PHE B C 1
ATOM 5934 O O . PHE B 1 265 ? -0.676 31.312 16.781 1 97.56 265 PHE B O 1
ATOM 5941 N N . MET B 1 266 ? -1.929 31.422 14.93 1 97.75 266 MET B N 1
ATOM 5942 C CA . MET B 1 266 ? -1.739 30.031 14.562 1 97.75 266 MET B CA 1
ATOM 5943 C C . MET B 1 266 ? -0.262 29.719 14.344 1 97.75 266 MET B C 1
ATOM 5945 O O . MET B 1 266 ? 0.247 28.719 14.836 1 97.75 266 MET B O 1
ATOM 5949 N N . GLY B 1 267 ? 0.44 30.578 13.594 1 96.56 267 GLY B N 1
ATOM 5950 C CA . GLY B 1 267 ? 1.864 30.406 13.359 1 96.56 267 GLY B CA 1
ATOM 5951 C C . GLY B 1 267 ? 2.693 30.5 14.625 1 96.56 267 GLY B C 1
ATOM 5952 O O . GLY B 1 267 ? 3.602 29.688 14.836 1 96.56 267 GLY B O 1
ATOM 5953 N N . ALA B 1 268 ? 2.363 31.484 15.477 1 96.31 268 ALA B N 1
ATOM 5954 C CA . ALA B 1 268 ? 3.09 31.672 16.734 1 96.31 268 ALA B CA 1
ATOM 5955 C C . ALA B 1 268 ? 2.98 30.438 17.625 1 96.31 268 ALA B C 1
ATOM 5957 O O . ALA B 1 268 ? 3.959 30.016 18.25 1 96.31 268 ALA B O 1
ATOM 5958 N N . VAL B 1 269 ? 1.803 29.906 17.672 1 97.88 269 VAL B N 1
ATOM 5959 C CA . VAL B 1 269 ? 1.564 28.75 18.516 1 97.88 269 VAL B CA 1
ATOM 5960 C C . VAL B 1 269 ? 2.227 27.516 17.906 1 97.88 269 VAL B C 1
ATOM 5962 O O . VAL B 1 269 ? 2.982 26.812 18.594 1 97.88 269 VAL B O 1
ATOM 5965 N N . GLN B 1 270 ? 2.021 27.234 16.656 1 97.69 270 GLN B N 1
ATOM 5966 C CA . GLN B 1 270 ? 2.518 26.047 15.984 1 97.69 270 GLN B CA 1
ATOM 5967 C C . GLN B 1 270 ? 4.043 25.984 16.031 1 97.69 270 GLN B C 1
ATOM 5969 O O . GLN B 1 270 ? 4.621 24.906 16.156 1 97.69 270 GLN B O 1
ATOM 5974 N N . TYR B 1 271 ? 4.66 27.156 15.93 1 96.62 271 TYR B N 1
ATOM 5975 C CA . TYR B 1 271 ? 6.117 27.188 15.867 1 96.62 271 TYR B CA 1
ATOM 5976 C C . TYR B 1 271 ? 6.699 27.953 17.047 1 96.62 271 TYR B C 1
ATOM 5978 O O . TYR B 1 271 ? 7.75 28.594 16.922 1 96.62 271 TYR B O 1
ATOM 5986 N N . ASN B 1 272 ? 6.031 27.938 18.188 1 96.38 272 ASN B N 1
ATOM 5987 C CA . ASN B 1 272 ? 6.465 28.672 19.375 1 96.38 272 ASN B CA 1
ATOM 5988 C C . ASN B 1 272 ? 7.906 28.344 19.734 1 96.38 272 ASN B C 1
ATOM 5990 O O . ASN B 1 272 ? 8.25 27.172 19.938 1 96.38 272 ASN B O 1
ATOM 5994 N N . GLU B 1 273 ? 8.773 29.344 19.766 1 91.88 273 GLU B N 1
ATOM 5995 C CA . GLU B 1 273 ? 10.172 29.266 20.188 1 91.88 273 GLU B CA 1
ATOM 5996 C C . GLU B 1 273 ? 11.008 28.5 19.188 1 91.88 273 GLU B C 1
ATOM 5998 O O . GLU B 1 273 ? 12.117 28.062 19.484 1 91.88 273 GLU B O 1
ATOM 6003 N N . GLU B 1 274 ? 10.453 28.219 18.031 1 91 274 GLU B N 1
ATOM 6004 C CA . GLU B 1 274 ? 11.148 27.484 16.984 1 91 274 GLU B CA 1
ATOM 6005 C C . GLU B 1 274 ? 11.32 28.344 15.727 1 91 274 GLU B C 1
ATOM 6007 O O . GLU B 1 274 ? 10.938 27.938 14.633 1 91 274 GLU B O 1
ATOM 6012 N N . GLY B 1 275 ? 11.812 29.562 15.867 1 84.69 275 GLY B N 1
ATOM 6013 C CA . GLY B 1 275 ? 12.172 30.422 14.742 1 84.69 275 GLY B CA 1
ATOM 6014 C C . GLY B 1 275 ? 11.055 31.344 14.312 1 84.69 275 GLY B C 1
ATOM 6015 O O . GLY B 1 275 ? 11.117 31.953 13.242 1 84.69 275 GLY B O 1
ATOM 6016 N N . VAL B 1 276 ? 9.992 31.469 15.078 1 88.5 276 VAL B N 1
ATOM 6017 C CA . VAL B 1 276 ? 8.883 32.344 14.742 1 88.5 276 VAL B CA 1
ATOM 6018 C C . VAL B 1 276 ? 9.258 33.781 15.047 1 88.5 276 VAL B C 1
ATOM 6020 O O . VAL B 1 276 ? 10.227 34.062 15.773 1 88.5 276 VAL B O 1
ATOM 6023 N N . TYR B 1 277 ? 8.469 34.719 14.469 1 88.06 277 TYR B N 1
ATOM 6024 C CA . TYR B 1 277 ? 8.695 36.125 14.711 1 88.06 277 TYR B CA 1
ATOM 6025 C C . TYR B 1 277 ? 8.328 36.5 16.141 1 88.06 277 TYR B C 1
ATOM 6027 O O . TYR B 1 277 ? 9.055 37.25 16.797 1 88.06 277 TYR B O 1
ATOM 6035 N N . MET B 1 278 ? 7.27 36 16.562 1 93.06 278 MET B N 1
ATOM 6036 C CA . MET B 1 278 ? 6.754 36.281 17.906 1 93.06 278 MET B CA 1
ATOM 6037 C C . MET B 1 278 ? 6.293 34.969 18.578 1 93.06 278 MET B C 1
ATOM 6039 O O . MET B 1 278 ? 5.512 34.219 18.016 1 93.06 278 MET B O 1
ATOM 6043 N N . SER B 1 279 ? 6.789 34.719 19.797 1 95.5 279 SER B N 1
ATOM 6044 C CA . SER B 1 279 ? 6.344 33.594 20.609 1 95.5 279 SER B CA 1
ATOM 6045 C C . SER B 1 279 ? 4.969 33.844 21.203 1 95.5 279 SER B C 1
ATOM 6047 O O . SER B 1 279 ? 4.418 34.938 21.078 1 95.5 279 SER B O 1
ATOM 6049 N N . ILE B 1 280 ? 4.418 32.875 21.812 1 97.69 280 ILE B N 1
ATOM 6050 C CA . ILE B 1 280 ? 3.164 33.031 22.547 1 97.69 280 ILE B CA 1
ATOM 6051 C C . ILE B 1 280 ? 3.307 34.125 23.594 1 97.69 280 ILE B C 1
ATOM 6053 O O . ILE B 1 280 ? 2.428 34.969 23.734 1 97.69 280 ILE B O 1
ATOM 6057 N N . SER B 1 281 ? 4.438 34.094 24.297 1 96.88 281 SER B N 1
ATOM 6058 C CA . SER B 1 281 ? 4.707 35.094 25.328 1 96.88 281 SER B CA 1
ATOM 6059 C C . SER B 1 281 ? 4.691 36.5 24.75 1 96.88 281 SER B C 1
ATOM 6061 O O . SER B 1 281 ? 4.078 37.406 25.328 1 96.88 281 SER B O 1
ATOM 6063 N N . ASP B 1 282 ? 5.355 36.719 23.641 1 95.81 282 ASP B N 1
ATOM 6064 C CA . ASP B 1 282 ? 5.422 38 22.984 1 95.81 282 ASP B CA 1
ATOM 6065 C C . ASP B 1 282 ? 4.031 38.5 22.562 1 95.81 282 ASP B C 1
ATOM 6067 O O . ASP B 1 282 ? 3.676 39.656 22.797 1 95.81 282 ASP B O 1
ATOM 6071 N N . LEU B 1 283 ? 3.279 37.625 21.953 1 96.38 283 LEU B N 1
ATOM 6072 C CA . LEU B 1 283 ? 1.946 37.969 21.453 1 96.38 283 LEU B CA 1
ATOM 6073 C C . LEU B 1 283 ? 1.02 38.344 22.609 1 96.38 283 LEU B C 1
ATOM 6075 O O . LEU B 1 283 ? 0.26 39.312 22.516 1 96.38 283 LEU B O 1
ATOM 6079 N N . CYS B 1 284 ? 1.091 37.531 23.625 1 96.88 284 CYS B N 1
ATOM 6080 C CA . CYS B 1 284 ? 0.205 37.75 24.766 1 96.88 284 CYS B CA 1
ATOM 6081 C C . CYS B 1 284 ? 0.536 39.062 25.484 1 96.88 284 CYS B C 1
ATOM 6083 O O . CYS B 1 284 ? -0.357 39.719 26 1 96.88 284 CYS B O 1
ATOM 6085 N N . LYS B 1 285 ? 1.784 39.438 25.5 1 95.81 285 LYS B N 1
ATOM 6086 C CA . LYS B 1 285 ? 2.166 40.719 26.078 1 95.81 285 LYS B CA 1
ATOM 6087 C C . LYS B 1 285 ? 1.512 41.875 25.312 1 95.81 285 LYS B C 1
ATOM 6089 O O . LYS B 1 285 ? 1.044 42.844 25.906 1 95.81 285 LYS B O 1
ATOM 6094 N N . VAL B 1 286 ? 1.493 41.75 24.031 1 95.62 286 VAL B N 1
ATOM 6095 C CA . VAL B 1 286 ? 0.901 42.812 23.203 1 95.62 286 VAL B CA 1
ATOM 6096 C C . VAL B 1 286 ? -0.614 42.812 23.391 1 95.62 286 VAL B C 1
ATOM 6098 O O . VAL B 1 286 ? -1.216 43.875 23.547 1 95.62 286 VAL B O 1
ATOM 6101 N N . MET B 1 287 ? -1.245 41.719 23.453 1 96.31 287 MET B N 1
ATOM 6102 C CA . MET B 1 287 ? -2.701 41.594 23.469 1 96.31 287 MET B CA 1
ATOM 6103 C C . MET B 1 287 ? -3.26 42 24.828 1 96.31 287 MET B C 1
ATOM 6105 O O . MET B 1 287 ? -4.398 42.469 24.922 1 96.31 287 MET B O 1
ATOM 6109 N N . THR B 1 288 ? -2.428 41.844 25.875 1 93.94 288 THR B N 1
ATOM 6110 C CA . THR B 1 288 ? -2.947 42.094 27.219 1 93.94 288 THR B CA 1
ATOM 6111 C C . THR B 1 288 ? -2.457 43.438 27.734 1 93.94 288 THR B C 1
ATOM 6113 O O . THR B 1 288 ? -2.74 43.812 28.875 1 93.94 288 THR B O 1
ATOM 6116 N N . ARG B 1 289 ? -1.688 44.062 26.984 1 84.19 289 ARG B N 1
ATOM 6117 C CA . ARG B 1 289 ? -1.185 45.344 27.422 1 84.19 289 ARG B CA 1
ATOM 6118 C C . ARG B 1 289 ? -2.328 46.344 27.656 1 84.19 289 ARG B C 1
ATOM 6120 O O . ARG B 1 289 ? -3.24 46.438 26.828 1 84.19 289 ARG B O 1
ATOM 6127 N N . GLN B 1 290 ? -2.596 46.656 28.938 1 64.94 290 GLN B N 1
ATOM 6128 C CA . GLN B 1 290 ? -3.641 47.594 29.312 1 64.94 290 GLN B CA 1
ATOM 6129 C C . GLN B 1 290 ? -3.287 49 28.875 1 64.94 290 GLN B C 1
ATOM 6131 O O . GLN B 1 290 ? -2.182 49.5 29.125 1 64.94 290 GLN B O 1
ATOM 6136 N N . ASN B 1 291 ? -3.637 49.281 27.688 1 55.28 291 ASN B N 1
ATOM 6137 C CA . ASN B 1 291 ? -3.521 50.719 27.453 1 55.28 291 ASN B CA 1
ATOM 6138 C C . ASN B 1 291 ? -4.43 51.5 28.391 1 55.28 291 ASN B C 1
ATOM 6140 O O . ASN B 1 291 ? -5.449 51 28.859 1 55.28 291 ASN B O 1
ATOM 6144 N N . GLY B 1 292 ? -3.93 52.281 29.172 1 47 292 GLY B N 1
ATOM 6145 C CA . GLY B 1 292 ? -4.52 53.188 30.141 1 47 292 GLY B CA 1
ATOM 6146 C C . GLY B 1 292 ? -5.969 53.531 29.828 1 47 292 GLY B C 1
ATOM 6147 O O . GLY B 1 292 ? -6.609 54.25 30.578 1 47 292 GLY B O 1
ATOM 6148 N N . THR B 1 293 ? -6.387 53.406 28.625 1 45.91 293 THR B N 1
ATOM 6149 C CA . THR B 1 293 ? -7.73 53.938 28.406 1 45.91 293 THR B CA 1
ATOM 6150 C C . THR B 1 293 ? -8.781 52.844 28.578 1 45.91 293 THR B C 1
ATOM 6152 O O . THR B 1 293 ? -8.539 51.688 28.234 1 45.91 293 THR B O 1
ATOM 6155 N N . TYR B 1 294 ? -9.758 52.969 29.453 1 43.91 294 TYR B N 1
ATOM 6156 C CA . TYR B 1 294 ? -10.805 52.188 30.109 1 43.91 294 TYR B CA 1
ATOM 6157 C C . TYR B 1 294 ? -11.648 51.438 29.094 1 43.91 294 TYR B C 1
ATOM 6159 O O . TYR B 1 294 ? -12.57 50.719 29.469 1 43.91 294 TYR B O 1
ATOM 6167 N N . GLU B 1 295 ? -11.852 51.812 27.844 1 48.88 295 GLU B N 1
ATOM 6168 C CA . GLU B 1 295 ? -12.906 51.094 27.141 1 48.88 295 GLU B CA 1
ATOM 6169 C C . GLU B 1 295 ? -12.398 49.719 26.656 1 48.88 295 GLU B C 1
ATOM 6171 O O . GLU B 1 295 ? -11.578 49.656 25.734 1 48.88 295 GLU B O 1
ATOM 6176 N N . LYS B 1 296 ? -12.758 48.688 27.375 1 52.59 296 LYS B N 1
ATOM 6177 C CA . LYS B 1 296 ? -12.25 47.344 27.359 1 52.59 296 LYS B CA 1
ATOM 6178 C C . LYS B 1 296 ? -12.219 46.781 25.938 1 52.59 296 LYS B C 1
ATOM 6180 O O . LYS B 1 296 ? -11.234 46.156 25.516 1 52.59 296 LYS B O 1
ATOM 6185 N N . GLY B 1 297 ? -13.344 46.875 25.172 1 53.88 297 GLY B N 1
ATOM 6186 C CA . GLY B 1 297 ? -13.461 46.344 23.812 1 53.88 297 GLY B CA 1
ATOM 6187 C C . GLY B 1 297 ? -12.578 47.062 22.812 1 53.88 297 GLY B C 1
ATOM 6188 O O . GLY B 1 297 ? -11.992 46.438 21.922 1 53.88 297 GLY B O 1
ATOM 6189 N N . ARG B 1 298 ? -12.531 48.281 22.922 1 63.28 298 ARG B N 1
ATOM 6190 C CA . ARG B 1 298 ? -11.703 49.094 22.047 1 63.28 298 ARG B CA 1
ATOM 6191 C C . ARG B 1 298 ? -10.219 48.844 22.312 1 63.28 298 ARG B C 1
ATOM 6193 O O . ARG B 1 298 ? -9.398 48.938 21.391 1 63.28 298 ARG B O 1
ATOM 6200 N N . ASP B 1 299 ? -10.102 48.25 23.438 1 85.19 299 ASP B N 1
ATOM 6201 C CA . ASP B 1 299 ? -8.719 47.969 23.828 1 85.19 299 ASP B CA 1
ATOM 6202 C C . ASP B 1 299 ? -8.203 46.688 23.141 1 85.19 299 ASP B C 1
ATOM 6204 O O . ASP B 1 299 ? -7.09 46.688 22.609 1 85.19 299 ASP B O 1
ATOM 6208 N N . ALA B 1 300 ? -9.148 45.781 23.031 1 93.44 300 ALA B N 1
ATOM 6209 C CA . ALA B 1 300 ? -8.727 44.531 22.406 1 93.44 300 ALA B CA 1
ATOM 6210 C C . ALA B 1 300 ? -8.531 44.719 20.891 1 93.44 300 ALA B C 1
ATOM 6212 O O . ALA B 1 300 ? -7.582 44.156 20.328 1 93.44 300 ALA B O 1
ATOM 6213 N N . TYR B 1 301 ? -9.453 45.469 20.281 1 95.81 301 TYR B N 1
ATOM 6214 C CA . TYR B 1 301 ? -9.344 45.781 18.859 1 95.81 301 TYR B CA 1
ATOM 6215 C C . TYR B 1 301 ? -8.023 46.5 18.562 1 95.81 301 TYR B C 1
ATOM 6217 O O . TYR B 1 301 ? -7.305 46.125 17.641 1 95.81 301 TYR B O 1
ATOM 6225 N N . ASN B 1 302 ? -7.742 47.5 19.406 1 95.38 302 ASN B N 1
ATOM 6226 C CA . ASN B 1 302 ? -6.527 48.281 19.203 1 95.38 302 ASN B CA 1
ATOM 6227 C C . ASN B 1 302 ? -5.277 47.438 19.438 1 95.38 302 ASN B C 1
ATOM 6229 O O . ASN B 1 302 ? -4.254 47.656 18.766 1 95.38 302 ASN B O 1
ATOM 6233 N N . SER B 1 303 ? -5.367 46.562 20.391 1 96.12 303 SER B N 1
ATOM 6234 C CA . SER B 1 303 ? -4.242 45.656 20.625 1 96.12 303 SER B CA 1
ATOM 6235 C C . SER B 1 303 ? -3.973 44.781 19.406 1 96.12 303 SER B C 1
ATOM 6237 O O . SER B 1 303 ? -2.814 44.531 19.047 1 96.12 303 SER B O 1
ATOM 6239 N N . LEU B 1 304 ? -5.035 44.281 18.781 1 97.5 304 LEU B N 1
ATOM 6240 C CA . LEU B 1 304 ? -4.879 43.438 17.578 1 97.5 304 LEU B CA 1
ATOM 6241 C C . LEU B 1 304 ? -4.316 44.281 16.422 1 97.5 304 LEU B C 1
ATOM 6243 O O . LEU B 1 304 ? -3.508 43.781 15.641 1 97.5 304 LEU B O 1
ATOM 6247 N N . VAL B 1 305 ? -4.758 45.531 16.281 1 97.31 305 VAL B N 1
ATOM 6248 C CA . VAL B 1 305 ? -4.23 46.438 15.266 1 97.31 305 VAL B CA 1
ATOM 6249 C C . VAL B 1 305 ? -2.732 46.625 15.469 1 97.31 305 VAL B C 1
ATOM 6251 O O . VAL B 1 305 ? -1.955 46.562 14.516 1 97.31 305 VAL B O 1
ATOM 6254 N N . LYS B 1 306 ? -2.361 46.844 16.734 1 95.75 306 LYS B N 1
ATOM 6255 C CA . LYS B 1 306 ? -0.95 47 17.062 1 95.75 306 LYS B CA 1
ATOM 6256 C C . LYS B 1 306 ? -0.151 45.75 16.734 1 95.75 306 LYS B C 1
ATOM 6258 O O . LYS B 1 306 ? 0.949 45.844 16.188 1 95.75 306 LYS B O 1
ATOM 6263 N N . LEU B 1 307 ? -0.696 44.656 17.094 1 96.38 307 LEU B N 1
ATOM 6264 C CA . LEU B 1 307 ? -0.031 43.406 16.797 1 96.38 307 LEU B CA 1
ATOM 6265 C C . LEU B 1 307 ? 0.174 43.25 15.289 1 96.38 307 LEU B C 1
ATOM 6267 O O . LEU B 1 307 ? 1.25 42.844 14.844 1 96.38 307 LEU B O 1
ATOM 6271 N N . ALA B 1 308 ? -0.882 43.469 14.523 1 95.75 308 ALA B N 1
ATOM 6272 C CA . ALA B 1 308 ? -0.801 43.375 13.062 1 95.75 308 ALA B CA 1
ATOM 6273 C C . ALA B 1 308 ? 0.267 44.312 12.508 1 95.75 308 ALA B C 1
ATOM 6275 O O . ALA B 1 308 ? 0.983 43.969 11.57 1 95.75 308 ALA B O 1
ATOM 6276 N N . GLN B 1 309 ? 0.362 45.469 13.086 1 94.88 309 GLN B N 1
ATOM 6277 C CA . GLN B 1 309 ? 1.363 46.438 12.664 1 94.88 309 GLN B CA 1
ATOM 6278 C C . GLN B 1 309 ? 2.775 45.938 12.961 1 94.88 309 GLN B C 1
ATOM 6280 O O . GLN B 1 309 ? 3.672 46.062 12.125 1 94.88 309 GLN B O 1
ATOM 6285 N N . ILE B 1 310 ? 2.943 45.438 14.133 1 94.25 310 ILE B N 1
ATOM 6286 C CA . ILE B 1 310 ? 4.238 44.906 14.531 1 94.25 310 ILE B CA 1
ATOM 6287 C C . ILE B 1 310 ? 4.645 43.781 13.57 1 94.25 310 ILE B C 1
ATOM 6289 O O . ILE B 1 310 ? 5.773 43.75 13.086 1 94.25 310 ILE B O 1
ATOM 6293 N N . TYR B 1 311 ? 3.715 42.938 13.305 1 91.31 311 TYR B N 1
ATOM 6294 C CA . TYR B 1 311 ? 3.998 41.781 12.453 1 91.31 311 TYR B CA 1
ATOM 6295 C C . TYR B 1 311 ? 4.352 42.219 11.039 1 91.31 311 TYR B C 1
ATOM 6297 O O . TYR B 1 311 ? 5.285 41.688 10.43 1 91.31 311 TYR B O 1
ATOM 6305 N N . ARG B 1 312 ? 3.635 43.125 10.445 1 91.38 312 ARG B N 1
ATOM 6306 C CA . ARG B 1 312 ? 3.916 43.625 9.109 1 91.38 312 ARG B CA 1
ATOM 6307 C C . ARG B 1 312 ? 5.285 44.312 9.062 1 91.38 312 ARG B C 1
ATOM 6309 O O . ARG B 1 312 ? 5.988 44.219 8.055 1 91.38 312 ARG B O 1
ATOM 6316 N N . SER B 1 313 ? 5.617 44.938 10.148 1 92.12 313 SER B N 1
ATOM 6317 C CA . SER B 1 313 ? 6.918 45.594 10.227 1 92.12 313 SER B CA 1
ATOM 6318 C C . SER B 1 313 ? 8.055 44.562 10.227 1 92.12 313 SER B C 1
ATOM 6320 O O . SER B 1 313 ? 9.062 44.75 9.547 1 92.12 313 SER B O 1
ATOM 6322 N N . ILE B 1 314 ? 7.867 43.562 10.992 1 89.81 314 ILE B N 1
ATOM 6323 C CA . ILE B 1 314 ? 8.875 42.531 11.094 1 89.81 314 ILE B CA 1
ATOM 6324 C C . ILE B 1 314 ? 9.039 41.812 9.75 1 89.81 314 ILE B C 1
ATOM 6326 O O . ILE B 1 314 ? 10.156 41.5 9.344 1 89.81 314 ILE B O 1
ATOM 6330 N N . THR B 1 315 ? 7.91 41.594 9.078 1 88.69 315 THR B N 1
ATOM 6331 C CA . THR B 1 315 ? 7.938 40.875 7.828 1 88.69 315 THR B CA 1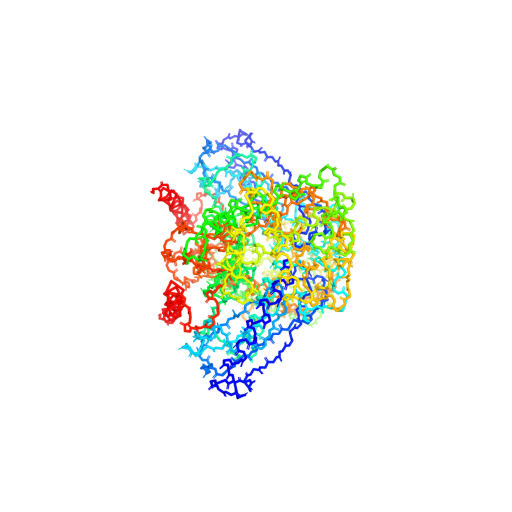
ATOM 6332 C C . THR B 1 315 ? 8.188 41.812 6.648 1 88.69 315 THR B C 1
ATOM 6334 O O . THR B 1 315 ? 8.227 41.344 5.496 1 88.69 315 THR B O 1
ATOM 6337 N N . GLU B 1 316 ? 8.258 43.062 6.824 1 90.19 316 GLU B N 1
ATOM 6338 C CA . GLU B 1 316 ? 8.508 44.094 5.824 1 90.19 316 GLU B CA 1
ATOM 6339 C C . GLU B 1 316 ? 7.449 44.062 4.727 1 90.19 316 GLU B C 1
ATOM 6341 O O . GLU B 1 316 ? 7.777 44.094 3.537 1 90.19 316 GLU B O 1
ATOM 6346 N N . GLU B 1 317 ? 6.285 43.844 5.125 1 91.19 317 GLU B N 1
ATOM 6347 C CA . GLU B 1 317 ? 5.152 43.906 4.203 1 91.19 317 GLU B CA 1
ATOM 6348 C C . GLU B 1 317 ? 4.523 45.312 4.191 1 91.19 317 GLU B C 1
ATOM 6350 O O . GLU B 1 317 ? 4.059 45.781 5.227 1 91.19 317 GLU B O 1
ATOM 6355 N N . PRO B 1 318 ? 4.473 45.938 3.008 1 93.81 318 PRO B N 1
ATOM 6356 C CA . PRO B 1 318 ? 3.934 47.281 2.963 1 93.81 318 PRO B CA 1
ATOM 6357 C C . PRO B 1 318 ? 2.445 47.344 3.301 1 93.81 318 PRO B C 1
ATOM 6359 O O . PRO B 1 318 ? 1.962 48.375 3.801 1 93.81 318 PRO B O 1
ATOM 6362 N N . CYS B 1 319 ? 1.752 46.344 3.008 1 95.94 319 CYS B N 1
ATOM 6363 C CA . CYS B 1 319 ? 0.33 46.25 3.316 1 95.94 319 CYS B CA 1
ATOM 6364 C C . CYS B 1 319 ? -0.086 44.781 3.5 1 95.94 319 CYS B C 1
ATOM 6366 O O . CYS B 1 319 ? 0.648 43.875 3.117 1 95.94 319 CYS B O 1
ATOM 6368 N N . LEU B 1 320 ? -1.179 44.625 4.125 1 95.81 320 LEU B N 1
ATOM 6369 C CA . LEU B 1 320 ? -1.73 43.281 4.34 1 95.81 320 LEU B CA 1
ATOM 6370 C C . LEU B 1 320 ? -2.58 42.844 3.148 1 95.81 320 LEU B C 1
ATOM 6372 O O . LEU B 1 320 ? -3.643 43.438 2.898 1 95.81 320 LEU B O 1
ATOM 6376 N N . ASP B 1 321 ? -2.137 41.906 2.416 1 93.81 321 ASP B N 1
ATOM 6377 C CA . ASP B 1 321 ? -2.881 41.438 1.259 1 93.81 321 ASP B CA 1
ATOM 6378 C C . ASP B 1 321 ? -4.094 40.594 1.693 1 93.81 321 ASP B C 1
ATOM 6380 O O . ASP B 1 321 ? -3.947 39.562 2.326 1 93.81 321 ASP B O 1
ATOM 6384 N N . ILE B 1 322 ? -5.301 41 1.3 1 97.06 322 ILE B N 1
ATOM 6385 C CA . ILE B 1 322 ? -6.516 40.312 1.752 1 97.06 322 ILE B CA 1
ATOM 6386 C C . ILE B 1 322 ? -7.379 39.938 0.548 1 97.06 322 ILE B C 1
ATOM 6388 O O . ILE B 1 322 ? -8.578 39.719 0.687 1 97.06 322 ILE B O 1
ATOM 6392 N N . SER B 1 323 ? -6.844 40 -0.659 1 97.25 323 SER B N 1
ATOM 6393 C CA . SER B 1 323 ? -7.598 39.688 -1.872 1 97.25 323 SER B CA 1
ATOM 6394 C C . SER B 1 323 ? -7.777 38.188 -2.051 1 97.25 323 SER B C 1
ATOM 6396 O O . SER B 1 323 ? -6.812 37.469 -2.34 1 97.25 323 SER B O 1
ATOM 6398 N N . HIS B 1 324 ? -8.969 37.75 -1.934 1 97.06 324 HIS B N 1
ATOM 6399 C CA . HIS B 1 324 ? -9.266 36.344 -2.166 1 97.06 324 HIS B CA 1
ATOM 6400 C C . HIS B 1 324 ? -9 35.938 -3.615 1 97.06 324 HIS B C 1
ATOM 6402 O O . HIS B 1 324 ? -8.484 34.875 -3.887 1 97.06 324 HIS B O 1
ATOM 6408 N N . GLU B 1 325 ? -9.352 36.812 -4.508 1 96.81 325 GLU B N 1
ATOM 6409 C CA . GLU B 1 325 ? -9.102 36.562 -5.926 1 96.81 325 GLU B CA 1
ATOM 6410 C C . GLU B 1 325 ? -7.617 36.375 -6.199 1 96.81 325 GLU B C 1
ATOM 6412 O O . GLU B 1 325 ? -7.242 35.469 -6.977 1 96.81 325 GLU B O 1
ATOM 6417 N N . LYS B 1 326 ? -6.824 37.188 -5.582 1 95.56 326 LYS B N 1
ATOM 6418 C CA . LYS B 1 326 ? -5.379 37.031 -5.75 1 95.56 326 LYS B CA 1
ATOM 6419 C C . LYS B 1 326 ? -4.895 35.719 -5.191 1 95.56 326 LYS B C 1
ATOM 6421 O O . LYS B 1 326 ? -4.027 35.062 -5.781 1 95.56 326 LYS B O 1
ATOM 6426 N N . THR B 1 327 ? -5.383 35.344 -4.035 1 94.38 327 THR B N 1
ATOM 6427 C CA . THR B 1 327 ? -5.031 34.062 -3.439 1 94.38 327 THR B CA 1
ATOM 6428 C C . THR B 1 327 ? -5.332 32.906 -4.402 1 94.38 327 THR B C 1
ATOM 6430 O O . THR B 1 327 ? -4.504 32.031 -4.594 1 94.38 327 THR B O 1
ATOM 6433 N N . LEU B 1 328 ? -6.52 32.938 -5.031 1 96.25 328 LEU B N 1
ATOM 6434 C CA . LEU B 1 328 ? -6.898 31.891 -5.984 1 96.25 328 LEU B CA 1
ATOM 6435 C C . LEU B 1 328 ? -5.988 31.922 -7.207 1 96.25 328 LEU B C 1
ATOM 6437 O O . LEU B 1 328 ? -5.562 30.859 -7.691 1 96.25 328 LEU B O 1
ATOM 6441 N N . ARG B 1 329 ? -5.699 33.062 -7.699 1 95.06 329 ARG B N 1
ATOM 6442 C CA . ARG B 1 329 ? -4.828 33.219 -8.859 1 95.06 329 ARG B CA 1
ATOM 6443 C C . ARG B 1 329 ? -3.439 32.656 -8.578 1 95.06 329 ARG B C 1
ATOM 6445 O O . ARG B 1 329 ? -2.848 31.984 -9.43 1 95.06 329 ARG B O 1
ATOM 6452 N N . ASP B 1 330 ? -2.924 32.969 -7.402 1 92.62 330 ASP B N 1
ATOM 6453 C CA . ASP B 1 330 ? -1.617 32.438 -7.008 1 92.62 330 ASP B CA 1
ATOM 6454 C C . ASP B 1 330 ? -1.622 30.922 -6.961 1 92.62 330 ASP B C 1
ATOM 6456 O O . ASP B 1 330 ? -0.65 30.281 -7.367 1 92.62 330 ASP B O 1
ATOM 6460 N N . LEU B 1 331 ? -2.688 30.328 -6.512 1 94.88 331 LEU B N 1
ATOM 6461 C CA . LEU B 1 331 ? -2.812 28.891 -6.422 1 94.88 331 LEU B CA 1
ATOM 6462 C C . LEU B 1 331 ? -2.98 28.266 -7.805 1 94.88 331 LEU B C 1
ATOM 6464 O O . LEU B 1 331 ? -2.707 27.078 -7.996 1 94.88 331 LEU B O 1
ATOM 6468 N N . MET B 1 332 ? -3.404 29.047 -8.781 1 95.31 332 MET B N 1
ATOM 6469 C CA . MET B 1 332 ? -3.633 28.547 -10.133 1 95.31 332 MET B CA 1
ATOM 6470 C C . MET B 1 332 ? -2.35 28.594 -10.953 1 95.31 332 MET B C 1
ATOM 6472 O O . MET B 1 332 ? -2.279 28 -12.039 1 95.31 332 MET B O 1
ATOM 6476 N N . ASP B 1 333 ? -1.366 29.219 -10.367 1 93.38 333 ASP B N 1
ATOM 6477 C CA . ASP B 1 333 ? -0.091 29.328 -11.07 1 93.38 333 ASP B CA 1
ATOM 6478 C C . ASP B 1 333 ? 0.606 27.969 -11.164 1 93.38 333 ASP B C 1
ATOM 6480 O O . ASP B 1 333 ? 0.885 27.344 -10.148 1 93.38 333 ASP B O 1
ATOM 6484 N N . THR B 1 334 ? 0.937 27.5 -12.344 1 93.25 334 THR B N 1
ATOM 6485 C CA . THR B 1 334 ? 1.542 26.188 -12.555 1 93.25 334 THR B CA 1
ATOM 6486 C C . THR B 1 334 ? 2.973 26.328 -13.07 1 93.25 334 THR B C 1
ATOM 6488 O O . THR B 1 334 ? 3.568 25.359 -13.539 1 93.25 334 THR B O 1
ATOM 6491 N N . SER B 1 335 ? 3.537 27.484 -12.984 1 86.88 335 SER B N 1
ATOM 6492 C CA . SER B 1 335 ? 4.887 27.719 -13.484 1 86.88 335 SER B CA 1
ATOM 6493 C C . SER B 1 335 ? 5.934 27.047 -12.609 1 86.88 335 SER B C 1
ATOM 6495 O O . SER B 1 335 ? 5.695 26.797 -11.422 1 86.88 335 SER B O 1
ATOM 6497 N N . PRO B 1 336 ? 7.055 26.734 -13.203 1 74.12 336 PRO B N 1
ATOM 6498 C CA . PRO B 1 336 ? 8.125 26.078 -12.453 1 74.12 336 PRO B CA 1
ATOM 6499 C C . PRO B 1 336 ? 8.562 26.875 -11.227 1 74.12 336 PRO B C 1
ATOM 6501 O O . PRO B 1 336 ? 8.938 26.281 -10.211 1 74.12 336 PRO B O 1
ATOM 6504 N N . HIS B 1 337 ? 8.594 28.094 -11.312 1 68 337 HIS B N 1
ATOM 6505 C CA . HIS B 1 337 ? 8.977 28.922 -10.172 1 68 337 HIS B CA 1
ATOM 6506 C C . HIS B 1 337 ? 8 28.75 -9.016 1 68 337 HIS B C 1
ATOM 6508 O O . HIS B 1 337 ? 8.398 28.781 -7.848 1 68 337 HIS B O 1
ATOM 6514 N N . ALA B 1 338 ? 6.879 28.531 -9.383 1 64.06 338 ALA B N 1
ATOM 6515 C CA . ALA B 1 338 ? 5.828 28.312 -8.391 1 64.06 338 ALA B CA 1
ATOM 6516 C C . ALA B 1 338 ? 6.023 27 -7.668 1 64.06 338 ALA B C 1
ATOM 6518 O O . ALA B 1 338 ? 5.574 26.828 -6.527 1 64.06 338 ALA B O 1
ATOM 6519 N N . GLY B 1 339 ? 6.703 26.219 -8.312 1 59.69 339 GLY B N 1
ATOM 6520 C CA . GLY B 1 339 ? 6.938 24.906 -7.754 1 59.69 339 GLY B CA 1
ATOM 6521 C C . GLY B 1 339 ? 7.707 24.938 -6.449 1 59.69 339 GLY B C 1
ATOM 6522 O O . GLY B 1 339 ? 7.488 24.109 -5.57 1 59.69 339 GLY B O 1
ATOM 6523 N N . ARG B 1 340 ? 8.359 25.938 -6.281 1 66.56 340 ARG B N 1
ATOM 6524 C CA . ARG B 1 340 ? 9.133 26.047 -5.051 1 66.56 340 ARG B CA 1
ATOM 6525 C C . ARG B 1 340 ? 8.273 26.547 -3.896 1 66.56 340 ARG B C 1
ATOM 6527 O O . ARG B 1 340 ? 8.602 26.312 -2.729 1 66.56 340 ARG B O 1
ATOM 6534 N N . ARG B 1 341 ? 7.098 27.156 -4.164 1 76.88 341 ARG B N 1
ATOM 6535 C CA . ARG B 1 341 ? 6.203 27.672 -3.133 1 76.88 341 ARG B CA 1
ATOM 6536 C C . ARG B 1 341 ? 5.312 26.562 -2.578 1 76.88 341 ARG B C 1
ATOM 6538 O O . ARG B 1 341 ? 4.773 26.688 -1.477 1 76.88 341 ARG B O 1
ATOM 6545 N N . SER B 1 342 ? 5.297 25.422 -2.838 1 91.75 342 SER B N 1
ATOM 6546 C CA . SER B 1 342 ? 4.75 24.141 -2.377 1 91.75 342 SER B CA 1
ATOM 6547 C C . SER B 1 342 ? 3.252 24.25 -2.109 1 91.75 342 SER B C 1
ATOM 6549 O O . SER B 1 342 ? 2.58 23.25 -1.894 1 91.75 342 SER B O 1
ATOM 6551 N N . GLU B 1 343 ? 2.654 25.5 -2.074 1 93.69 343 GLU B N 1
ATOM 6552 C CA . GLU B 1 343 ? 1.292 25.734 -1.605 1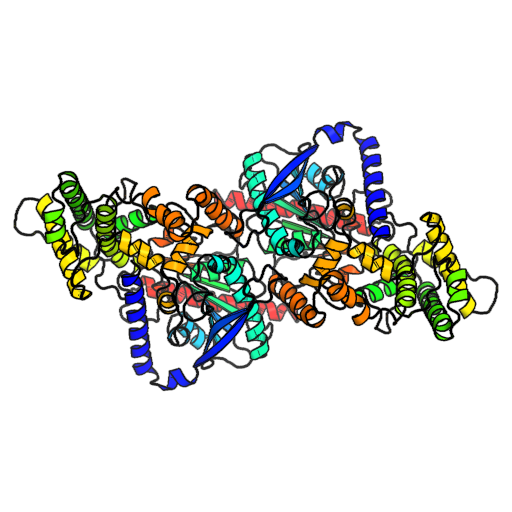 93.69 343 GLU B CA 1
ATOM 6553 C C . GLU B 1 343 ? 0.273 25.047 -2.498 1 93.69 343 GLU B C 1
ATOM 6555 O O . GLU B 1 343 ? -0.678 24.438 -2.006 1 93.69 343 GLU B O 1
ATOM 6560 N N . ARG B 1 344 ? 0.413 25.219 -3.803 1 95.75 344 ARG B N 1
ATOM 6561 C CA . ARG B 1 344 ? -0.521 24.578 -4.727 1 95.75 344 ARG B CA 1
ATOM 6562 C C . ARG B 1 344 ? -0.546 23.078 -4.527 1 95.75 344 ARG B C 1
ATOM 6564 O O . ARG B 1 344 ? -1.617 22.469 -4.426 1 95.75 344 ARG B O 1
ATOM 6571 N N . GLN B 1 345 ? 0.656 22.5 -4.41 1 96.44 345 GLN B N 1
ATOM 6572 C CA . GLN B 1 345 ? 0.8 21.047 -4.258 1 96.44 345 GLN B CA 1
ATOM 6573 C C . GLN B 1 345 ? 0.138 20.562 -2.971 1 96.44 345 GLN B C 1
ATOM 6575 O O . GLN B 1 345 ? -0.618 19.594 -2.986 1 96.44 345 GLN B O 1
ATOM 6580 N N . TRP B 1 346 ? 0.435 21.234 -1.933 1 97 346 TRP B N 1
ATOM 6581 C CA . TRP B 1 346 ? -0.124 20.812 -0.649 1 97 346 TRP B CA 1
ATOM 6582 C C . TRP B 1 346 ? -1.641 20.969 -0.64 1 97 346 TRP B C 1
ATOM 6584 O O . TRP B 1 346 ? -2.359 20.109 -0.128 1 97 346 TRP B O 1
ATOM 6594 N N . THR B 1 347 ? -2.123 22.109 -1.188 1 97.44 347 THR B N 1
ATOM 6595 C CA . THR B 1 347 ? -3.566 22.312 -1.263 1 97.44 347 THR B CA 1
ATOM 6596 C C . THR B 1 347 ? -4.23 21.172 -2.045 1 97.44 347 THR B C 1
ATOM 6598 O O . THR B 1 347 ? -5.305 20.703 -1.667 1 97.44 347 THR B O 1
ATOM 6601 N N . TYR B 1 348 ? -3.592 20.781 -3.113 1 97.88 348 TYR B N 1
ATOM 6602 C CA . TYR B 1 348 ? -4.117 19.656 -3.891 1 97.88 348 TYR B CA 1
ATOM 6603 C C . TYR B 1 348 ? -4.23 18.406 -3.031 1 97.88 348 TYR B C 1
ATOM 6605 O O . TYR B 1 348 ? -5.254 17.719 -3.062 1 97.88 348 TYR B O 1
ATOM 6613 N N . GLN B 1 349 ? -3.244 18.094 -2.285 1 98.5 349 GLN B N 1
ATOM 6614 C CA . GLN B 1 349 ? -3.26 16.891 -1.44 1 98.5 349 GLN B CA 1
ATOM 6615 C C . GLN B 1 349 ? -4.324 17.016 -0.354 1 98.5 349 GLN B C 1
ATOM 6617 O O . GLN B 1 349 ? -4.938 16 0.027 1 98.5 349 GLN B O 1
ATOM 6622 N N . THR B 1 350 ? -4.504 18.234 0.197 1 98.5 350 THR B N 1
ATOM 6623 C CA . THR B 1 350 ? -5.582 18.406 1.165 1 98.5 350 THR B CA 1
ATOM 6624 C C . THR B 1 350 ? -6.934 18.078 0.538 1 98.5 350 THR B C 1
ATOM 6626 O O . THR B 1 350 ? -7.805 17.5 1.191 1 98.5 350 THR B O 1
ATOM 6629 N N . CYS B 1 351 ? -7.102 18.438 -0.752 1 98.56 351 CYS B N 1
ATOM 6630 C CA . CYS B 1 351 ? -8.359 18.234 -1.456 1 98.56 351 CYS B CA 1
ATOM 6631 C C . CYS B 1 351 ? -8.531 16.766 -1.852 1 98.56 351 CYS B C 1
ATOM 6633 O O . CYS B 1 351 ? -9.656 16.266 -1.947 1 98.56 351 CYS B O 1
ATOM 6635 N N . THR B 1 352 ? -7.434 16.031 -1.998 1 98.5 352 THR B N 1
ATOM 6636 C CA . THR B 1 352 ? -7.555 14.703 -2.59 1 98.5 352 THR B CA 1
ATOM 6637 C C . THR B 1 352 ? -7.367 13.617 -1.531 1 98.5 352 THR B C 1
ATOM 6639 O O . THR B 1 352 ? -7.766 12.469 -1.733 1 98.5 352 THR B O 1
ATOM 6642 N N . GLU B 1 353 ? -6.734 14 -0.378 1 98.5 353 GLU B N 1
ATOM 6643 C CA . GLU B 1 353 ? -6.398 12.914 0.541 1 98.5 353 GLU B CA 1
ATOM 6644 C C . GLU B 1 353 ? -6.766 13.273 1.978 1 98.5 353 GLU B C 1
ATOM 6646 O O . GLU B 1 353 ? -7.34 12.461 2.703 1 98.5 353 GLU B O 1
ATOM 6651 N N . PHE B 1 354 ? -6.469 14.523 2.467 1 98.75 354 PHE B N 1
ATOM 6652 C CA . PHE B 1 354 ? -6.289 14.648 3.908 1 98.75 354 PHE B CA 1
ATOM 6653 C C . PHE B 1 354 ? -7.387 15.516 4.512 1 98.75 354 PHE B C 1
ATOM 6655 O O . PHE B 1 354 ? -7.789 15.305 5.66 1 98.75 354 PHE B O 1
ATOM 6662 N N . GLY B 1 355 ? -7.789 16.547 3.721 1 98.69 355 GLY B N 1
ATOM 6663 C CA . GLY B 1 355 ? -8.594 17.594 4.348 1 98.69 355 GLY B CA 1
ATOM 6664 C C . GLY B 1 355 ? -7.777 18.562 5.172 1 98.69 355 GLY B C 1
ATOM 6665 O O . GLY B 1 355 ? -6.973 19.328 4.629 1 98.69 355 GLY B O 1
ATOM 6666 N N . PHE B 1 356 ? -7.875 18.516 6.41 1 98.56 356 PHE B N 1
ATOM 6667 C CA . PHE B 1 356 ? -7.102 19.328 7.352 1 98.56 356 PHE B CA 1
ATOM 6668 C C . PHE B 1 356 ? -7.5 20.797 7.273 1 98.56 356 PHE B C 1
ATOM 6670 O O . PHE B 1 356 ? -6.668 21.672 7.477 1 98.56 356 PHE B O 1
ATOM 6677 N N . PHE B 1 357 ? -8.703 21.109 6.84 1 98.25 357 PHE B N 1
ATOM 6678 C CA . PHE B 1 357 ? -9.133 22.5 6.758 1 98.25 357 PHE B CA 1
ATOM 6679 C C . PHE B 1 357 ? -9.375 23.078 8.148 1 98.25 357 PHE B C 1
ATOM 6681 O O . PHE B 1 357 ? -10.266 22.641 8.867 1 98.25 357 PHE B O 1
ATOM 6688 N N . GLN B 1 358 ? -8.586 24 8.508 1 97.69 358 GLN B N 1
ATOM 6689 C CA . GLN B 1 358 ? -8.664 24.625 9.82 1 97.69 358 GLN B CA 1
ATOM 6690 C C . GLN B 1 358 ? -9.789 25.656 9.875 1 97.69 358 GLN B C 1
ATOM 6692 O O . GLN B 1 358 ? -9.641 26.766 9.359 1 97.69 358 GLN B O 1
ATOM 6697 N N . THR B 1 359 ? -10.859 25.312 10.547 1 97.5 359 THR B N 1
ATOM 6698 C CA . THR B 1 359 ? -12.055 26.156 10.555 1 97.5 359 THR B CA 1
ATOM 6699 C C . THR B 1 359 ? -12.297 26.719 11.953 1 97.5 359 THR B C 1
ATOM 6701 O O . THR B 1 359 ? -11.562 26.422 12.891 1 97.5 359 THR B O 1
ATOM 6704 N N . CYS B 1 360 ? -13.25 27.625 12.039 1 96.44 360 CYS B N 1
ATOM 6705 C CA . CYS B 1 360 ? -13.586 28.281 13.289 1 96.44 360 CYS B CA 1
ATOM 6706 C C . CYS B 1 360 ? -15.094 28.375 13.477 1 96.44 360 CYS B C 1
ATOM 6708 O O . CYS B 1 360 ? -15.625 29.422 13.859 1 96.44 360 CYS B O 1
ATOM 6710 N N . GLU B 1 361 ? -15.75 27.328 13.188 1 92.12 361 GLU B N 1
ATOM 6711 C CA . GLU B 1 361 ? -17.203 27.328 13.281 1 92.12 361 GLU B CA 1
ATOM 6712 C C . GLU B 1 361 ? -17.672 26.938 14.68 1 92.12 361 GLU B C 1
ATOM 6714 O O . GLU B 1 361 ? -18.828 27.172 15.039 1 92.12 361 GLU B O 1
ATOM 6719 N N . GLU B 1 362 ? -16.781 26.375 15.406 1 91.62 362 GLU B N 1
ATOM 6720 C CA . GLU B 1 362 ? -17.109 25.969 16.766 1 91.62 362 GLU B CA 1
ATOM 6721 C C . GLU B 1 362 ? -16.969 27.141 17.734 1 91.62 362 GLU B C 1
ATOM 6723 O O . GLU B 1 362 ? -16.109 28 17.562 1 91.62 362 GLU B O 1
ATOM 6728 N N . ASN B 1 363 ? -17.719 27.125 18.797 1 89.12 363 ASN B N 1
ATOM 6729 C CA . ASN B 1 363 ? -17.734 28.203 19.766 1 89.12 363 ASN B CA 1
ATOM 6730 C C . ASN B 1 363 ? -16.406 28.297 20.5 1 89.12 363 ASN B C 1
ATOM 6732 O O . ASN B 1 363 ? -16.047 29.359 21.047 1 89.12 363 ASN B O 1
ATOM 6736 N N . THR B 1 364 ? -15.703 27.234 20.469 1 91.12 364 THR B N 1
ATOM 6737 C CA . THR B 1 364 ? -14.453 27.188 21.219 1 91.12 364 THR B CA 1
ATOM 6738 C C . THR B 1 364 ? -13.328 27.844 20.422 1 91.12 364 THR B C 1
ATOM 6740 O O . THR B 1 364 ? -12.25 28.109 20.953 1 91.12 364 THR B O 1
ATOM 6743 N N . CYS B 1 365 ? -13.57 28.125 19.172 1 95.75 365 CYS B N 1
ATOM 6744 C CA . CYS B 1 365 ? -12.547 28.766 18.359 1 95.75 365 CYS B CA 1
ATOM 6745 C C . CYS B 1 365 ? -12.297 30.203 18.828 1 95.75 365 CYS B C 1
ATOM 6747 O O . CYS B 1 365 ? -13.242 30.953 19.062 1 95.75 365 CYS B O 1
ATOM 6749 N N . PRO B 1 366 ? -11.078 30.609 18.938 1 97.5 366 PRO B N 1
ATOM 6750 C CA . PRO B 1 366 ? -10.781 31.953 19.469 1 97.5 366 PRO B CA 1
ATOM 6751 C C . PRO B 1 366 ? -10.883 33.031 18.391 1 97.5 366 PRO B C 1
ATOM 6753 O O . PRO B 1 366 ? -10.727 34.219 18.688 1 97.5 366 PRO B O 1
ATOM 6756 N N . PHE B 1 367 ? -11.164 32.688 17.188 1 97.75 367 PHE B N 1
ATOM 6757 C CA . PHE B 1 367 ? -11.109 33.656 16.094 1 97.75 367 PHE B CA 1
ATOM 6758 C C . PHE B 1 367 ? -12.516 33.969 15.578 1 97.75 367 PHE B C 1
ATOM 6760 O O . PHE B 1 367 ? -13.43 34.219 16.359 1 97.75 367 PHE B O 1
ATOM 6767 N N . SER B 1 368 ? -12.641 33.875 14.25 1 94.19 368 SER B N 1
ATOM 6768 C CA . SER B 1 368 ? -13.906 34.312 13.68 1 94.19 368 SER B CA 1
ATOM 6769 C C . SER B 1 368 ? -14.672 33.125 13.078 1 94.19 368 SER B C 1
ATOM 6771 O O . SER B 1 368 ? -14.109 32.344 12.328 1 94.19 368 SER B O 1
ATOM 6773 N N . GLY B 1 369 ? -15.945 33.094 13.336 1 94.31 369 GLY B N 1
ATOM 6774 C CA . GLY B 1 369 ? -16.797 32.062 12.773 1 94.31 369 GLY B CA 1
ATOM 6775 C C . GLY B 1 369 ? -17.031 32.219 11.281 1 94.31 369 GLY B C 1
ATOM 6776 O O . GLY B 1 369 ? -17.656 31.375 10.648 1 94.31 369 GLY B O 1
ATOM 6777 N N . MET B 1 370 ? -16.469 33.281 10.711 1 94.25 370 MET B N 1
ATOM 6778 C CA . MET B 1 370 ? -16.594 33.5 9.273 1 94.25 370 MET B CA 1
ATOM 6779 C C . MET B 1 370 ? -15.805 32.469 8.477 1 94.25 370 MET B C 1
ATOM 6781 O O . MET B 1 370 ? -16.078 32.25 7.301 1 94.25 370 MET B O 1
ATOM 6785 N N . VAL B 1 371 ? -14.828 31.906 9.141 1 96 371 VAL B N 1
ATOM 6786 C CA . VAL B 1 371 ? -13.984 30.922 8.484 1 96 371 VAL B CA 1
ATOM 6787 C C . VAL B 1 371 ? -14.648 29.547 8.562 1 96 371 VAL B C 1
ATOM 6789 O O . VAL B 1 371 ? -14.312 28.734 9.438 1 96 371 VAL B O 1
ATOM 6792 N N . THR B 1 372 ? -15.414 29.234 7.594 1 96.81 372 THR B N 1
ATOM 6793 C CA . THR B 1 372 ? -16.219 28.016 7.586 1 96.81 372 THR B CA 1
ATOM 6794 C C . THR B 1 372 ? -15.57 26.938 6.727 1 96.81 372 THR B C 1
ATOM 6796 O O . THR B 1 372 ? -14.664 27.234 5.934 1 96.81 372 THR B O 1
ATOM 6799 N N . LEU B 1 373 ? -16.062 25.719 6.945 1 97.75 373 LEU B N 1
ATOM 6800 C CA . LEU B 1 373 ? -15.609 24.594 6.113 1 97.75 373 LEU B CA 1
ATOM 6801 C C . LEU B 1 373 ? -16 24.828 4.656 1 97.75 373 LEU B C 1
ATOM 6803 O O . LEU B 1 373 ? -15.219 24.516 3.748 1 97.75 373 LEU B O 1
ATOM 6807 N N . GLN B 1 374 ? -17.188 25.344 4.441 1 96.5 374 GLN B N 1
ATOM 6808 C CA . GLN B 1 374 ? -17.656 25.625 3.09 1 96.5 374 GLN B CA 1
ATOM 6809 C C . GLN B 1 374 ? -16.719 26.578 2.363 1 96.5 374 GLN B C 1
ATOM 6811 O O . GLN B 1 374 ? -16.359 26.344 1.212 1 96.5 374 GLN B O 1
ATOM 6816 N N . PHE B 1 375 ? -16.375 27.641 3.031 1 96.06 375 PHE B N 1
ATOM 6817 C CA . PHE B 1 375 ? -15.461 28.609 2.439 1 96.06 375 PHE B CA 1
ATOM 6818 C C . PHE B 1 375 ? -14.102 27.969 2.15 1 96.06 375 PHE B C 1
ATOM 6820 O O . PHE B 1 375 ? -13.562 28.125 1.051 1 96.06 375 PHE B O 1
ATOM 6827 N N . GLN B 1 376 ? -13.586 27.219 3.131 1 97 376 GLN B N 1
ATOM 6828 C CA . GLN B 1 376 ? -12.242 26.672 3.021 1 97 376 GLN B CA 1
ATOM 6829 C C . GLN B 1 376 ? -12.164 25.641 1.899 1 97 376 GLN B C 1
ATOM 6831 O O . GLN B 1 376 ? -11.125 25.5 1.245 1 97 376 GLN B O 1
ATOM 6836 N N . THR B 1 377 ? -13.219 24.891 1.609 1 98.12 377 THR B N 1
ATOM 6837 C CA . THR B 1 377 ? -13.172 23.797 0.653 1 98.12 377 THR B CA 1
ATOM 6838 C C . THR B 1 377 ? -13.477 24.281 -0.756 1 98.12 377 THR B C 1
ATOM 6840 O O . THR B 1 377 ? -13.305 23.547 -1.73 1 98.12 377 THR B O 1
ATOM 6843 N N . GLU B 1 378 ? -13.898 25.531 -0.891 1 97.12 378 GLU B N 1
ATOM 6844 C CA . GLU B 1 378 ? -14.219 26.078 -2.205 1 97.12 378 GLU B CA 1
ATOM 6845 C C . GLU B 1 378 ? -12.992 26.094 -3.111 1 97.12 378 GLU B C 1
ATOM 6847 O O . GLU B 1 378 ? -13.109 25.984 -4.332 1 97.12 378 GLU B O 1
ATOM 6852 N N . VAL B 1 379 ? -11.844 26.203 -2.51 1 97.75 379 VAL B N 1
ATOM 6853 C CA . VAL B 1 379 ? -10.594 26.25 -3.268 1 97.75 379 VAL B CA 1
ATOM 6854 C C . VAL B 1 379 ? -10.438 24.969 -4.074 1 97.75 379 VAL B C 1
ATOM 6856 O O . VAL B 1 379 ? -9.875 24.984 -5.172 1 97.75 379 VAL B O 1
ATOM 6859 N N . CYS B 1 380 ? -10.922 23.781 -3.59 1 98.31 380 CYS B N 1
ATOM 6860 C CA . CYS B 1 380 ? -10.789 22.5 -4.262 1 98.31 380 CYS B CA 1
ATOM 6861 C C . CYS B 1 380 ? -11.5 22.5 -5.605 1 98.31 380 CYS B C 1
ATOM 6863 O O . CYS B 1 380 ? -10.953 22.047 -6.609 1 98.31 380 CYS B O 1
ATOM 6865 N N . SER B 1 381 ? -12.695 23.078 -5.605 1 97.75 381 SER B N 1
ATOM 6866 C CA . SER B 1 381 ? -13.445 23.172 -6.855 1 97.75 381 SER B CA 1
ATOM 6867 C C . SER B 1 381 ? -12.898 24.266 -7.75 1 97.75 381 SER B C 1
ATOM 6869 O O . SER B 1 381 ? -12.711 24.062 -8.953 1 97.75 381 SER B O 1
ATOM 6871 N N . SER B 1 382 ? -12.594 25.422 -7.18 1 97.62 382 SER B N 1
ATOM 6872 C CA . SER B 1 382 ? -12.219 26.609 -7.945 1 97.62 382 SER B CA 1
ATOM 6873 C C . SER B 1 382 ? -10.852 26.438 -8.602 1 97.62 382 SER B C 1
ATOM 6875 O O . SER B 1 382 ? -10.633 26.906 -9.719 1 97.62 382 SER B O 1
ATOM 6877 N N . VAL B 1 383 ? -9.977 25.75 -7.902 1 97.75 383 VAL B N 1
ATOM 6878 C CA . VAL B 1 383 ? -8.602 25.703 -8.383 1 97.75 383 VAL B CA 1
ATOM 6879 C C . VAL B 1 383 ? -8.367 24.375 -9.117 1 97.75 383 VAL B C 1
ATOM 6881 O O . VAL B 1 383 ? -7.66 24.344 -10.133 1 97.75 383 VAL B O 1
ATOM 6884 N N . PHE B 1 384 ? -9.008 23.266 -8.664 1 97.88 384 PHE B N 1
ATOM 6885 C CA . PHE B 1 384 ? -8.609 21.953 -9.172 1 97.88 384 PHE B CA 1
ATOM 6886 C C . PHE B 1 384 ? -9.789 21.25 -9.828 1 97.88 384 PHE B C 1
ATOM 6888 O O . PHE B 1 384 ? -9.641 20.156 -10.391 1 97.88 384 PHE B O 1
ATOM 6895 N N . GLY B 1 385 ? -11.008 21.781 -9.711 1 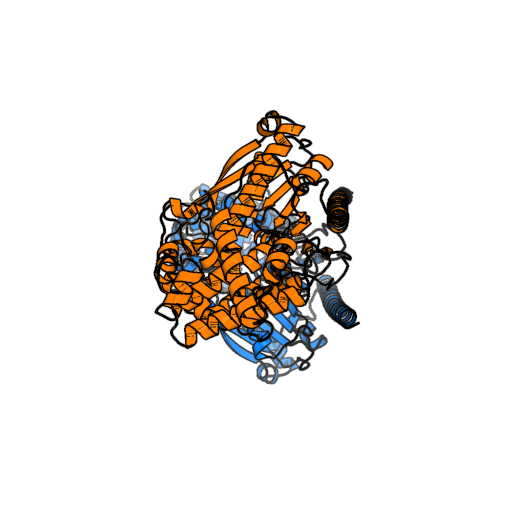97 385 GLY B N 1
ATOM 6896 C CA . GLY B 1 385 ? -12.18 21.141 -10.273 1 97 385 GLY B CA 1
ATOM 6897 C C . GLY B 1 385 ? -12.656 19.938 -9.453 1 97 385 GLY B C 1
ATOM 6898 O O . GLY B 1 385 ? -13.367 19.078 -9.969 1 97 385 GLY B O 1
ATOM 6899 N N . ILE B 1 386 ? -12.242 19.859 -8.25 1 97.25 386 ILE B N 1
ATOM 6900 C CA . ILE B 1 386 ? -12.633 18.766 -7.367 1 97.25 386 ILE B CA 1
ATOM 6901 C C . ILE B 1 386 ? -13.906 19.141 -6.613 1 97.25 386 ILE B C 1
ATOM 6903 O O . ILE B 1 386 ? -13.93 20.125 -5.871 1 97.25 386 ILE B O 1
ATOM 6907 N N . SER B 1 387 ? -14.883 18.391 -6.758 1 96.06 387 SER B N 1
ATOM 6908 C CA . SER B 1 387 ? -16.172 18.688 -6.137 1 96.06 387 SER B CA 1
ATOM 6909 C C . SER B 1 387 ? -16.078 18.609 -4.617 1 96.06 387 SER B C 1
ATOM 6911 O O . SER B 1 387 ? -15.5 17.672 -4.074 1 96.06 387 SER B O 1
ATOM 6913 N N . GLN B 1 388 ? -16.703 19.531 -3.947 1 95.94 388 GLN B N 1
ATOM 6914 C CA . GLN B 1 388 ? -16.734 19.531 -2.488 1 95.94 388 GLN B CA 1
ATOM 6915 C C . GLN B 1 388 ? -17.438 18.297 -1.953 1 95.94 388 GLN B C 1
ATOM 6917 O O . GLN B 1 388 ? -17.109 17.797 -0.877 1 95.94 388 GLN B O 1
ATOM 6922 N N . HIS B 1 389 ? -18.344 17.75 -2.721 1 95.44 389 HIS B N 1
ATOM 6923 C CA . HIS B 1 389 ? -19.141 16.609 -2.293 1 95.44 389 HIS B CA 1
ATOM 6924 C C . HIS B 1 389 ? -18.297 15.336 -2.232 1 95.44 389 HIS B C 1
ATOM 6926 O O . HIS B 1 389 ? -18.672 14.367 -1.57 1 95.44 389 HIS B O 1
ATOM 6932 N N . SER B 1 390 ? -17.188 15.32 -2.891 1 96.38 390 SER B N 1
ATOM 6933 C CA . SER B 1 390 ? -16.344 14.133 -2.953 1 96.38 390 SER B CA 1
ATOM 6934 C C . SER B 1 390 ? -15.344 14.094 -1.806 1 96.38 390 SER B C 1
ATOM 6936 O O . SER B 1 390 ? -14.719 13.062 -1.545 1 96.38 390 SER B O 1
ATOM 6938 N N . LEU B 1 391 ? -15.172 15.18 -1.113 1 98.19 391 LEU B N 1
ATOM 6939 C CA . LEU B 1 391 ? -14.078 15.336 -0.164 1 98.19 391 LEU B CA 1
ATOM 6940 C C . LEU B 1 391 ? -14.211 14.359 0.997 1 98.19 391 LEU B C 1
ATOM 6942 O O . LEU B 1 391 ? -13.234 13.719 1.394 1 98.19 391 LEU B O 1
ATOM 6946 N N . PRO B 1 392 ? -15.43 14.148 1.528 1 97.69 392 PRO B N 1
ATOM 6947 C CA . PRO B 1 392 ? -15.547 13.219 2.658 1 97.69 392 PRO B CA 1
ATOM 6948 C C . PRO B 1 392 ? -15.109 11.805 2.305 1 97.69 392 PRO B C 1
ATOM 6950 O O . PRO B 1 392 ? -14.453 11.133 3.109 1 97.69 392 PRO B O 1
ATOM 6953 N N . ARG B 1 393 ? -15.484 11.344 1.17 1 95.56 393 ARG B N 1
ATOM 6954 C CA . ARG B 1 393 ? -15.125 9.992 0.766 1 95.56 393 ARG B CA 1
ATOM 6955 C C . ARG B 1 393 ? -13.617 9.852 0.582 1 95.56 393 ARG B C 1
ATOM 6957 O O . ARG B 1 393 ? -13.047 8.805 0.875 1 95.56 393 ARG B O 1
ATOM 6964 N N . ARG B 1 394 ? -12.969 10.859 0.103 1 97.19 394 ARG B N 1
ATOM 6965 C CA . ARG B 1 394 ? -11.523 10.859 -0.09 1 97.19 394 ARG B CA 1
ATOM 6966 C C . ARG B 1 394 ? -10.789 10.789 1.246 1 97.19 394 ARG B C 1
ATOM 6968 O O . ARG B 1 394 ? -9.82 10.047 1.389 1 97.19 394 ARG B O 1
ATOM 6975 N N . VAL B 1 395 ? -11.281 11.531 2.193 1 98.38 395 VAL B N 1
ATOM 6976 C CA . VAL B 1 395 ? -10.734 11.516 3.545 1 98.38 395 VAL B CA 1
ATOM 6977 C C . VAL B 1 395 ? -10.938 10.141 4.172 1 98.38 395 VAL B C 1
ATOM 6979 O O . VAL B 1 395 ? -10.016 9.578 4.773 1 98.38 395 VAL B O 1
ATOM 6982 N N . ALA B 1 396 ? -12.125 9.57 3.996 1 97.06 396 ALA B N 1
ATOM 6983 C CA . ALA B 1 396 ? -12.445 8.25 4.535 1 97.06 396 ALA B CA 1
ATOM 6984 C C . ALA B 1 396 ? -11.531 7.184 3.949 1 97.06 396 ALA B C 1
ATOM 6986 O O . ALA B 1 396 ? -11.078 6.277 4.66 1 97.06 396 ALA B O 1
ATOM 6987 N N . PHE B 1 397 ? -11.25 7.262 2.711 1 96.81 397 PHE B N 1
ATOM 6988 C CA . PHE B 1 397 ? -10.391 6.281 2.068 1 96.81 397 PHE B CA 1
ATOM 6989 C C . PHE B 1 397 ? -8.969 6.355 2.627 1 96.81 397 PHE B C 1
ATOM 6991 O O . PHE B 1 397 ? -8.328 5.328 2.838 1 96.81 397 PHE B O 1
ATOM 6998 N N . THR B 1 398 ? -8.484 7.59 2.799 1 98.38 398 THR B N 1
ATOM 6999 C CA . THR B 1 398 ? -7.156 7.746 3.369 1 98.38 398 THR B CA 1
ATOM 7000 C C . THR B 1 398 ? -7.059 7.043 4.719 1 98.38 398 THR B C 1
ATOM 7002 O O . THR B 1 398 ? -6.086 6.336 4.988 1 98.38 398 THR B O 1
ATOM 7005 N N . ASN B 1 399 ? -8.078 7.242 5.512 1 98.06 399 ASN B N 1
ATOM 7006 C CA . ASN B 1 399 ? -8.078 6.625 6.832 1 98.06 399 ASN B CA 1
ATOM 7007 C C . ASN B 1 399 ? -8.203 5.105 6.738 1 98.06 399 ASN B C 1
ATOM 7009 O O . ASN B 1 399 ? -7.594 4.379 7.523 1 98.06 399 ASN B O 1
ATOM 7013 N N . THR B 1 400 ? -8.984 4.645 5.809 1 96.62 400 THR B N 1
ATOM 7014 C CA . THR B 1 400 ? -9.094 3.205 5.598 1 96.62 400 THR B CA 1
ATOM 7015 C C . THR B 1 400 ? -7.766 2.621 5.121 1 96.62 400 THR B C 1
ATOM 7017 O O . THR B 1 400 ? -7.371 1.534 5.543 1 96.62 400 THR B O 1
ATOM 7020 N N . TYR B 1 401 ? -7.105 3.318 4.262 1 97.88 401 TYR B N 1
ATOM 7021 C CA . TYR B 1 401 ? -5.871 2.846 3.643 1 97.88 401 TYR B CA 1
ATOM 7022 C C . TYR B 1 401 ? -4.742 2.777 4.664 1 97.88 401 TYR B C 1
ATOM 7024 O O . TYR B 1 401 ? -3.926 1.854 4.633 1 97.88 401 TYR B O 1
ATOM 7032 N N . TYR B 1 402 ? -4.703 3.754 5.641 1 98.12 402 TYR B N 1
ATOM 7033 C CA . TYR B 1 402 ? -3.533 3.863 6.504 1 98.12 402 TYR B CA 1
ATOM 7034 C C . TYR B 1 402 ? -3.873 3.473 7.934 1 98.12 402 TYR B C 1
ATOM 7036 O O . TYR B 1 402 ? -2.979 3.24 8.75 1 98.12 402 TYR B O 1
ATOM 7044 N N . GLY B 1 403 ? -5.098 3.48 8.273 1 96.38 403 GLY B N 1
ATOM 7045 C CA . GLY B 1 403 ? -5.504 3.061 9.609 1 96.38 403 GLY B CA 1
ATOM 7046 C C . GLY B 1 403 ? -5.715 4.223 10.562 1 96.38 403 GLY B C 1
ATOM 7047 O O . GLY B 1 403 ? -5.898 4.023 11.766 1 96.38 403 GLY B O 1
ATOM 7048 N N . GLY B 1 404 ? -5.645 5.504 10.062 1 96.19 404 GLY B N 1
ATOM 7049 C CA . GLY B 1 404 ? -5.836 6.672 10.906 1 96.19 404 GLY B CA 1
ATOM 7050 C C . GLY B 1 404 ? -4.898 6.703 12.102 1 96.19 404 GLY B C 1
ATOM 7051 O O . GLY B 1 404 ? -3.691 6.5 11.953 1 96.19 404 GLY B O 1
ATOM 7052 N N . ASP B 1 405 ? -5.461 7 13.266 1 94.5 405 ASP B N 1
ATOM 7053 C CA . ASP B 1 405 ? -4.641 7.098 14.477 1 94.5 405 ASP B CA 1
ATOM 7054 C C . ASP B 1 405 ? -4.652 5.785 15.25 1 94.5 405 ASP B C 1
ATOM 7056 O O . ASP B 1 405 ? -4.285 5.754 16.422 1 94.5 405 ASP B O 1
ATOM 7060 N N . SER B 1 406 ? -5.098 4.711 14.617 1 90.62 406 SER B N 1
ATOM 7061 C CA . SER B 1 406 ? -5.012 3.344 15.117 1 90.62 406 SER B CA 1
ATOM 7062 C C . SER B 1 406 ? -4.492 2.393 14.047 1 90.62 406 SER B C 1
ATOM 7064 O O . SER B 1 406 ? -5.18 1.449 13.656 1 90.62 406 SER B O 1
ATOM 7066 N N . PRO B 1 407 ? -3.318 2.588 13.672 1 90.19 407 PRO B N 1
ATOM 7067 C CA . PRO B 1 407 ? -2.799 1.846 12.523 1 90.19 407 PRO B CA 1
ATOM 7068 C C . PRO B 1 407 ? -2.389 0.418 12.875 1 90.19 407 PRO B C 1
ATOM 7070 O O . PRO B 1 407 ? -2.182 -0.408 11.984 1 90.19 407 PRO B O 1
ATOM 7073 N N . HIS B 1 408 ? -2.209 0.049 14.07 1 87.19 408 HIS B N 1
ATOM 7074 C CA . HIS B 1 408 ? -1.792 -1.272 14.523 1 87.19 408 HIS B CA 1
ATOM 7075 C C . HIS B 1 408 ? -0.461 -1.677 13.898 1 87.19 408 HIS B C 1
ATOM 7077 O O . HIS B 1 408 ? -0.327 -2.787 13.375 1 87.19 408 HIS B O 1
ATOM 7083 N N . THR B 1 409 ? 0.425 -0.774 13.867 1 87.81 409 THR B N 1
ATOM 7084 C CA . THR B 1 409 ? 1.788 -1.019 13.406 1 87.81 409 THR B CA 1
ATOM 7085 C C . THR B 1 409 ? 2.756 -1.07 14.586 1 87.81 409 THR B C 1
ATOM 7087 O O . THR B 1 409 ? 2.436 -0.597 15.68 1 87.81 409 THR B O 1
ATOM 7090 N N . HIS B 1 410 ? 3.932 -1.646 14.297 1 89.38 410 HIS B N 1
ATOM 7091 C CA . HIS B 1 410 ? 4.953 -1.799 15.328 1 89.38 410 HIS B CA 1
ATOM 7092 C C . HIS B 1 410 ? 6.227 -1.048 14.953 1 89.38 410 HIS B C 1
ATOM 7094 O O . HIS B 1 410 ? 6.48 -0.79 13.773 1 89.38 410 HIS B O 1
ATOM 7100 N N . ARG B 1 411 ? 6.992 -0.651 16 1 94.81 411 ARG B N 1
ATOM 7101 C CA . ARG B 1 411 ? 8.289 0.009 15.875 1 94.81 411 ARG B CA 1
ATOM 7102 C C . ARG B 1 411 ? 8.148 1.368 15.195 1 94.81 411 ARG B C 1
ATOM 7104 O O . ARG B 1 411 ? 8.938 1.707 14.312 1 94.81 411 ARG B O 1
ATOM 7111 N N . VAL B 1 412 ? 7.086 2.018 15.5 1 96.75 412 VAL B N 1
ATOM 7112 C CA . VAL B 1 412 ? 6.867 3.42 15.156 1 96.75 412 VAL B CA 1
ATOM 7113 C C . VAL B 1 412 ? 6.793 4.254 16.438 1 96.75 412 VAL B C 1
ATOM 7115 O O . VAL B 1 412 ? 6.066 3.908 17.375 1 96.75 412 VAL B O 1
ATOM 7118 N N . LEU B 1 413 ? 7.609 5.23 16.484 1 97.25 413 LEU B N 1
ATOM 7119 C CA . LEU B 1 413 ? 7.594 6.152 17.609 1 97.25 413 LEU B CA 1
ATOM 7120 C C . LEU B 1 413 ? 6.957 7.484 17.219 1 97.25 413 LEU B C 1
ATOM 7122 O O . LEU B 1 413 ? 7.484 8.203 16.375 1 97.25 413 LEU B O 1
ATOM 7126 N N . TYR B 1 414 ? 5.836 7.781 17.844 1 97.69 414 TYR B N 1
ATOM 7127 C CA . TYR B 1 414 ? 5.16 9.055 17.625 1 97.69 414 TYR B CA 1
ATOM 7128 C C . TYR B 1 414 ? 5.578 10.086 18.672 1 97.69 414 TYR B C 1
ATOM 7130 O O . TYR B 1 414 ? 5.43 9.852 19.875 1 97.69 414 TYR B O 1
ATOM 7138 N N . VAL B 1 415 ? 6.105 11.195 18.203 1 98.12 415 VAL B N 1
ATOM 7139 C CA . VAL B 1 415 ? 6.527 12.266 19.094 1 98.12 415 VAL B CA 1
ATOM 7140 C C . VAL B 1 415 ? 5.605 13.469 18.922 1 98.12 415 VAL B C 1
ATOM 7142 O O . VAL B 1 415 ? 5.465 14.008 17.828 1 98.12 415 VAL B O 1
ATOM 7145 N N . ASN B 1 416 ? 4.984 13.914 20.031 1 97.69 416 ASN B N 1
ATOM 7146 C CA . ASN B 1 416 ? 3.982 14.969 19.953 1 97.69 416 ASN B CA 1
ATOM 7147 C C . ASN B 1 416 ? 4.281 16.094 20.938 1 97.69 416 ASN B C 1
ATOM 7149 O O . ASN B 1 416 ? 4.699 15.836 22.078 1 97.69 416 ASN B O 1
ATOM 7153 N N . GLY B 1 417 ? 4.145 17.328 20.469 1 97.19 417 GLY B N 1
ATOM 7154 C CA . GLY B 1 417 ? 4.234 18.484 21.344 1 97.19 417 GLY B CA 1
ATOM 7155 C C . GLY B 1 417 ? 2.893 18.906 21.922 1 97.19 417 GLY B C 1
ATOM 7156 O O . GLY B 1 417 ? 1.874 18.859 21.234 1 97.19 417 GLY B O 1
ATOM 7157 N N . GLY B 1 418 ? 2.936 19.359 23.094 1 95.94 418 GLY B N 1
ATOM 7158 C CA . GLY B 1 418 ? 1.709 19.703 23.797 1 95.94 418 GLY B CA 1
ATOM 7159 C C . GLY B 1 418 ? 1.032 20.938 23.25 1 95.94 418 GLY B C 1
ATOM 7160 O O . GLY B 1 418 ? -0.191 21.062 23.328 1 95.94 418 GLY B O 1
ATOM 7161 N N . ILE B 1 419 ? 1.761 21.844 22.766 1 96.06 419 ILE B N 1
ATOM 7162 C CA . ILE B 1 419 ? 1.125 23.062 22.25 1 96.06 419 ILE B CA 1
ATOM 7163 C C . ILE B 1 419 ? 0.98 22.969 20.734 1 96.06 419 ILE B C 1
ATOM 7165 O O . ILE B 1 419 ? 0.47 23.891 20.094 1 96.06 419 ILE B O 1
ATOM 7169 N N . ASP B 1 420 ? 1.49 21.859 20.094 1 97.94 420 ASP B N 1
ATOM 7170 C CA . ASP B 1 420 ? 1.335 21.594 18.672 1 97.94 420 ASP B CA 1
ATOM 7171 C C . ASP B 1 420 ? -0.12 21.281 18.328 1 97.94 420 ASP B C 1
ATOM 7173 O O . ASP B 1 420 ? -0.655 20.25 18.734 1 97.94 420 ASP B O 1
ATOM 7177 N N . PRO B 1 421 ? -0.735 22.094 17.516 1 98.25 421 PRO B N 1
ATOM 7178 C CA . PRO B 1 421 ? -2.133 21.812 17.188 1 98.25 421 PRO B CA 1
ATOM 7179 C C . PRO B 1 421 ? -2.297 20.5 16.422 1 98.25 421 PRO B C 1
ATOM 7181 O O . PRO B 1 421 ? -3.34 19.844 16.516 1 98.25 421 PRO B O 1
ATOM 7184 N N . TRP B 1 422 ? -1.315 20.062 15.758 1 98.44 422 TRP B N 1
ATOM 7185 C CA . TRP B 1 422 ? -1.406 18.906 14.883 1 98.44 422 TRP B CA 1
ATOM 7186 C C . TRP B 1 422 ? -1.416 17.609 15.688 1 98.44 422 TRP B C 1
ATOM 7188 O O . TRP B 1 422 ? -1.754 16.547 15.172 1 98.44 422 TRP B O 1
ATOM 7198 N N . LYS B 1 423 ? -1.083 17.656 16.984 1 97.69 423 LYS B N 1
ATOM 7199 C CA . LYS B 1 423 ? -1.105 16.453 17.828 1 97.69 423 LYS B CA 1
ATOM 7200 C C . LYS B 1 423 ? -2.494 15.828 17.859 1 97.69 423 LYS B C 1
ATOM 7202 O O . LYS B 1 423 ? -2.629 14.617 18.062 1 97.69 423 LYS B O 1
ATOM 7207 N N . GLU B 1 424 ? -3.52 16.672 17.516 1 97.5 424 GLU B N 1
ATOM 7208 C CA . GLU B 1 424 ? -4.906 16.219 17.562 1 97.5 424 GLU B CA 1
ATOM 7209 C C . GLU B 1 424 ? -5.152 15.125 16.516 1 97.5 424 GLU B C 1
ATOM 7211 O O . GLU B 1 424 ? -6.141 14.391 16.609 1 97.5 424 GLU B O 1
ATOM 7216 N N . LEU B 1 425 ? -4.273 15.023 15.578 1 98.19 425 LEU B N 1
ATOM 7217 C CA . LEU B 1 425 ? -4.457 14.062 14.492 1 98.19 425 LEU B CA 1
ATOM 7218 C C . LEU B 1 425 ? -3.375 12.992 14.523 1 98.19 425 LEU B C 1
ATOM 7220 O O . LEU B 1 425 ? -3.27 12.18 13.602 1 98.19 425 LEU B O 1
ATOM 7224 N N . SER B 1 426 ? -2.521 12.953 15.523 1 97.5 426 SER B N 1
ATOM 7225 C CA . SER B 1 426 ? -1.458 11.969 15.695 1 97.5 426 SER B CA 1
ATOM 7226 C C . SER B 1 426 ? -1.892 10.844 16.625 1 97.5 426 SER B C 1
ATOM 7228 O O . SER B 1 426 ? -3.045 10.797 17.062 1 97.5 426 SER B O 1
ATOM 7230 N N . VAL B 1 427 ? -1.074 9.898 16.812 1 95.06 427 VAL B N 1
ATOM 7231 C CA . VAL B 1 427 ? -1.271 8.883 17.844 1 95.06 427 VAL B CA 1
ATOM 7232 C C . VAL B 1 427 ? -0.775 9.414 19.188 1 95.06 427 VAL B C 1
ATOM 7234 O O . VAL B 1 427 ? 0.41 9.719 19.344 1 95.06 427 VAL B O 1
ATOM 7237 N N . ILE B 1 428 ? -1.69 9.586 20.156 1 89 428 ILE B N 1
ATOM 7238 C CA . ILE B 1 428 ? -1.287 10.234 21.406 1 89 428 ILE B CA 1
ATOM 7239 C C . ILE B 1 428 ? -1.447 9.25 22.562 1 89 428 ILE B C 1
ATOM 7241 O O . ILE B 1 428 ? -1.037 9.539 23.688 1 89 428 ILE B O 1
ATOM 7245 N N . GLN B 1 429 ? -2.219 8.234 22.391 1 76.19 429 GLN B N 1
ATOM 7246 C CA . GLN B 1 429 ? -2.363 7.242 23.453 1 76.19 429 GLN B CA 1
ATOM 7247 C C . GLN B 1 429 ? -1.753 5.906 23.047 1 76.19 429 GLN B C 1
ATOM 7249 O O . GLN B 1 429 ? -1.791 5.539 21.875 1 76.19 429 GLN B O 1
ATOM 7254 N N . ASP B 1 430 ? -1.146 5.492 24.047 1 61.22 430 ASP B N 1
ATOM 7255 C CA . ASP B 1 430 ? -0.563 4.176 23.797 1 61.22 430 ASP B CA 1
ATOM 7256 C C . ASP B 1 430 ? -1.651 3.125 23.594 1 61.22 430 ASP B C 1
ATOM 7258 O O . ASP B 1 430 ? -2.512 2.939 24.453 1 61.22 430 ASP B O 1
ATOM 7262 N N . ARG B 1 431 ? -2.18 2.928 22.469 1 51.66 431 ARG B N 1
ATOM 7263 C CA . ARG B 1 431 ? -3.396 2.158 22.234 1 51.66 431 ARG B CA 1
ATOM 7264 C C . ARG B 1 431 ? -3.102 0.662 22.219 1 51.66 431 ARG B C 1
ATOM 7266 O O . ARG B 1 431 ? -4.023 -0.157 22.203 1 51.66 431 ARG B O 1
ATOM 7273 N N . GLY B 1 432 ? -1.949 0.079 22.031 1 47.38 432 GLY B N 1
ATOM 7274 C CA . GLY B 1 432 ? -2.137 -1.354 21.859 1 47.38 432 GLY B CA 1
ATOM 7275 C C . GLY B 1 432 ? -1 -2.174 22.453 1 47.38 432 GLY B C 1
ATOM 7276 O O . GLY B 1 432 ? -0.095 -1.626 23.078 1 47.38 432 GLY B O 1
ATOM 7277 N N . GLU B 1 433 ? -1.003 -3.469 21.922 1 44.38 433 GLU B N 1
ATOM 7278 C CA . GLU B 1 433 ? -0.359 -4.754 22.188 1 44.38 433 GLU B CA 1
ATOM 7279 C C . GLU B 1 433 ? 1.159 -4.645 22.062 1 44.38 433 GLU B C 1
ATOM 7281 O O . GLU B 1 433 ? 1.679 -4.266 21.016 1 44.38 433 GLU B O 1
ATOM 7286 N N . GLY B 1 434 ? 1.937 -4.938 23.078 1 46.59 434 GLY B N 1
ATOM 7287 C CA . GLY B 1 434 ? 3.334 -5.312 23.219 1 46.59 434 GLY B CA 1
ATOM 7288 C C . GLY B 1 434 ? 4.277 -4.129 23.172 1 46.59 434 GLY B C 1
ATOM 7289 O O . GLY B 1 434 ? 5.441 -4.242 23.562 1 46.59 434 GLY B O 1
ATOM 7290 N N . ASP B 1 435 ? 3.998 -3.205 22.281 1 52.22 435 ASP B N 1
ATOM 7291 C CA . ASP B 1 435 ? 5.086 -2.229 22.266 1 52.22 435 ASP B CA 1
ATOM 7292 C C . ASP B 1 435 ? 4.789 -1.071 23.219 1 52.22 435 ASP B C 1
ATOM 7294 O O . ASP B 1 435 ? 4.078 -0.13 22.859 1 52.22 435 ASP B O 1
ATOM 7298 N N . GLU B 1 436 ? 4.891 -1.294 24.375 1 52.97 436 GLU B N 1
ATOM 7299 C CA . GLU B 1 436 ? 5.031 -0.272 25.406 1 52.97 436 GLU B CA 1
ATOM 7300 C C . GLU B 1 436 ? 5.914 0.879 24.922 1 52.97 436 GLU B C 1
ATOM 7302 O O . GLU B 1 436 ? 6.996 0.654 24.391 1 52.97 436 GLU B O 1
ATOM 7307 N N . ASP B 1 437 ? 5.301 1.988 24.531 1 66.19 437 ASP B N 1
ATOM 7308 C CA . ASP B 1 437 ? 6.152 3.174 24.516 1 66.19 437 ASP B CA 1
ATOM 7309 C C . ASP B 1 437 ? 6.281 3.734 23.109 1 66.19 437 ASP B C 1
ATOM 7311 O O . ASP B 1 437 ? 7.375 4.113 22.672 1 66.19 437 ASP B O 1
ATOM 7315 N N . GLN B 1 438 ? 5.09 3.684 22.391 1 84 438 GLN B N 1
ATOM 7316 C CA . GLN B 1 438 ? 5.148 4.184 21.031 1 84 438 GLN B CA 1
ATOM 7317 C C . GLN B 1 438 ? 4.902 5.688 20.984 1 84 438 GLN B C 1
ATOM 7319 O O . GLN B 1 438 ? 4.969 6.301 19.906 1 84 438 GLN B O 1
ATOM 7324 N N . VAL B 1 439 ? 4.762 6.281 22.125 1 94.31 439 VAL B N 1
ATOM 7325 C CA . VAL B 1 439 ? 4.41 7.695 22.094 1 94.31 439 VAL B CA 1
ATOM 7326 C C . VAL B 1 439 ? 5.277 8.477 23.078 1 94.31 439 VAL B C 1
ATOM 7328 O O . VAL B 1 439 ? 5.492 8.031 24.203 1 94.31 439 VAL B O 1
ATOM 7331 N N . ILE B 1 440 ? 5.828 9.508 22.641 1 96.06 440 ILE B N 1
ATOM 7332 C CA . ILE B 1 440 ? 6.477 10.508 23.484 1 96.06 440 ILE B CA 1
ATOM 7333 C C . ILE B 1 440 ? 5.699 11.82 23.406 1 96.06 440 ILE B C 1
ATOM 7335 O O . ILE B 1 440 ? 5.484 12.367 22.328 1 96.06 440 ILE B O 1
ATOM 7339 N N . PHE B 1 441 ? 5.199 12.297 24.547 1 95.62 441 PHE B N 1
ATOM 7340 C CA . PHE B 1 441 ? 4.457 13.555 24.641 1 95.62 441 PHE B CA 1
ATOM 7341 C C . PHE B 1 441 ? 5.266 14.609 25.375 1 95.62 441 PHE B C 1
ATOM 7343 O O . PHE B 1 441 ? 5.672 14.398 26.516 1 95.62 441 PHE B O 1
ATOM 7350 N N . ILE B 1 442 ? 5.492 15.727 24.703 1 96.56 442 ILE B N 1
ATOM 7351 C CA . ILE B 1 442 ? 6.27 16.828 25.281 1 96.56 442 ILE B CA 1
ATOM 7352 C C . ILE B 1 442 ? 5.34 17.969 25.641 1 96.56 442 ILE B C 1
ATOM 7354 O O . ILE B 1 442 ? 4.98 18.781 24.797 1 96.56 442 ILE B O 1
ATOM 7358 N N . GLU B 1 443 ? 5.051 18.203 26.766 1 92.94 443 GLU B N 1
ATOM 7359 C CA . GLU B 1 443 ? 3.959 19.016 27.281 1 92.94 443 GLU B CA 1
ATOM 7360 C C . GLU B 1 443 ? 4.039 20.438 26.75 1 92.94 443 GLU B C 1
ATOM 7362 O O . GLU B 1 443 ? 3.014 21.062 26.453 1 92.94 443 GLU B O 1
ATOM 7367 N N . ASP B 1 444 ? 5.199 21.031 26.672 1 94.12 444 ASP B N 1
ATOM 7368 C CA . ASP B 1 444 ? 5.277 22.484 26.438 1 94.12 444 ASP B CA 1
ATOM 7369 C C . ASP B 1 444 ? 6.113 22.781 25.203 1 94.12 444 ASP B C 1
ATOM 7371 O O . ASP B 1 444 ? 6.875 23.766 25.188 1 94.12 444 ASP B O 1
ATOM 7375 N N . THR B 1 445 ? 5.969 21.906 24.234 1 95.44 445 THR B N 1
ATOM 7376 C CA . THR B 1 445 ? 6.758 22.141 23.031 1 95.44 445 THR B CA 1
ATOM 7377 C C . THR B 1 445 ? 5.859 22.25 21.797 1 95.44 445 THR B C 1
ATOM 7379 O O . THR B 1 445 ? 4.727 21.766 21.812 1 95.44 445 THR B O 1
ATOM 7382 N N . ALA B 1 446 ? 6.473 22.875 20.797 1 96.44 446 ALA B N 1
ATOM 7383 C CA . ALA B 1 446 ? 5.75 23.203 19.562 1 96.44 446 ALA B CA 1
ATOM 7384 C C . ALA B 1 446 ? 5.965 22.125 18.5 1 96.44 446 ALA B C 1
ATOM 7386 O O . ALA B 1 446 ? 6.531 21.062 18.797 1 96.44 446 ALA B O 1
ATOM 7387 N N . HIS B 1 447 ? 5.395 22.359 17.328 1 97.25 447 HIS B N 1
ATOM 7388 C CA . HIS B 1 447 ? 5.363 21.484 16.156 1 97.25 447 HIS B CA 1
ATOM 7389 C C . HIS B 1 447 ? 6.773 21.125 15.703 1 97.25 447 HIS B C 1
ATOM 7391 O O . HIS B 1 447 ? 7.57 22 15.375 1 97.25 447 HIS B O 1
ATOM 7397 N N . CYS B 1 448 ? 7.18 19.812 15.75 1 96.56 448 CYS B N 1
ATOM 7398 C CA . CYS B 1 448 ? 8.414 19.234 15.234 1 96.56 448 CYS B CA 1
ATOM 7399 C C . CYS B 1 448 ? 9.625 19.781 15.984 1 96.56 448 CYS B C 1
ATOM 7401 O O . CYS B 1 448 ? 10.75 19.703 15.484 1 96.56 448 CYS B O 1
ATOM 7403 N N . ALA B 1 449 ? 9.438 20.344 17.156 1 95.69 449 ALA B N 1
ATOM 7404 C CA . ALA B 1 449 ? 10.547 20.922 17.922 1 95.69 449 ALA B CA 1
ATOM 7405 C C . ALA B 1 449 ? 11.602 19.875 18.25 1 95.69 449 ALA B C 1
ATOM 7407 O O . ALA B 1 449 ? 12.797 20.188 18.297 1 95.69 449 ALA B O 1
ATOM 7408 N N . ASP B 1 450 ? 11.219 18.688 18.406 1 97.12 450 ASP B N 1
ATOM 7409 C CA . ASP B 1 450 ? 12.102 17.594 18.828 1 97.12 450 ASP B CA 1
ATOM 7410 C C . ASP B 1 450 ? 13.109 17.25 17.719 1 97.12 450 ASP B C 1
ATOM 7412 O O . ASP B 1 450 ? 14.117 16.594 17.984 1 97.12 450 ASP B O 1
ATOM 7416 N N . MET B 1 451 ? 12.867 17.688 16.516 1 96.31 451 MET B N 1
ATOM 7417 C CA . MET B 1 451 ? 13.656 17.234 15.383 1 96.31 451 MET B CA 1
ATOM 7418 C C . MET B 1 451 ? 14.93 18.047 15.234 1 96.31 451 MET B C 1
ATOM 7420 O O . MET B 1 451 ? 15.859 17.641 14.531 1 96.31 451 MET B O 1
ATOM 7424 N N . MET B 1 452 ? 15.023 19.188 15.859 1 91.81 452 MET B N 1
ATOM 7425 C CA . MET B 1 452 ? 16.172 20.062 15.75 1 91.81 452 MET B CA 1
ATOM 7426 C C . MET B 1 452 ? 17.344 19.547 16.594 1 91.81 452 MET B C 1
ATOM 7428 O O . MET B 1 452 ? 17.141 18.781 17.531 1 91.81 452 MET B O 1
ATOM 7432 N N . SER B 1 453 ? 18.516 20.047 16.219 1 89.94 453 SER B N 1
ATOM 7433 C CA . SER B 1 453 ? 19.688 19.734 17.031 1 89.94 453 SER B CA 1
ATOM 7434 C C . SER B 1 453 ? 19.547 20.328 18.438 1 89.94 453 SER B C 1
ATOM 7436 O O . SER B 1 453 ? 18.797 21.297 18.641 1 89.94 453 SER B O 1
ATOM 7438 N N . ARG B 1 454 ? 20.266 19.797 19.266 1 88.38 454 ARG B N 1
ATOM 7439 C CA . ARG B 1 454 ? 20.25 20.266 20.641 1 88.38 454 ARG B CA 1
ATOM 7440 C C . ARG B 1 454 ? 20.734 21.703 20.734 1 88.38 454 ARG B C 1
ATOM 7442 O O . ARG B 1 454 ? 21.672 22.109 20.047 1 88.38 454 ARG B O 1
ATOM 7449 N N . ARG B 1 455 ? 20.016 22.469 21.562 1 87.31 455 ARG B N 1
ATOM 7450 C CA . ARG B 1 455 ? 20.391 23.828 21.906 1 87.31 455 ARG B CA 1
ATOM 7451 C C . ARG B 1 455 ? 20.469 24.031 23.422 1 87.31 455 ARG B C 1
ATOM 7453 O O . ARG B 1 455 ? 19.766 23.344 24.172 1 87.31 455 ARG B O 1
ATOM 7460 N N . LEU B 1 456 ? 21.25 24.969 23.812 1 85.81 456 LEU B N 1
ATOM 7461 C CA . LEU B 1 456 ? 21.375 25.297 25.219 1 85.81 456 LEU B CA 1
ATOM 7462 C C . LEU B 1 456 ? 20.062 25.828 25.781 1 85.81 456 LEU B C 1
ATOM 7464 O O . LEU B 1 456 ? 19.734 25.609 26.953 1 85.81 456 LEU B O 1
ATOM 7468 N N . THR B 1 457 ? 19.312 26.422 25 1 85 457 THR B N 1
ATOM 7469 C CA . THR B 1 457 ? 18.094 27.094 25.422 1 85 457 THR B CA 1
ATOM 7470 C C . THR B 1 457 ? 16.906 26.125 25.406 1 85 457 THR B C 1
ATOM 7472 O O . THR B 1 457 ? 15.797 26.5 25.781 1 85 457 THR B O 1
ATOM 7475 N N . ASP B 1 458 ? 17.203 24.906 25.062 1 91.25 458 ASP B N 1
ATOM 7476 C CA . ASP B 1 458 ? 16.109 23.938 24.984 1 91.25 458 ASP B CA 1
ATOM 7477 C C . ASP B 1 458 ? 15.477 23.703 26.359 1 91.25 458 ASP B C 1
ATOM 7479 O O . ASP B 1 458 ? 16.188 23.672 27.375 1 91.25 458 ASP B O 1
ATOM 7483 N N . ARG B 1 459 ? 14.195 23.547 26.344 1 92.44 459 ARG B N 1
ATOM 7484 C CA . ARG B 1 459 ? 13.469 23.188 27.562 1 92.44 459 ARG B CA 1
ATOM 7485 C C . ARG B 1 459 ? 13.883 21.797 28.047 1 92.44 459 ARG B C 1
ATOM 7487 O O . ARG B 1 459 ? 14.25 20.938 27.25 1 92.44 459 ARG B O 1
ATOM 7494 N N . ARG B 1 460 ? 13.758 21.594 29.391 1 94.62 460 ARG B N 1
ATOM 7495 C CA . ARG B 1 460 ? 14.117 20.312 29.984 1 94.62 460 ARG B CA 1
ATOM 7496 C C . ARG B 1 460 ? 13.266 19.172 29.406 1 94.62 460 ARG B C 1
ATOM 7498 O O . ARG B 1 460 ? 13.758 18.078 29.188 1 94.62 460 ARG B O 1
ATOM 7505 N N . SER B 1 461 ? 11.961 19.484 29.203 1 95.38 461 SER B N 1
ATOM 7506 C CA . SER B 1 461 ? 11.055 18.484 28.641 1 95.38 461 SER B CA 1
ATOM 7507 C C . SER B 1 461 ? 11.516 18.031 27.266 1 95.38 461 SER B C 1
ATOM 7509 O O . SER B 1 461 ? 11.453 16.844 26.938 1 95.38 461 SER B O 1
ATOM 7511 N N . LEU B 1 462 ? 11.961 18.938 26.5 1 96.5 462 LEU B N 1
ATOM 7512 C CA . LEU B 1 462 ? 12.438 18.641 25.156 1 96.5 462 LEU B CA 1
ATOM 7513 C C . LEU B 1 462 ? 13.711 17.812 25.203 1 96.5 462 LEU B C 1
ATOM 7515 O O . LEU B 1 462 ? 13.867 16.859 24.438 1 96.5 462 LEU B O 1
ATOM 7519 N N . LYS B 1 463 ? 14.672 18.141 26.062 1 96.06 463 LYS B N 1
ATOM 7520 C CA . LYS B 1 463 ? 15.914 17.391 26.219 1 96.06 463 LYS B CA 1
ATOM 7521 C C . LYS B 1 463 ? 15.648 15.953 26.641 1 96.06 463 LYS B C 1
ATOM 7523 O O . LYS B 1 463 ? 16.25 15.023 26.094 1 96.06 463 LYS B O 1
ATOM 7528 N N . THR B 1 464 ? 14.734 15.836 27.547 1 96.38 464 THR B N 1
ATOM 7529 C CA . THR B 1 464 ? 14.375 14.508 28.031 1 96.38 464 THR B CA 1
ATOM 7530 C C . THR B 1 464 ? 13.75 13.68 26.922 1 96.38 464 THR B C 1
ATOM 7532 O O . THR B 1 464 ? 14.062 12.492 26.766 1 96.38 464 THR B O 1
ATOM 7535 N N . ALA B 1 465 ? 12.883 14.305 26.219 1 96.69 465 ALA B N 1
ATOM 7536 C CA . ALA B 1 465 ? 12.219 13.617 25.109 1 96.69 465 ALA B CA 1
ATOM 7537 C C . ALA B 1 465 ? 13.227 13.148 24.062 1 96.69 465 ALA B C 1
ATOM 7539 O O . ALA B 1 465 ? 13.102 12.047 23.516 1 96.69 465 ALA B O 1
ATOM 7540 N N . ARG B 1 466 ? 14.18 13.93 23.734 1 97.31 466 ARG B N 1
ATOM 7541 C CA . ARG B 1 466 ? 15.195 13.562 22.75 1 97.31 466 ARG B CA 1
ATOM 7542 C C . ARG B 1 466 ? 16 12.352 23.234 1 97.31 466 ARG B C 1
ATOM 7544 O O . ARG B 1 466 ? 16.328 11.477 22.438 1 97.31 466 ARG B O 1
ATOM 7551 N N . LEU B 1 467 ? 16.312 12.344 24.484 1 96.81 467 LEU B N 1
ATOM 7552 C CA . LEU B 1 467 ? 17.016 11.195 25.031 1 96.81 467 LEU B CA 1
ATOM 7553 C C . LEU B 1 467 ? 16.188 9.93 24.906 1 96.81 467 LEU B C 1
ATOM 7555 O O . LEU B 1 467 ? 16.719 8.844 24.641 1 96.81 467 LEU B O 1
ATOM 7559 N N . GLU B 1 468 ? 14.93 10.086 25.125 1 96.62 468 GLU B N 1
ATOM 7560 C CA . GLU B 1 468 ? 14.039 8.945 24.969 1 96.62 468 GLU B CA 1
ATOM 7561 C C . GLU B 1 468 ? 14.008 8.453 23.531 1 96.62 468 GLU B C 1
ATOM 7563 O O . GLU B 1 468 ? 13.977 7.242 23.281 1 96.62 468 GLU B O 1
ATOM 7568 N N . VAL B 1 469 ? 13.953 9.359 22.625 1 97.94 469 VAL B N 1
ATOM 7569 C CA . VAL B 1 469 ? 13.992 9 21.219 1 97.94 469 VAL B CA 1
ATOM 7570 C C . VAL B 1 469 ? 15.281 8.25 20.906 1 97.94 469 VAL B C 1
ATOM 7572 O O . VAL B 1 469 ? 15.258 7.207 20.234 1 97.94 469 VAL B O 1
ATOM 7575 N N . GLU B 1 470 ? 16.422 8.766 21.391 1 98.12 470 GLU B N 1
ATOM 7576 C CA . GLU B 1 470 ? 17.719 8.141 21.188 1 98.12 470 GLU B CA 1
ATOM 7577 C C . GLU B 1 470 ? 17.734 6.715 21.75 1 98.12 470 GLU B C 1
ATOM 7579 O O . GLU B 1 470 ? 18.266 5.805 21.109 1 98.12 470 GLU B O 1
ATOM 7584 N N . THR B 1 471 ? 17.172 6.617 22.875 1 97.31 471 THR B N 1
ATOM 7585 C CA . THR B 1 471 ? 17.125 5.312 23.531 1 97.31 471 THR B CA 1
ATOM 7586 C C . THR B 1 471 ? 16.312 4.316 22.703 1 97.31 471 THR B C 1
ATOM 7588 O O . THR B 1 471 ? 16.719 3.16 22.547 1 97.31 471 THR B O 1
ATOM 7591 N N . ARG B 1 472 ? 15.227 4.754 22.188 1 97.06 472 ARG B N 1
ATOM 7592 C CA . ARG B 1 472 ? 14.375 3.885 21.391 1 97.06 472 ARG B CA 1
ATOM 7593 C C . ARG B 1 472 ? 15.07 3.463 20.094 1 97.06 472 ARG B C 1
ATOM 7595 O O . ARG B 1 472 ? 15.016 2.295 19.703 1 97.06 472 ARG B O 1
ATOM 7602 N N . VAL B 1 473 ? 15.664 4.355 19.422 1 98.19 473 VAL B N 1
ATOM 7603 C CA . VAL B 1 473 ? 16.375 4.059 18.188 1 98.19 473 VAL B CA 1
ATOM 7604 C C . VAL B 1 473 ? 17.516 3.078 18.469 1 98.19 473 VAL B C 1
ATOM 7606 O O . VAL B 1 473 ? 17.719 2.119 17.719 1 98.19 473 VAL B O 1
ATOM 7609 N N . SER B 1 474 ? 18.234 3.314 19.562 1 98 474 SER B N 1
ATOM 7610 C CA . SER B 1 474 ? 19.312 2.402 19.953 1 98 474 SER B CA 1
ATOM 7611 C C . SER B 1 474 ? 18.766 0.999 20.219 1 98 474 SER B C 1
ATOM 7613 O O . SER B 1 474 ? 19.391 0.007 19.844 1 98 474 SER B O 1
ATOM 7615 N N . SER B 1 475 ? 17.656 0.967 20.828 1 96.81 475 SER B N 1
ATOM 7616 C CA . SER B 1 475 ? 17.047 -0.321 21.125 1 96.81 475 SER B CA 1
ATOM 7617 C C . SER B 1 475 ? 16.656 -1.055 19.859 1 96.81 475 SER B C 1
ATOM 7619 O O . SER B 1 475 ? 16.812 -2.273 19.75 1 96.81 475 SER B O 1
ATOM 7621 N N . TRP B 1 476 ? 16.078 -0.365 18.922 1 96.94 476 TRP B N 1
ATOM 7622 C CA . TRP B 1 476 ? 15.719 -0.973 17.641 1 96.94 476 TRP B CA 1
ATOM 7623 C C . TRP B 1 476 ? 16.938 -1.55 16.938 1 96.94 476 TRP B C 1
ATOM 7625 O O . TRP B 1 476 ? 16.891 -2.645 16.375 1 96.94 476 TRP B O 1
ATOM 7635 N N . LEU B 1 477 ? 18.047 -0.784 16.938 1 97.69 477 LEU B N 1
ATOM 7636 C CA . LEU B 1 477 ? 19.266 -1.237 16.281 1 97.69 477 LEU B CA 1
ATOM 7637 C C . LEU B 1 477 ? 19.812 -2.494 16.969 1 97.69 477 LEU B C 1
ATOM 7639 O O . LEU B 1 477 ? 20.281 -3.414 16.297 1 97.69 477 LEU B O 1
ATOM 7643 N N . LYS B 1 478 ? 19.719 -2.525 18.266 1 96.44 478 LYS B N 1
ATOM 7644 C CA . LYS B 1 478 ? 20.125 -3.711 19 1 96.44 478 LYS B CA 1
ATOM 7645 C C . LYS B 1 478 ? 19.234 -4.902 18.688 1 96.44 478 LYS B C 1
ATOM 7647 O O . LYS B 1 478 ? 19.719 -6.02 18.5 1 96.44 478 LYS B O 1
ATOM 7652 N N . MET B 1 479 ? 17.969 -4.645 18.688 1 95.19 479 MET B N 1
ATOM 7653 C CA . MET B 1 479 ? 17.016 -5.691 18.359 1 95.19 479 MET B CA 1
ATOM 7654 C C . MET B 1 479 ? 17.281 -6.273 16.984 1 95.19 479 MET B C 1
ATOM 7656 O O . MET B 1 479 ? 17.203 -7.488 16.781 1 95.19 479 MET B O 1
ATOM 7660 N N . ALA B 1 480 ? 17.469 -5.418 16.016 1 94.75 480 ALA B N 1
ATOM 7661 C CA . ALA B 1 480 ? 17.75 -5.855 14.656 1 94.75 480 ALA B CA 1
ATOM 7662 C C . ALA B 1 480 ? 18.969 -6.754 14.609 1 94.75 480 ALA B C 1
ATOM 7664 O O . ALA B 1 480 ? 18.984 -7.754 13.891 1 94.75 480 ALA B O 1
ATOM 7665 N N . SER B 1 481 ? 20.016 -6.352 15.305 1 93.12 481 SER B N 1
ATOM 7666 C CA . SER B 1 481 ? 21.234 -7.141 15.367 1 93.12 481 SER B CA 1
ATOM 7667 C C . SER B 1 481 ? 20.984 -8.516 15.977 1 93.12 481 SER B C 1
ATOM 7669 O O . SER B 1 481 ? 21.516 -9.523 15.5 1 93.12 481 SER B O 1
ATOM 7671 N N . GLN B 1 482 ? 20.188 -8.57 16.953 1 92.12 482 GLN B N 1
ATOM 7672 C CA . GLN B 1 482 ? 19.859 -9.82 17.625 1 92.12 482 GLN B CA 1
ATOM 7673 C C . GLN B 1 482 ? 19.047 -10.742 16.719 1 92.12 482 GLN B C 1
ATOM 7675 O O . GLN B 1 482 ? 19.266 -11.953 16.688 1 92.12 482 GLN B O 1
ATOM 7680 N N . GLU B 1 483 ? 18.078 -10.125 16.094 1 87.56 483 GLU B N 1
ATOM 7681 C CA . GLU B 1 483 ? 17.25 -10.898 15.18 1 87.56 483 GLU B CA 1
ATOM 7682 C C . GLU B 1 483 ? 18.094 -11.531 14.07 1 87.56 483 GLU B C 1
ATOM 7684 O O . GLU B 1 483 ? 17.828 -12.648 13.641 1 87.56 483 GLU B O 1
ATOM 7689 N N . ARG B 1 484 ? 19.078 -10.891 13.617 1 85.75 484 ARG B N 1
ATOM 7690 C CA . ARG B 1 484 ? 19.969 -11.398 12.578 1 85.75 484 ARG B CA 1
ATOM 7691 C C . ARG B 1 484 ? 20.828 -12.539 13.109 1 85.75 484 ARG B C 1
ATOM 7693 O O . ARG B 1 484 ? 21.109 -13.5 12.391 1 85.75 484 ARG B O 1
ATOM 7700 N N . MET B 1 485 ? 21.281 -12.383 14.25 1 82.19 485 MET B N 1
ATOM 7701 C CA . MET B 1 485 ? 22.109 -13.406 14.852 1 82.19 485 MET B CA 1
ATOM 7702 C C . MET B 1 485 ? 21.328 -14.695 15.07 1 82.19 485 MET B C 1
ATOM 7704 O O . MET B 1 485 ? 21.859 -15.797 14.883 1 82.19 485 MET B O 1
ATOM 7708 N N . LYS B 1 486 ? 20.109 -14.695 15.328 1 75.19 486 LYS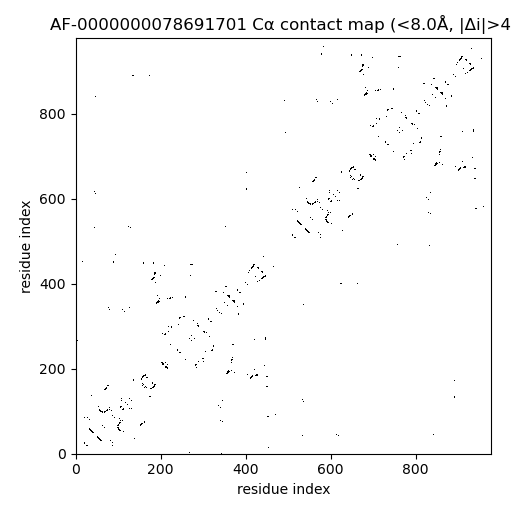 B N 1
ATOM 7709 C CA . LYS B 1 486 ? 19.266 -15.875 15.523 1 75.19 486 LYS B CA 1
ATOM 7710 C C . LYS B 1 486 ? 19.016 -16.594 14.203 1 75.19 486 LYS B C 1
ATOM 7712 O O . LYS B 1 486 ? 18.953 -17.828 14.164 1 75.19 486 LYS B O 1
ATOM 7717 N N . LYS B 1 487 ? 18.875 -15.969 13.172 1 71.56 487 LYS B N 1
ATOM 7718 C CA . LYS B 1 487 ? 18.625 -16.578 11.859 1 71.56 487 LYS B CA 1
ATOM 7719 C C . LYS B 1 487 ? 19.859 -17.297 11.344 1 71.56 487 LYS B C 1
ATOM 7721 O O . LYS B 1 487 ? 19.75 -18.266 10.594 1 71.56 487 LYS B O 1
ATOM 7726 N N . ARG B 1 488 ? 21 -16.953 11.719 1 67.88 488 ARG B N 1
ATOM 7727 C CA . ARG B 1 488 ? 22.25 -17.594 11.305 1 67.88 488 ARG B CA 1
ATOM 7728 C C . ARG B 1 488 ? 22.484 -18.875 12.094 1 67.88 488 ARG B C 1
ATOM 7730 O O . ARG B 1 488 ? 23.172 -19.797 11.609 1 67.88 488 ARG B O 1
ATOM 7737 N N . LEU B 1 489 ? 21.812 -19.031 13.273 1 58.78 489 LEU B N 1
ATOM 7738 C CA . LEU B 1 489 ? 21.969 -20.25 14.062 1 58.78 489 LEU B CA 1
ATOM 7739 C C . LEU B 1 489 ? 20.938 -21.312 13.641 1 58.78 489 LEU B C 1
ATOM 7741 O O . LEU B 1 489 ? 21.234 -22.5 13.648 1 58.78 489 LEU B O 1
#

Organism: Tetraodon nigroviridis (NCBI:txid99883)

Sequence (978 aa):
MWRIRERVRRVQLQNAKQLLLMQAGCQAFRHVTEGKLHQPLDHFNPQDPRTFPQRFLVNEAFWRNPDGPVFLYIGGEGPIFEYDVLAGHHVDMAQQHSALLLALEHRFYGDSVNPDGLKTEHLAHLSSKQALADLAVFHQYISGSFNLSHGNTWISFGGSYAGALSAWFRGKFPHLVFGAVASSAPVRATLDFSAYTNTVGLSLTNKAVGGSVQCLEAVQKAFTAVEAQLMVGNASQVASDFGCCQTPKNLDDQIELMQNLADVFMGAVQYNEEGVYMSISDLCKVMTRQNGTYEKGRDAYNSLVKLAQIYRSITEEPCLDISHEKTLRDLMDTSPHAGRRSERQWTYQTCTEFGFFQTCEENTCPFSGMVTLQFQTEVCSSVFGISQHSLPRRVAFTNTYYGGDSPHTHRVLYVNGGIDPWKELSVIQDRGEGDEDQVIFIEDTAHCADMMSRRLTDRRSLKTARLEVETRVSSWLKMASQERMKKRLMWRIRERVRRVQLQNAKQLLLMQAGCQAFRHVTEGKLHQPLDHFNPQDPRTFPQRFLVNEAFWRNPDGPVFLYIGGEGPIFEYDVLAGHHVDMAQQHSALLLALEHRFYGDSVNPDGLKTEHLAHLSSKQALADLAVFHQYISGSFNLSHGNTWISFGGSYAGALSAWFRGKFPHLVFGAVASSAPVRATLDFSAYTNTVGLSLTNKAVGGSVQCLEAVQKAFTAVEAQLMVGNASQVASDFGCCQTPKNLDDQIELMQNLADVFMGAVQYNEEGVYMSISDLCKVMTRQNGTYEKGRDAYNSLVKLAQIYRSITEEPCLDISHEKTLRDLMDTSPHAGRRSERQWTYQTCTEFGFFQTCEENTCPFSGMVTLQFQTEVCSSVFGISQHSLPRRVAFTNTYYGGDSPHTHRVLYVNGGIDPWKELSVIQDRGEGDEDQVIFIEDTAHCADMMSRRLTDRRSLKTARLEVETRVSSWLKMASQERMKKRL

InterPro domains:
  IPR008758 Peptidase S28 [PF05577] (39-466)
  IPR029058 Alpha/Beta hydrolase fold [G3DSA:3.40.50.1820] (38-476)
  IPR029058 Alpha/Beta hydrolase fold [SSF53474] (41-195)
  IPR042269 Serine carboxypeptidase S28, SKS domain [G3DSA:1.20.120.980] (195-370)